Protein AF-A0A1L0GIY5-F1 (afdb_monomer)

Radius of gyration: 40.58 Å; Cα contacts (8 Å, |Δi|>4): 1093; chains: 1; bounding box: 91×111×116 Å

Mean predicted aligned error: 19.53 Å

Sequence (770 aa):
MSSISDRIKELSIFRSFFSQDEVTMVINGRSQLIVASSNVVKTSLVTDKHNSYKVFQSSTNEFNVVDVSFNESGNLLALIGLRSVTICDTRSLPRFDGQSSHWEPFNFQIGPFDSDIKSVLWHPVNRLSSELVILTETEILLYDAVISFSSPMLILKLMDYEQLKGQKVESISFGSKDNFAGSITLYLTTSQGEVFAIYPFVYEGSKITAKKSLVVLFIRESIEALDAVQNSFPPVALVNDAHVLALRQHCSFAQDLEYQLRSPSNSALESDDIITLTHRGEDFGHVLQGPLAVIGQVPEIIQIRSGEDVAVMAAVHSEKSKAVFTHLAQLQPLIMGWKNPQQLLNPPVEPIKSEKRKEEKYSKPRRGFGYIVDSGSESEDEDVEYLKSLVDYKEDMEIYKIKTELLTYFKTNFNKLSVLAVDETSMNHDLSRRMYFRNVDGEKLLCGRDGQVLLVDVLDAIKLIFTDDRQYEPKYKMTHASSKANCFAYFNDTLEGLGEYAIAFSPGSPVDMILFEAPADKVSSVVLDPELPLKFSEETFESGFLTAEMSSILESVSTKPIHKVSSFNPEDTASMSQILEVTDTVAERTSELLKFMLALQLKVCTQLEVLRIQVDDLNHINESSESSDDFTKNNTKIEELTERQAKLLEKAKRIKGSVSERFENMKLSLNLPLSAAEKDWFREINHLNKVVNIGDKDDKCLIELIKSLKLEVLEFSNNMKKETTTSNKLTNTIEHFSLSNELVRLRQFLISESKQIESIKKQAEMCNLK

InterPro domains:
  IPR037700 Nucleoporin NUP88/NUP82 [PTHR13257] (44-299)

Organism: NCBI:txid45354

Foldseek 3Di:
DDDLQVVVLVQPQFADPDFPWDKAWEDQPFFWIWIFTFQKIKIDGSDPPDSAIAIDGDPDNNFTFPYKDAQPVSQWIWRFGFFKIKIFGCVQPPPSPDPHSYDDTDIDIADRHPFTWQDKDFQLFAPVSQWIWTDGQFWIFICGNVFDRHHTLDIGGLCVAPVCVPWTWREKEAQAQLALQSSQKIWTATQAQFIKIFGRNAGAFGKTKHFQQRLVVQLVVLVVVLVVLPVPADVVLLPPDPQSVLSVVSNVQSVLVVVVCPPPFNVPDDRGAIAIDTHHDPGQVRHMADSQDGGGGNKYKYWFHFHNHKGKIWIWDDDPQFTKIWIKIPPFAAGHRHPDPPPDLDQDDQDDLDPPPPPQDDDDDPDDDDDDGPPDDPVVVSVVVNVVVNVVNVVSNVSSVSNVVVVVCCVVRYRHMDTQDMDTDPDGHDPPDDWDWDDDPSAWIWTDFQFKIKIKGQHVLSVDVPPDDDRRDIDIDIDGWPGGFPYKYKHAPPPVQQGIWMWGGRNPDRITIDHDDGDDDDDDDDDDDDDDDRAYGDDDDDPPDPVVVLVVLVVVLVDDDQDDPPDDDPVDPVSVVSVVVSVVNVVVSVVSVVVSVVVVVVVVVVVVVVVVSVVVNVVVVVVVVPPCVVVVVVVVVVVVVVVVVVVVVVVVVVVVVVVVVVVVVVVVVPPDDDDPVVVVVVVVVVVVCCQAPPDDPPDDHPVVVVVVVVVVVVVVVVVVVVVVPPPDDPDCPPVVVVCVVVVVVVVVVVVVVVVVVVVVVVVVVVVVVD

Structure (mmCIF, N/CA/C/O backbone):
data_AF-A0A1L0GIY5-F1
#
_entry.id   AF-A0A1L0GIY5-F1
#
loop_
_atom_site.group_PDB
_atom_site.id
_atom_site.type_symbol
_atom_site.label_atom_id
_atom_site.label_alt_id
_atom_site.label_comp_id
_atom_site.label_asym_id
_atom_site.label_entity_id
_atom_site.label_seq_id
_atom_site.pdbx_PDB_ins_code
_atom_site.Cartn_x
_atom_site.Cartn_y
_atom_site.Cartn_z
_atom_site.occupancy
_atom_site.B_iso_or_equiv
_atom_site.auth_seq_id
_atom_site.auth_comp_id
_atom_site.auth_asym_id
_atom_site.auth_atom_id
_atom_site.pdbx_PDB_model_num
ATOM 1 N N . MET A 1 1 ? 0.403 16.448 -43.360 1.00 36.62 1 MET A N 1
ATOM 2 C CA . MET A 1 1 ? 1.261 16.088 -42.212 1.00 36.62 1 MET A CA 1
ATOM 3 C C . MET A 1 1 ? 0.852 14.685 -41.813 1.00 36.62 1 MET A C 1
ATOM 5 O O . MET A 1 1 ? -0.346 14.429 -41.851 1.00 36.62 1 MET A O 1
ATOM 9 N N . SER A 1 2 ? 1.789 13.771 -41.557 1.00 46.78 2 SER A N 1
ATOM 10 C CA . SER A 1 2 ? 1.435 12.461 -40.994 1.00 46.78 2 SER A CA 1
ATOM 11 C C . SER A 1 2 ? 0.931 12.672 -39.571 1.00 46.78 2 SER A C 1
ATOM 13 O O . SER A 1 2 ? 1.559 13.416 -38.813 1.00 46.78 2 SER A O 1
ATOM 15 N N . SER A 1 3 ? -0.197 12.048 -39.238 1.00 61.06 3 SER A N 1
ATOM 16 C CA . SER A 1 3 ? -0.727 12.014 -37.872 1.00 61.06 3 SER A CA 1
ATOM 17 C C . SER A 1 3 ? 0.314 11.401 -36.930 1.00 61.06 3 SER A C 1
ATOM 19 O O . SER A 1 3 ? 1.050 10.499 -37.356 1.00 61.06 3 SER A O 1
ATOM 21 N N . ILE A 1 4 ? 0.345 11.809 -35.655 1.00 64.75 4 ILE A N 1
ATOM 22 C CA . ILE A 1 4 ? 1.048 11.067 -34.591 1.00 64.75 4 ILE A CA 1
ATOM 23 C C . ILE A 1 4 ? 0.796 9.548 -34.693 1.00 64.75 4 ILE A C 1
ATOM 25 O O . ILE A 1 4 ? 1.726 8.760 -34.509 1.00 64.75 4 ILE A O 1
ATOM 29 N N . SER A 1 5 ? -0.408 9.124 -35.101 1.00 62.56 5 SER A N 1
ATOM 30 C CA . SER A 1 5 ? -0.752 7.705 -35.263 1.00 62.56 5 SER A CA 1
ATOM 31 C C . SER A 1 5 ? 0.066 6.952 -36.309 1.00 62.56 5 SER A C 1
ATOM 33 O O . SER A 1 5 ? 0.332 5.766 -36.128 1.00 62.56 5 SER A O 1
ATOM 35 N N . ASP A 1 6 ? 0.461 7.608 -37.398 1.00 63.53 6 ASP A N 1
ATOM 36 C CA . ASP A 1 6 ? 1.286 6.977 -38.432 1.00 63.53 6 ASP A CA 1
ATOM 37 C C . ASP A 1 6 ? 2.759 6.995 -38.008 1.00 63.53 6 ASP A C 1
ATOM 39 O O . ASP A 1 6 ? 3.486 6.027 -38.226 1.00 63.53 6 ASP A O 1
ATOM 43 N N . ARG A 1 7 ? 3.182 8.050 -37.296 1.00 67.00 7 ARG A N 1
ATOM 44 C CA . ARG A 1 7 ? 4.549 8.173 -36.769 1.00 67.00 7 ARG A CA 1
ATOM 45 C C . ARG A 1 7 ? 4.855 7.142 -35.686 1.00 67.00 7 ARG A C 1
ATOM 47 O O . ARG A 1 7 ? 5.937 6.565 -35.719 1.00 67.00 7 ARG A O 1
ATOM 54 N N . ILE A 1 8 ? 3.922 6.865 -34.767 1.00 67.44 8 ILE A N 1
ATOM 55 C CA . ILE A 1 8 ? 4.110 5.830 -33.733 1.00 67.44 8 ILE A CA 1
ATOM 56 C C . ILE A 1 8 ? 4.280 4.445 -34.377 1.00 67.44 8 ILE A C 1
ATOM 58 O O . ILE A 1 8 ? 5.163 3.691 -33.971 1.00 67.44 8 ILE A O 1
ATOM 62 N N . LYS A 1 9 ? 3.532 4.135 -35.444 1.00 67.19 9 LYS A N 1
ATOM 63 C CA . LYS A 1 9 ? 3.700 2.886 -36.215 1.00 67.19 9 LYS A CA 1
ATOM 64 C C . LYS A 1 9 ? 5.054 2.785 -36.924 1.00 67.19 9 LYS A C 1
ATOM 66 O O . LYS A 1 9 ? 5.560 1.684 -37.128 1.00 67.19 9 LYS A O 1
ATOM 71 N N . GLU A 1 10 ? 5.649 3.921 -37.283 1.00 66.19 10 GLU A N 1
ATOM 72 C CA . GLU A 1 10 ? 6.984 4.020 -37.885 1.00 66.19 10 GLU A CA 1
ATOM 73 C C . GLU A 1 10 ? 8.133 4.095 -36.855 1.00 66.19 10 GLU A C 1
ATOM 75 O O . GLU A 1 10 ? 9.308 4.133 -37.250 1.00 66.19 10 GLU A O 1
ATOM 80 N N . LEU A 1 11 ? 7.845 4.095 -35.543 1.00 68.81 11 LEU A N 1
ATOM 81 C CA . LEU A 1 11 ? 8.890 4.140 -34.518 1.00 68.81 11 LEU A CA 1
ATOM 82 C C . LEU A 1 11 ? 9.757 2.879 -34.555 1.00 68.81 11 LEU A C 1
ATOM 84 O O . LEU A 1 11 ? 9.301 1.740 -34.429 1.00 68.81 11 LEU A O 1
ATOM 88 N N . SER A 1 12 ? 11.063 3.102 -34.656 1.00 67.81 12 SER A N 1
ATOM 89 C CA . SER A 1 12 ? 12.077 2.048 -34.757 1.00 67.81 12 SER A CA 1
ATOM 90 C C . SER A 1 12 ? 12.173 1.147 -33.511 1.00 67.81 12 SER A C 1
ATOM 92 O O . SER A 1 12 ? 12.667 0.020 -33.606 1.00 67.81 12 SER A O 1
ATOM 94 N N . ILE A 1 13 ? 11.616 1.587 -32.376 1.00 72.88 13 ILE A N 1
ATOM 95 C CA . ILE A 1 13 ? 11.498 0.819 -31.128 1.00 72.88 13 ILE A CA 1
ATOM 96 C C . ILE A 1 13 ? 10.766 -0.525 -31.325 1.00 72.88 13 ILE A C 1
ATOM 98 O O . ILE A 1 13 ? 11.227 -1.552 -30.821 1.00 72.88 13 ILE A O 1
ATOM 102 N N . PHE A 1 14 ? 9.708 -0.556 -32.144 1.00 70.44 14 PHE A N 1
ATOM 103 C CA . PHE A 1 14 ? 8.846 -1.728 -32.357 1.00 70.44 14 PHE A CA 1
ATOM 104 C C . PHE A 1 14 ? 9.454 -2.814 -33.255 1.00 70.44 14 PHE A C 1
ATOM 106 O O . PHE A 1 14 ? 8.871 -3.879 -33.431 1.00 70.44 14 PHE A O 1
ATOM 113 N N . ARG A 1 15 ? 10.643 -2.597 -33.828 1.00 68.25 15 ARG A N 1
ATOM 114 C CA . ARG A 1 15 ? 11.319 -3.626 -34.632 1.00 68.25 15 ARG A CA 1
ATOM 115 C C . ARG A 1 15 ? 11.904 -4.707 -33.718 1.00 68.25 15 ARG A C 1
ATOM 117 O O . ARG A 1 15 ? 13.004 -4.531 -33.187 1.00 68.25 15 ARG A O 1
ATOM 124 N N . SER A 1 16 ? 11.175 -5.799 -33.491 1.00 60.97 16 SER A N 1
ATOM 125 C CA . SER A 1 16 ? 11.719 -6.987 -32.820 1.00 60.97 16 SER A CA 1
ATOM 126 C C . SER A 1 16 ? 12.688 -7.727 -33.753 1.00 60.97 16 SER A C 1
ATOM 128 O O . SER A 1 16 ? 12.506 -7.743 -34.970 1.00 60.97 16 SER A O 1
ATOM 130 N N . PHE A 1 17 ? 13.749 -8.310 -33.189 1.00 52.56 17 PHE A N 1
ATOM 131 C CA . PHE A 1 17 ? 14.700 -9.140 -33.946 1.00 52.56 17 PHE A CA 1
ATOM 132 C C . PHE A 1 17 ? 14.278 -10.613 -33.989 1.00 52.56 17 PHE A C 1
ATOM 134 O O . PHE A 1 17 ? 14.675 -11.345 -34.894 1.00 52.56 17 PHE A O 1
ATOM 141 N N . PHE A 1 18 ? 13.429 -11.019 -33.047 1.00 56.84 18 PHE A N 1
ATOM 142 C CA . PHE A 1 18 ? 12.855 -12.350 -32.934 1.00 56.84 18 PHE A CA 1
ATOM 143 C C . PHE A 1 18 ? 11.324 -12.259 -33.014 1.00 56.84 18 PHE A C 1
ATOM 145 O O . PHE A 1 18 ? 10.725 -11.223 -32.706 1.00 56.84 18 PHE A O 1
ATOM 152 N N . SER A 1 19 ? 10.692 -13.327 -33.499 1.00 52.91 19 SER A N 1
ATOM 153 C CA . SER A 1 19 ? 9.249 -13.397 -33.782 1.00 52.91 19 SER A CA 1
ATOM 154 C C . SER A 1 19 ? 8.462 -14.260 -32.788 1.00 52.91 19 SER A C 1
ATOM 156 O O . SER A 1 19 ? 7.270 -14.480 -32.988 1.00 52.91 19 SER A O 1
ATOM 158 N N . GLN A 1 20 ? 9.121 -14.777 -31.746 1.00 56.12 20 GLN A N 1
ATOM 159 C CA . GLN A 1 20 ? 8.528 -15.680 -30.749 1.00 56.12 20 GLN A CA 1
ATOM 160 C C . GLN A 1 20 ? 8.646 -15.172 -29.303 1.00 56.12 20 GLN A C 1
ATOM 162 O O . GLN A 1 20 ? 8.092 -15.805 -28.409 1.00 56.12 20 GLN A O 1
ATOM 167 N N . ASP A 1 21 ? 9.332 -14.051 -29.077 1.00 63.22 21 ASP A N 1
ATOM 168 C CA . ASP A 1 21 ? 9.585 -13.510 -27.740 1.00 63.22 21 ASP A CA 1
ATOM 169 C C . ASP A 1 21 ? 8.307 -12.937 -27.113 1.00 63.22 21 ASP A C 1
ATOM 171 O O . ASP A 1 21 ? 7.475 -12.324 -27.789 1.00 63.22 21 ASP A O 1
ATOM 175 N N . GLU A 1 22 ? 8.174 -13.075 -25.796 1.00 68.62 22 GLU A N 1
ATOM 176 C CA . GLU A 1 22 ? 7.202 -12.289 -25.039 1.00 68.62 22 GLU A CA 1
ATOM 177 C C . GLU A 1 22 ? 7.670 -10.826 -24.986 1.00 68.62 22 GLU A C 1
ATOM 179 O O . GLU A 1 22 ? 8.857 -10.534 -24.815 1.00 68.62 22 GLU A O 1
ATOM 184 N N . VAL A 1 23 ? 6.729 -9.902 -25.199 1.00 73.88 23 VAL A N 1
ATOM 185 C CA . VAL A 1 23 ? 6.990 -8.460 -25.252 1.00 73.88 23 VAL A CA 1
ATOM 186 C C . VAL A 1 23 ? 6.023 -7.746 -24.328 1.00 73.88 23 VAL A C 1
ATOM 188 O O . VAL A 1 23 ? 4.807 -7.906 -24.455 1.00 73.88 23 VAL A O 1
ATOM 191 N N . THR A 1 24 ? 6.561 -6.898 -23.459 1.00 77.25 24 THR A N 1
ATOM 192 C CA . THR A 1 24 ? 5.785 -5.999 -22.600 1.00 77.25 24 THR A CA 1
ATOM 193 C C . THR A 1 24 ? 6.128 -4.544 -22.880 1.00 77.25 24 THR A C 1
ATOM 195 O O . THR A 1 24 ? 7.197 -4.208 -23.395 1.00 77.25 24 THR A O 1
ATOM 198 N N . MET A 1 25 ? 5.166 -3.664 -22.616 1.00 80.31 25 MET A N 1
ATOM 199 C CA . MET A 1 25 ? 5.230 -2.261 -22.996 1.00 80.31 25 MET A CA 1
ATOM 200 C C . MET A 1 25 ? 4.565 -1.410 -21.926 1.00 80.31 25 MET A C 1
ATOM 202 O O . MET A 1 25 ? 3.477 -1.732 -21.456 1.00 80.31 25 MET A O 1
ATOM 206 N N . VAL A 1 26 ? 5.217 -0.311 -21.559 1.00 78.06 26 VAL A N 1
ATOM 207 C CA . VAL A 1 26 ? 4.703 0.654 -20.583 1.00 78.06 26 VAL A CA 1
ATOM 208 C C . VAL A 1 26 ? 5.053 2.060 -21.046 1.00 78.06 26 VAL A C 1
ATOM 210 O O . VAL A 1 26 ? 6.104 2.284 -21.651 1.00 78.06 26 VAL A O 1
ATOM 213 N N . ILE A 1 27 ? 4.171 3.010 -20.755 1.00 74.19 27 ILE A N 1
ATOM 214 C CA . ILE A 1 27 ? 4.403 4.432 -20.995 1.00 74.19 27 ILE A CA 1
ATOM 215 C C . ILE A 1 27 ? 4.616 5.112 -19.643 1.00 74.19 27 ILE A C 1
ATOM 217 O O . ILE A 1 27 ? 3.831 4.910 -18.720 1.00 74.19 27 ILE A O 1
ATOM 221 N N . ASN A 1 28 ? 5.696 5.883 -19.517 1.00 70.62 28 ASN A N 1
ATOM 222 C CA . ASN A 1 28 ? 5.953 6.722 -18.350 1.00 70.62 28 ASN A CA 1
ATOM 223 C C . ASN A 1 28 ? 5.345 8.105 -18.595 1.00 70.62 28 ASN A C 1
ATOM 225 O O . ASN A 1 28 ? 5.764 8.828 -19.512 1.00 70.62 28 ASN A O 1
ATOM 229 N N . GLY A 1 29 ? 4.338 8.460 -17.797 1.00 66.50 29 GLY A N 1
ATOM 230 C CA . GLY A 1 29 ? 3.570 9.687 -17.979 1.00 66.50 29 GLY A CA 1
ATOM 231 C C . GLY A 1 29 ? 3.009 9.809 -19.400 1.00 66.50 29 GLY A C 1
ATOM 232 O O . GLY A 1 29 ? 2.315 8.924 -19.886 1.00 66.50 29 GLY A O 1
ATOM 233 N N . ARG A 1 30 ? 3.312 10.925 -20.075 1.00 64.31 30 ARG A N 1
ATOM 234 C CA . ARG A 1 30 ? 2.678 11.313 -21.353 1.00 64.31 30 ARG A CA 1
ATOM 235 C C . ARG A 1 30 ? 3.583 11.231 -22.587 1.00 64.31 30 ARG A C 1
ATOM 237 O O . ARG A 1 30 ? 3.159 11.637 -23.662 1.00 64.31 30 ARG A O 1
ATOM 244 N N . SER A 1 31 ? 4.839 10.789 -22.464 1.00 67.31 31 SER A N 1
ATOM 245 C CA . SER A 1 31 ? 5.793 10.913 -23.585 1.00 67.31 31 SER A CA 1
ATOM 246 C C . SER A 1 31 ? 6.925 9.890 -23.663 1.00 67.31 31 SER A C 1
ATOM 248 O O . SER A 1 31 ? 7.545 9.797 -24.720 1.00 67.31 31 SER A O 1
ATOM 250 N N . GLN A 1 32 ? 7.230 9.107 -22.626 1.00 75.12 32 GLN A N 1
ATOM 251 C CA . GLN A 1 32 ? 8.305 8.111 -22.706 1.00 75.12 32 GLN A CA 1
ATOM 252 C C . GLN A 1 32 ? 7.724 6.710 -22.885 1.00 75.12 32 GLN A C 1
ATOM 254 O O . GLN A 1 32 ? 7.019 6.206 -22.018 1.00 75.12 32 GLN A O 1
ATOM 259 N N . LEU A 1 33 ? 8.071 6.066 -23.996 1.00 79.12 33 LEU A N 1
ATOM 260 C CA . LEU A 1 33 ? 7.681 4.699 -24.314 1.00 79.12 33 LEU A CA 1
ATOM 261 C C . LEU A 1 33 ? 8.821 3.738 -23.966 1.00 79.12 33 LEU A C 1
ATOM 263 O O . LEU A 1 33 ? 9.948 3.925 -24.438 1.00 79.12 33 LEU A O 1
ATOM 267 N N . ILE A 1 34 ? 8.517 2.691 -23.198 1.00 81.69 34 ILE A N 1
ATOM 268 C CA . ILE A 1 34 ? 9.434 1.588 -22.908 1.00 81.69 34 ILE A CA 1
ATOM 269 C C . ILE A 1 34 ? 8.842 0.280 -23.429 1.00 81.69 34 ILE A C 1
ATOM 271 O O . ILE A 1 34 ? 7.686 -0.040 -23.160 1.00 81.69 34 ILE A O 1
ATOM 275 N N . VAL A 1 35 ? 9.651 -0.476 -24.173 1.00 82.69 35 VAL A N 1
ATOM 276 C CA . VAL A 1 35 ? 9.313 -1.799 -24.714 1.00 82.69 35 VAL A CA 1
ATOM 277 C C . VAL A 1 35 ? 10.398 -2.780 -24.284 1.00 82.69 35 VAL A C 1
ATOM 279 O O . VAL A 1 35 ? 11.563 -2.603 -24.647 1.00 82.69 35 VAL A O 1
ATOM 282 N N . ALA A 1 36 ? 10.025 -3.810 -23.530 1.00 81.88 36 ALA A N 1
ATOM 283 C CA . ALA A 1 36 ? 10.902 -4.909 -23.146 1.00 81.88 36 ALA A CA 1
ATOM 284 C C . ALA A 1 36 ? 10.616 -6.142 -24.014 1.00 81.88 36 ALA A C 1
ATOM 286 O O . ALA A 1 36 ? 9.461 -6.492 -24.244 1.00 81.88 36 ALA A O 1
ATOM 287 N N . SER A 1 37 ? 11.674 -6.780 -24.512 1.00 79.62 37 SER A N 1
ATOM 288 C CA . SER A 1 37 ? 11.639 -8.009 -25.311 1.00 79.62 37 SER A CA 1
ATOM 289 C C . SER A 1 37 ? 12.794 -8.883 -24.843 1.00 79.62 37 SER A C 1
ATOM 291 O O . SER A 1 37 ? 13.961 -8.515 -25.013 1.00 79.62 37 SER A O 1
ATOM 293 N N . SER A 1 38 ? 12.483 -10.017 -24.227 1.00 79.31 38 SER A N 1
ATOM 294 C CA . SER A 1 38 ? 13.479 -10.877 -23.583 1.00 79.31 38 SER A CA 1
ATOM 295 C C . SER A 1 38 ? 14.384 -10.127 -22.591 1.00 79.31 38 SER A C 1
ATOM 297 O O . SER A 1 38 ? 13.881 -9.548 -21.634 1.00 79.31 38 SER A O 1
ATOM 299 N N . ASN A 1 39 ? 15.706 -10.116 -22.786 1.00 78.94 39 ASN A N 1
ATOM 300 C CA . ASN A 1 39 ? 16.665 -9.410 -21.925 1.00 78.94 39 ASN A CA 1
ATOM 301 C C . ASN A 1 39 ? 16.971 -7.967 -22.389 1.00 78.94 39 ASN A C 1
ATOM 303 O O . ASN A 1 39 ? 17.852 -7.307 -21.825 1.00 78.94 39 ASN A O 1
ATOM 307 N N . VAL A 1 40 ? 16.273 -7.483 -23.425 1.00 81.00 40 VAL A N 1
ATOM 308 C CA . VAL A 1 40 ? 16.512 -6.188 -24.074 1.00 81.00 40 VAL A CA 1
ATOM 309 C C . VAL A 1 40 ? 15.357 -5.229 -23.797 1.00 81.00 40 VAL A C 1
ATOM 311 O O . VAL A 1 40 ? 14.222 -5.451 -24.218 1.00 81.00 40 VAL A O 1
ATOM 314 N N . VAL A 1 41 ? 15.664 -4.106 -23.155 1.00 83.38 41 VAL A N 1
ATOM 315 C CA . VAL A 1 41 ? 14.724 -3.015 -22.888 1.00 8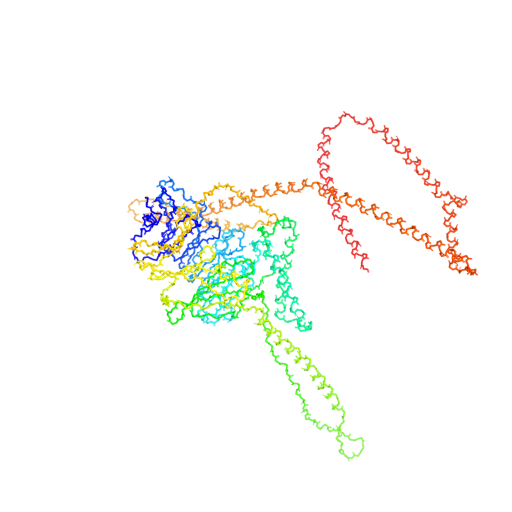3.38 41 VAL A CA 1
ATOM 316 C C . VAL A 1 41 ? 15.062 -1.835 -23.786 1.00 83.38 41 VAL A C 1
ATOM 318 O O . VAL A 1 41 ? 16.179 -1.318 -23.782 1.00 83.38 41 VAL A O 1
ATOM 321 N N . LYS A 1 42 ? 14.090 -1.374 -24.564 1.00 83.88 42 LYS A N 1
ATOM 322 C CA . LYS A 1 42 ? 14.227 -0.192 -25.412 1.00 83.88 42 LYS A CA 1
ATOM 323 C C . LYS A 1 42 ? 13.420 0.956 -24.828 1.00 83.88 42 LYS A C 1
ATOM 325 O O . LYS A 1 42 ? 12.279 0.755 -24.426 1.00 83.88 42 LYS A O 1
ATOM 330 N N . THR A 1 43 ? 13.974 2.163 -24.854 1.00 80.56 43 THR A N 1
ATOM 331 C CA . THR A 1 43 ? 13.267 3.399 -24.486 1.00 80.56 43 THR A CA 1
ATOM 332 C C . THR A 1 43 ? 13.315 4.400 -25.637 1.00 80.56 43 THR A C 1
ATOM 334 O O . THR A 1 43 ? 14.352 4.562 -26.283 1.00 80.56 43 THR A O 1
ATOM 337 N N . SER A 1 44 ? 12.207 5.093 -25.889 1.00 76.44 44 SER A N 1
ATOM 338 C CA . SER A 1 44 ? 12.095 6.162 -26.891 1.00 76.44 44 SER A CA 1
ATOM 339 C C . SER A 1 44 ? 11.195 7.275 -26.366 1.00 76.44 44 SER A C 1
ATOM 341 O O . SER A 1 44 ? 10.294 7.021 -25.568 1.00 76.44 44 SER A O 1
ATOM 343 N N . LEU A 1 45 ? 11.422 8.505 -26.824 1.00 73.56 45 LEU A N 1
ATOM 344 C CA . LEU A 1 45 ? 10.579 9.650 -26.490 1.00 73.56 45 LEU A CA 1
ATOM 345 C C . LEU A 1 45 ? 9.603 9.934 -27.641 1.00 73.56 45 LEU A C 1
ATOM 347 O O . LEU A 1 45 ? 10.028 10.181 -28.769 1.00 73.56 45 LEU A O 1
ATOM 351 N N . VAL A 1 46 ? 8.303 9.918 -27.361 1.00 69.12 46 VAL A N 1
ATOM 352 C CA . VAL A 1 46 ? 7.226 10.266 -28.295 1.00 69.12 46 VAL A CA 1
ATOM 353 C C . VAL A 1 46 ? 7.211 11.789 -28.468 1.00 69.12 46 VAL A C 1
ATOM 355 O O . VAL A 1 46 ? 6.535 12.511 -27.743 1.00 69.12 46 VAL A O 1
ATOM 358 N N . THR A 1 47 ? 8.025 12.291 -29.400 1.00 62.97 47 THR A N 1
ATOM 359 C CA . THR A 1 47 ? 8.115 13.719 -29.760 1.00 62.97 47 THR A CA 1
ATOM 360 C C . THR A 1 47 ? 8.315 13.901 -31.262 1.00 62.97 47 THR A C 1
ATOM 362 O O . THR A 1 47 ? 8.897 13.048 -31.929 1.00 62.97 47 THR A O 1
ATOM 365 N N . ASP A 1 48 ? 7.911 15.059 -31.792 1.00 53.97 48 ASP A N 1
ATOM 366 C CA . ASP A 1 48 ? 7.944 15.383 -33.230 1.00 53.97 48 ASP A CA 1
ATOM 367 C C . ASP A 1 48 ? 9.319 15.298 -33.917 1.00 53.97 48 ASP A C 1
ATOM 369 O O . ASP A 1 48 ? 9.394 15.344 -35.145 1.00 53.97 48 ASP A O 1
ATOM 373 N N . LYS A 1 49 ? 10.418 15.246 -33.152 1.00 53.78 49 LYS A N 1
ATOM 374 C CA . LYS A 1 49 ? 11.778 15.497 -33.659 1.00 53.78 49 LYS A CA 1
ATOM 375 C C . LYS A 1 49 ? 12.714 14.287 -33.634 1.00 53.78 49 LYS A C 1
ATOM 377 O O . LYS A 1 49 ? 13.759 14.345 -34.279 1.00 53.78 49 LYS A O 1
ATOM 382 N N . HIS A 1 50 ? 12.369 13.202 -32.933 1.00 57.09 50 HIS A N 1
ATOM 383 C CA . HIS A 1 50 ? 13.301 12.098 -32.673 1.00 57.09 50 HIS A CA 1
ATOM 384 C C . HIS A 1 50 ? 12.651 10.717 -32.878 1.00 57.09 50 HIS A C 1
ATOM 386 O O . HIS A 1 50 ? 11.826 10.287 -32.084 1.00 57.09 50 HIS A O 1
ATOM 392 N N . ASN A 1 51 ? 13.087 9.982 -33.911 1.00 61.41 51 ASN A N 1
ATOM 393 C CA . ASN A 1 51 ? 12.827 8.536 -34.077 1.00 61.41 51 ASN A CA 1
ATOM 394 C C . ASN A 1 51 ? 14.047 7.711 -33.603 1.00 61.41 51 ASN A C 1
ATOM 396 O O . ASN A 1 51 ? 14.427 6.715 -34.217 1.00 61.41 51 ASN A O 1
ATOM 400 N N . SER A 1 52 ? 14.730 8.182 -32.553 1.00 67.06 52 SER A N 1
ATOM 401 C CA . SER A 1 52 ? 15.840 7.479 -31.911 1.00 67.06 52 SER A CA 1
ATOM 402 C C . SER A 1 52 ? 15.346 6.742 -30.667 1.00 67.06 52 SER A C 1
ATOM 404 O O . SER A 1 52 ? 14.721 7.325 -29.786 1.00 67.06 52 SER A O 1
ATOM 406 N N . TYR A 1 53 ? 15.684 5.458 -30.577 1.00 73.06 53 TYR A N 1
ATOM 407 C CA . TYR A 1 53 ? 15.540 4.664 -29.361 1.00 73.06 53 TYR A CA 1
ATOM 408 C C . TYR A 1 53 ? 16.916 4.431 -28.741 1.00 73.06 53 TYR A C 1
ATOM 410 O O . TYR A 1 53 ? 17.929 4.387 -29.447 1.00 73.06 53 TYR A O 1
ATOM 418 N N . LYS A 1 54 ? 16.948 4.245 -27.423 1.00 76.75 54 LYS A N 1
ATOM 419 C CA . LYS A 1 54 ? 18.112 3.702 -26.722 1.00 76.75 54 LYS A CA 1
ATOM 420 C C . LYS A 1 54 ? 17.817 2.308 -26.201 1.00 76.75 54 LYS A C 1
ATOM 422 O O . LYS A 1 54 ? 16.664 1.979 -25.925 1.00 76.75 54 LYS A O 1
ATOM 427 N N . VAL A 1 55 ? 18.865 1.504 -26.076 1.00 80.50 55 VAL A N 1
ATOM 428 C CA . VAL A 1 55 ? 18.803 0.107 -25.653 1.00 80.50 55 VAL A CA 1
ATOM 429 C C . VAL A 1 55 ? 19.547 -0.067 -24.338 1.00 80.50 55 VAL A C 1
ATOM 431 O O . VAL A 1 55 ? 20.754 0.161 -24.276 1.00 80.50 55 VAL A O 1
ATOM 434 N N . PHE A 1 56 ? 18.825 -0.511 -23.319 1.00 80.69 56 PHE A N 1
ATOM 435 C CA . PHE A 1 56 ? 19.376 -1.134 -22.127 1.00 80.69 56 PHE A CA 1
ATOM 436 C C . PHE A 1 56 ? 19.313 -2.655 -22.300 1.00 80.69 56 PHE A C 1
ATOM 438 O O . PHE A 1 56 ? 18.303 -3.200 -22.745 1.00 80.69 56 PHE A O 1
ATOM 445 N N . GLN A 1 57 ? 20.395 -3.344 -21.964 1.00 75.62 57 GLN A N 1
ATOM 446 C CA . GLN A 1 57 ? 20.420 -4.798 -21.843 1.00 75.62 57 GLN A CA 1
ATOM 447 C C . GLN A 1 57 ? 20.746 -5.113 -20.388 1.00 75.62 57 GLN A C 1
ATOM 449 O O . GLN A 1 57 ? 21.683 -4.529 -19.838 1.00 75.62 57 GLN A O 1
ATOM 454 N N . SER A 1 58 ? 19.976 -6.011 -19.770 1.00 67.19 58 SER A N 1
ATOM 455 C CA . SER A 1 58 ? 20.279 -6.442 -18.404 1.00 67.19 58 SER A CA 1
ATOM 456 C C . SER A 1 58 ? 21.678 -7.062 -18.344 1.00 67.19 58 SER A C 1
ATOM 458 O O . SER A 1 58 ? 22.101 -7.754 -19.272 1.00 67.19 58 SER A O 1
ATOM 460 N N . SER A 1 59 ? 22.394 -6.831 -17.244 1.00 58.66 59 SER A N 1
ATOM 461 C CA . SER A 1 59 ? 23.757 -7.345 -17.045 1.00 58.66 59 SER A CA 1
ATOM 462 C C . SER A 1 59 ? 23.819 -8.880 -16.973 1.00 58.66 59 SER A C 1
ATOM 464 O O . SER A 1 59 ? 24.878 -9.467 -17.189 1.00 58.66 59 SER A O 1
ATOM 466 N N . THR A 1 60 ? 22.683 -9.536 -16.726 1.00 59.41 60 THR A N 1
ATOM 467 C CA . THR A 1 60 ? 22.508 -10.992 -16.720 1.00 59.41 60 THR A CA 1
ATOM 468 C C . THR A 1 60 ? 21.802 -11.477 -17.992 1.00 59.41 60 THR A C 1
ATOM 470 O O . THR A 1 60 ? 20.631 -11.192 -18.232 1.00 59.41 60 THR A O 1
ATOM 473 N N . ASN A 1 61 ? 22.501 -12.276 -18.810 1.00 57.41 61 ASN A N 1
ATOM 474 C CA . ASN A 1 61 ? 21.959 -12.814 -20.071 1.00 57.41 61 ASN A CA 1
ATOM 475 C C . ASN A 1 61 ? 20.786 -13.797 -19.890 1.00 57.41 61 ASN A C 1
ATOM 477 O O . ASN A 1 61 ? 20.033 -14.013 -20.834 1.00 57.41 61 ASN A O 1
ATOM 481 N N . GLU A 1 62 ? 20.622 -14.377 -18.700 1.00 64.12 62 GLU A N 1
ATOM 482 C CA . GLU A 1 62 ? 19.531 -15.308 -18.367 1.00 64.12 62 GLU A CA 1
ATOM 483 C C . GLU A 1 62 ? 18.239 -14.590 -17.928 1.00 64.12 62 GLU A C 1
ATOM 485 O O . GLU A 1 62 ? 17.206 -15.226 -17.716 1.00 64.12 62 GLU A O 1
ATOM 490 N N . PHE A 1 63 ? 18.269 -13.259 -17.793 1.00 76.38 63 PHE A N 1
ATOM 491 C CA . PHE A 1 63 ? 17.133 -12.476 -17.321 1.00 76.38 63 PHE A CA 1
ATOM 492 C C . PHE A 1 63 ? 16.130 -12.179 -18.447 1.00 76.38 63 PHE A C 1
ATOM 494 O O . PHE A 1 63 ? 16.261 -11.197 -19.177 1.00 76.38 63 PHE A O 1
ATOM 501 N N . ASN A 1 64 ? 15.108 -13.028 -18.576 1.00 81.00 64 ASN A N 1
ATOM 502 C CA . ASN A 1 64 ? 13.952 -12.787 -19.441 1.00 81.00 64 ASN A CA 1
ATOM 503 C C . ASN A 1 64 ? 12.917 -11.899 -18.723 1.00 81.00 64 ASN A C 1
ATOM 505 O O . ASN A 1 64 ? 12.409 -12.298 -17.672 1.00 81.00 64 ASN A O 1
ATOM 509 N N . VAL A 1 65 ? 12.601 -10.726 -19.281 1.00 82.81 65 VAL A N 1
ATOM 510 C CA . VAL A 1 65 ? 11.575 -9.810 -18.756 1.00 82.81 65 VAL A CA 1
ATOM 511 C C . VAL A 1 65 ? 10.186 -10.319 -19.140 1.00 82.81 65 VAL A C 1
ATOM 513 O O . VAL A 1 65 ? 9.804 -10.298 -20.306 1.00 82.81 65 VAL A O 1
ATOM 516 N N . VAL A 1 66 ? 9.426 -10.740 -18.132 1.00 83.00 66 VAL A N 1
ATOM 517 C CA . VAL A 1 66 ? 8.026 -11.172 -18.244 1.00 83.00 66 VAL A CA 1
ATOM 518 C C . VAL A 1 66 ? 7.082 -9.983 -18.108 1.00 83.00 66 VAL A C 1
ATOM 520 O O . VAL A 1 66 ? 6.066 -9.938 -18.791 1.00 83.00 66 VAL A O 1
ATOM 523 N N . ASP A 1 67 ? 7.406 -9.013 -17.245 1.00 84.19 67 ASP A N 1
ATOM 524 C CA . ASP A 1 67 ? 6.574 -7.826 -17.044 1.00 84.19 67 ASP A CA 1
ATOM 525 C C . ASP A 1 67 ? 7.369 -6.581 -16.613 1.00 84.19 67 ASP A C 1
ATOM 527 O O . ASP A 1 67 ? 8.541 -6.667 -16.248 1.00 84.19 67 ASP A O 1
ATOM 531 N N . VAL A 1 68 ? 6.751 -5.400 -16.685 1.00 86.19 68 VAL A N 1
ATOM 532 C CA . VAL A 1 68 ? 7.391 -4.107 -16.385 1.00 86.19 68 VAL A CA 1
ATOM 533 C C . VAL A 1 68 ? 6.431 -3.182 -15.632 1.00 86.19 68 VAL A C 1
ATOM 535 O O . VAL A 1 68 ? 5.302 -2.980 -16.076 1.00 86.19 68 VAL A O 1
ATOM 538 N N . SER A 1 69 ? 6.864 -2.568 -14.528 1.00 86.88 69 SER A N 1
ATOM 539 C CA . SER A 1 69 ? 6.026 -1.660 -13.725 1.00 86.88 69 SER A CA 1
ATOM 540 C C . SER A 1 69 ? 6.790 -0.434 -13.220 1.00 86.88 69 SER A C 1
ATOM 542 O O . SER A 1 69 ? 7.858 -0.558 -12.619 1.00 86.88 69 SER A O 1
ATOM 544 N N . PHE A 1 70 ? 6.233 0.758 -13.435 1.00 85.31 70 PHE A N 1
ATOM 545 C CA . PHE A 1 70 ? 6.746 2.007 -12.867 1.00 85.31 70 PHE A CA 1
ATOM 546 C C . PHE A 1 70 ? 6.266 2.209 -11.433 1.00 85.31 70 PHE A C 1
ATOM 548 O O . PHE A 1 70 ? 5.138 1.847 -11.101 1.00 85.31 70 PHE A O 1
ATOM 555 N N . ASN A 1 71 ? 7.098 2.846 -10.609 1.00 83.56 71 ASN A N 1
ATOM 556 C CA . ASN A 1 71 ? 6.624 3.430 -9.361 1.00 83.56 71 ASN A CA 1
ATOM 557 C C . ASN A 1 71 ? 5.776 4.683 -9.639 1.00 83.56 71 ASN A C 1
ATOM 559 O O . ASN A 1 71 ? 5.852 5.288 -10.707 1.00 83.56 71 ASN A O 1
ATOM 563 N N . GLU A 1 72 ? 4.981 5.103 -8.658 1.00 75.88 72 GLU A N 1
ATOM 564 C CA . GLU A 1 72 ? 4.004 6.189 -8.834 1.00 75.88 72 GLU A CA 1
ATOM 565 C C . GLU A 1 72 ? 4.627 7.544 -9.197 1.00 75.88 72 GLU A C 1
ATOM 567 O O . GLU A 1 72 ? 3.976 8.378 -9.821 1.00 75.88 72 GLU A O 1
ATOM 572 N N . SER A 1 73 ? 5.888 7.773 -8.819 1.00 73.25 73 SER A N 1
ATOM 573 C CA . SER A 1 73 ? 6.622 8.995 -9.160 1.00 73.25 73 SER A CA 1
ATOM 574 C C . SER A 1 73 ? 7.341 8.931 -10.517 1.00 73.25 73 SER A C 1
ATOM 576 O O . SER A 1 73 ? 7.993 9.900 -10.897 1.00 73.25 73 SER A O 1
ATOM 578 N N . GLY A 1 74 ? 7.248 7.812 -11.250 1.00 75.75 74 GLY A N 1
ATOM 579 C CA . GLY A 1 74 ? 7.875 7.614 -12.565 1.00 75.75 74 GLY A CA 1
ATOM 580 C C . GLY A 1 74 ? 9.411 7.547 -12.550 1.00 75.75 74 GLY A C 1
ATOM 581 O O . GLY A 1 74 ? 10.032 7.547 -13.618 1.00 75.75 74 GLY A O 1
ATOM 582 N N . ASN A 1 75 ? 10.013 7.498 -11.355 1.00 77.88 75 ASN A N 1
ATOM 583 C CA . ASN A 1 75 ? 11.454 7.595 -11.082 1.00 77.88 75 ASN A CA 1
ATOM 584 C C . ASN A 1 75 ? 12.161 6.234 -10.978 1.00 77.88 75 ASN A C 1
ATOM 586 O O . ASN A 1 75 ? 13.381 6.159 -11.134 1.00 77.88 75 ASN A O 1
ATOM 590 N N . LEU A 1 76 ? 11.413 5.171 -10.673 1.00 83.81 76 LEU A N 1
ATOM 591 C CA . LEU A 1 76 ? 11.915 3.803 -10.588 1.00 83.81 76 LEU A CA 1
ATOM 592 C C . LEU A 1 76 ? 11.094 2.899 -11.505 1.00 83.81 76 LEU A C 1
ATOM 594 O O . LEU A 1 76 ? 9.864 2.970 -11.543 1.00 83.81 76 LEU A O 1
ATOM 598 N N . LEU A 1 77 ? 11.793 2.025 -12.221 1.00 86.56 77 LEU A N 1
ATOM 599 C CA . LEU A 1 77 ? 11.224 1.046 -13.136 1.00 86.56 77 LEU A CA 1
ATOM 600 C C . LEU A 1 77 ? 11.577 -0.360 -12.660 1.00 86.56 77 LEU A C 1
ATOM 602 O O . LEU A 1 77 ? 12.746 -0.735 -12.696 1.00 86.56 77 LEU A O 1
ATOM 606 N N . ALA A 1 78 ? 10.587 -1.150 -12.256 1.00 88.44 78 ALA A N 1
ATOM 607 C CA . ALA A 1 78 ? 10.761 -2.574 -12.005 1.00 88.44 78 ALA A CA 1
ATOM 608 C C . ALA A 1 78 ? 10.638 -3.347 -13.326 1.00 88.44 78 ALA A C 1
ATOM 610 O O . ALA A 1 78 ? 9.579 -3.359 -13.954 1.00 88.44 78 ALA A O 1
ATOM 611 N N . LEU A 1 79 ? 11.717 -4.009 -13.732 1.00 88.38 79 LEU A N 1
ATOM 612 C CA . LEU A 1 79 ? 11.724 -5.057 -14.748 1.00 88.38 79 LEU A CA 1
ATOM 613 C C . LEU A 1 79 ? 11.554 -6.393 -14.024 1.00 88.38 79 LEU A C 1
ATOM 615 O O . LEU A 1 79 ? 12.369 -6.747 -13.172 1.00 88.38 79 LEU A O 1
ATOM 619 N N . ILE A 1 80 ? 10.501 -7.131 -14.339 1.00 88.81 80 ILE A N 1
ATOM 620 C CA . ILE A 1 80 ? 10.081 -8.333 -13.618 1.00 88.81 80 ILE A CA 1
ATOM 621 C C . ILE A 1 80 ? 10.401 -9.537 -14.501 1.00 88.81 80 ILE A C 1
ATOM 623 O O . ILE A 1 80 ? 9.871 -9.657 -15.603 1.00 88.81 80 ILE A O 1
ATOM 627 N N . GLY A 1 81 ? 11.281 -10.421 -14.035 1.00 87.12 81 GLY A N 1
ATOM 628 C CA . GLY A 1 81 ? 11.519 -11.717 -14.671 1.00 87.12 81 GLY A CA 1
ATOM 629 C C . GLY A 1 81 ? 10.784 -12.844 -13.952 1.00 87.12 81 GLY A C 1
ATOM 630 O O . GLY A 1 81 ? 10.020 -12.609 -13.022 1.00 87.12 81 GLY A O 1
ATOM 631 N N . LEU A 1 82 ? 11.054 -14.091 -14.343 1.00 86.12 82 LEU A N 1
ATOM 632 C CA . LEU A 1 82 ? 10.429 -15.267 -13.718 1.00 86.12 82 LEU A CA 1
ATOM 633 C C . LEU A 1 82 ? 10.815 -15.448 -12.237 1.00 86.12 82 LEU A C 1
ATOM 635 O O . LEU A 1 82 ? 9.984 -15.877 -11.443 1.00 86.12 82 LEU A O 1
ATOM 639 N N . ARG A 1 83 ? 12.069 -15.145 -11.863 1.00 88.38 83 ARG A N 1
ATOM 640 C CA . ARG A 1 83 ? 12.637 -15.402 -10.517 1.00 88.38 83 ARG A CA 1
ATOM 641 C C . ARG A 1 83 ? 13.504 -14.279 -9.952 1.00 88.38 83 ARG A C 1
ATOM 643 O O . ARG A 1 83 ? 14.201 -14.473 -8.964 1.00 88.38 83 ARG A O 1
ATOM 650 N N . SER A 1 84 ? 13.500 -13.107 -10.567 1.00 88.44 84 SER A N 1
ATOM 651 C CA . SER A 1 84 ? 14.179 -11.927 -10.026 1.00 88.44 84 SER A CA 1
ATOM 652 C C . SER A 1 84 ? 13.510 -10.662 -10.540 1.00 88.44 84 SER A C 1
ATOM 654 O O . SER A 1 84 ? 12.835 -10.692 -11.570 1.00 88.44 84 SER A O 1
ATOM 656 N N . VAL A 1 85 ? 13.737 -9.545 -9.860 1.00 89.31 85 VAL A N 1
ATOM 657 C CA . VAL A 1 85 ? 13.288 -8.220 -10.303 1.00 89.31 85 VAL A CA 1
ATOM 658 C C . VAL A 1 85 ? 14.511 -7.327 -10.436 1.00 89.31 85 VAL A C 1
ATOM 660 O O . VAL A 1 85 ? 15.296 -7.228 -9.501 1.00 89.31 85 VAL A O 1
ATOM 663 N N . THR A 1 86 ? 14.691 -6.678 -11.582 1.00 87.00 86 THR A N 1
ATOM 664 C CA . THR A 1 86 ? 15.734 -5.664 -11.771 1.00 87.00 86 THR A CA 1
ATOM 665 C C . THR A 1 86 ? 15.086 -4.291 -11.716 1.00 87.00 86 THR A C 1
ATOM 667 O O . THR A 1 86 ? 14.262 -3.974 -12.570 1.00 87.00 86 THR A O 1
ATOM 670 N N . ILE A 1 87 ? 15.435 -3.474 -10.727 1.00 86.50 87 ILE A N 1
ATOM 671 C CA . ILE A 1 87 ? 14.938 -2.100 -10.622 1.00 86.50 87 ILE A CA 1
ATOM 672 C C . ILE A 1 87 ? 15.950 -1.160 -11.278 1.00 86.50 87 ILE A C 1
ATOM 674 O O . ILE A 1 87 ? 17.149 -1.258 -11.017 1.00 86.50 87 ILE A O 1
ATOM 678 N N . CYS A 1 88 ? 15.473 -0.251 -12.127 1.00 82.88 88 CYS A N 1
ATOM 679 C CA . CYS A 1 88 ? 16.270 0.754 -12.828 1.00 82.88 88 CYS A CA 1
ATOM 680 C C . CYS A 1 88 ? 15.856 2.176 -12.417 1.00 82.88 88 CYS A C 1
ATOM 682 O O . CYS A 1 88 ? 14.663 2.478 -12.362 1.00 82.88 88 CYS A O 1
ATOM 684 N N . ASP A 1 89 ? 16.828 3.062 -12.188 1.00 80.25 89 ASP A N 1
ATOM 685 C CA . ASP A 1 89 ? 16.584 4.487 -11.918 1.00 80.25 89 ASP A CA 1
ATOM 686 C C . ASP A 1 89 ? 16.417 5.270 -13.230 1.00 80.25 89 ASP A C 1
ATOM 688 O O . ASP A 1 89 ? 17.363 5.438 -14.011 1.00 80.25 89 ASP A O 1
ATOM 692 N N . THR A 1 90 ? 15.209 5.775 -13.473 1.00 73.12 90 THR A N 1
ATOM 693 C CA . THR A 1 90 ? 14.855 6.495 -14.704 1.00 73.12 90 THR A CA 1
ATOM 694 C C . THR A 1 90 ? 15.156 7.989 -14.645 1.00 73.12 90 THR A C 1
ATOM 696 O O . THR A 1 90 ? 15.170 8.629 -15.699 1.00 73.12 90 THR A O 1
ATOM 699 N N . ARG A 1 91 ? 15.508 8.544 -13.473 1.00 63.31 91 ARG A N 1
ATOM 700 C CA . ARG A 1 91 ? 15.989 9.936 -13.334 1.00 63.31 91 ARG A CA 1
ATOM 701 C C . ARG A 1 91 ? 17.304 10.150 -14.078 1.00 63.31 91 ARG A C 1
ATOM 703 O O . ARG A 1 91 ? 17.595 11.256 -14.530 1.00 63.31 91 ARG A O 1
ATOM 710 N N . SER A 1 92 ? 18.063 9.071 -14.288 1.00 53.94 92 SER A N 1
ATOM 711 C CA . SER A 1 92 ? 19.187 8.999 -15.228 1.00 53.94 92 SER A CA 1
ATOM 712 C C . SER A 1 92 ? 18.721 8.977 -16.700 1.00 53.94 92 SER A C 1
ATOM 714 O O . SER A 1 92 ? 19.135 8.133 -17.500 1.00 53.94 92 SER A O 1
ATOM 716 N N . LEU A 1 93 ? 17.834 9.916 -17.063 1.00 54.78 93 LEU A N 1
ATOM 717 C CA . LEU A 1 93 ? 17.230 10.012 -18.391 1.00 54.78 93 LEU A CA 1
ATOM 718 C C . LEU A 1 93 ? 18.320 9.999 -19.476 1.00 54.78 93 LEU A C 1
ATOM 720 O O . LEU A 1 93 ? 19.231 10.839 -19.453 1.00 54.78 93 LEU A O 1
ATOM 724 N N . PRO A 1 94 ? 18.243 9.085 -20.460 1.00 55.78 94 PRO A N 1
ATOM 725 C CA . PRO A 1 94 ? 19.217 9.057 -21.532 1.00 55.78 94 PRO A CA 1
ATOM 726 C C . PRO A 1 94 ? 19.099 10.340 -22.354 1.00 55.78 94 PRO A C 1
ATOM 728 O O . PRO A 1 94 ? 18.079 10.583 -22.992 1.00 55.78 94 PRO A O 1
ATOM 731 N N . ARG A 1 95 ? 20.168 11.145 -22.414 1.00 55.41 95 ARG A N 1
ATOM 732 C CA . ARG A 1 95 ? 20.240 12.271 -23.361 1.00 55.41 95 ARG A CA 1
ATOM 733 C C . ARG A 1 95 ? 20.118 11.726 -24.788 1.00 55.41 95 ARG A C 1
ATOM 735 O O . ARG A 1 95 ? 21.058 11.106 -25.302 1.00 55.41 95 ARG A O 1
ATOM 742 N N . PHE A 1 96 ? 18.958 11.935 -25.410 1.00 61.06 96 PHE A N 1
ATOM 743 C CA . PHE A 1 96 ? 18.651 11.480 -26.772 1.00 61.06 96 PHE A CA 1
ATOM 744 C C . PHE A 1 96 ? 19.467 12.223 -27.850 1.00 61.06 96 PHE A C 1
ATOM 746 O O . PHE A 1 96 ? 19.556 11.740 -28.975 1.00 61.06 96 PHE A O 1
ATOM 753 N N . ASP A 1 97 ? 20.146 13.315 -27.478 1.00 55.44 97 ASP A N 1
ATOM 754 C CA . ASP A 1 97 ? 21.093 14.069 -28.318 1.00 55.44 97 ASP A CA 1
ATOM 755 C C . ASP A 1 97 ? 22.473 13.392 -28.477 1.00 55.44 97 ASP A C 1
ATOM 757 O O . ASP A 1 97 ? 23.303 13.828 -29.275 1.00 55.44 97 ASP A O 1
ATOM 761 N N . GLY A 1 98 ? 22.768 12.355 -27.684 1.00 57.56 98 GLY A N 1
ATOM 762 C CA . GLY A 1 98 ? 24.059 11.661 -27.705 1.00 57.56 98 GLY A CA 1
ATOM 763 C C . GLY A 1 98 ? 24.151 10.574 -28.781 1.00 57.56 98 GLY A C 1
ATOM 764 O O . GLY A 1 98 ? 23.199 9.831 -28.992 1.00 57.56 98 GLY A O 1
ATOM 765 N N . GLN A 1 99 ? 25.336 10.402 -29.382 1.00 55.44 99 GLN A N 1
ATOM 766 C CA . GLN A 1 99 ? 25.609 9.358 -30.389 1.00 55.44 99 GLN A CA 1
ATOM 767 C C . GLN A 1 99 ? 25.500 7.912 -29.861 1.00 55.44 99 GLN A C 1
ATOM 769 O O . GLN A 1 99 ? 25.478 6.977 -30.658 1.00 55.44 99 GLN A O 1
ATOM 774 N N . SER A 1 100 ? 25.446 7.697 -28.541 1.00 61.59 100 SER A N 1
ATOM 775 C CA . SER A 1 100 ? 25.292 6.360 -27.963 1.00 61.59 100 SER A CA 1
ATOM 776 C C . SER A 1 100 ? 23.859 5.841 -28.116 1.00 61.59 100 SER A C 1
ATOM 778 O O . SER A 1 100 ? 22.915 6.413 -27.568 1.00 61.59 100 SER A O 1
ATOM 780 N N . SER A 1 101 ? 23.717 4.707 -28.806 1.00 67.00 101 SER A N 1
ATOM 781 C CA . SER A 1 101 ? 22.492 3.895 -28.858 1.00 67.00 101 SER A CA 1
ATOM 782 C C . SER A 1 101 ? 22.230 3.116 -27.566 1.00 67.00 101 SER A C 1
ATOM 784 O O . SER A 1 101 ? 21.127 2.617 -27.370 1.00 67.00 101 SER A O 1
ATOM 786 N N . HIS A 1 102 ? 23.226 3.000 -26.688 1.00 73.19 102 HIS A N 1
ATOM 787 C CA . HIS A 1 102 ? 23.103 2.315 -25.405 1.00 73.19 102 HIS A CA 1
ATOM 788 C C . HIS A 1 102 ? 22.608 3.255 -24.301 1.00 73.19 102 HIS A C 1
ATOM 790 O O . HIS A 1 102 ? 22.973 4.435 -24.243 1.00 73.19 102 HIS A O 1
ATOM 796 N N . TRP A 1 103 ? 21.760 2.708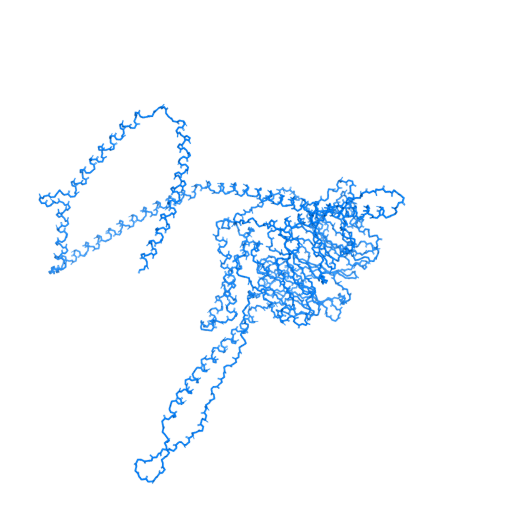 -23.435 1.00 72.19 103 TRP A N 1
ATOM 797 C CA . TRP A 1 103 ? 21.324 3.291 -22.174 1.00 72.19 103 TRP A CA 1
ATOM 798 C C . TRP A 1 103 ? 21.821 2.378 -21.058 1.00 72.19 103 TRP A C 1
ATOM 800 O O . TRP A 1 103 ? 21.483 1.200 -21.023 1.00 72.19 103 TRP A O 1
ATOM 810 N N . GLU A 1 104 ? 22.639 2.930 -20.168 1.00 69.75 104 GLU A N 1
ATOM 811 C CA . GLU A 1 104 ? 23.160 2.251 -18.981 1.00 69.75 104 GLU A CA 1
ATOM 812 C C . GLU A 1 104 ? 22.552 2.933 -17.742 1.00 69.75 104 GLU A C 1
ATOM 814 O O . GLU A 1 104 ? 23.222 3.738 -17.093 1.00 69.75 104 GLU A O 1
ATOM 819 N N . PRO A 1 105 ? 21.254 2.709 -17.445 1.00 71.31 105 PRO A N 1
ATOM 820 C CA . PRO A 1 105 ? 20.667 3.184 -16.204 1.00 71.31 105 PRO A CA 1
ATOM 821 C C . PRO A 1 105 ? 21.347 2.496 -15.026 1.00 71.31 105 PRO A C 1
ATOM 823 O O . PRO A 1 105 ? 21.696 1.311 -15.096 1.00 71.31 105 PRO A O 1
ATOM 826 N N . PHE A 1 106 ? 21.451 3.211 -13.907 1.00 70.94 106 PHE A N 1
ATOM 827 C CA . PHE A 1 106 ? 21.735 2.554 -12.638 1.00 70.94 106 PHE A CA 1
ATOM 828 C C . PHE A 1 106 ? 20.645 1.511 -12.378 1.00 70.94 106 PHE A C 1
ATOM 830 O O . PHE A 1 106 ? 19.454 1.830 -12.411 1.00 70.94 106 PHE A O 1
ATOM 837 N N . ASN A 1 107 ? 21.057 0.262 -12.173 1.00 77.06 107 ASN A N 1
ATOM 838 C CA . ASN A 1 107 ? 20.158 -0.858 -11.962 1.00 77.06 107 ASN A CA 1
ATOM 839 C C . ASN A 1 107 ? 20.693 -1.796 -10.880 1.00 77.06 107 ASN A C 1
ATOM 841 O O . ASN A 1 107 ? 21.905 -1.933 -10.703 1.00 77.06 107 ASN A O 1
ATOM 845 N N . PHE A 1 108 ? 19.775 -2.438 -10.167 1.00 77.75 108 PHE A N 1
ATOM 846 C CA . PHE A 1 108 ? 20.071 -3.451 -9.161 1.00 77.75 108 PHE A CA 1
ATOM 847 C C . PHE A 1 108 ? 19.061 -4.595 -9.262 1.00 77.75 108 PHE A C 1
ATOM 849 O O . PHE A 1 108 ? 17.895 -4.379 -9.591 1.00 77.75 108 PHE A O 1
ATOM 856 N N . GLN A 1 109 ? 19.520 -5.816 -8.995 1.00 82.75 109 GLN A N 1
ATOM 857 C CA . GLN A 1 109 ? 18.722 -7.034 -9.096 1.00 82.75 109 GLN A CA 1
ATOM 858 C C . GLN A 1 109 ? 18.370 -7.533 -7.690 1.00 82.75 109 GLN A C 1
ATOM 860 O O . GLN A 1 109 ? 19.260 -7.740 -6.868 1.00 82.75 109 GLN A O 1
ATOM 865 N N . ILE A 1 110 ? 17.077 -7.726 -7.437 1.00 84.50 110 ILE A N 1
ATOM 866 C CA . ILE A 1 110 ? 16.516 -8.372 -6.250 1.00 84.50 110 ILE A CA 1
ATOM 867 C C . ILE A 1 110 ? 16.243 -9.842 -6.599 1.00 84.50 110 ILE A C 1
ATOM 869 O O . ILE A 1 110 ? 15.659 -10.143 -7.648 1.00 84.50 110 ILE A O 1
ATOM 873 N N . GLY A 1 111 ? 16.668 -10.751 -5.722 1.00 79.19 111 GLY A N 1
ATOM 874 C CA . GLY A 1 111 ? 16.672 -12.197 -5.951 1.00 79.19 111 GLY A CA 1
ATOM 875 C C . GLY A 1 111 ? 18.072 -12.733 -6.308 1.00 79.19 111 GLY A C 1
ATOM 876 O O . GLY A 1 111 ? 19.065 -12.040 -6.082 1.00 79.19 111 GLY A O 1
ATOM 877 N N . PRO A 1 112 ? 18.182 -13.951 -6.871 1.00 83.00 112 PRO A N 1
ATOM 878 C CA . PRO A 1 112 ? 17.085 -14.810 -7.319 1.00 83.00 112 PRO A CA 1
ATOM 879 C C . PRO A 1 112 ? 16.217 -15.343 -6.170 1.00 83.00 112 PRO A C 1
ATOM 881 O O . PRO A 1 112 ? 16.705 -15.574 -5.069 1.00 83.00 112 PRO A O 1
ATOM 884 N N . PHE A 1 113 ? 14.930 -15.546 -6.449 1.00 86.56 113 PHE A N 1
ATOM 885 C CA . PHE A 1 113 ? 13.969 -16.186 -5.550 1.00 86.56 113 PHE A CA 1
ATOM 886 C C . PHE A 1 113 ? 13.885 -17.697 -5.819 1.00 86.56 113 PHE A C 1
ATOM 888 O O . PHE A 1 113 ? 14.065 -18.149 -6.954 1.00 86.56 113 PHE A O 1
ATOM 895 N N . ASP A 1 114 ? 13.569 -18.476 -4.781 1.00 84.88 114 ASP A N 1
ATOM 896 C CA . ASP A 1 114 ? 13.441 -19.939 -4.872 1.00 84.88 114 ASP A CA 1
ATOM 897 C C . ASP A 1 114 ? 12.233 -20.389 -5.716 1.00 84.88 114 ASP A C 1
ATOM 899 O O . ASP A 1 114 ? 12.265 -21.445 -6.359 1.00 84.88 114 ASP A O 1
ATOM 903 N N . SER A 1 115 ? 11.169 -19.582 -5.728 1.00 87.62 115 SER A N 1
ATOM 904 C CA . SER A 1 115 ? 9.911 -19.827 -6.436 1.00 87.62 115 SER A CA 1
ATOM 905 C C . SER A 1 115 ? 9.589 -18.714 -7.440 1.00 87.62 115 SER A C 1
ATOM 907 O O . SER A 1 115 ? 10.145 -17.616 -7.393 1.00 87.62 115 SER A O 1
ATOM 909 N N . ASP A 1 116 ? 8.714 -19.025 -8.398 1.00 88.94 116 ASP A N 1
ATOM 910 C CA . ASP A 1 116 ? 8.395 -18.122 -9.503 1.00 88.94 116 ASP A CA 1
ATOM 911 C C . ASP A 1 116 ? 7.535 -16.933 -9.024 1.00 88.94 116 ASP A C 1
ATOM 913 O O . ASP A 1 116 ? 6.626 -17.085 -8.198 1.00 88.94 116 ASP A O 1
ATOM 917 N N . ILE A 1 117 ? 7.811 -15.744 -9.566 1.00 90.19 117 ILE A N 1
ATOM 918 C CA . ILE A 1 117 ? 7.090 -14.501 -9.265 1.00 90.19 117 ILE A CA 1
ATOM 919 C C . ILE A 1 117 ? 5.716 -14.527 -9.948 1.00 90.19 117 ILE A C 1
ATOM 921 O O . ILE A 1 117 ? 5.607 -14.759 -11.154 1.00 90.19 117 ILE A O 1
ATOM 925 N N . LYS A 1 118 ? 4.652 -14.247 -9.188 1.00 88.31 118 LYS A N 1
ATOM 926 C CA . LYS A 1 118 ? 3.276 -14.168 -9.705 1.00 88.31 118 LYS A CA 1
ATOM 927 C C . LYS A 1 118 ? 2.883 -12.751 -10.089 1.00 88.31 118 LYS A C 1
ATOM 929 O O . LYS A 1 118 ? 2.362 -12.563 -11.190 1.00 88.31 118 LYS A O 1
ATOM 934 N N . SER A 1 119 ? 3.134 -11.793 -9.201 1.00 88.50 119 SER A N 1
ATOM 935 C CA . SER A 1 119 ? 2.824 -10.370 -9.371 1.00 88.50 119 SER A CA 1
ATOM 936 C C . SER A 1 119 ? 3.751 -9.506 -8.511 1.00 88.50 119 SER A C 1
ATOM 938 O O . SER A 1 119 ? 4.329 -9.971 -7.526 1.00 88.50 119 SER A O 1
ATOM 940 N N . VAL A 1 120 ? 3.922 -8.247 -8.917 1.00 91.19 120 VAL A N 1
ATOM 941 C CA . VAL A 1 120 ? 4.781 -7.260 -8.253 1.00 91.19 120 VAL A CA 1
ATOM 942 C C . VAL A 1 120 ? 4.056 -5.919 -8.237 1.00 91.19 120 VAL A C 1
ATOM 944 O O . VAL A 1 120 ? 3.540 -5.490 -9.268 1.00 91.19 120 VAL A O 1
ATOM 947 N N . LEU A 1 121 ? 4.034 -5.255 -7.084 1.00 91.44 121 LEU A N 1
ATOM 948 C CA . LEU A 1 121 ? 3.368 -3.970 -6.871 1.00 91.44 121 LEU A CA 1
ATOM 949 C C . LEU A 1 121 ? 4.305 -2.988 -6.171 1.00 91.44 121 LEU A C 1
ATOM 951 O O . LEU A 1 121 ? 5.119 -3.381 -5.341 1.00 91.44 121 LEU A O 1
ATOM 955 N N . TRP A 1 122 ? 4.137 -1.700 -6.445 1.00 90.19 122 TRP A N 1
ATOM 956 C CA . TRP A 1 122 ? 4.735 -0.639 -5.636 1.00 90.19 122 TRP A CA 1
ATOM 957 C C . TRP A 1 122 ? 3.800 -0.293 -4.474 1.00 90.19 122 TRP A C 1
ATOM 959 O O . TRP A 1 122 ? 2.583 -0.253 -4.658 1.00 90.19 122 TRP A O 1
ATOM 969 N N . HIS A 1 123 ? 4.352 -0.057 -3.284 1.00 89.69 123 HIS A N 1
ATOM 970 C CA . HIS A 1 123 ? 3.558 0.329 -2.117 1.00 89.69 123 HIS A CA 1
ATOM 971 C C . HIS A 1 123 ? 3.094 1.797 -2.256 1.00 89.69 123 HIS A C 1
ATOM 973 O O . HIS A 1 123 ? 3.946 2.682 -2.400 1.00 89.69 123 HIS A O 1
ATOM 979 N N . PRO A 1 124 ? 1.779 2.093 -2.205 1.00 83.50 124 PRO A N 1
ATOM 980 C CA . PRO A 1 124 ? 1.243 3.411 -2.577 1.00 83.50 124 PRO A CA 1
ATOM 981 C C . PRO A 1 124 ? 1.498 4.512 -1.533 1.00 83.50 124 PRO A C 1
ATOM 983 O O . PRO A 1 124 ? 1.255 5.692 -1.791 1.00 83.50 124 PRO A O 1
ATOM 986 N N . VAL A 1 125 ? 1.971 4.136 -0.339 1.00 79.12 125 VAL A N 1
ATOM 987 C CA . VAL A 1 125 ? 2.058 5.021 0.837 1.00 79.12 125 VAL A CA 1
ATOM 988 C C . VAL A 1 125 ? 3.494 5.302 1.282 1.00 79.12 125 VAL A C 1
ATOM 990 O O . VAL A 1 125 ? 3.685 5.877 2.344 1.00 79.12 125 VAL A O 1
ATOM 993 N N . ASN A 1 126 ? 4.522 4.929 0.514 1.00 76.94 126 ASN A N 1
ATOM 994 C CA . ASN A 1 126 ? 5.913 5.248 0.869 1.00 76.94 126 ASN A CA 1
ATOM 995 C C . ASN A 1 126 ? 6.328 6.644 0.371 1.00 76.94 126 ASN A C 1
ATOM 997 O O . ASN A 1 126 ? 6.228 6.933 -0.825 1.00 76.94 126 ASN A O 1
ATOM 1001 N N . ARG A 1 127 ? 6.925 7.448 1.267 1.00 64.31 127 ARG A N 1
ATOM 1002 C CA . ARG A 1 127 ? 7.504 8.784 1.007 1.00 64.31 127 ARG A CA 1
ATOM 1003 C C . ARG A 1 127 ? 8.353 8.899 -0.260 1.00 64.31 127 ARG A C 1
ATOM 1005 O O . ARG A 1 127 ? 8.350 9.955 -0.887 1.00 64.31 127 ARG A O 1
ATOM 1012 N N . LEU A 1 128 ? 9.129 7.871 -0.594 1.00 65.38 128 LEU A N 1
ATOM 1013 C CA . LEU A 1 128 ? 10.040 7.877 -1.747 1.00 65.38 128 LEU A CA 1
ATOM 1014 C C . LEU A 1 128 ? 9.555 6.979 -2.896 1.00 65.38 128 LEU A C 1
ATOM 1016 O O . LEU A 1 128 ? 10.266 6.821 -3.889 1.00 65.38 128 LEU A O 1
ATOM 1020 N N . SER A 1 129 ? 8.359 6.387 -2.768 1.00 75.25 129 SER A N 1
ATOM 1021 C CA . SER A 1 129 ? 7.824 5.366 -3.682 1.00 75.25 129 SER A CA 1
ATOM 1022 C C . SER A 1 129 ? 8.860 4.269 -3.992 1.00 75.25 129 SER A C 1
ATOM 1024 O O . SER A 1 129 ? 9.004 3.854 -5.143 1.00 75.25 129 SER A O 1
ATOM 1026 N N . SER A 1 130 ? 9.636 3.862 -2.980 1.00 81.38 130 SER A N 1
ATOM 1027 C CA . SER A 1 130 ? 10.770 2.930 -3.084 1.00 81.38 130 SER A CA 1
ATOM 1028 C C . SER A 1 130 ? 10.470 1.529 -2.543 1.00 81.38 130 SER A C 1
ATOM 1030 O O . SER A 1 130 ? 11.281 0.620 -2.707 1.00 81.38 130 SER A O 1
ATOM 1032 N N . GLU A 1 131 ? 9.299 1.346 -1.932 1.00 89.00 131 GLU A N 1
ATOM 1033 C CA . GLU A 1 131 ? 8.825 0.069 -1.403 1.00 89.00 131 GLU A CA 1
ATOM 1034 C C . GLU A 1 131 ? 8.170 -0.770 -2.505 1.00 89.00 131 GLU A C 1
ATOM 1036 O O . GLU A 1 131 ? 7.244 -0.317 -3.185 1.00 89.00 131 GLU A O 1
ATOM 1041 N N . LEU A 1 132 ? 8.643 -2.005 -2.654 1.00 90.81 132 LEU A N 1
ATOM 1042 C CA . LEU A 1 132 ? 8.202 -2.974 -3.647 1.00 90.81 132 LEU A CA 1
ATOM 1043 C C . LEU A 1 132 ? 7.694 -4.242 -2.951 1.00 90.81 132 LEU A C 1
ATOM 1045 O O . LEU A 1 132 ? 8.425 -4.880 -2.191 1.00 90.81 132 LEU A O 1
ATOM 1049 N N . VAL A 1 133 ? 6.456 -4.625 -3.248 1.00 93.38 133 VAL A N 1
ATOM 1050 C CA . VAL A 1 133 ? 5.824 -5.871 -2.805 1.00 93.38 133 VAL A CA 1
ATOM 1051 C C . VAL A 1 133 ? 5.932 -6.908 -3.914 1.00 93.38 133 VAL A C 1
ATOM 1053 O O . VAL A 1 133 ? 5.529 -6.657 -5.050 1.00 93.38 133 VAL A O 1
ATOM 1056 N N . ILE A 1 134 ? 6.451 -8.086 -3.585 1.00 93.31 134 ILE A N 1
ATOM 1057 C CA . ILE A 1 134 ? 6.634 -9.207 -4.508 1.00 93.31 134 ILE A CA 1
ATOM 1058 C C . ILE A 1 134 ? 5.821 -10.396 -3.991 1.00 93.31 134 ILE A C 1
ATOM 1060 O O . ILE A 1 134 ? 6.058 -10.875 -2.882 1.00 93.31 134 ILE A O 1
ATOM 1064 N N . LEU A 1 135 ? 4.884 -10.890 -4.806 1.00 93.50 135 LEU A N 1
ATOM 1065 C CA . LEU A 1 135 ? 4.197 -12.161 -4.580 1.00 93.50 135 LEU A CA 1
ATOM 1066 C C . LEU A 1 135 ? 4.945 -13.279 -5.314 1.00 93.50 135 LEU A C 1
ATOM 1068 O O . LEU A 1 135 ? 5.037 -13.279 -6.546 1.00 93.50 135 LEU A O 1
ATOM 1072 N N . THR A 1 136 ? 5.421 -14.263 -4.560 1.00 91.62 136 THR A N 1
ATOM 1073 C CA . THR A 1 136 ? 5.931 -15.541 -5.086 1.00 91.62 136 THR A CA 1
ATOM 1074 C C . THR A 1 136 ? 4.867 -16.640 -4.940 1.00 91.62 136 THR A C 1
ATOM 1076 O O . THR A 1 136 ? 3.814 -16.405 -4.350 1.00 91.62 136 THR A O 1
ATOM 1079 N N . GLU A 1 137 ? 5.116 -17.864 -5.426 1.00 87.56 137 GLU A N 1
ATOM 1080 C CA . GLU A 1 137 ? 4.191 -18.999 -5.198 1.00 87.56 137 GLU A CA 1
ATOM 1081 C C . GLU A 1 137 ? 3.940 -19.318 -3.707 1.00 87.56 137 GLU A C 1
ATOM 1083 O O . GLU A 1 137 ? 2.973 -20.010 -3.383 1.00 87.56 137 GLU A O 1
ATOM 1088 N N . THR A 1 138 ? 4.834 -18.887 -2.811 1.00 86.94 138 THR A N 1
ATOM 1089 C CA . THR A 1 138 ? 4.928 -19.371 -1.423 1.00 86.94 138 THR A CA 1
ATOM 1090 C C . THR A 1 138 ? 4.898 -18.268 -0.367 1.00 86.94 138 THR A C 1
ATOM 1092 O O . THR A 1 138 ? 4.469 -18.516 0.761 1.00 86.94 138 THR A O 1
ATOM 1095 N N . GLU A 1 139 ? 5.376 -17.070 -0.701 1.00 92.44 139 GLU A N 1
ATOM 1096 C CA . GLU A 1 139 ? 5.636 -15.979 0.246 1.00 92.44 139 GLU A CA 1
ATOM 1097 C C . GLU A 1 139 ? 5.358 -14.607 -0.392 1.00 92.44 139 GLU A C 1
ATOM 1099 O O . GLU A 1 139 ? 5.541 -14.423 -1.602 1.00 92.44 139 GLU A O 1
ATOM 1104 N N . ILE A 1 140 ? 4.954 -13.639 0.433 1.00 93.44 140 ILE A N 1
ATOM 1105 C CA . ILE A 1 140 ? 4.896 -12.213 0.091 1.00 93.44 140 ILE A CA 1
ATOM 1106 C C . ILE A 1 140 ? 6.098 -11.528 0.738 1.00 93.44 140 ILE A C 1
ATOM 1108 O O . ILE A 1 140 ? 6.319 -11.664 1.944 1.00 93.44 140 ILE A O 1
ATOM 1112 N N . LEU A 1 141 ? 6.858 -10.791 -0.067 1.00 92.50 141 LEU A N 1
ATOM 1113 C CA . LEU A 1 141 ? 8.083 -10.107 0.339 1.00 92.50 141 LEU A CA 1
ATOM 1114 C C . LEU A 1 141 ? 7.930 -8.601 0.120 1.00 92.50 141 LEU A C 1
ATOM 1116 O O . LEU A 1 141 ? 7.536 -8.179 -0.967 1.00 92.50 141 LEU A O 1
ATOM 1120 N N . LEU A 1 142 ? 8.275 -7.793 1.122 1.00 91.31 142 LEU A N 1
ATOM 1121 C CA . LEU A 1 142 ? 8.381 -6.337 0.999 1.00 91.31 142 LEU A CA 1
ATOM 1122 C C . LEU A 1 142 ? 9.857 -5.935 1.009 1.00 91.31 142 LEU A C 1
ATOM 1124 O O . LEU A 1 142 ? 10.563 -6.224 1.973 1.00 91.31 142 LEU A O 1
ATOM 1128 N N . TYR A 1 143 ? 10.308 -5.234 -0.023 1.00 88.88 143 TYR A N 1
ATOM 1129 C CA . TYR A 1 143 ? 11.638 -4.624 -0.100 1.00 88.88 143 TYR A CA 1
ATOM 1130 C C . TYR A 1 143 ? 11.508 -3.102 -0.084 1.00 88.88 143 TYR A C 1
ATOM 1132 O O . TYR A 1 143 ? 10.597 -2.578 -0.714 1.00 88.88 143 TYR A O 1
ATOM 1140 N N . ASP A 1 144 ? 12.437 -2.388 0.556 1.00 83.81 144 ASP A N 1
ATOM 1141 C CA . ASP A 1 144 ? 12.598 -0.942 0.357 1.00 83.81 144 ASP A CA 1
ATOM 1142 C C . ASP A 1 144 ? 13.937 -0.667 -0.333 1.00 83.81 144 ASP A C 1
ATOM 1144 O O . ASP A 1 144 ? 15.005 -0.839 0.259 1.00 83.81 144 ASP A O 1
ATOM 1148 N N . ALA A 1 145 ? 13.865 -0.176 -1.572 1.00 75.12 145 ALA A N 1
ATOM 1149 C CA . ALA A 1 145 ? 15.006 0.214 -2.396 1.00 75.12 145 ALA A CA 1
ATOM 1150 C C . ALA A 1 145 ? 15.846 1.381 -1.826 1.00 75.12 145 ALA A C 1
ATOM 1152 O O . ALA A 1 145 ? 16.834 1.782 -2.442 1.00 75.12 145 ALA A O 1
ATOM 1153 N N . VAL A 1 146 ? 15.472 1.957 -0.682 1.00 72.38 146 VAL A N 1
ATOM 1154 C CA . VAL A 1 146 ? 16.292 2.941 0.044 1.00 72.38 146 VAL A CA 1
ATOM 1155 C C . VAL A 1 146 ? 17.022 2.319 1.239 1.00 72.38 146 VAL A C 1
ATOM 1157 O O . VAL A 1 146 ? 18.095 2.810 1.595 1.00 72.38 146 VAL A O 1
ATOM 1160 N N . ILE A 1 147 ? 16.491 1.242 1.832 1.00 68.31 147 ILE A N 1
ATOM 1161 C CA . ILE A 1 147 ? 17.041 0.607 3.043 1.00 68.31 147 ILE A CA 1
ATOM 1162 C C . ILE A 1 147 ? 17.880 -0.630 2.702 1.00 68.31 147 ILE A C 1
ATOM 1164 O O . ILE A 1 147 ? 19.033 -0.696 3.119 1.00 68.31 147 ILE A O 1
ATOM 1168 N N . SER A 1 148 ? 17.344 -1.601 1.950 1.00 66.38 148 SER A N 1
ATOM 1169 C CA . SER A 1 148 ? 18.102 -2.798 1.553 1.00 66.38 148 SER A CA 1
ATOM 1170 C C . SER A 1 148 ? 17.601 -3.418 0.251 1.00 66.38 148 SER A C 1
ATOM 1172 O O . SER A 1 148 ? 16.406 -3.591 0.020 1.00 66.38 148 SER A O 1
ATOM 1174 N N . PHE A 1 149 ? 18.557 -3.809 -0.591 1.00 69.44 149 PHE A N 1
ATOM 1175 C CA . PHE A 1 149 ? 18.320 -4.509 -1.857 1.00 69.44 149 PHE A CA 1
ATOM 1176 C C . PHE A 1 149 ? 18.406 -6.035 -1.721 1.00 69.44 149 PHE A C 1
ATOM 1178 O O . PHE A 1 149 ? 17.954 -6.763 -2.604 1.00 69.44 149 PHE A O 1
ATOM 1185 N N . SER A 1 150 ? 19.029 -6.516 -0.643 1.00 70.06 150 SER A N 1
ATOM 1186 C CA . SER A 1 150 ? 19.387 -7.923 -0.435 1.00 70.06 150 SER A CA 1
ATOM 1187 C C . SER A 1 150 ? 18.473 -8.635 0.558 1.00 70.06 150 SER A C 1
ATOM 1189 O O . SER A 1 150 ? 18.167 -9.809 0.356 1.00 70.06 150 SER A O 1
ATOM 1191 N N . SER A 1 151 ? 18.008 -7.945 1.603 1.00 80.38 151 SER A N 1
ATOM 1192 C CA . SER A 1 151 ? 17.073 -8.486 2.593 1.00 80.38 151 SER A CA 1
ATOM 1193 C C . SER A 1 151 ? 15.710 -7.786 2.494 1.00 80.38 151 SER A C 1
ATOM 1195 O O . SER A 1 151 ? 15.658 -6.557 2.441 1.00 80.38 151 SER A O 1
ATOM 1197 N N . PRO A 1 152 ? 14.593 -8.536 2.465 1.00 86.62 152 PRO A N 1
ATOM 1198 C CA . PRO A 1 152 ? 13.266 -7.944 2.581 1.00 86.62 152 PRO A CA 1
ATOM 1199 C C . PRO A 1 152 ? 13.050 -7.399 4.002 1.00 86.62 152 PRO A C 1
ATOM 1201 O O . PRO A 1 152 ? 13.545 -7.966 4.977 1.00 86.62 152 PRO A O 1
ATOM 1204 N N . MET A 1 153 ? 12.281 -6.316 4.114 1.00 86.06 153 MET A N 1
ATOM 1205 C CA . MET A 1 153 ? 11.854 -5.718 5.386 1.00 86.06 153 MET A CA 1
ATOM 1206 C C . MET A 1 153 ? 10.752 -6.548 6.060 1.00 86.06 153 MET A C 1
ATOM 1208 O O . MET A 1 153 ? 10.701 -6.629 7.283 1.00 86.06 153 MET A O 1
ATOM 1212 N N . LEU A 1 154 ? 9.886 -7.186 5.263 1.00 88.00 154 LEU A N 1
ATOM 1213 C CA . LEU A 1 154 ? 8.811 -8.060 5.738 1.00 88.00 154 LEU A CA 1
ATOM 1214 C C . LEU A 1 154 ? 8.737 -9.329 4.878 1.00 88.00 154 LEU A C 1
ATOM 1216 O O . LEU A 1 154 ? 8.800 -9.256 3.649 1.00 88.00 154 LEU A O 1
ATOM 1220 N N . ILE A 1 155 ? 8.574 -10.481 5.535 1.00 90.75 155 ILE A N 1
ATOM 1221 C CA . ILE A 1 155 ? 8.367 -11.796 4.915 1.00 90.75 155 ILE A CA 1
ATOM 1222 C C . ILE A 1 155 ? 7.090 -12.396 5.501 1.00 90.75 155 ILE A C 1
ATOM 1224 O O . ILE A 1 155 ? 7.055 -12.713 6.690 1.00 90.75 155 ILE A O 1
ATOM 1228 N N . LEU A 1 156 ? 6.065 -12.603 4.673 1.00 89.88 156 LEU A N 1
ATOM 1229 C CA . LEU A 1 156 ? 4.841 -13.307 5.061 1.00 89.88 156 LEU A CA 1
ATOM 1230 C C . LEU A 1 156 ? 4.746 -14.631 4.303 1.00 89.88 156 LEU A C 1
ATOM 1232 O O . LEU A 1 156 ? 4.587 -14.651 3.081 1.00 89.88 156 LEU A O 1
ATOM 1236 N N . LYS A 1 157 ? 4.827 -15.753 5.022 1.00 89.75 157 LYS A N 1
ATOM 1237 C CA . LYS A 1 157 ? 4.731 -17.089 4.423 1.00 89.75 157 LYS A CA 1
ATOM 1238 C C . LYS A 1 157 ? 3.268 -17.482 4.279 1.00 89.75 157 LYS A C 1
ATOM 1240 O O . LYS A 1 157 ? 2.551 -17.597 5.270 1.00 89.75 157 LYS A O 1
ATOM 1245 N N . LEU A 1 158 ? 2.821 -17.749 3.052 1.00 87.50 158 LEU A N 1
ATOM 1246 C CA . LEU A 1 158 ? 1.415 -18.072 2.776 1.00 87.50 158 LEU A CA 1
ATOM 1247 C C . LEU A 1 158 ? 0.968 -19.369 3.477 1.00 87.50 158 LEU A C 1
ATOM 1249 O O . LEU A 1 158 ? -0.193 -19.506 3.848 1.00 87.50 158 LEU A O 1
ATOM 1253 N N . MET A 1 159 ? 1.910 -20.288 3.711 1.00 84.31 159 MET A N 1
ATOM 1254 C CA . MET A 1 159 ? 1.691 -21.577 4.380 1.00 84.31 159 MET A CA 1
ATOM 1255 C C . MET A 1 159 ? 1.414 -21.466 5.890 1.00 84.31 159 MET A C 1
ATOM 1257 O O . MET A 1 159 ? 0.863 -22.407 6.466 1.00 84.31 159 MET A O 1
ATOM 1261 N N . ASP A 1 160 ? 1.780 -20.347 6.526 1.00 85.94 160 ASP A N 1
ATOM 1262 C CA . ASP A 1 160 ? 1.572 -20.137 7.965 1.00 85.94 160 ASP A CA 1
ATOM 1263 C C . ASP A 1 160 ? 0.108 -19.761 8.277 1.00 85.94 160 ASP A C 1
ATOM 1265 O O . ASP A 1 160 ? -0.369 -19.975 9.394 1.00 85.94 160 ASP A O 1
ATOM 1269 N N . TYR A 1 161 ? -0.636 -19.264 7.282 1.00 85.62 161 TYR A N 1
ATOM 1270 C CA . TYR A 1 161 ? -2.057 -18.941 7.402 1.00 85.62 161 TYR A CA 1
ATOM 1271 C C . TYR A 1 161 ? -2.927 -20.185 7.222 1.00 85.62 161 TYR A C 1
ATOM 1273 O O . TYR A 1 161 ? -2.975 -20.795 6.152 1.00 85.62 161 TYR A O 1
ATOM 1281 N N . GLU A 1 162 ? -3.684 -20.548 8.259 1.00 83.06 162 GLU A N 1
ATOM 1282 C CA . GLU A 1 162 ? -4.537 -21.740 8.227 1.00 83.06 162 GLU A CA 1
ATOM 1283 C C . GLU A 1 162 ? -5.632 -21.667 7.158 1.00 83.06 162 GLU A C 1
ATOM 1285 O O . GLU A 1 162 ? -5.985 -22.689 6.572 1.00 83.06 162 GLU A O 1
ATOM 1290 N N . GLN A 1 163 ? -6.113 -20.458 6.869 1.00 82.56 163 GLN A N 1
ATOM 1291 C CA . GLN A 1 163 ? -7.143 -20.170 5.874 1.00 82.56 163 GLN A CA 1
ATOM 1292 C C . GLN A 1 163 ? -6.681 -20.460 4.435 1.00 82.56 163 GLN A C 1
ATOM 1294 O O . GLN A 1 163 ? -7.511 -20.767 3.587 1.00 82.56 163 GLN A O 1
ATOM 1299 N N . LEU A 1 164 ? -5.370 -20.402 4.158 1.00 83.38 164 LEU A N 1
ATOM 1300 C CA . LEU A 1 164 ? -4.800 -20.647 2.825 1.00 83.38 164 LEU A CA 1
ATOM 1301 C C . LEU A 1 164 ? -4.315 -22.093 2.630 1.00 83.38 164 LEU A C 1
ATOM 1303 O O . LEU A 1 164 ? -3.825 -22.440 1.555 1.00 83.38 164 LEU A O 1
ATOM 1307 N N . LYS A 1 165 ? -4.451 -22.973 3.634 1.00 78.69 165 LYS A N 1
ATOM 1308 C CA . LYS A 1 165 ? -3.978 -24.366 3.554 1.00 78.69 165 LYS A CA 1
ATOM 1309 C C . LYS A 1 165 ? -4.693 -25.133 2.432 1.00 78.69 165 LYS A C 1
ATOM 1311 O O . LYS A 1 165 ? -5.825 -25.580 2.583 1.00 78.69 165 LYS A O 1
ATOM 1316 N N . GLY A 1 166 ? -3.988 -25.332 1.317 1.00 77.38 166 GLY A N 1
ATOM 1317 C CA . GLY A 1 166 ? -4.497 -26.015 0.121 1.00 77.38 166 GLY A CA 1
ATOM 1318 C C . GLY A 1 166 ? -5.039 -25.088 -0.976 1.00 77.38 166 GLY A C 1
ATOM 1319 O O . GLY A 1 166 ? -5.481 -25.587 -2.010 1.00 77.38 166 GLY A O 1
ATOM 1320 N N . GLN A 1 167 ? -4.974 -23.768 -0.791 1.00 83.19 167 GLN A N 1
ATOM 1321 C CA . GLN A 1 167 ? -5.250 -22.769 -1.825 1.00 83.19 167 GLN A CA 1
ATOM 1322 C C . GLN A 1 167 ? -3.940 -22.134 -2.324 1.00 83.19 167 GLN A C 1
ATOM 1324 O O . GLN A 1 167 ? -2.961 -22.052 -1.584 1.00 83.19 167 GLN A O 1
ATOM 1329 N N . LYS A 1 168 ? -3.917 -21.673 -3.580 1.00 86.44 168 LYS A N 1
ATOM 1330 C CA . LYS A 1 168 ? -2.842 -20.819 -4.112 1.00 86.44 168 LYS A CA 1
ATOM 1331 C C . LYS A 1 168 ? -3.351 -19.388 -4.261 1.00 86.44 168 LYS A C 1
ATOM 1333 O O . LYS A 1 168 ? -4.499 -19.194 -4.660 1.00 86.44 168 LYS A O 1
ATOM 1338 N N . VAL A 1 169 ? -2.499 -18.410 -3.957 1.00 89.75 169 VAL A N 1
ATOM 1339 C CA . VAL A 1 169 ? -2.740 -16.988 -4.246 1.00 89.75 169 VAL A CA 1
ATOM 1340 C C . VAL A 1 169 ? -2.277 -16.709 -5.677 1.00 89.75 169 VAL A C 1
ATOM 1342 O O . VAL A 1 169 ? -1.155 -17.063 -6.035 1.00 89.75 169 VAL A O 1
ATOM 1345 N N . GLU A 1 170 ? -3.138 -16.106 -6.495 1.00 88.88 170 GLU A N 1
ATOM 1346 C CA . GLU A 1 170 ? -2.865 -15.840 -7.917 1.00 88.88 170 GLU A CA 1
ATOM 1347 C C . GLU A 1 170 ? -2.487 -14.372 -8.166 1.00 88.88 170 GLU A C 1
ATOM 1349 O O . GLU A 1 170 ? -1.550 -14.090 -8.918 1.00 88.88 170 GLU A O 1
ATOM 1354 N N . SER A 1 171 ? -3.174 -13.433 -7.505 1.00 90.19 171 SER A N 1
ATOM 1355 C CA . SER A 1 171 ? -2.948 -11.992 -7.653 1.00 90.19 171 SER A CA 1
ATOM 1356 C C . SER A 1 171 ? -3.142 -11.233 -6.333 1.00 90.19 171 SER A C 1
ATOM 1358 O O . SER A 1 171 ? -3.911 -11.653 -5.460 1.00 90.19 171 SER A O 1
ATOM 1360 N N . ILE A 1 172 ? -2.434 -10.111 -6.199 1.00 93.75 172 ILE A N 1
ATOM 1361 C CA . ILE A 1 172 ? -2.551 -9.145 -5.101 1.00 93.75 172 ILE A CA 1
ATOM 1362 C C . ILE A 1 172 ? -2.871 -7.750 -5.650 1.00 93.75 172 ILE A C 1
ATOM 1364 O O . ILE A 1 172 ? -2.514 -7.426 -6.782 1.00 93.75 172 ILE A O 1
ATOM 1368 N N . SER A 1 173 ? -3.504 -6.905 -4.835 1.00 92.50 173 SER A N 1
ATOM 1369 C CA . SER A 1 173 ? -3.643 -5.465 -5.096 1.00 92.50 173 SER A CA 1
ATOM 1370 C C . SER A 1 173 ? -3.780 -4.663 -3.812 1.00 92.50 173 SER A C 1
ATOM 1372 O O . SER A 1 173 ? -4.227 -5.190 -2.800 1.00 92.50 173 SER A O 1
ATOM 1374 N N . PHE A 1 174 ? -3.442 -3.377 -3.857 1.00 91.44 174 PHE A N 1
ATOM 1375 C CA . PHE A 1 174 ? -3.869 -2.431 -2.823 1.00 91.44 174 PHE A CA 1
ATOM 1376 C C . PHE A 1 174 ? -5.325 -2.001 -3.062 1.00 91.44 174 PHE A C 1
ATOM 1378 O O . PHE A 1 174 ? -5.896 -2.301 -4.109 1.00 91.44 174 PHE A O 1
ATOM 1385 N N . GLY A 1 175 ? -5.960 -1.345 -2.090 1.00 83.31 175 GLY A N 1
ATOM 1386 C CA . GLY A 1 175 ? -7.346 -0.891 -2.244 1.00 83.31 175 GLY A CA 1
ATOM 1387 C C . GLY A 1 175 ? -7.469 0.317 -3.169 1.00 83.31 175 GLY A C 1
ATOM 1388 O O . GLY A 1 175 ? -8.082 0.249 -4.227 1.00 83.31 175 GLY A O 1
ATOM 1389 N N . SER A 1 176 ? -6.919 1.444 -2.724 1.00 81.56 176 SER A N 1
ATOM 1390 C CA . SER A 1 176 ? -6.821 2.703 -3.468 1.00 81.56 176 SER A CA 1
ATOM 1391 C C . SER A 1 176 ? -5.859 3.619 -2.721 1.00 81.56 176 SER A C 1
ATOM 1393 O O . SER A 1 176 ? -5.874 3.635 -1.492 1.00 81.56 176 SER A O 1
ATOM 1395 N N . LYS A 1 177 ? -5.053 4.408 -3.435 1.00 76.31 177 LYS A N 1
ATOM 1396 C CA . LYS A 1 177 ? -4.212 5.450 -2.824 1.00 76.31 177 LYS A CA 1
ATOM 1397 C C . LYS A 1 177 ? -5.035 6.608 -2.251 1.00 76.31 177 LYS A C 1
ATOM 1399 O O . LYS A 1 177 ? -4.644 7.202 -1.248 1.00 76.31 177 LYS A O 1
ATOM 1404 N N . ASP A 1 178 ? -6.174 6.903 -2.875 1.00 80.19 178 ASP A N 1
ATOM 1405 C CA . ASP A 1 178 ? -7.001 8.067 -2.547 1.00 80.19 178 ASP A CA 1
ATOM 1406 C C . ASP A 1 178 ? -7.867 7.844 -1.289 1.00 80.19 178 ASP A C 1
ATOM 1408 O O . ASP A 1 178 ? -8.515 8.776 -0.838 1.00 80.19 178 ASP A O 1
ATOM 1412 N N . ASN A 1 179 ? -7.817 6.660 -0.659 1.00 85.06 179 ASN A N 1
ATOM 1413 C CA . ASN A 1 179 ? -8.346 6.398 0.687 1.00 85.06 179 ASN A CA 1
ATOM 1414 C C . ASN A 1 179 ? -7.213 5.845 1.578 1.00 85.06 179 ASN A C 1
ATOM 1416 O O . ASN A 1 179 ? -6.553 4.872 1.216 1.00 85.06 179 ASN A O 1
ATOM 1420 N N . PHE A 1 180 ? -7.002 6.423 2.767 1.00 88.38 180 PHE A N 1
ATOM 1421 C CA . PHE A 1 180 ? -5.905 6.029 3.664 1.00 88.38 180 PHE A CA 1
ATOM 1422 C C . PHE A 1 180 ? -5.974 4.569 4.148 1.00 88.38 180 PHE A C 1
ATOM 1424 O O . PHE A 1 180 ? -4.962 3.874 4.143 1.00 88.38 180 PHE A O 1
ATOM 1431 N N . ALA A 1 181 ? -7.152 4.074 4.536 1.00 88.69 181 ALA A N 1
ATOM 1432 C CA . ALA A 1 181 ? -7.313 2.676 4.939 1.00 88.69 181 ALA A CA 1
ATOM 1433 C C . ALA A 1 181 ? -7.104 1.729 3.744 1.00 88.69 181 ALA A C 1
ATOM 1435 O O . ALA A 1 181 ? -6.458 0.687 3.872 1.00 88.69 181 ALA A O 1
ATOM 1436 N N . GLY A 1 182 ? -7.595 2.117 2.562 1.00 87.44 182 GLY A N 1
ATOM 1437 C CA . GLY A 1 182 ? -7.387 1.387 1.311 1.00 87.44 182 GLY A CA 1
ATOM 1438 C C . GLY A 1 182 ? -5.920 1.298 0.890 1.00 87.44 182 GLY A C 1
ATOM 1439 O O . GLY A 1 182 ? -5.513 0.277 0.334 1.00 87.44 182 GLY A O 1
ATOM 1440 N N . SER A 1 183 ? -5.126 2.329 1.176 1.00 88.38 183 SER A N 1
ATOM 1441 C CA . SER A 1 183 ? -3.730 2.419 0.748 1.00 88.38 183 SER A CA 1
ATOM 1442 C C . SER A 1 183 ? -2.788 1.557 1.599 1.00 88.38 183 SER A C 1
ATOM 1444 O O . SER A 1 183 ? -1.822 1.016 1.070 1.00 88.38 183 SER A O 1
ATOM 1446 N N . ILE A 1 184 ? -3.123 1.324 2.876 1.00 90.31 184 ILE A N 1
ATOM 1447 C CA . ILE A 1 184 ? -2.423 0.380 3.772 1.00 90.31 184 ILE A CA 1
ATOM 1448 C C . ILE A 1 184 ? -3.093 -1.009 3.853 1.00 90.31 184 ILE A C 1
ATOM 1450 O O . ILE A 1 184 ? -2.768 -1.796 4.745 1.00 90.31 184 ILE A O 1
ATOM 1454 N N . THR A 1 185 ? -4.033 -1.328 2.954 1.00 92.44 185 THR A N 1
ATOM 1455 C CA . THR A 1 185 ? -4.669 -2.657 2.858 1.00 92.44 185 THR A CA 1
ATOM 1456 C C . THR A 1 185 ? -4.164 -3.407 1.632 1.00 92.44 185 THR A C 1
ATOM 1458 O O . THR A 1 185 ? -4.375 -2.954 0.507 1.00 92.44 185 THR A O 1
ATOM 1461 N N . LEU A 1 186 ? -3.578 -4.589 1.838 1.00 93.62 186 LEU A N 1
ATOM 1462 C CA . LEU A 1 186 ? -3.214 -5.505 0.756 1.00 93.62 186 LEU A CA 1
ATOM 1463 C C . LEU A 1 186 ? -4.303 -6.571 0.586 1.00 93.62 186 LEU A C 1
ATOM 1465 O O . LEU A 1 186 ? -4.499 -7.401 1.471 1.00 93.62 186 LEU A O 1
ATOM 1469 N N . TYR A 1 187 ? -4.989 -6.571 -0.551 1.00 93.75 187 TYR A N 1
ATOM 1470 C CA . TYR A 1 187 ? -5.950 -7.596 -0.955 1.00 93.75 187 TYR A CA 1
ATOM 1471 C C . TYR A 1 187 ? -5.252 -8.734 -1.702 1.00 93.75 187 TYR A C 1
ATOM 1473 O O . TYR A 1 187 ? -4.305 -8.518 -2.461 1.00 93.75 187 TYR A O 1
ATOM 1481 N N . LEU A 1 188 ? -5.746 -9.953 -1.501 1.00 93.31 188 LEU A N 1
ATOM 1482 C CA . LEU A 1 188 ? -5.226 -11.191 -2.071 1.00 93.31 188 LEU A CA 1
ATOM 1483 C C . LEU A 1 188 ? -6.375 -11.961 -2.717 1.00 93.31 188 LEU A C 1
ATOM 1485 O O . LEU A 1 188 ? -7.460 -12.045 -2.144 1.00 93.31 188 LEU A O 1
ATOM 1489 N N . THR A 1 189 ? -6.128 -12.571 -3.870 1.00 92.00 189 THR A N 1
ATOM 1490 C CA . THR A 1 189 ? -7.101 -13.428 -4.565 1.00 92.00 189 THR A CA 1
ATOM 1491 C C . THR A 1 189 ? -6.572 -14.842 -4.698 1.00 92.00 189 THR A C 1
ATOM 1493 O O . THR A 1 189 ? -5.415 -15.050 -5.072 1.00 92.00 189 THR A O 1
ATOM 1496 N N . THR A 1 190 ? -7.413 -15.826 -4.388 1.00 90.94 190 THR A N 1
ATOM 1497 C CA . THR A 1 190 ? -7.035 -17.239 -4.492 1.00 90.94 190 THR A CA 1
ATOM 1498 C C . THR A 1 190 ? -7.562 -17.874 -5.768 1.00 90.94 190 THR A C 1
ATOM 1500 O O . THR A 1 190 ? -8.548 -17.427 -6.355 1.00 90.94 190 THR A O 1
ATOM 1503 N N . SER A 1 191 ? -6.937 -18.971 -6.189 1.00 87.25 191 SER A N 1
ATOM 1504 C CA . SER A 1 191 ? -7.335 -19.749 -7.367 1.00 87.25 191 SER A CA 1
ATOM 1505 C C . SER A 1 191 ? -8.800 -20.227 -7.329 1.00 87.25 191 SER A C 1
ATOM 1507 O O . SER A 1 191 ? -9.387 -20.494 -8.378 1.00 87.25 191 SER A O 1
ATOM 1509 N N . GLN A 1 192 ? -9.399 -20.327 -6.133 1.00 84.88 192 GLN A N 1
ATOM 1510 C CA . GLN A 1 192 ? -10.811 -20.687 -5.925 1.00 84.88 192 GLN A CA 1
ATOM 1511 C C . GLN A 1 192 ? -11.779 -19.501 -6.087 1.00 84.88 192 GLN A C 1
ATOM 1513 O O . GLN A 1 192 ? -12.985 -19.719 -6.189 1.00 84.88 192 GLN A O 1
ATOM 1518 N N . GLY A 1 193 ? -11.266 -18.271 -6.151 1.00 84.56 193 GLY A N 1
ATOM 1519 C CA . GLY A 1 193 ? -12.055 -17.053 -6.319 1.00 84.56 193 GLY A CA 1
ATOM 1520 C C . GLY A 1 193 ? -12.364 -16.288 -5.044 1.00 84.56 193 GLY A C 1
ATOM 1521 O O . GLY A 1 193 ? -13.196 -15.385 -5.081 1.00 84.56 193 GLY A O 1
ATOM 1522 N N . GLU A 1 194 ? -11.732 -16.643 -3.930 1.00 90.50 194 GLU A N 1
ATOM 1523 C CA . GLU A 1 194 ? -11.925 -15.979 -2.644 1.00 90.50 194 GLU A CA 1
ATOM 1524 C C . GLU A 1 194 ? -10.988 -14.772 -2.515 1.00 90.50 194 GLU A C 1
ATOM 1526 O O . GLU A 1 194 ? -9.804 -14.851 -2.858 1.00 90.50 194 GLU A O 1
ATOM 1531 N N . VAL A 1 195 ? -11.525 -13.654 -2.019 1.00 91.38 195 VAL A N 1
ATOM 1532 C CA . VAL A 1 195 ? -10.754 -12.446 -1.699 1.00 91.38 195 VAL A CA 1
ATOM 1533 C C . VAL A 1 195 ? -10.443 -12.420 -0.212 1.00 91.38 195 VAL A C 1
ATOM 1535 O O . VAL A 1 195 ? -11.357 -12.464 0.612 1.00 91.38 195 VAL A O 1
ATOM 1538 N N . PHE A 1 196 ? -9.174 -12.263 0.132 1.00 92.31 196 PHE A N 1
ATOM 1539 C CA . PHE A 1 196 ? -8.707 -11.991 1.489 1.00 92.31 196 PHE A CA 1
ATOM 1540 C C . PHE A 1 196 ? -8.050 -10.608 1.549 1.00 92.31 196 PHE A C 1
ATOM 1542 O O . PHE A 1 196 ? -7.737 -10.022 0.513 1.00 92.31 196 PHE A O 1
ATOM 1549 N N . ALA A 1 197 ? -7.816 -10.088 2.752 1.00 92.38 197 ALA A N 1
ATOM 1550 C CA . ALA A 1 197 ? -7.013 -8.888 2.962 1.00 92.38 197 ALA A CA 1
ATOM 1551 C C . ALA A 1 197 ? -6.054 -9.038 4.145 1.00 92.38 197 ALA A C 1
ATOM 1553 O O . ALA A 1 197 ? -6.335 -9.749 5.110 1.00 92.38 197 ALA A O 1
ATOM 1554 N N . ILE A 1 198 ? -4.939 -8.319 4.083 1.00 92.44 198 ILE A N 1
ATOM 1555 C CA . ILE A 1 198 ? -4.033 -8.066 5.200 1.00 92.44 198 ILE A CA 1
ATOM 1556 C C . ILE A 1 198 ? -4.112 -6.566 5.480 1.00 92.44 198 ILE A C 1
ATOM 1558 O O . ILE A 1 198 ? -3.768 -5.744 4.629 1.00 92.44 198 ILE A O 1
ATOM 1562 N N . TYR A 1 199 ? -4.609 -6.220 6.667 1.00 91.06 199 TYR A N 1
ATOM 1563 C CA . TYR A 1 199 ? -4.835 -4.842 7.092 1.00 91.06 199 TYR A CA 1
ATOM 1564 C C . TYR A 1 199 ? -4.440 -4.675 8.570 1.00 91.06 199 TYR A C 1
ATOM 1566 O O . TYR A 1 199 ? -5.024 -5.365 9.411 1.00 91.06 199 TYR A O 1
ATOM 1574 N N . PRO A 1 200 ? -3.492 -3.784 8.913 1.00 90.12 200 PRO A N 1
ATOM 1575 C CA . PRO A 1 200 ? -2.658 -3.001 8.003 1.00 90.12 200 PRO A CA 1
ATOM 1576 C C . PRO A 1 200 ? -1.490 -3.827 7.429 1.00 90.12 200 PRO A C 1
ATOM 1578 O O . PRO A 1 200 ? -0.999 -4.782 8.041 1.00 90.12 200 PRO A O 1
ATOM 1581 N N . PHE A 1 201 ? -1.019 -3.436 6.248 1.00 90.88 201 PHE A N 1
ATOM 1582 C CA . PHE A 1 201 ? 0.177 -3.970 5.597 1.00 90.88 201 PHE A CA 1
ATOM 1583 C C . PHE A 1 201 ? 1.322 -2.945 5.682 1.00 90.88 201 PHE A C 1
ATOM 1585 O O . PHE A 1 201 ? 1.690 -2.320 4.697 1.00 90.88 201 PHE A O 1
ATOM 1592 N N . VAL A 1 202 ? 1.856 -2.724 6.889 1.00 87.19 202 VAL A N 1
ATOM 1593 C CA . VAL A 1 202 ? 2.992 -1.815 7.154 1.00 87.19 202 VAL A CA 1
ATOM 1594 C C . VAL A 1 202 ? 3.915 -2.405 8.228 1.00 87.19 202 VAL A C 1
ATOM 1596 O O . VAL A 1 202 ? 3.427 -3.055 9.147 1.00 87.19 202 VAL A O 1
ATOM 1599 N N . TYR A 1 203 ? 5.228 -2.183 8.129 1.00 84.06 203 TYR A N 1
ATOM 1600 C CA . TYR A 1 203 ? 6.235 -2.727 9.059 1.00 84.06 203 TYR A CA 1
ATOM 1601 C C . TYR A 1 203 ? 6.659 -1.710 10.137 1.00 84.06 203 TYR A C 1
ATOM 1603 O O . TYR A 1 203 ? 6.416 -0.505 10.003 1.00 84.06 203 TYR A O 1
ATOM 1611 N N . GLU A 1 204 ? 7.302 -2.180 11.211 1.00 79.19 204 GLU A N 1
ATOM 1612 C CA . GLU A 1 204 ? 7.830 -1.333 12.293 1.00 79.19 204 GLU A CA 1
ATOM 1613 C C . GLU A 1 204 ? 8.829 -0.287 11.756 1.00 79.19 204 GLU A C 1
ATOM 1615 O O . GLU A 1 204 ? 9.754 -0.613 11.016 1.00 79.19 204 GLU A O 1
ATOM 1620 N N . GLY A 1 205 ? 8.634 0.992 12.095 1.00 75.56 205 GLY A N 1
ATOM 1621 C CA . GLY A 1 205 ? 9.482 2.092 11.615 1.00 75.56 205 GLY A CA 1
ATOM 1622 C C . GLY A 1 205 ? 9.197 2.577 10.185 1.00 75.56 205 GLY A C 1
ATOM 1623 O O . GLY A 1 205 ? 9.850 3.522 9.732 1.00 75.56 205 GLY A O 1
ATOM 1624 N N . SER A 1 206 ? 8.218 1.993 9.484 1.00 80.25 206 SER A N 1
ATOM 1625 C CA . SER A 1 206 ? 7.806 2.428 8.139 1.00 80.25 206 SER A CA 1
ATOM 1626 C C . SER A 1 206 ? 7.327 3.889 8.087 1.00 80.25 206 SER A C 1
ATOM 1628 O O . SER A 1 206 ? 6.769 4.434 9.050 1.00 80.25 206 SER A O 1
ATOM 1630 N N . LYS A 1 207 ? 7.551 4.535 6.931 1.00 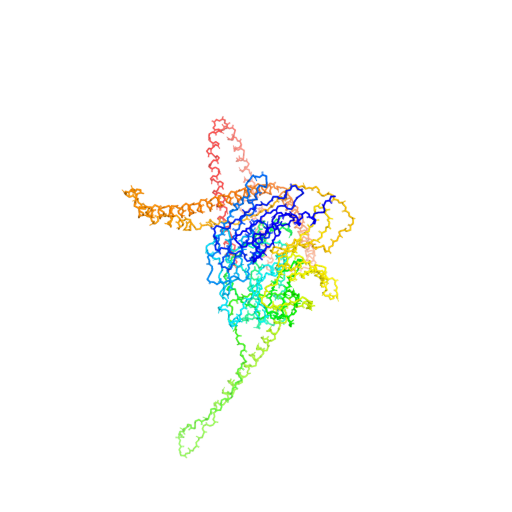79.62 207 LYS A N 1
ATOM 1631 C CA . LYS A 1 207 ? 7.197 5.938 6.651 1.00 79.62 207 LYS A CA 1
ATOM 1632 C C . LYS A 1 207 ? 5.987 6.026 5.732 1.00 79.62 207 LYS A C 1
ATOM 1634 O O . LYS A 1 207 ? 6.113 5.942 4.512 1.00 79.62 207 LYS A O 1
ATOM 1639 N N . ILE A 1 208 ? 4.838 6.275 6.339 1.00 84.62 208 ILE A N 1
ATOM 1640 C CA . ILE A 1 208 ? 3.535 6.338 5.690 1.00 84.62 208 ILE A CA 1
ATOM 1641 C C . ILE A 1 208 ? 3.277 7.789 5.249 1.00 84.62 208 ILE A C 1
ATOM 1643 O O . ILE A 1 208 ? 3.100 8.668 6.092 1.00 84.62 208 ILE A O 1
ATOM 1647 N N . THR A 1 209 ? 3.258 8.064 3.945 1.00 83.06 209 THR A N 1
ATOM 1648 C CA . THR A 1 209 ? 2.878 9.364 3.372 1.00 83.06 209 THR A CA 1
ATOM 1649 C C . THR A 1 209 ? 1.490 9.371 2.765 1.00 83.06 209 THR A C 1
ATOM 1651 O O . THR A 1 209 ? 1.225 8.655 1.802 1.00 83.06 209 THR A O 1
ATOM 1654 N N . ALA A 1 210 ? 0.638 10.256 3.272 1.00 84.81 210 ALA A N 1
ATOM 1655 C CA . ALA A 1 210 ? -0.726 10.461 2.800 1.00 84.81 210 ALA A CA 1
ATOM 1656 C C . ALA A 1 210 ? -1.099 11.949 2.877 1.00 84.81 210 ALA A C 1
ATOM 1658 O O . ALA A 1 210 ? -0.402 12.728 3.529 1.00 84.81 210 ALA A O 1
ATOM 1659 N N . LYS A 1 211 ? -2.204 12.356 2.241 1.00 86.38 211 LYS A N 1
ATOM 1660 C CA . LYS A 1 211 ? -2.784 13.689 2.471 1.00 86.38 211 LYS A CA 1
ATOM 1661 C C . LYS A 1 211 ? -3.276 13.817 3.915 1.00 86.38 211 LYS A C 1
ATOM 1663 O O . LYS A 1 211 ? -3.866 12.875 4.454 1.00 86.38 211 LYS A O 1
ATOM 1668 N N . LYS A 1 212 ? -3.139 15.005 4.507 1.00 86.25 212 LYS A N 1
ATOM 1669 C CA . LYS A 1 212 ? -3.678 15.317 5.842 1.00 86.25 212 LYS A CA 1
ATOM 1670 C C . LYS A 1 212 ? -5.196 15.091 5.935 1.00 86.25 212 LYS A C 1
ATOM 1672 O O . LYS A 1 212 ? -5.656 14.532 6.930 1.00 86.25 212 LYS A O 1
ATOM 1677 N N . SER A 1 213 ? -5.958 15.450 4.899 1.00 87.06 213 SER A N 1
ATOM 1678 C CA . SER A 1 213 ? -7.411 15.231 4.799 1.00 87.06 213 SER A CA 1
ATOM 1679 C C . SER A 1 213 ? -7.810 13.763 4.985 1.00 87.06 213 SER A C 1
ATOM 1681 O O . SER A 1 213 ? -8.658 13.462 5.824 1.00 87.06 213 SER A O 1
ATOM 1683 N N . LEU A 1 214 ? -7.152 12.850 4.266 1.00 87.25 214 LEU A N 1
ATOM 1684 C CA . LEU A 1 214 ? -7.442 11.411 4.283 1.00 87.25 214 LEU A CA 1
ATOM 1685 C C . LEU A 1 214 ? -7.141 10.768 5.642 1.00 87.25 214 LEU A C 1
ATOM 1687 O O . LEU A 1 214 ? -7.877 9.893 6.093 1.00 87.25 214 LEU A O 1
ATOM 1691 N N . VAL A 1 215 ? -6.089 11.221 6.330 1.00 89.06 215 VAL A N 1
ATOM 1692 C CA . VAL A 1 215 ? -5.756 10.721 7.675 1.00 89.06 215 VAL A CA 1
ATOM 1693 C C . VAL A 1 215 ? -6.751 11.242 8.716 1.00 89.06 215 VAL A C 1
ATOM 1695 O O . VAL A 1 215 ? -7.163 10.491 9.597 1.00 89.06 215 VAL A O 1
ATOM 1698 N N . VAL A 1 216 ? -7.201 12.496 8.602 1.00 89.38 216 VAL A N 1
ATOM 1699 C CA . VAL A 1 216 ? -8.259 13.045 9.472 1.00 89.38 216 VAL A CA 1
ATOM 1700 C C . VAL A 1 216 ? -9.598 12.330 9.249 1.00 89.38 216 VAL A C 1
ATOM 1702 O O . VAL A 1 216 ? -10.289 12.030 10.225 1.00 89.38 216 VAL A O 1
ATOM 1705 N N . LEU A 1 217 ? -9.947 12.015 7.995 1.00 88.75 217 LEU A N 1
ATOM 1706 C CA . LEU A 1 217 ? -11.120 11.204 7.648 1.00 88.75 217 LEU A CA 1
ATOM 1707 C C . LEU A 1 217 ? -11.049 9.824 8.319 1.00 88.75 217 LEU A C 1
ATOM 1709 O O . LEU A 1 217 ? -11.952 9.458 9.068 1.00 88.75 217 LEU A O 1
ATOM 1713 N N . PHE A 1 218 ? -9.928 9.123 8.145 1.00 90.25 218 PHE A N 1
ATOM 1714 C CA . PHE A 1 218 ? -9.679 7.813 8.744 1.00 90.25 218 PHE A CA 1
ATOM 1715 C C . PHE A 1 218 ? -9.770 7.805 10.284 1.00 90.25 218 PHE A C 1
ATOM 1717 O O . PHE A 1 218 ? -10.355 6.894 10.876 1.00 90.25 218 PHE A O 1
ATOM 1724 N N . ILE A 1 219 ? -9.225 8.828 10.954 1.00 90.94 219 ILE A N 1
ATOM 1725 C CA . ILE A 1 219 ? -9.317 8.959 12.419 1.00 90.94 219 ILE A CA 1
ATOM 1726 C C . ILE A 1 219 ? -10.777 9.132 12.856 1.00 90.94 219 ILE A C 1
ATOM 1728 O O . ILE A 1 219 ? -11.203 8.501 13.825 1.00 90.94 219 ILE A O 1
ATOM 1732 N N . ARG A 1 220 ? -11.556 9.946 12.130 1.00 90.69 220 ARG A N 1
ATOM 1733 C CA . ARG A 1 220 ? -12.986 10.137 12.404 1.00 90.69 220 ARG A CA 1
ATOM 1734 C C . ARG A 1 220 ? -13.761 8.826 12.255 1.00 90.69 220 ARG A C 1
ATOM 1736 O O . ARG A 1 220 ? -14.453 8.437 13.190 1.00 90.69 220 ARG A O 1
ATOM 1743 N N . GLU A 1 221 ? -13.588 8.124 11.137 1.00 88.69 221 GLU A N 1
ATOM 1744 C CA . GLU A 1 221 ? -14.237 6.829 10.874 1.00 88.69 221 GLU A CA 1
ATOM 1745 C C . GLU A 1 221 ? -13.886 5.774 11.932 1.00 88.69 221 GLU A C 1
ATOM 1747 O O . GLU A 1 221 ? -14.756 5.028 12.383 1.00 88.69 221 GLU A O 1
ATOM 1752 N N . SER A 1 222 ? -12.628 5.746 12.385 1.00 90.81 222 SER A N 1
ATOM 1753 C CA . SER A 1 222 ? -12.168 4.838 13.445 1.00 90.81 222 SER A CA 1
ATOM 1754 C C . SER A 1 222 ? -12.909 5.069 14.767 1.00 90.81 222 SER A C 1
ATOM 1756 O O . SER A 1 222 ? -13.322 4.111 15.424 1.00 90.81 222 SER A O 1
ATOM 1758 N N . ILE A 1 223 ? -13.110 6.335 15.151 1.00 90.00 223 ILE A N 1
ATOM 1759 C CA . ILE A 1 223 ? -13.836 6.712 16.373 1.00 90.00 223 ILE A CA 1
ATOM 1760 C C . ILE A 1 223 ? -15.333 6.409 16.221 1.00 90.00 223 ILE A C 1
ATOM 1762 O O . ILE A 1 223 ? -15.916 5.764 17.092 1.00 90.00 223 ILE A O 1
ATOM 1766 N N . GLU A 1 224 ? -15.942 6.793 15.095 1.00 89.94 224 GLU A N 1
ATOM 1767 C CA . GLU A 1 224 ? -17.362 6.544 14.804 1.00 89.94 224 GLU A CA 1
ATOM 1768 C C . GLU A 1 224 ? -17.696 5.039 14.801 1.00 89.94 224 GLU A C 1
ATOM 1770 O O . GLU A 1 224 ? -18.722 4.630 15.352 1.00 89.94 224 GLU A O 1
ATOM 1775 N N . ALA A 1 225 ? -16.806 4.193 14.270 1.00 87.75 225 ALA A N 1
ATOM 1776 C CA . ALA A 1 225 ? -16.943 2.737 14.306 1.00 87.75 225 ALA A CA 1
ATOM 1777 C C . ALA A 1 225 ? -16.935 2.166 15.736 1.00 87.75 225 ALA A C 1
ATOM 1779 O O . ALA A 1 225 ? -17.720 1.267 16.055 1.00 87.75 225 ALA A O 1
ATOM 1780 N N . LEU A 1 226 ? -16.064 2.682 16.610 1.00 89.19 226 LEU A N 1
ATOM 1781 C CA . LEU A 1 226 ? -16.003 2.267 18.012 1.00 89.19 226 LEU A CA 1
ATOM 1782 C C . LEU A 1 226 ? -17.239 2.730 18.792 1.00 89.19 226 LEU A C 1
ATOM 1784 O O . LEU A 1 226 ? -17.818 1.933 19.536 1.00 89.19 226 LEU A O 1
ATOM 1788 N N . ASP A 1 227 ? -17.669 3.975 18.594 1.00 89.69 227 ASP A N 1
ATOM 1789 C CA . ASP A 1 227 ? -18.865 4.529 19.229 1.00 89.69 227 ASP A CA 1
ATOM 1790 C C . ASP A 1 227 ? -20.132 3.785 18.780 1.00 89.69 227 ASP A C 1
ATOM 1792 O O . ASP A 1 227 ? -20.999 3.490 19.606 1.00 89.69 227 ASP A O 1
ATOM 1796 N N . ALA A 1 228 ? -20.240 3.395 17.506 1.00 88.25 228 ALA A N 1
ATOM 1797 C CA . ALA A 1 228 ? -21.356 2.587 17.009 1.00 88.25 228 ALA A CA 1
ATOM 1798 C C . ALA A 1 228 ? -21.474 1.234 17.741 1.00 88.25 228 ALA A C 1
ATOM 1800 O O . ALA A 1 228 ? -22.576 0.836 18.133 1.00 88.25 228 ALA A O 1
ATOM 1801 N N . VAL A 1 229 ? -20.349 0.555 17.998 1.00 87.44 229 VAL A N 1
ATOM 1802 C CA . VAL A 1 229 ? -20.318 -0.702 18.770 1.00 87.44 229 VAL A CA 1
ATOM 1803 C C . VAL A 1 229 ? -20.636 -0.457 20.250 1.00 87.44 229 VAL A C 1
ATOM 1805 O O . VAL A 1 229 ? -21.445 -1.188 20.824 1.00 87.44 229 VAL A O 1
ATOM 1808 N N . GLN A 1 230 ? -20.054 0.577 20.869 1.00 87.75 230 GLN A N 1
ATOM 1809 C CA . GLN A 1 230 ? -20.278 0.887 22.290 1.00 87.75 230 GLN A CA 1
ATOM 1810 C C . GLN A 1 230 ? -21.718 1.314 22.598 1.00 87.75 230 GLN A C 1
ATOM 1812 O O . GLN A 1 230 ? -22.238 0.977 23.660 1.00 87.75 230 GLN A O 1
ATOM 1817 N N . ASN A 1 231 ? -22.380 2.012 21.674 1.00 87.94 231 ASN A N 1
ATOM 1818 C CA . ASN A 1 231 ? -23.780 2.409 21.822 1.00 87.94 231 ASN A CA 1
ATOM 1819 C C . ASN A 1 231 ? -24.767 1.256 21.554 1.00 87.94 231 ASN A C 1
ATOM 1821 O O . ASN A 1 231 ? -25.902 1.310 22.026 1.00 87.94 231 ASN A O 1
ATOM 1825 N N . SER A 1 232 ? -24.357 0.223 20.808 1.00 86.44 232 SER A N 1
ATOM 1826 C CA . SER A 1 232 ? -25.232 -0.899 20.423 1.00 86.44 232 SER A CA 1
ATOM 1827 C C . SER A 1 232 ? -25.266 -2.045 21.442 1.00 86.44 232 SER A C 1
ATOM 1829 O O . SER A 1 232 ? -26.245 -2.788 21.477 1.00 86.44 232 SER A O 1
ATOM 1831 N N . PHE A 1 233 ? -24.225 -2.207 22.268 1.00 86.62 233 PHE A N 1
ATOM 1832 C CA . PHE A 1 233 ? -24.060 -3.370 23.151 1.00 86.62 233 PHE A CA 1
ATOM 1833 C C . PHE A 1 233 ? -23.707 -2.983 24.598 1.00 86.62 233 PHE A C 1
ATOM 1835 O O . PHE A 1 233 ? -22.969 -2.025 24.824 1.00 86.62 233 PHE A O 1
ATOM 1842 N N . PRO A 1 234 ? -24.176 -3.740 25.611 1.00 83.12 234 PRO A N 1
ATOM 1843 C CA . PRO A 1 234 ? -23.882 -3.441 27.009 1.00 83.12 234 PRO A CA 1
ATOM 1844 C C . PRO A 1 234 ? -22.385 -3.635 27.329 1.00 83.12 234 PRO A C 1
ATOM 1846 O O . PRO A 1 234 ? -21.793 -4.621 26.878 1.00 83.12 234 PRO A O 1
ATOM 1849 N N . PRO A 1 235 ? -21.769 -2.790 28.186 1.00 81.38 235 PRO A N 1
ATOM 1850 C CA . PRO A 1 235 ? -20.330 -2.838 28.466 1.00 81.38 235 PRO A CA 1
ATOM 1851 C C . PRO A 1 235 ? -19.794 -4.205 28.906 1.00 81.38 235 PRO A C 1
ATOM 1853 O O . PRO A 1 235 ? -18.668 -4.550 28.565 1.00 81.38 235 PRO A O 1
ATOM 1856 N N . VAL A 1 236 ? -20.599 -4.999 29.621 1.00 74.81 236 VAL A N 1
ATOM 1857 C CA . VAL A 1 236 ? -20.228 -6.342 30.105 1.00 74.81 236 VAL A CA 1
ATOM 1858 C C . VAL A 1 236 ? -19.891 -7.296 28.951 1.00 74.81 236 VAL A C 1
ATOM 1860 O O . VAL A 1 236 ? -18.942 -8.067 29.061 1.00 74.81 236 VAL A O 1
ATOM 1863 N N . ALA A 1 237 ? -20.603 -7.209 27.824 1.00 72.31 237 ALA A N 1
ATOM 1864 C CA . ALA A 1 237 ? -20.349 -8.047 26.650 1.00 72.31 237 ALA A CA 1
ATOM 1865 C C . ALA A 1 237 ? -19.132 -7.585 25.825 1.00 72.31 237 ALA A C 1
ATOM 1867 O O . ALA A 1 237 ? -18.551 -8.377 25.090 1.00 72.31 237 ALA A O 1
ATOM 1868 N N . LEU A 1 238 ? -18.729 -6.317 25.974 1.00 78.88 238 LEU A N 1
ATOM 1869 C CA . LEU A 1 238 ? -17.582 -5.710 25.289 1.00 78.88 238 LEU A CA 1
ATOM 1870 C C . LEU A 1 238 ? -16.238 -6.003 25.981 1.00 78.88 238 LEU A C 1
ATOM 1872 O O . LEU A 1 238 ? -15.176 -5.678 25.444 1.00 78.88 238 LEU A O 1
ATOM 1876 N N . VAL A 1 239 ? -16.253 -6.566 27.193 1.00 74.50 239 VAL A N 1
ATOM 1877 C CA . VAL A 1 239 ? -15.037 -6.932 27.930 1.00 74.50 239 VAL A CA 1
ATOM 1878 C C . VAL A 1 239 ? -14.511 -8.278 27.423 1.00 74.50 239 VAL A C 1
ATOM 1880 O O . VAL A 1 239 ? -15.210 -9.287 27.446 1.00 74.50 239 VAL A O 1
ATOM 1883 N N . ASN A 1 240 ? -13.241 -8.287 27.009 1.00 73.12 240 ASN A N 1
ATOM 1884 C CA . ASN A 1 240 ? -12.490 -9.457 26.534 1.00 73.12 240 ASN A CA 1
ATOM 1885 C C . ASN A 1 240 ? -13.012 -10.124 25.242 1.00 73.12 240 ASN A C 1
ATOM 1887 O O . ASN A 1 240 ? -12.611 -11.249 24.947 1.00 73.12 240 ASN A O 1
ATOM 1891 N N . ASP A 1 241 ? -13.862 -9.460 24.453 1.00 81.31 241 ASP A N 1
ATOM 1892 C CA . ASP A 1 241 ? -14.205 -9.933 23.106 1.00 81.31 241 ASP A CA 1
ATOM 1893 C C . ASP A 1 241 ? -13.086 -9.622 22.092 1.00 81.31 241 ASP A C 1
ATOM 1895 O O . ASP A 1 241 ? -12.562 -8.509 22.052 1.00 81.31 241 ASP A O 1
ATOM 1899 N N . ALA A 1 242 ? -12.725 -10.598 21.254 1.00 79.06 242 ALA A N 1
ATOM 1900 C CA . ALA A 1 242 ? -11.594 -10.488 20.330 1.00 79.06 242 ALA A CA 1
ATOM 1901 C C . ALA A 1 242 ? -11.799 -9.447 19.211 1.00 79.06 242 ALA A C 1
ATOM 1903 O O . ALA A 1 242 ? -10.828 -8.803 18.802 1.00 79.06 242 ALA A O 1
ATOM 1904 N N . HIS A 1 243 ? -13.034 -9.249 18.736 1.00 80.88 243 HIS A N 1
ATOM 1905 C CA . HIS A 1 243 ? -13.353 -8.261 17.699 1.00 80.88 243 HIS A CA 1
ATOM 1906 C C . HIS A 1 243 ? -13.381 -6.846 18.280 1.00 80.88 243 HIS A C 1
ATOM 1908 O O . HIS A 1 243 ? -12.851 -5.913 17.675 1.00 80.88 243 HIS A O 1
ATOM 1914 N N . VAL A 1 244 ? -13.921 -6.691 19.493 1.00 84.44 244 VAL A N 1
ATOM 1915 C CA . VAL A 1 244 ? -13.900 -5.409 20.216 1.00 84.44 244 VAL A CA 1
ATOM 1916 C C . VAL A 1 244 ? -12.473 -5.019 20.614 1.00 84.44 244 VAL A C 1
ATOM 1918 O O . VAL A 1 244 ? -12.119 -3.844 20.528 1.00 84.44 244 VAL A O 1
ATOM 1921 N N . LEU A 1 245 ? -11.630 -5.980 21.008 1.00 84.19 245 LEU A N 1
ATOM 1922 C CA . LEU A 1 245 ? -10.207 -5.737 21.265 1.00 84.19 245 LEU A CA 1
ATOM 1923 C C . LEU A 1 245 ? -9.478 -5.278 19.994 1.00 84.19 245 LEU A C 1
ATOM 1925 O O . LEU A 1 245 ? -8.818 -4.243 20.038 1.00 84.19 245 LEU A O 1
ATOM 1929 N N . ALA A 1 246 ? -9.678 -5.957 18.859 1.00 84.75 246 ALA A N 1
ATOM 1930 C CA . ALA A 1 246 ? -9.106 -5.541 17.576 1.00 84.75 246 ALA A CA 1
ATOM 1931 C C . ALA A 1 246 ? -9.559 -4.124 17.159 1.00 84.75 246 ALA A C 1
ATOM 1933 O O . ALA A 1 246 ? -8.743 -3.321 16.708 1.00 84.75 246 ALA A O 1
ATOM 1934 N N . LEU A 1 247 ? -10.833 -3.774 17.381 1.00 87.56 247 LEU A N 1
ATOM 1935 C CA . LEU A 1 247 ? -11.356 -2.427 17.122 1.00 87.56 247 LEU A CA 1
ATOM 1936 C C . LEU A 1 247 ? -10.772 -1.368 18.075 1.00 87.56 247 LEU A C 1
ATOM 1938 O O . LEU A 1 247 ? -10.470 -0.256 17.648 1.00 87.56 247 LEU A O 1
ATOM 1942 N N . ARG A 1 248 ? -10.541 -1.701 19.351 1.00 87.12 248 ARG A N 1
ATOM 1943 C CA . ARG A 1 248 ? -9.836 -0.807 20.291 1.00 87.12 248 ARG A CA 1
ATOM 1944 C C . ARG A 1 248 ? -8.374 -0.598 19.898 1.00 87.12 248 ARG A C 1
ATOM 1946 O O . ARG A 1 248 ? -7.892 0.525 19.987 1.00 87.12 248 ARG A O 1
ATOM 1953 N N . GLN A 1 249 ? -7.688 -1.641 19.433 1.00 86.62 249 GLN A N 1
ATOM 1954 C CA . GLN A 1 249 ? -6.311 -1.542 18.938 1.00 86.62 249 GLN A CA 1
ATOM 1955 C C . GLN A 1 249 ? -6.238 -0.719 17.635 1.00 86.62 249 GLN A C 1
ATOM 1957 O O . GLN A 1 249 ? -5.357 0.125 17.496 1.00 86.62 249 GLN A O 1
ATOM 1962 N N . HIS A 1 250 ? -7.220 -0.863 16.734 1.00 89.00 250 HIS A N 1
ATOM 1963 C CA . HIS A 1 250 ? -7.407 0.013 15.566 1.00 89.00 250 HIS A CA 1
ATOM 1964 C C . HIS A 1 250 ? -7.560 1.490 15.987 1.00 89.00 250 HIS A C 1
ATOM 1966 O O . HIS A 1 250 ? -6.865 2.360 15.466 1.00 89.00 250 HIS A O 1
ATOM 1972 N N . CYS A 1 251 ? -8.390 1.778 16.995 1.00 88.88 251 CYS A N 1
ATOM 1973 C CA . CYS A 1 251 ? -8.541 3.138 17.523 1.00 88.88 251 CYS A CA 1
ATOM 1974 C C . CYS A 1 251 ? -7.272 3.665 18.209 1.00 88.88 251 CYS A C 1
ATOM 1976 O O . CYS A 1 251 ? -6.997 4.857 18.114 1.00 88.88 251 CYS A O 1
ATOM 1978 N N . SER A 1 252 ? -6.485 2.803 18.863 1.00 88.56 252 SER A N 1
ATOM 1979 C CA . SER A 1 252 ? -5.176 3.180 19.418 1.00 88.56 252 SER A CA 1
ATOM 1980 C C . SER A 1 252 ? -4.228 3.640 18.311 1.00 88.56 252 SER A C 1
ATOM 1982 O O . SER A 1 252 ? -3.654 4.718 18.414 1.00 88.56 252 SER A O 1
ATOM 1984 N N . PHE A 1 253 ? -4.143 2.889 17.208 1.00 88.38 253 PHE A N 1
ATOM 1985 C CA . PHE A 1 253 ? -3.357 3.292 16.041 1.00 88.38 253 PHE A CA 1
ATOM 1986 C C . PHE A 1 253 ? -3.841 4.633 15.459 1.00 88.38 253 PHE A C 1
ATOM 1988 O O . PHE A 1 253 ? -3.028 5.512 15.180 1.00 88.38 253 PHE A O 1
ATOM 1995 N N . ALA A 1 254 ? -5.157 4.844 15.341 1.00 89.69 254 ALA A N 1
ATOM 1996 C CA . ALA A 1 254 ? -5.709 6.128 14.903 1.00 89.69 254 ALA A CA 1
ATOM 1997 C C . ALA A 1 254 ? -5.349 7.288 15.861 1.00 89.69 254 ALA A C 1
ATOM 1999 O O . ALA A 1 254 ? -5.015 8.381 15.403 1.00 89.69 254 ALA A O 1
ATOM 2000 N N . GLN A 1 255 ? -5.343 7.056 17.178 1.00 88.94 255 GLN A N 1
ATOM 2001 C CA . GLN A 1 255 ? -4.903 8.038 18.181 1.00 88.94 255 GLN A CA 1
ATOM 2002 C C . GLN A 1 255 ? -3.398 8.340 18.090 1.00 88.94 255 GLN A C 1
ATOM 2004 O O . GLN A 1 255 ? -3.003 9.498 18.242 1.00 88.94 255 GLN A O 1
ATOM 2009 N N . ASP A 1 256 ? -2.562 7.347 17.774 1.00 88.62 256 ASP A N 1
ATOM 2010 C CA . ASP A 1 256 ? -1.128 7.550 17.531 1.00 88.62 256 ASP A CA 1
ATOM 2011 C C . ASP A 1 256 ? -0.882 8.413 16.281 1.00 88.62 256 ASP A C 1
ATOM 2013 O O . ASP A 1 256 ? 0.006 9.274 16.281 1.00 88.62 256 ASP A O 1
ATOM 2017 N N . LEU A 1 257 ? -1.692 8.244 15.226 1.00 87.75 257 LEU A N 1
ATOM 2018 C CA . LEU A 1 257 ? -1.673 9.140 14.065 1.00 87.75 257 LEU A CA 1
ATOM 2019 C C . LEU A 1 257 ? -2.177 10.545 14.427 1.00 87.75 257 LEU A C 1
ATOM 2021 O O . LEU A 1 257 ? -1.577 11.535 14.008 1.00 87.75 257 LEU A O 1
ATOM 2025 N N . GLU A 1 258 ? -3.224 10.661 15.249 1.00 89.19 258 GLU A N 1
ATOM 2026 C CA . GLU A 1 258 ? -3.729 11.957 15.715 1.00 89.19 258 GLU A CA 1
ATOM 2027 C C . GLU A 1 258 ? -2.678 12.720 16.541 1.00 89.19 258 GLU A C 1
ATOM 2029 O O . GLU A 1 258 ? -2.496 13.930 16.374 1.00 89.19 258 GLU A O 1
ATOM 2034 N N . TYR A 1 259 ? -1.924 12.021 17.393 1.00 87.19 259 TYR A N 1
ATOM 2035 C CA . TYR A 1 259 ? -0.805 12.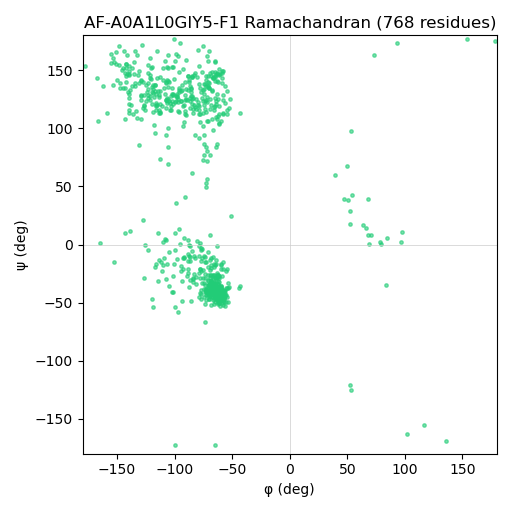606 18.128 1.00 87.19 259 TYR A CA 1
ATOM 2036 C C . TYR A 1 259 ? 0.286 13.133 17.179 1.00 87.19 259 TYR A C 1
ATOM 2038 O O . TYR A 1 259 ? 0.782 14.248 17.364 1.00 87.19 259 TYR A O 1
ATOM 2046 N N . GLN A 1 260 ? 0.611 12.387 16.118 1.00 85.62 260 GLN A N 1
ATOM 2047 C CA . GLN A 1 260 ? 1.571 12.818 15.094 1.00 85.62 260 GLN A CA 1
ATOM 2048 C C . GLN A 1 260 ? 1.059 13.991 14.239 1.00 85.62 260 GLN A C 1
ATOM 2050 O O . GLN A 1 260 ? 1.855 14.858 13.865 1.00 85.62 260 GLN A O 1
ATOM 2055 N N . LEU A 1 261 ? -0.249 14.083 13.977 1.00 85.25 261 LEU A N 1
ATOM 2056 C CA . LEU A 1 261 ? -0.885 15.236 13.318 1.00 85.25 261 LEU A CA 1
ATOM 2057 C C . LEU A 1 261 ? -0.827 16.512 14.168 1.00 85.25 261 LEU A C 1
ATOM 2059 O O . LEU A 1 261 ? -0.666 17.607 13.631 1.00 85.25 261 LEU A O 1
ATOM 2063 N N . ARG A 1 262 ? -0.955 16.372 15.492 1.00 82.88 262 ARG A N 1
ATOM 2064 C CA . ARG A 1 262 ? -0.896 17.479 16.462 1.00 82.88 262 ARG A CA 1
ATOM 2065 C C . ARG A 1 262 ? 0.531 17.973 16.744 1.00 82.88 262 ARG A C 1
ATOM 2067 O O . ARG A 1 262 ? 0.688 18.958 17.465 1.00 82.88 262 ARG A O 1
ATOM 2074 N N . SER A 1 263 ? 1.563 17.323 16.198 1.00 79.69 263 SER A N 1
ATOM 2075 C CA . SER A 1 263 ? 2.943 17.825 16.258 1.00 79.69 263 SER A CA 1
ATOM 2076 C C . SER A 1 263 ? 3.064 19.191 15.560 1.00 79.69 263 SER A C 1
ATOM 2078 O O . SER A 1 263 ? 2.358 19.430 14.577 1.00 79.69 263 SER A O 1
ATOM 2080 N N . PRO A 1 264 ? 3.942 20.105 16.024 1.00 66.75 264 PRO A N 1
ATOM 2081 C CA . PRO A 1 264 ? 4.051 21.447 15.449 1.00 66.75 264 PRO A CA 1
ATOM 2082 C C . PRO A 1 264 ? 4.306 21.411 13.935 1.00 66.75 264 PRO A C 1
ATOM 2084 O O . PRO A 1 264 ? 3.598 22.096 13.195 1.00 66.75 264 PRO A O 1
ATOM 2087 N N . SER A 1 265 ? 5.203 20.531 13.475 1.00 65.38 265 SER A N 1
ATOM 2088 C CA . SER A 1 265 ? 5.575 20.360 12.066 1.00 65.38 265 SER A CA 1
ATOM 2089 C C . SER A 1 265 ? 4.403 19.977 11.155 1.00 65.38 265 SER A C 1
ATOM 2091 O O . SER A 1 265 ? 4.322 20.458 10.030 1.00 65.38 265 SER A O 1
ATOM 2093 N N . ASN A 1 266 ? 3.473 19.142 11.636 1.00 68.75 266 ASN A N 1
ATOM 2094 C CA . ASN A 1 266 ? 2.302 18.716 10.858 1.00 68.75 266 ASN A CA 1
ATOM 2095 C C . ASN A 1 266 ? 1.070 19.606 11.095 1.00 68.75 266 ASN A C 1
ATOM 2097 O O . ASN A 1 266 ? 0.165 19.665 10.257 1.00 68.75 266 ASN A O 1
ATOM 2101 N N . SER A 1 267 ? 1.025 20.329 12.217 1.00 65.25 267 SER A N 1
ATOM 2102 C CA . SER A 1 267 ? -0.090 21.212 12.570 1.00 65.25 267 SER A CA 1
ATOM 2103 C C . SER A 1 267 ? -0.229 22.400 11.611 1.00 65.25 267 SER A C 1
ATOM 2105 O O . SER A 1 267 ? -1.356 22.751 11.264 1.00 65.25 267 SER A O 1
ATOM 2107 N N . ALA A 1 268 ? 0.897 22.941 11.127 1.00 65.44 268 ALA A N 1
ATOM 2108 C CA . ALA A 1 268 ? 0.971 24.114 10.252 1.00 65.44 268 ALA A CA 1
ATOM 2109 C C . ALA A 1 268 ? 0.611 23.848 8.775 1.00 65.44 268 ALA A C 1
ATOM 2111 O O . ALA A 1 268 ? 0.396 24.797 8.027 1.00 65.44 268 ALA A O 1
ATOM 2112 N N . LEU A 1 269 ? 0.554 22.579 8.359 1.00 71.50 269 LEU A N 1
ATOM 2113 C CA . LEU A 1 269 ? 0.243 22.168 6.985 1.00 71.50 269 LEU A CA 1
ATOM 2114 C C . LEU A 1 269 ? -1.257 22.296 6.662 1.00 71.50 269 LEU A C 1
ATOM 2116 O O . LEU A 1 269 ? -2.108 22.099 7.539 1.00 71.50 269 LEU A O 1
ATOM 2120 N N . GLU A 1 270 ? -1.594 22.587 5.408 1.00 74.62 270 GLU A N 1
ATOM 2121 C CA . GLU A 1 270 ? -2.975 22.657 4.917 1.00 74.62 270 GLU A CA 1
ATOM 2122 C C . GLU A 1 270 ? -3.592 21.255 4.730 1.00 74.62 270 GLU A C 1
ATOM 2124 O O . GLU A 1 270 ? -2.929 20.227 4.869 1.00 74.62 270 GLU A O 1
ATOM 2129 N N . SER A 1 271 ? -4.900 21.180 4.465 1.00 71.75 271 SER A N 1
ATOM 2130 C CA . SER A 1 271 ? -5.626 19.899 4.415 1.00 71.75 271 SER A CA 1
ATOM 2131 C C . SER A 1 271 ? -5.206 18.984 3.257 1.00 71.75 271 SER A C 1
ATOM 2133 O O . SER A 1 271 ? -5.290 17.766 3.400 1.00 71.75 271 SER A O 1
ATOM 2135 N N . ASP A 1 272 ? -4.758 19.549 2.133 1.00 74.19 272 ASP A N 1
ATOM 2136 C CA . ASP A 1 272 ? -4.291 18.796 0.958 1.00 74.19 272 ASP A CA 1
ATOM 2137 C C . ASP A 1 272 ? -2.792 18.449 1.002 1.00 74.19 272 ASP A C 1
ATOM 2139 O O . ASP A 1 272 ? -2.318 17.673 0.169 1.00 74.19 272 ASP A O 1
ATOM 2143 N N . ASP A 1 273 ? -2.043 18.982 1.973 1.00 78.06 273 ASP A N 1
ATOM 2144 C CA . ASP A 1 273 ? -0.606 18.737 2.084 1.00 78.06 273 ASP A CA 1
ATOM 2145 C C . ASP A 1 273 ? -0.309 17.268 2.428 1.00 78.06 273 ASP A C 1
ATOM 2147 O O . ASP A 1 273 ? -1.007 16.613 3.216 1.00 78.06 273 ASP A O 1
ATOM 2151 N N . ILE A 1 274 ? 0.775 16.752 1.842 1.00 77.81 274 ILE A N 1
ATOM 2152 C CA . ILE A 1 274 ? 1.265 15.395 2.086 1.00 77.81 274 ILE A CA 1
ATOM 2153 C C . ILE A 1 274 ? 2.079 15.388 3.381 1.00 77.81 274 ILE A C 1
ATOM 2155 O O . ILE A 1 274 ? 3.143 15.998 3.473 1.00 77.81 274 ILE A O 1
ATOM 2159 N N . ILE A 1 275 ? 1.602 14.642 4.371 1.00 82.19 275 ILE A N 1
ATOM 2160 C CA . ILE A 1 275 ? 2.278 14.430 5.654 1.00 82.19 275 ILE A CA 1
ATOM 2161 C C . ILE A 1 275 ? 3.064 13.121 5.637 1.00 82.19 275 ILE A C 1
ATOM 2163 O O . ILE A 1 275 ? 2.643 12.157 5.006 1.00 82.19 275 ILE A O 1
ATOM 2167 N N . THR A 1 276 ? 4.189 13.061 6.359 1.00 79.81 276 THR A N 1
ATOM 2168 C CA . THR A 1 276 ? 4.875 11.793 6.669 1.00 79.81 276 THR A CA 1
ATOM 2169 C C . THR A 1 276 ? 4.555 11.383 8.102 1.00 79.81 276 THR A C 1
ATOM 2171 O O . THR A 1 276 ? 4.834 12.127 9.040 1.00 79.81 276 THR A O 1
ATOM 2174 N N . LEU A 1 277 ? 4.010 10.185 8.270 1.00 81.31 277 LEU A N 1
ATOM 2175 C CA . LEU A 1 277 ? 3.714 9.550 9.549 1.00 81.31 277 LEU A CA 1
ATOM 2176 C C . LEU A 1 277 ? 4.676 8.375 9.742 1.00 81.31 277 LEU A C 1
ATOM 2178 O O . LEU A 1 277 ? 5.012 7.677 8.787 1.00 81.31 277 LEU A O 1
ATOM 2182 N N . THR A 1 278 ? 5.148 8.161 10.967 1.00 82.19 278 THR A N 1
ATOM 2183 C CA . THR A 1 278 ? 6.024 7.028 11.302 1.00 82.19 278 THR A CA 1
ATOM 2184 C C . THR A 1 278 ? 5.230 6.009 12.101 1.00 82.19 278 THR A C 1
ATOM 2186 O O . THR A 1 278 ? 4.654 6.356 13.137 1.00 82.19 278 THR A O 1
ATOM 2189 N N . HIS A 1 279 ? 5.217 4.751 11.668 1.00 80.00 279 HIS A N 1
ATOM 2190 C CA . HIS A 1 279 ? 4.658 3.690 12.497 1.00 80.00 279 HIS A CA 1
ATOM 2191 C C . HIS A 1 279 ? 5.635 3.334 13.636 1.00 80.00 279 HIS A C 1
ATOM 2193 O O . HIS A 1 279 ? 6.798 3.021 13.390 1.00 80.00 279 HIS A O 1
ATOM 2199 N N . ARG A 1 280 ? 5.164 3.427 14.887 1.00 68.38 280 ARG A N 1
ATOM 2200 C CA . ARG A 1 280 ? 5.946 3.223 16.127 1.00 68.38 280 ARG A CA 1
ATOM 2201 C C . ARG A 1 280 ? 5.296 2.206 17.086 1.00 68.38 280 ARG A C 1
ATOM 2203 O O . ARG A 1 280 ? 5.507 2.293 18.292 1.00 68.38 280 ARG A O 1
ATOM 2210 N N . GLY A 1 281 ? 4.420 1.341 16.572 1.00 61.72 281 GLY A N 1
ATOM 2211 C CA . GLY A 1 281 ? 3.641 0.396 17.377 1.00 61.72 281 GLY A CA 1
ATOM 2212 C C . GLY A 1 281 ? 4.284 -0.986 17.474 1.00 61.72 281 GLY A C 1
ATOM 2213 O O . GLY A 1 281 ? 5.273 -1.267 16.805 1.00 61.72 281 GLY A O 1
ATOM 2214 N N . GLU A 1 282 ? 3.693 -1.850 18.303 1.00 62.25 282 GLU A N 1
ATOM 2215 C CA . GLU A 1 282 ? 4.017 -3.279 18.309 1.00 62.25 282 GLU A CA 1
ATOM 2216 C C . GLU A 1 282 ? 3.632 -3.931 16.972 1.00 62.25 282 GLU A C 1
ATOM 2218 O O . GLU A 1 282 ? 2.630 -3.565 16.355 1.00 62.25 282 GLU A O 1
ATOM 2223 N N . ASP A 1 283 ? 4.416 -4.931 16.567 1.00 67.44 283 ASP A N 1
ATOM 2224 C CA . ASP A 1 283 ? 4.239 -5.687 15.329 1.00 67.44 283 ASP A CA 1
ATOM 2225 C C . ASP A 1 283 ? 2.808 -6.253 15.203 1.00 67.44 283 ASP A C 1
ATOM 2227 O O . ASP A 1 283 ? 2.363 -7.076 16.011 1.00 67.44 283 ASP A O 1
ATOM 2231 N N . PHE A 1 284 ? 2.071 -5.816 14.172 1.00 70.25 284 PHE A N 1
ATOM 2232 C CA . PHE A 1 284 ? 0.657 -6.164 13.962 1.00 70.25 284 PHE A CA 1
ATOM 2233 C C . PHE A 1 284 ? 0.428 -7.679 13.814 1.00 70.25 284 PHE A C 1
ATOM 2235 O O . PHE A 1 284 ? -0.695 -8.171 13.973 1.00 70.25 284 PHE A O 1
ATOM 2242 N N . GLY A 1 285 ? 1.478 -8.432 13.466 1.00 70.69 285 GLY A N 1
ATOM 2243 C CA . GLY A 1 285 ? 1.416 -9.871 13.211 1.00 70.69 285 GLY A CA 1
ATOM 2244 C C . GLY A 1 285 ? 0.676 -10.247 11.922 1.00 70.69 285 GLY A C 1
ATOM 2245 O O . GLY A 1 285 ? 0.428 -11.432 11.704 1.00 70.69 285 GLY A O 1
ATOM 2246 N N . HIS A 1 286 ? 0.317 -9.247 11.103 1.00 81.81 286 HIS A N 1
ATOM 2247 C CA . HIS A 1 286 ? -0.260 -9.343 9.758 1.00 81.81 286 HIS A CA 1
ATOM 2248 C C . HIS A 1 286 ? -1.289 -10.467 9.586 1.00 81.81 286 HIS A C 1
ATOM 2250 O O . HIS A 1 286 ? -1.114 -11.380 8.776 1.00 81.81 286 HIS A O 1
ATOM 2256 N N . VAL A 1 287 ? -2.372 -10.421 10.366 1.00 86.00 287 VAL A N 1
ATOM 2257 C CA . VAL A 1 287 ? -3.405 -11.462 10.323 1.00 86.00 287 VAL A CA 1
ATOM 2258 C C . VAL A 1 287 ? -4.223 -11.369 9.035 1.00 86.00 287 VAL A C 1
ATOM 2260 O O . VAL A 1 287 ? -4.798 -10.327 8.719 1.00 86.00 287 VAL A O 1
ATOM 2263 N N . LEU A 1 288 ? -4.317 -12.494 8.325 1.00 88.38 288 LEU A N 1
ATOM 2264 C CA . LEU A 1 288 ? -5.139 -12.637 7.130 1.00 88.38 288 LEU A CA 1
ATOM 2265 C C . LEU A 1 288 ? -6.635 -12.610 7.480 1.00 88.38 288 LEU A C 1
ATOM 2267 O O . LEU A 1 288 ? -7.121 -13.411 8.285 1.00 88.38 288 LEU A O 1
ATOM 2271 N N . GLN A 1 289 ? -7.364 -11.706 6.836 1.00 87.50 289 GLN A N 1
ATOM 2272 C CA . GLN A 1 289 ? -8.798 -11.497 7.001 1.00 87.50 289 GLN A CA 1
ATOM 2273 C C . GLN A 1 289 ? -9.564 -12.005 5.782 1.00 87.50 289 GLN A C 1
ATOM 2275 O O . GLN A 1 289 ? -9.153 -11.769 4.649 1.00 87.50 289 GLN A O 1
ATOM 2280 N N . GLY A 1 290 ? -10.709 -12.647 6.006 1.00 82.56 290 GLY A N 1
ATOM 2281 C CA . GLY A 1 290 ? -11.622 -13.061 4.943 1.00 82.56 290 GLY A CA 1
ATOM 2282 C C . GLY A 1 290 ? -12.161 -14.488 5.114 1.00 82.56 290 GLY A C 1
ATOM 2283 O O . GLY A 1 290 ? -11.982 -15.083 6.181 1.00 82.56 290 GLY A O 1
ATOM 2284 N N . PRO A 1 291 ? -12.826 -15.033 4.078 1.00 87.81 291 PRO A N 1
ATOM 2285 C CA . PRO A 1 291 ? -13.042 -14.403 2.771 1.00 87.81 291 PRO A CA 1
ATOM 2286 C C . PRO A 1 291 ? -13.976 -13.178 2.849 1.00 87.81 291 PRO A C 1
ATOM 2288 O O . PRO A 1 291 ? -15.035 -13.233 3.470 1.00 87.81 291 PRO A O 1
ATOM 2291 N N . LEU A 1 292 ? -13.567 -12.065 2.233 1.00 87.31 292 LEU A N 1
ATOM 2292 C CA . LEU A 1 292 ? -14.302 -10.790 2.186 1.00 87.31 292 LEU A CA 1
ATOM 2293 C C . LEU A 1 292 ? -15.350 -10.754 1.062 1.00 87.31 292 LEU A C 1
ATOM 2295 O O . LEU A 1 292 ? -16.381 -10.094 1.195 1.00 87.31 292 LEU A O 1
ATOM 2299 N N . ALA A 1 293 ? -15.057 -11.441 -0.045 1.00 86.50 293 ALA A N 1
ATOM 2300 C CA . ALA A 1 293 ? -15.917 -11.632 -1.211 1.00 86.50 293 ALA A CA 1
ATOM 2301 C C . ALA A 1 293 ? -15.516 -12.917 -1.957 1.00 86.50 293 ALA A C 1
ATOM 2303 O O . ALA A 1 293 ? -14.421 -13.448 -1.757 1.00 86.50 293 ALA A O 1
ATOM 2304 N N . VAL A 1 294 ? -16.402 -13.396 -2.834 1.00 87.62 294 VAL A N 1
ATOM 2305 C CA . VAL A 1 294 ? -16.166 -14.533 -3.735 1.00 87.62 294 VAL A CA 1
ATOM 2306 C C . VAL A 1 294 ? -16.536 -14.101 -5.150 1.00 87.62 294 VAL A C 1
ATOM 2308 O O . VAL A 1 294 ? -17.620 -13.556 -5.353 1.00 87.62 294 VAL A O 1
ATOM 2311 N N . ILE A 1 295 ? -15.622 -14.300 -6.099 1.00 79.56 295 ILE A N 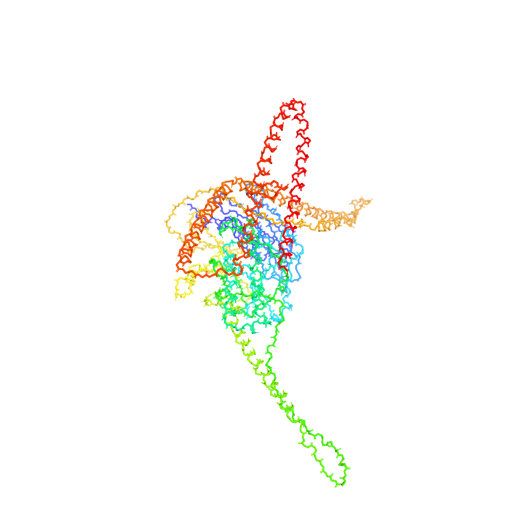1
ATOM 2312 C CA . ILE A 1 295 ? -15.659 -13.669 -7.427 1.00 79.56 295 ILE A CA 1
ATOM 2313 C C . ILE A 1 295 ? -15.766 -14.713 -8.547 1.00 79.56 295 ILE A C 1
ATOM 2315 O O . ILE A 1 295 ? -16.691 -14.648 -9.349 1.00 79.56 295 ILE A O 1
ATOM 2319 N N . GLY A 1 296 ? -14.860 -15.694 -8.584 1.00 77.19 296 GLY A N 1
ATOM 2320 C CA . GLY A 1 296 ? -14.823 -16.734 -9.621 1.00 77.19 296 GLY A CA 1
ATOM 2321 C C . GLY A 1 296 ? -13.423 -17.317 -9.821 1.00 77.19 296 GLY A C 1
ATOM 2322 O O . GLY A 1 296 ? -12.479 -16.901 -9.161 1.00 77.19 296 GLY A O 1
ATOM 2323 N N . GLN A 1 297 ? -13.261 -18.313 -10.694 1.00 80.25 297 GLN A N 1
ATOM 2324 C CA . GLN A 1 297 ? -11.985 -19.035 -10.802 1.00 80.25 297 GLN A CA 1
ATOM 2325 C C . GLN A 1 297 ? -10.868 -18.181 -11.414 1.00 80.25 297 GLN A C 1
ATOM 2327 O O . GLN A 1 297 ? -11.056 -17.552 -12.457 1.00 80.25 297 GLN A O 1
ATOM 2332 N N . VAL A 1 298 ? -9.690 -18.248 -10.780 1.00 70.62 298 VAL A N 1
ATOM 2333 C CA . VAL A 1 298 ? -8.459 -17.526 -11.155 1.00 70.62 298 VAL A CA 1
ATOM 2334 C C . VAL A 1 298 ? -8.712 -16.020 -11.376 1.00 70.62 298 VAL A C 1
ATOM 2336 O O . VAL A 1 298 ? -8.630 -15.551 -12.512 1.00 70.62 298 VAL A O 1
ATOM 2339 N N . PRO A 1 299 ? -9.048 -15.247 -10.321 1.00 78.94 299 PRO A N 1
ATOM 2340 C CA . PRO A 1 299 ? -9.172 -13.803 -10.443 1.00 78.94 299 PRO A CA 1
ATOM 2341 C C . PRO A 1 299 ? -7.798 -13.143 -10.563 1.00 78.94 299 PRO A C 1
ATOM 2343 O O . PRO A 1 299 ? -6.885 -13.445 -9.795 1.00 78.94 299 PRO A O 1
ATOM 2346 N N . GLU A 1 300 ? -7.687 -12.164 -11.451 1.00 86.06 300 GLU A N 1
ATOM 2347 C CA . GLU A 1 300 ? -6.676 -11.112 -11.366 1.00 86.06 300 GLU A CA 1
ATOM 2348 C C . GLU A 1 300 ? -7.349 -9.844 -10.830 1.00 86.06 300 GLU A C 1
ATOM 2350 O O . GLU A 1 300 ? -8.404 -9.464 -11.337 1.00 86.06 300 GLU A O 1
ATOM 2355 N N . ILE A 1 301 ? -6.784 -9.209 -9.797 1.00 89.62 301 ILE A N 1
ATOM 2356 C CA . ILE A 1 301 ? -7.374 -8.043 -9.121 1.00 89.62 301 ILE A CA 1
ATOM 2357 C C . ILE A 1 301 ? -6.489 -6.806 -9.268 1.00 89.62 301 ILE A C 1
ATOM 2359 O O . ILE A 1 301 ? -5.269 -6.876 -9.114 1.00 89.62 301 ILE A O 1
ATOM 2363 N N . ILE A 1 302 ? -7.111 -5.659 -9.543 1.00 89.25 302 ILE A N 1
ATOM 2364 C CA . ILE A 1 302 ? -6.420 -4.382 -9.681 1.00 89.25 302 ILE A CA 1
ATOM 2365 C C . ILE A 1 302 ? -7.135 -3.252 -8.938 1.00 89.25 302 ILE A C 1
ATOM 2367 O O . ILE A 1 302 ? -8.363 -3.140 -8.977 1.00 89.25 302 ILE A O 1
ATOM 2371 N N . GLN A 1 303 ? -6.350 -2.395 -8.284 1.00 87.25 303 GLN A N 1
ATOM 2372 C CA . GLN A 1 303 ? -6.836 -1.139 -7.717 1.00 87.25 303 GLN A CA 1
ATOM 2373 C C . GLN A 1 303 ? -7.394 -0.213 -8.803 1.00 87.25 303 GLN A C 1
ATOM 2375 O O . GLN A 1 303 ? -6.876 -0.169 -9.925 1.00 87.25 303 GLN A O 1
ATOM 2380 N N . ILE A 1 304 ? -8.421 0.558 -8.459 1.00 83.19 304 ILE A N 1
ATOM 2381 C CA . ILE A 1 304 ? -8.952 1.661 -9.263 1.00 83.19 304 ILE A CA 1
ATOM 2382 C C . ILE A 1 304 ? -8.861 2.930 -8.430 1.00 83.19 304 ILE A C 1
ATOM 2384 O O . ILE A 1 304 ? -9.081 2.922 -7.219 1.00 83.19 304 ILE A O 1
ATOM 2388 N N . ARG A 1 305 ? -8.555 4.042 -9.093 1.00 74.69 305 ARG A N 1
ATOM 2389 C CA . ARG A 1 305 ? -8.629 5.359 -8.487 1.00 74.69 305 ARG A CA 1
ATOM 2390 C C . ARG A 1 305 ? -10.083 5.696 -8.173 1.00 74.69 305 ARG A C 1
ATOM 2392 O O . ARG A 1 305 ? -10.860 6.116 -9.029 1.00 74.69 305 ARG A O 1
ATOM 2399 N N . SER A 1 306 ? -10.432 5.488 -6.918 1.00 64.50 306 SER A N 1
ATOM 2400 C CA . SER A 1 306 ? -11.611 6.062 -6.297 1.00 64.50 306 SER A CA 1
ATOM 2401 C C . SER A 1 306 ? -11.451 7.568 -6.090 1.00 64.50 306 SER A C 1
ATOM 2403 O O . SER A 1 306 ? -10.339 8.084 -6.105 1.00 64.50 306 SER A O 1
ATOM 2405 N N . GLY A 1 307 ? -12.552 8.262 -5.792 1.00 62.78 307 GLY A N 1
ATOM 2406 C CA . GLY A 1 307 ? -12.457 9.533 -5.069 1.00 62.78 307 GLY A CA 1
ATOM 2407 C C . GLY A 1 307 ? -11.920 9.342 -3.640 1.00 62.78 307 GLY A C 1
ATOM 2408 O O . GLY A 1 307 ? -11.540 8.236 -3.247 1.00 62.78 307 GLY A O 1
ATOM 2409 N N . GLU A 1 308 ? -11.945 10.422 -2.859 1.00 64.81 308 GLU A N 1
ATOM 2410 C CA . GLU A 1 308 ? -11.297 10.508 -1.538 1.00 64.81 308 GLU A CA 1
ATOM 2411 C C . GLU A 1 308 ? -11.912 9.594 -0.449 1.00 64.81 308 GLU A C 1
ATOM 2413 O O . GLU A 1 308 ? -11.314 9.411 0.609 1.00 64.81 308 GLU A O 1
ATOM 2418 N N . ASP A 1 309 ? -13.081 8.988 -0.704 1.00 68.81 309 ASP A N 1
ATOM 2419 C CA . ASP A 1 309 ? -13.893 8.341 0.338 1.00 68.81 309 ASP A CA 1
ATOM 2420 C C . ASP A 1 309 ? -13.788 6.799 0.407 1.00 68.81 309 ASP A C 1
ATOM 2422 O O . ASP A 1 309 ? -13.741 6.242 1.497 1.00 68.81 309 ASP A O 1
ATOM 2426 N N . VAL A 1 310 ? -13.750 6.050 -0.708 1.00 78.06 310 VAL A N 1
ATOM 2427 C CA . VAL A 1 310 ? -13.945 4.572 -0.689 1.00 78.06 310 VAL A CA 1
ATOM 2428 C C . VAL A 1 310 ? -12.996 3.849 -1.632 1.00 78.06 310 VAL A C 1
ATOM 2430 O O . VAL A 1 310 ? -13.048 4.093 -2.826 1.00 78.06 310 VAL A O 1
ATOM 2433 N N . ALA A 1 311 ? -12.227 2.868 -1.152 1.00 83.62 311 ALA A N 1
ATOM 2434 C CA . ALA A 1 311 ? -11.403 2.028 -2.026 1.00 83.62 311 ALA A CA 1
ATOM 2435 C C . ALA A 1 311 ? -12.246 1.218 -3.036 1.00 83.62 311 ALA A C 1
ATOM 2437 O O . ALA A 1 311 ? -13.131 0.456 -2.635 1.00 83.62 311 ALA A O 1
ATOM 2438 N N . VAL A 1 312 ? -11.938 1.354 -4.333 1.00 85.25 312 VAL A N 1
ATOM 2439 C CA . VAL A 1 312 ? -12.592 0.646 -5.449 1.00 85.25 312 VAL A CA 1
ATOM 2440 C C . VAL A 1 312 ? -11.559 -0.208 -6.181 1.00 85.25 312 VAL A C 1
ATOM 2442 O O . VAL A 1 312 ? -10.449 0.237 -6.452 1.00 85.25 312 VAL A O 1
ATOM 2445 N N . MET A 1 313 ? -11.929 -1.435 -6.529 1.00 88.81 313 MET A N 1
ATOM 2446 C CA . MET A 1 313 ? -11.091 -2.390 -7.256 1.00 88.81 313 MET A CA 1
ATOM 2447 C C . MET A 1 313 ? -11.911 -3.054 -8.364 1.00 88.81 313 MET A C 1
ATOM 2449 O O . MET A 1 313 ? -13.134 -3.165 -8.259 1.00 88.81 313 MET A O 1
ATOM 2453 N N . ALA A 1 314 ? -11.247 -3.569 -9.394 1.00 87.75 314 ALA A N 1
ATOM 2454 C CA . ALA A 1 314 ? -11.860 -4.518 -10.320 1.00 87.75 314 ALA A CA 1
ATOM 2455 C C . ALA A 1 314 ? -11.084 -5.828 -10.330 1.00 87.75 314 ALA A C 1
ATOM 2457 O O . ALA A 1 314 ? -9.855 -5.841 -10.293 1.00 87.75 314 ALA A O 1
ATOM 2458 N N . ALA A 1 315 ? -11.821 -6.926 -10.426 1.00 87.81 315 ALA A N 1
ATOM 2459 C CA . ALA A 1 315 ? -11.275 -8.243 -10.682 1.00 87.81 315 ALA A CA 1
ATOM 2460 C C . ALA A 1 315 ? -11.762 -8.765 -12.034 1.00 87.81 315 ALA A C 1
ATOM 2462 O O . ALA A 1 315 ? -12.923 -8.556 -12.396 1.00 87.81 315 ALA A O 1
ATOM 2463 N N . VAL A 1 316 ? -10.904 -9.486 -12.754 1.00 87.19 316 VAL A N 1
ATOM 2464 C CA . VAL A 1 316 ? -11.308 -10.279 -13.921 1.00 87.19 316 VAL A CA 1
ATOM 2465 C C . VAL A 1 316 ? -11.098 -11.747 -13.628 1.00 87.19 316 VAL A C 1
ATOM 2467 O O . VAL A 1 316 ? -10.036 -12.139 -13.156 1.00 87.19 316 VAL A O 1
ATOM 2470 N N . HIS A 1 317 ? -12.108 -12.556 -13.924 1.00 85.75 317 HIS A N 1
ATOM 2471 C CA . HIS A 1 317 ? -12.074 -14.007 -13.760 1.00 85.75 317 HIS A CA 1
ATOM 2472 C C . HIS A 1 317 ? -12.646 -14.712 -14.991 1.00 85.75 317 HIS A C 1
ATOM 2474 O O . HIS A 1 317 ? -13.266 -14.092 -15.864 1.00 85.75 317 HIS A O 1
ATOM 2480 N N . SER A 1 318 ? -12.414 -16.023 -15.071 1.00 81.25 318 SER A N 1
ATOM 2481 C CA . SER A 1 318 ? -12.979 -16.860 -16.127 1.00 81.25 318 SER A CA 1
ATOM 2482 C C . SER A 1 318 ? -14.273 -17.516 -15.661 1.00 81.25 318 SER A C 1
ATOM 2484 O O . SER A 1 318 ? -14.266 -18.310 -14.718 1.00 81.25 318 SER A O 1
ATOM 2486 N N . GLU A 1 319 ? -15.364 -17.294 -16.394 1.00 79.75 319 GLU A N 1
ATOM 2487 C CA . GLU A 1 319 ? -16.556 -18.132 -16.281 1.00 79.75 319 GLU A CA 1
ATOM 2488 C C . GLU A 1 319 ? -16.942 -18.692 -17.653 1.00 79.75 319 GLU A C 1
ATOM 2490 O O . GLU A 1 319 ? -17.142 -17.952 -18.616 1.00 79.75 319 GLU A O 1
ATOM 2495 N N . LYS A 1 320 ? -17.040 -20.026 -17.767 1.00 74.31 320 LYS A N 1
ATOM 2496 C CA . LYS A 1 320 ? -17.425 -20.734 -19.011 1.00 74.31 320 LYS A CA 1
ATOM 2497 C C . LYS A 1 320 ? -16.605 -20.279 -20.240 1.00 74.31 320 LYS A C 1
ATOM 2499 O O . LYS A 1 320 ? -17.145 -20.153 -21.338 1.00 74.31 320 LYS A O 1
ATOM 2504 N N . SER A 1 321 ? -15.307 -20.026 -20.041 1.00 72.38 321 SER A N 1
ATOM 2505 C CA . SER A 1 321 ? -14.356 -19.512 -21.046 1.00 72.38 321 SER A CA 1
ATOM 2506 C C . SER A 1 321 ? -14.604 -18.078 -21.545 1.00 72.38 321 SER A C 1
ATOM 2508 O O . SER A 1 321 ? -13.984 -17.671 -22.528 1.00 72.38 321 SER A O 1
ATOM 2510 N N . LYS A 1 322 ? -15.442 -17.286 -20.867 1.00 78.38 322 LYS A N 1
ATOM 2511 C CA . LYS A 1 322 ? -15.557 -15.830 -21.059 1.00 78.38 322 LYS A CA 1
ATOM 2512 C C . LYS A 1 322 ? -14.811 -15.070 -19.961 1.00 78.38 322 LYS A C 1
ATOM 2514 O O . LYS A 1 322 ? -14.707 -15.567 -18.841 1.00 78.38 322 LYS A O 1
ATOM 2519 N N . ALA A 1 323 ? -14.353 -13.858 -20.267 1.00 80.00 323 ALA A N 1
ATOM 2520 C CA . ALA A 1 323 ? -13.890 -12.900 -19.265 1.00 80.00 323 ALA A CA 1
ATOM 2521 C C . ALA A 1 323 ? -15.086 -12.196 -18.601 1.00 80.00 323 ALA A C 1
ATOM 2523 O O . ALA A 1 323 ? -15.898 -11.558 -19.287 1.00 80.00 323 ALA A O 1
ATOM 2524 N N . VAL A 1 324 ? -15.172 -12.295 -17.276 1.00 83.19 324 VAL A N 1
ATOM 2525 C CA . VAL A 1 324 ? -16.181 -11.621 -16.450 1.00 83.19 324 VAL A CA 1
ATOM 2526 C C . VAL A 1 324 ? -15.486 -10.589 -15.569 1.00 83.19 324 VAL A C 1
ATOM 2528 O O . VAL A 1 324 ? -14.511 -10.908 -14.889 1.00 83.19 324 VAL A O 1
ATOM 2531 N N . PHE A 1 325 ? -15.982 -9.354 -15.596 1.00 85.06 325 PHE A N 1
ATOM 2532 C CA . PHE A 1 325 ? -15.458 -8.237 -14.814 1.00 85.06 325 PHE A CA 1
ATOM 2533 C C . PHE A 1 325 ? -16.326 -8.056 -13.575 1.00 85.06 325 PHE A C 1
ATOM 2535 O O . PHE A 1 325 ? -17.538 -7.877 -13.679 1.00 85.06 325 PHE A O 1
ATOM 2542 N N . THR A 1 326 ? -15.720 -8.097 -12.395 1.00 86.31 326 THR A N 1
ATOM 2543 C CA . THR A 1 326 ? -16.400 -7.867 -11.121 1.00 86.31 326 THR A CA 1
ATOM 2544 C C . THR A 1 326 ? -15.827 -6.617 -10.475 1.00 86.31 326 THR A C 1
ATOM 2546 O O . THR A 1 326 ? -14.652 -6.579 -10.115 1.00 86.31 326 THR A O 1
ATOM 2549 N N . HIS A 1 327 ? -16.667 -5.597 -10.325 1.00 87.12 327 HIS A N 1
ATOM 2550 C CA . HIS A 1 327 ? -16.308 -4.342 -9.666 1.00 87.12 327 HIS A CA 1
ATOM 2551 C C . HIS A 1 327 ? -16.618 -4.432 -8.176 1.00 87.12 327 HIS A C 1
ATOM 2553 O O . HIS A 1 327 ? -17.690 -4.896 -7.779 1.00 87.12 327 HIS A O 1
ATOM 2559 N N . LEU A 1 328 ? -15.671 -3.998 -7.355 1.00 88.12 328 LEU A N 1
ATOM 2560 C CA . LEU A 1 328 ? -15.637 -4.199 -5.912 1.00 88.12 328 LEU A CA 1
ATOM 2561 C C . LEU A 1 328 ? -15.404 -2.855 -5.222 1.00 88.12 328 LEU A C 1
ATOM 2563 O O . LEU A 1 328 ? -14.584 -2.065 -5.683 1.00 88.12 328 LEU A O 1
ATOM 2567 N N . ALA A 1 329 ? -16.062 -2.614 -4.093 1.00 87.88 329 ALA A N 1
ATOM 2568 C CA . ALA A 1 329 ? -15.816 -1.433 -3.277 1.00 87.88 329 ALA A CA 1
ATOM 2569 C C . ALA A 1 329 ? -15.887 -1.733 -1.781 1.00 87.88 329 ALA A C 1
ATOM 2571 O O . ALA A 1 329 ? -16.769 -2.459 -1.306 1.00 87.88 329 ALA A O 1
ATOM 2572 N N . GLN A 1 330 ? -14.979 -1.127 -1.020 1.00 88.19 330 GLN A N 1
ATOM 2573 C CA . GLN A 1 330 ? -14.910 -1.271 0.431 1.00 88.19 330 GLN A CA 1
ATOM 2574 C C . GLN A 1 330 ? -15.857 -0.272 1.123 1.00 88.19 330 GLN A C 1
ATOM 2576 O O . GLN A 1 330 ? -15.431 0.604 1.864 1.00 88.19 330 GLN A O 1
ATOM 2581 N N . LEU A 1 331 ? -17.163 -0.396 0.845 1.00 84.25 331 LEU A N 1
ATOM 2582 C CA . LEU A 1 331 ? -18.222 0.472 1.396 1.00 84.25 331 LEU A CA 1
ATOM 2583 C C . LEU A 1 331 ? -18.444 0.292 2.908 1.00 84.25 331 LEU A C 1
ATOM 2585 O O . LEU A 1 331 ? -19.050 1.144 3.549 1.00 84.25 331 LEU A O 1
ATOM 2589 N N . GLN A 1 332 ? -18.019 -0.843 3.463 1.00 84.19 332 GLN A N 1
ATOM 2590 C CA . GLN A 1 332 ? -18.055 -1.121 4.897 1.00 84.19 332 GLN A CA 1
ATOM 2591 C C . GLN A 1 332 ? -16.636 -1.011 5.462 1.00 84.19 332 GLN A C 1
ATOM 2593 O O . GLN A 1 332 ? -15.706 -1.486 4.809 1.00 84.19 332 GLN A O 1
ATOM 2598 N N . PRO A 1 333 ? -16.426 -0.430 6.653 1.00 84.38 333 PRO A N 1
ATOM 2599 C CA . PRO A 1 333 ? -15.086 -0.289 7.209 1.00 84.38 333 PRO A CA 1
ATOM 2600 C C . PRO A 1 333 ? -14.420 -1.649 7.480 1.00 84.38 333 PRO A C 1
ATOM 2602 O O . PRO A 1 333 ? -15.047 -2.603 7.955 1.00 84.38 333 PRO A O 1
ATOM 2605 N N . LEU A 1 334 ? -13.120 -1.725 7.190 1.00 86.19 334 LEU A N 1
ATOM 2606 C CA . LEU A 1 334 ? -12.251 -2.818 7.623 1.00 86.19 334 LEU A CA 1
ATOM 2607 C C . LEU A 1 334 ? -11.730 -2.536 9.034 1.00 86.19 334 LEU A C 1
ATOM 2609 O O . LEU A 1 334 ? -11.436 -1.395 9.394 1.00 86.19 334 LEU A O 1
ATOM 2613 N N . ILE A 1 335 ? -11.581 -3.586 9.836 1.00 87.75 335 ILE A N 1
ATOM 2614 C CA . ILE A 1 335 ? -10.972 -3.512 11.168 1.00 87.75 335 ILE A CA 1
ATOM 2615 C C . ILE A 1 335 ? -9.585 -4.129 11.100 1.00 87.75 335 ILE A C 1
ATOM 2617 O O . ILE A 1 335 ? -9.419 -5.199 10.525 1.00 87.75 335 ILE A O 1
ATOM 2621 N N . MET A 1 336 ? -8.591 -3.481 11.705 1.00 87.69 336 MET A N 1
ATOM 2622 C CA . MET A 1 336 ? -7.219 -3.992 11.733 1.00 87.69 336 MET A CA 1
ATOM 2623 C C . MET A 1 336 ? -7.134 -5.400 12.340 1.00 87.69 336 MET A C 1
ATOM 2625 O O . MET A 1 336 ? -7.778 -5.709 13.345 1.00 87.69 336 MET A O 1
ATOM 2629 N N . GLY A 1 337 ? -6.350 -6.263 11.698 1.00 79.75 337 GLY A N 1
ATOM 2630 C CA . GLY A 1 337 ? -6.215 -7.679 12.016 1.00 79.75 337 GLY A CA 1
ATOM 2631 C C . GLY A 1 337 ? -5.064 -7.916 12.978 1.00 79.75 337 GLY A C 1
ATOM 2632 O O . GLY A 1 337 ? -3.911 -7.959 12.562 1.00 79.75 337 GLY A O 1
ATOM 2633 N N . TRP A 1 338 ? -5.395 -8.114 14.251 1.00 76.62 338 TRP A N 1
ATOM 2634 C CA . TRP A 1 338 ? -4.430 -8.360 15.322 1.00 76.62 338 TRP A CA 1
ATOM 2635 C C . TRP A 1 338 ? -4.367 -9.840 15.691 1.00 76.62 338 TRP A C 1
ATOM 2637 O O . TRP A 1 338 ? -5.360 -10.563 15.573 1.00 76.62 338 TRP A O 1
ATOM 2647 N N . LYS A 1 339 ? -3.208 -10.282 16.193 1.00 68.00 339 LYS A N 1
ATOM 2648 C CA . LYS A 1 339 ? -2.905 -11.673 16.583 1.00 68.00 339 LYS A CA 1
ATOM 2649 C C . LYS A 1 339 ? -3.610 -12.114 17.880 1.00 68.00 339 LYS A C 1
ATOM 2651 O O . LYS A 1 339 ? -2.987 -12.620 18.812 1.00 68.00 339 LYS A O 1
ATOM 2656 N N . ASN A 1 340 ? -4.928 -11.940 17.933 1.00 60.06 340 ASN A N 1
ATOM 2657 C CA . ASN A 1 340 ? -5.780 -12.399 19.022 1.00 60.06 340 ASN A CA 1
ATOM 2658 C C . ASN A 1 340 ? -6.194 -13.863 18.777 1.00 60.06 340 ASN A C 1
ATOM 2660 O O . ASN A 1 340 ? -6.604 -14.201 17.663 1.00 60.06 340 ASN A O 1
ATOM 2664 N N . PRO A 1 341 ? -6.129 -14.751 19.788 1.00 50.38 341 PRO A N 1
ATOM 2665 C CA . PRO A 1 341 ? -6.638 -16.107 19.644 1.00 50.38 341 PRO A CA 1
ATOM 2666 C C . PRO A 1 341 ? -8.151 -16.051 19.418 1.00 50.38 341 PRO A C 1
ATOM 2668 O O . PRO A 1 341 ? -8.884 -15.509 20.248 1.00 50.38 341 PRO A O 1
ATOM 2671 N N . GLN A 1 342 ? -8.630 -16.629 18.313 1.00 54.22 342 GLN A N 1
ATOM 2672 C CA . GLN A 1 342 ? -10.063 -16.801 18.086 1.00 54.22 342 GLN A CA 1
ATOM 2673 C C . GLN A 1 342 ? -10.634 -17.686 19.199 1.00 54.22 342 GLN A C 1
ATOM 2675 O O . GLN A 1 342 ? -10.428 -18.901 19.217 1.00 54.22 342 GLN A O 1
ATOM 2680 N N . GLN A 1 343 ? -11.344 -17.081 20.152 1.00 54.31 343 GLN A N 1
ATOM 2681 C CA . GLN A 1 343 ? -12.065 -17.838 21.167 1.00 54.31 343 GLN A CA 1
ATOM 2682 C C . GLN A 1 343 ? -13.273 -18.499 20.506 1.00 54.31 343 GLN A C 1
ATOM 2684 O O . GLN A 1 343 ? -14.260 -17.840 20.180 1.00 54.31 343 GLN A O 1
ATOM 2689 N N . LEU A 1 344 ? -13.191 -19.816 20.310 1.00 57.31 344 LEU A N 1
ATOM 2690 C CA . LEU A 1 344 ? -14.335 -20.627 19.912 1.00 57.31 344 LEU A CA 1
ATOM 2691 C C . LEU A 1 344 ? -15.440 -20.476 20.965 1.00 57.31 344 LEU A C 1
ATOM 2693 O O . LEU A 1 344 ? -15.290 -20.891 22.115 1.00 57.31 344 LEU A O 1
ATOM 2697 N N . LEU A 1 345 ? -16.545 -19.855 20.553 1.00 64.38 345 LEU A N 1
ATOM 2698 C CA . LEU A 1 345 ? -17.725 -19.613 21.377 1.00 64.38 345 LEU A CA 1
ATOM 2699 C C . LEU A 1 345 ? -18.490 -20.923 21.597 1.00 64.38 345 LEU A C 1
ATOM 2701 O O . LEU A 1 345 ? -19.453 -21.247 20.899 1.00 64.38 345 LEU A O 1
ATOM 2705 N N . ASN A 1 346 ? -18.036 -21.678 22.593 1.00 71.38 346 ASN A N 1
ATOM 2706 C CA . ASN A 1 346 ? -18.715 -22.873 23.072 1.00 71.38 346 ASN A CA 1
ATOM 2707 C C . ASN A 1 346 ? -19.980 -22.479 23.857 1.00 71.38 346 ASN A C 1
ATOM 2709 O O . ASN A 1 346 ? -19.914 -21.553 24.669 1.00 71.38 346 ASN A O 1
ATOM 2713 N N . PRO A 1 347 ? -21.122 -23.161 23.650 1.00 75.31 347 PRO A N 1
ATOM 2714 C CA . PRO A 1 347 ? -22.302 -22.950 24.480 1.00 75.31 347 PRO A CA 1
ATOM 2715 C C . PRO A 1 347 ? -22.010 -23.395 25.925 1.00 75.31 347 PRO A C 1
ATOM 2717 O O . PRO A 1 347 ? -21.345 -24.421 26.114 1.00 75.31 347 PRO A O 1
ATOM 2720 N N . PRO A 1 348 ? -22.491 -22.667 26.950 1.00 79.19 348 PRO A N 1
ATOM 2721 C CA . PRO A 1 348 ? -22.329 -23.088 28.337 1.00 79.19 348 PRO A CA 1
ATOM 2722 C C . PRO A 1 348 ? -23.090 -24.397 28.592 1.00 79.19 348 PRO A C 1
ATOM 2724 O O . PRO A 1 348 ? -24.120 -24.683 27.974 1.00 79.19 348 PRO A O 1
ATOM 2727 N N . VAL A 1 349 ? -22.559 -25.218 29.497 1.00 79.88 349 VAL A N 1
ATOM 2728 C CA . VAL A 1 349 ? -23.094 -26.554 29.795 1.00 79.88 349 VAL A CA 1
ATOM 2729 C C . VAL A 1 349 ? -24.220 -26.436 30.819 1.00 79.88 349 VAL A C 1
ATOM 2731 O O . VAL A 1 349 ? -24.028 -25.850 31.880 1.00 79.88 349 VAL A O 1
ATOM 2734 N N . GLU A 1 350 ? -25.386 -27.009 30.517 1.00 78.56 350 GLU A N 1
ATOM 2735 C CA . GLU A 1 350 ? -26.518 -27.037 31.449 1.00 78.56 350 GLU A CA 1
ATOM 2736 C C . GLU A 1 350 ? -26.155 -27.849 32.712 1.00 78.56 350 GLU A C 1
ATOM 2738 O O . GLU A 1 350 ? -25.654 -28.975 32.588 1.00 78.56 350 GLU A O 1
ATOM 2743 N N . PRO A 1 351 ? -26.378 -27.318 33.932 1.00 75.69 351 PRO A N 1
ATOM 2744 C CA . PRO A 1 351 ? -26.033 -28.020 35.161 1.00 75.69 351 PRO A CA 1
ATOM 2745 C C . PRO A 1 351 ? -26.893 -29.279 35.321 1.00 75.69 351 PRO A C 1
ATOM 2747 O O . PRO A 1 351 ? -28.109 -29.220 35.492 1.00 75.69 351 PRO A O 1
ATOM 2750 N N . ILE A 1 352 ? -26.251 -30.448 35.301 1.00 73.75 352 ILE A N 1
ATOM 2751 C CA . ILE A 1 352 ? -26.921 -31.730 35.532 1.00 73.75 352 ILE A CA 1
ATOM 2752 C C . ILE A 1 352 ? -27.124 -31.900 37.037 1.00 73.75 352 ILE A C 1
ATOM 2754 O O . ILE A 1 352 ? -26.152 -31.983 37.790 1.00 73.75 352 ILE A O 1
ATOM 2758 N N . LYS A 1 353 ? -28.381 -32.008 37.486 1.00 67.31 353 LYS A N 1
ATOM 2759 C CA . LYS A 1 353 ? -28.680 -32.276 38.896 1.00 67.31 353 LYS A CA 1
ATOM 2760 C C . LYS A 1 353 ? -28.135 -33.653 39.284 1.00 67.31 353 LYS A C 1
ATOM 2762 O O . LYS A 1 353 ? -28.630 -34.680 38.821 1.00 67.31 353 LYS A O 1
ATOM 2767 N N . SER A 1 354 ? -27.090 -33.683 40.107 1.00 58.31 354 SER A N 1
ATOM 2768 C CA . SER A 1 354 ? -26.415 -34.929 40.456 1.00 58.31 354 SER A CA 1
ATOM 2769 C C . SER A 1 354 ? -27.245 -35.744 41.449 1.00 58.31 354 SER A C 1
ATOM 2771 O O . SER A 1 354 ? -27.212 -35.483 42.650 1.00 58.31 354 SER A O 1
ATOM 2773 N N . GLU A 1 355 ? -27.931 -36.782 40.973 1.00 54.06 355 GLU A N 1
ATOM 2774 C CA . GLU A 1 355 ? -28.476 -37.834 41.838 1.00 54.06 355 GLU A CA 1
ATOM 2775 C C . GLU A 1 355 ? -27.329 -38.673 42.428 1.00 54.06 355 GLU A C 1
ATOM 2777 O O . GLU A 1 355 ? -27.061 -39.804 42.005 1.00 54.06 355 GLU A O 1
ATOM 2782 N N . LYS A 1 356 ? -26.632 -38.137 43.437 1.00 53.00 356 LYS A N 1
ATOM 2783 C CA . LYS A 1 356 ? -25.792 -38.974 44.295 1.00 53.00 356 LYS A CA 1
ATOM 2784 C C . LYS A 1 356 ? -26.715 -39.970 44.989 1.00 53.00 356 LYS A C 1
ATOM 2786 O O . LYS A 1 356 ? -27.513 -39.611 45.854 1.00 53.00 356 LYS A O 1
ATOM 2791 N N . ARG A 1 357 ? -26.609 -41.247 44.611 1.00 51.03 357 ARG A N 1
ATOM 2792 C CA . ARG A 1 357 ? -27.235 -42.336 45.367 1.00 51.03 357 ARG A CA 1
ATOM 2793 C C . ARG A 1 357 ? -26.749 -42.228 46.807 1.00 51.03 357 ARG A C 1
ATOM 2795 O O . ARG A 1 357 ? -25.555 -42.385 47.047 1.00 51.03 357 ARG A O 1
ATOM 2802 N N . LYS A 1 358 ? -27.668 -41.960 47.738 1.00 54.91 358 LYS A N 1
ATOM 2803 C CA . LYS A 1 358 ? -27.366 -41.912 49.170 1.00 54.91 358 LYS A CA 1
ATOM 2804 C C . LYS A 1 358 ? -26.699 -43.226 49.566 1.00 54.91 358 LYS A C 1
ATOM 2806 O O . LYS A 1 358 ? -27.340 -44.275 49.537 1.00 54.91 358 LYS A O 1
ATOM 2811 N N . GLU A 1 359 ? -25.418 -43.178 49.919 1.00 53.56 359 GLU A N 1
ATOM 2812 C CA . GLU A 1 359 ? -24.779 -44.306 50.583 1.00 53.56 359 GLU A CA 1
ATOM 2813 C C . GLU A 1 359 ? -25.408 -44.428 51.971 1.00 53.56 359 GLU A C 1
ATOM 2815 O O . GLU A 1 359 ? -25.178 -43.581 52.835 1.00 53.56 359 GLU A O 1
ATOM 2820 N N . GLU A 1 360 ? -26.227 -45.461 52.179 1.00 54.91 360 GLU A N 1
ATOM 2821 C CA . GLU A 1 360 ? -26.877 -45.742 53.460 1.00 54.91 360 GLU A CA 1
ATOM 2822 C C . GLU A 1 360 ? -25.828 -46.052 54.544 1.00 54.91 360 GLU A C 1
ATOM 2824 O O . GLU A 1 360 ? -25.462 -47.204 54.796 1.00 54.91 360 GLU A O 1
ATOM 2829 N N . LYS A 1 361 ? -25.309 -45.009 55.198 1.00 59.56 361 LYS A N 1
ATOM 2830 C CA . LYS A 1 361 ? -24.342 -45.148 56.288 1.00 59.56 361 LYS A CA 1
ATOM 2831 C C . LYS A 1 361 ? -25.060 -45.532 57.576 1.00 59.56 361 LYS A C 1
ATOM 2833 O O . LYS A 1 361 ? -25.803 -44.756 58.164 1.00 59.56 361 LYS A O 1
ATOM 2838 N N . TYR A 1 362 ? -24.791 -46.753 58.025 1.00 61.50 362 TYR A N 1
ATOM 2839 C CA . TYR A 1 362 ? -25.310 -47.312 59.268 1.00 61.50 362 TYR A CA 1
ATOM 2840 C C . TYR A 1 362 ? -24.850 -46.507 60.498 1.00 61.50 362 TYR A C 1
ATOM 2842 O O . TYR A 1 362 ? -23.677 -46.554 60.880 1.00 61.50 362 TYR A O 1
ATOM 2850 N N . SER A 1 363 ? -25.788 -45.827 61.164 1.00 60.00 363 SER A N 1
ATOM 2851 C CA . SER A 1 363 ? -25.592 -45.211 62.479 1.00 60.00 363 SER A CA 1
ATOM 2852 C C . SER A 1 363 ? -26.219 -46.092 63.577 1.00 60.00 363 SER A C 1
ATOM 2854 O O . SER A 1 363 ? -27.352 -46.562 63.483 1.00 60.00 363 SER A O 1
ATOM 2856 N N . LYS A 1 364 ? -25.455 -46.402 64.637 1.00 60.56 364 LYS A N 1
ATOM 2857 C CA . LYS A 1 364 ? -25.922 -47.292 65.718 1.00 60.56 364 LYS A CA 1
ATOM 2858 C C . LYS A 1 364 ? -26.735 -46.498 66.758 1.00 60.56 364 LYS A C 1
ATOM 2860 O O . LYS A 1 364 ? -26.181 -45.565 67.345 1.00 60.56 364 LYS A O 1
ATOM 2865 N N . PRO A 1 365 ? -27.984 -46.886 67.087 1.00 62.94 365 PRO A N 1
ATOM 2866 C CA . PRO A 1 365 ? -28.789 -46.175 68.080 1.00 62.94 365 PRO A CA 1
ATOM 2867 C C . PRO A 1 365 ? -28.181 -46.256 69.490 1.00 62.94 365 PRO A C 1
ATOM 2869 O O . PRO A 1 365 ? -27.607 -47.272 69.893 1.00 62.94 365 PRO A O 1
ATOM 2872 N N . ARG A 1 366 ? -28.334 -45.180 70.277 1.00 66.75 366 ARG A N 1
ATOM 2873 C CA . ARG A 1 366 ? -27.703 -45.049 71.609 1.00 66.75 366 ARG A CA 1
ATOM 2874 C C . ARG A 1 366 ? -28.217 -46.049 72.658 1.00 66.75 366 ARG A C 1
ATOM 2876 O O . ARG A 1 366 ? -27.470 -46.370 73.580 1.00 66.75 366 ARG A O 1
ATOM 2883 N N . ARG A 1 367 ? -29.456 -46.546 72.540 1.00 59.47 367 ARG A N 1
ATOM 2884 C CA . ARG A 1 367 ? -30.017 -47.660 73.335 1.00 59.47 367 ARG A CA 1
ATOM 2885 C C . ARG A 1 367 ? -31.068 -48.422 72.519 1.00 59.47 367 ARG A C 1
ATOM 2887 O O . ARG A 1 367 ? -31.873 -47.797 71.841 1.00 59.47 367 ARG A O 1
ATOM 2894 N N . GLY A 1 368 ? -31.091 -49.750 72.658 1.00 66.25 368 GLY A N 1
ATOM 2895 C CA . GLY A 1 368 ? -32.018 -50.649 71.956 1.00 66.25 368 GLY A CA 1
ATOM 2896 C C . GLY A 1 368 ? -31.467 -51.212 70.639 1.00 66.25 368 GLY A C 1
ATOM 2897 O O . GLY A 1 368 ? -30.387 -50.833 70.193 1.00 66.25 368 GLY A O 1
ATOM 2898 N N . PHE A 1 369 ? -32.221 -52.133 70.035 1.00 62.91 369 PHE A N 1
ATOM 2899 C CA . PHE A 1 369 ? -32.002 -52.627 68.674 1.00 62.91 369 PHE A CA 1
ATOM 2900 C C . PHE A 1 369 ? -33.100 -52.052 67.776 1.00 62.91 369 PHE A C 1
ATOM 2902 O O . PHE A 1 369 ? -34.280 -52.220 68.076 1.00 62.91 369 PHE A O 1
ATOM 2909 N N . GLY A 1 370 ? -32.720 -51.369 66.699 1.00 61.00 370 GLY A N 1
ATOM 2910 C CA . GLY A 1 370 ? -33.654 -50.728 65.778 1.00 61.00 370 GLY A CA 1
ATOM 2911 C C . GLY A 1 370 ? -32.926 -50.072 64.607 1.00 61.00 370 GLY A C 1
ATOM 2912 O O . GLY A 1 370 ? -31.756 -49.714 64.725 1.00 61.00 370 GLY A O 1
ATOM 2913 N N . TYR A 1 371 ? -33.629 -49.955 63.485 1.00 61.09 371 TYR A N 1
ATOM 2914 C CA . TYR A 1 371 ? -33.171 -49.313 62.254 1.00 61.09 371 TYR A CA 1
ATOM 2915 C C . TYR A 1 371 ? -33.559 -47.832 62.286 1.00 61.09 371 TYR A C 1
ATOM 2917 O O . TYR A 1 371 ? -34.718 -47.508 62.546 1.00 61.09 371 TYR A O 1
ATOM 2925 N N . ILE A 1 372 ? -32.594 -46.950 62.037 1.00 57.00 372 ILE A N 1
ATOM 2926 C CA . ILE A 1 372 ? -32.819 -45.524 61.794 1.00 57.00 372 ILE A CA 1
ATOM 2927 C C . ILE A 1 372 ? -32.122 -45.216 60.473 1.00 57.00 372 ILE A C 1
ATOM 2929 O O . ILE A 1 372 ? -30.918 -45.430 60.350 1.00 57.00 372 ILE A O 1
ATOM 2933 N N . VAL A 1 373 ? -32.886 -44.745 59.489 1.00 53.38 373 VAL A N 1
ATOM 2934 C CA . VAL A 1 373 ? -32.320 -44.077 58.316 1.00 53.38 373 VAL A CA 1
ATOM 2935 C C . VAL A 1 373 ? -32.165 -42.619 58.701 1.00 53.38 373 VAL A C 1
ATOM 2937 O O . VAL A 1 373 ? -33.168 -41.954 58.961 1.00 53.38 373 VAL A O 1
ATOM 2940 N N . ASP A 1 374 ? -30.936 -42.114 58.725 1.00 52.03 374 ASP A N 1
ATOM 2941 C CA . ASP A 1 374 ? -30.694 -40.674 58.788 1.00 52.03 374 ASP A CA 1
ATOM 2942 C C . ASP A 1 374 ? -31.069 -40.062 57.425 1.00 52.03 374 ASP A C 1
ATOM 2944 O O . ASP A 1 374 ? -30.243 -39.844 56.543 1.00 52.03 374 ASP A O 1
ATOM 2948 N N . SER A 1 375 ? -32.367 -39.831 57.219 1.00 51.69 375 SER A N 1
ATOM 2949 C CA . SER A 1 375 ? -32.925 -39.213 56.012 1.00 51.69 375 SER A CA 1
ATOM 2950 C C . SER A 1 375 ? -33.026 -37.686 56.151 1.00 51.69 375 SER A C 1
ATOM 2952 O O . SER A 1 375 ? -34.041 -37.105 55.765 1.00 51.69 375 SER A O 1
ATOM 2954 N N . GLY A 1 376 ? -32.014 -37.045 56.747 1.00 52.78 376 GLY A N 1
ATOM 2955 C CA . GLY A 1 376 ? -32.040 -35.633 57.139 1.00 52.78 376 GLY A CA 1
ATOM 2956 C C . GLY A 1 376 ? -30.862 -34.798 56.618 1.00 52.78 376 GLY A C 1
ATOM 2957 O O . GLY A 1 376 ? -29.721 -35.238 56.640 1.00 52.78 376 GLY A O 1
ATOM 2958 N N . SER A 1 377 ? -31.193 -33.573 56.200 1.00 48.84 377 SER A N 1
ATOM 2959 C CA . SER A 1 377 ? -30.355 -32.361 56.107 1.00 48.84 377 SER A CA 1
ATOM 2960 C C . SER A 1 377 ? -29.202 -32.212 55.097 1.00 48.84 377 SER A C 1
ATOM 2962 O O . SER A 1 377 ? -28.642 -31.129 55.076 1.00 48.84 377 SER A O 1
ATOM 2964 N N . GLU A 1 378 ? -28.871 -33.162 54.215 1.00 51.62 378 GLU A N 1
ATOM 2965 C CA . GLU A 1 378 ? -27.936 -32.862 53.092 1.00 51.62 378 GLU A CA 1
ATOM 2966 C C . GLU A 1 378 ? -28.635 -32.288 51.837 1.00 51.62 378 GLU A C 1
ATOM 2968 O O . GLU A 1 378 ? -27.984 -31.730 50.962 1.00 51.62 378 GLU A O 1
ATOM 2973 N N . SER A 1 379 ? -29.968 -32.382 51.735 1.00 54.78 379 SER A N 1
ATOM 2974 C CA . SER A 1 379 ? -30.703 -31.993 50.518 1.00 54.78 379 SER A CA 1
ATOM 2975 C C . SER A 1 379 ? -30.858 -30.486 50.304 1.00 54.78 379 SER A C 1
ATOM 2977 O O . SER A 1 379 ? -30.979 -30.062 49.162 1.00 54.78 379 SER A O 1
ATOM 2979 N N . GLU A 1 380 ? -30.889 -29.681 51.370 1.00 54.81 380 GLU A N 1
ATOM 2980 C CA . GLU A 1 380 ? -31.086 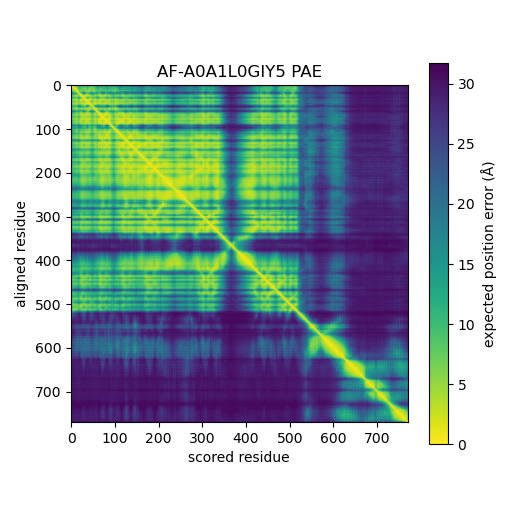-28.228 51.239 1.00 54.81 380 GLU A CA 1
ATOM 2981 C C . GLU A 1 380 ? -29.832 -27.541 50.675 1.00 54.81 380 GLU A C 1
ATOM 2983 O O . GLU A 1 380 ? -29.954 -26.682 49.805 1.00 54.81 380 GLU A O 1
ATOM 2988 N N . ASP A 1 381 ? -28.634 -27.979 51.076 1.00 56.97 381 ASP A N 1
ATOM 2989 C CA . ASP A 1 381 ? -27.371 -27.439 50.558 1.00 56.97 381 ASP A CA 1
ATOM 2990 C C . ASP A 1 381 ? -27.130 -27.841 49.087 1.00 56.97 381 ASP A C 1
ATOM 2992 O O . ASP A 1 381 ? -26.752 -26.992 48.278 1.00 56.97 381 ASP A O 1
ATOM 2996 N N . GLU A 1 382 ? -27.423 -29.094 48.700 1.00 58.66 382 GLU A N 1
ATOM 2997 C CA . GLU A 1 382 ? -27.326 -29.534 47.293 1.00 58.66 382 GLU A CA 1
ATOM 2998 C C . GLU A 1 382 ? -28.349 -28.819 46.383 1.00 58.66 382 GLU A C 1
ATOM 3000 O O . GLU A 1 382 ? -28.032 -28.488 45.237 1.00 58.66 382 GLU A O 1
ATOM 3005 N N . ASP A 1 383 ? -29.557 -28.522 46.881 1.00 66.62 383 ASP A N 1
ATOM 3006 C CA . ASP A 1 383 ? -30.544 -27.722 46.143 1.00 66.62 383 ASP A CA 1
ATOM 3007 C C . ASP A 1 383 ? -30.124 -26.245 46.020 1.00 66.62 383 ASP A C 1
ATOM 3009 O O . ASP A 1 383 ? -30.361 -25.635 44.975 1.00 66.62 383 ASP A O 1
ATOM 3013 N N . VAL A 1 384 ? -29.460 -25.666 47.028 1.00 73.00 384 VAL A N 1
ATOM 3014 C CA . VAL A 1 384 ? -28.920 -24.293 46.963 1.00 73.00 384 VAL A CA 1
ATOM 3015 C C . VAL A 1 384 ? -27.740 -24.193 45.989 1.00 73.00 384 VAL A C 1
ATOM 3017 O O . VAL A 1 384 ? -27.684 -23.240 45.208 1.00 73.00 384 VAL A O 1
ATOM 3020 N N . GLU A 1 385 ? -26.828 -25.167 45.970 1.00 75.88 385 GLU A N 1
ATOM 3021 C CA . GLU A 1 385 ? -25.702 -25.199 45.022 1.00 75.88 385 GLU A CA 1
ATOM 3022 C C . GLU A 1 385 ? -26.179 -25.435 43.572 1.00 75.88 385 GLU A C 1
ATOM 3024 O O . GLU A 1 385 ? -25.703 -24.781 42.635 1.00 75.88 385 GLU A O 1
ATOM 3029 N N . TYR A 1 386 ? -27.205 -26.273 43.382 1.00 77.50 386 TYR A N 1
ATOM 3030 C CA . TYR A 1 386 ? -27.883 -26.432 42.092 1.00 77.50 386 TYR A CA 1
ATOM 3031 C C . TYR A 1 386 ? -28.615 -25.153 41.649 1.00 77.50 386 TYR A C 1
ATOM 3033 O O . TYR A 1 386 ? -28.499 -24.738 40.499 1.00 77.50 386 TYR A O 1
ATOM 3041 N N . LEU A 1 387 ? -29.346 -24.484 42.547 1.00 80.38 387 LEU A N 1
ATOM 3042 C CA . LEU A 1 387 ? -30.023 -23.223 42.225 1.00 80.38 387 LEU A CA 1
ATOM 3043 C C . LEU A 1 387 ? -29.031 -22.109 41.881 1.00 80.38 387 LEU A C 1
ATOM 3045 O O . LEU A 1 387 ? -29.308 -21.323 40.976 1.00 80.38 387 LEU A O 1
ATOM 3049 N N . LYS A 1 388 ? -27.880 -22.057 42.559 1.00 82.56 388 LYS A N 1
ATOM 3050 C CA . LYS A 1 388 ? -26.818 -21.095 42.258 1.00 82.56 388 LYS A CA 1
ATOM 3051 C C . LYS A 1 388 ? -26.203 -21.353 40.881 1.00 82.56 388 LYS A C 1
ATOM 3053 O O . LYS A 1 388 ? -26.220 -20.457 40.049 1.00 82.56 388 LYS A O 1
ATOM 3058 N N . SER A 1 389 ? -25.792 -22.589 40.595 1.00 81.62 389 SER A N 1
ATOM 3059 C CA . SER A 1 389 ? -25.266 -22.954 39.268 1.00 81.62 389 SER A CA 1
ATOM 3060 C C . SER A 1 389 ? -26.296 -22.800 38.135 1.00 81.62 389 SER A C 1
ATOM 3062 O O . SER A 1 389 ? -25.917 -22.522 37.001 1.00 81.62 389 SER A O 1
ATOM 3064 N N . LEU A 1 390 ? -27.601 -22.893 38.422 1.00 84.94 390 LEU A N 1
ATOM 3065 C CA . LEU A 1 390 ? -28.673 -22.569 37.471 1.00 84.94 390 LEU A CA 1
ATOM 3066 C C . LEU A 1 390 ? -28.835 -21.054 37.226 1.00 84.94 390 LEU A C 1
ATOM 3068 O O . LEU A 1 390 ? -29.306 -20.661 36.157 1.00 84.94 390 LEU A O 1
ATOM 3072 N N .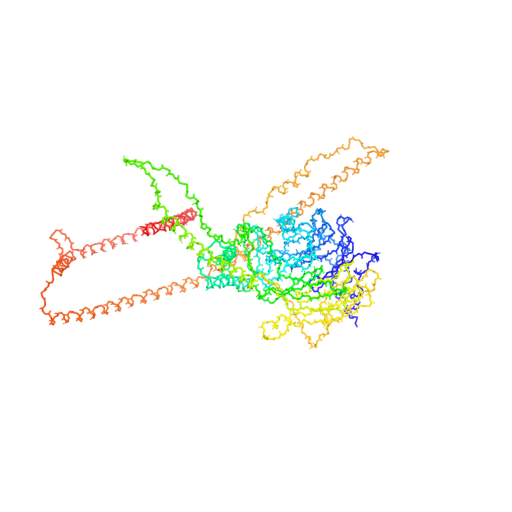 VAL A 1 391 ? -28.498 -20.202 38.200 1.00 84.00 391 VAL A N 1
ATOM 3073 C CA . VAL A 1 391 ? -28.425 -18.741 38.014 1.00 84.00 391 VAL A CA 1
ATOM 3074 C C . VAL A 1 391 ? -27.183 -18.397 37.199 1.00 84.00 391 VAL A C 1
ATOM 3076 O O . VAL A 1 391 ? -27.331 -17.777 36.148 1.00 84.00 391 VAL A O 1
ATOM 3079 N N . ASP A 1 392 ? -26.014 -18.907 37.597 1.00 83.06 392 ASP A N 1
ATOM 3080 C CA . ASP A 1 392 ? -24.746 -18.720 36.881 1.00 83.06 392 ASP A CA 1
ATOM 3081 C C . ASP A 1 392 ? -24.884 -19.156 35.398 1.00 83.06 392 ASP A C 1
ATOM 3083 O O . ASP A 1 392 ? -24.558 -18.400 34.486 1.00 83.06 392 ASP A O 1
ATOM 3087 N N . TYR A 1 393 ? -25.507 -20.315 35.131 1.00 85.56 393 TYR A N 1
ATOM 3088 C CA . TYR A 1 393 ? -25.808 -20.796 33.771 1.00 85.56 393 TYR A CA 1
ATOM 3089 C C . TYR A 1 393 ? -26.712 -19.852 32.957 1.00 85.56 393 TYR A C 1
ATOM 3091 O O . TYR A 1 393 ? -26.551 -19.736 31.740 1.00 85.56 393 TYR A O 1
ATOM 3099 N N . LYS A 1 394 ? -27.687 -19.185 33.590 1.00 85.12 394 LYS A N 1
ATOM 3100 C CA . LYS A 1 394 ? -28.563 -18.226 32.894 1.00 85.12 394 LYS A CA 1
ATOM 3101 C C . LYS A 1 394 ? -27.812 -16.954 32.528 1.00 85.12 394 LYS A C 1
ATOM 3103 O O . LYS A 1 394 ? -27.977 -16.485 31.405 1.00 85.12 394 LYS A O 1
ATOM 3108 N N . GLU A 1 395 ? -26.983 -16.445 33.435 1.00 82.81 395 GLU A N 1
ATOM 3109 C CA . GLU A 1 395 ? -26.123 -15.286 33.179 1.00 82.81 395 GLU A CA 1
ATOM 3110 C C . GLU A 1 395 ? -25.123 -15.595 32.047 1.00 82.81 395 GLU A C 1
ATOM 3112 O O . GLU A 1 395 ? -25.044 -14.843 31.072 1.00 82.81 395 GLU A O 1
ATOM 3117 N N . ASP A 1 396 ? -24.472 -16.764 32.079 1.00 82.50 396 ASP A N 1
ATOM 3118 C CA . ASP A 1 396 ? -23.592 -17.237 30.999 1.00 82.50 396 ASP A CA 1
ATOM 3119 C C . ASP A 1 396 ? -24.333 -17.413 29.659 1.00 82.50 396 ASP A C 1
ATOM 3121 O O . ASP A 1 396 ? -23.798 -17.070 28.601 1.00 82.50 396 ASP A O 1
ATOM 3125 N N . MET A 1 397 ? -25.577 -17.909 29.668 1.00 85.00 397 MET A N 1
ATOM 3126 C CA . MET A 1 397 ? -26.410 -18.030 28.462 1.00 85.00 397 MET A CA 1
ATOM 3127 C C . MET A 1 397 ? -26.842 -16.676 27.885 1.00 85.00 397 MET A C 1
ATOM 3129 O O . MET A 1 397 ? -26.992 -16.554 26.665 1.00 85.00 397 MET A O 1
ATOM 3133 N N . GLU A 1 398 ? -27.060 -15.660 28.720 1.00 83.38 398 GLU A N 1
ATOM 3134 C CA . GLU A 1 398 ? -27.332 -14.292 28.266 1.00 83.38 398 GLU A CA 1
ATOM 3135 C C . GLU A 1 398 ? -26.072 -13.662 27.657 1.00 83.38 398 GLU A C 1
ATOM 3137 O O . GLU A 1 398 ? -26.131 -13.146 26.538 1.00 83.38 398 GLU A O 1
ATOM 3142 N N . ILE A 1 399 ? -24.913 -13.812 28.307 1.00 81.88 399 ILE A N 1
ATOM 3143 C CA . ILE A 1 399 ? -23.614 -13.380 27.762 1.00 81.88 399 ILE A CA 1
ATOM 3144 C C . ILE A 1 399 ? -23.314 -14.091 26.432 1.00 81.88 399 ILE A C 1
ATOM 3146 O O . ILE A 1 399 ? -22.885 -13.442 25.476 1.00 81.88 399 ILE A O 1
ATOM 3150 N N . TYR A 1 400 ? -23.575 -15.399 26.334 1.00 83.81 400 TYR A N 1
ATOM 3151 C CA . TYR A 1 400 ? -23.399 -16.173 25.103 1.00 83.81 400 TYR A CA 1
ATOM 3152 C C . TYR A 1 400 ? -24.248 -15.616 23.953 1.00 83.81 400 TYR A C 1
ATOM 3154 O O . TYR A 1 400 ? -23.721 -15.379 22.865 1.00 83.81 400 TYR A O 1
ATOM 3162 N N . LYS A 1 401 ? -25.538 -15.338 24.195 1.00 85.19 401 LYS A N 1
ATOM 3163 C CA . LYS A 1 401 ? -26.430 -14.739 23.187 1.00 85.19 401 LYS A CA 1
ATOM 3164 C C . LYS A 1 401 ? -25.912 -13.388 22.707 1.00 85.19 401 LYS A C 1
ATOM 3166 O O . LYS A 1 401 ? -25.749 -13.215 21.500 1.00 85.19 401 LYS A O 1
ATOM 3171 N N . ILE A 1 402 ? -25.569 -12.482 23.625 1.00 83.38 402 ILE A N 1
ATOM 3172 C CA . ILE A 1 402 ? -25.069 -11.147 23.263 1.00 83.38 402 ILE A CA 1
ATOM 3173 C C . ILE A 1 402 ? -23.755 -11.260 22.471 1.00 83.38 402 ILE A C 1
ATOM 3175 O O . ILE A 1 402 ? -23.571 -10.549 21.487 1.00 83.38 402 ILE A O 1
ATOM 3179 N N . LYS A 1 403 ? -22.867 -12.204 22.816 1.00 82.62 403 LYS A N 1
ATOM 3180 C CA . LYS A 1 403 ? -21.658 -12.486 22.021 1.00 82.62 403 LYS A CA 1
ATOM 3181 C C . LYS A 1 403 ? -21.976 -13.031 20.624 1.00 82.62 403 LYS A C 1
ATOM 3183 O O . LYS A 1 403 ? -21.315 -12.643 19.665 1.00 82.62 403 LYS A O 1
ATOM 3188 N N . THR A 1 404 ? -22.993 -13.883 20.464 1.00 82.81 404 THR A N 1
ATOM 3189 C CA . THR A 1 404 ? -23.423 -14.324 19.122 1.00 82.81 404 THR A CA 1
ATOM 3190 C C . THR A 1 404 ? -24.044 -13.191 18.301 1.00 82.81 404 THR A C 1
ATOM 3192 O O . THR A 1 404 ? -23.744 -13.082 17.113 1.00 82.81 404 THR A O 1
ATOM 3195 N N . GLU A 1 405 ? -24.829 -12.305 18.922 1.00 85.31 405 GLU A N 1
ATOM 3196 C CA . GLU A 1 405 ? -25.376 -11.104 18.275 1.00 85.31 405 GLU A CA 1
ATOM 3197 C C . GLU A 1 405 ? -24.251 -10.154 17.840 1.00 85.31 405 GLU A C 1
ATOM 3199 O O . GLU A 1 405 ? -24.227 -9.711 16.689 1.00 85.31 405 GLU A O 1
ATOM 3204 N N . LEU A 1 406 ? -23.258 -9.934 18.706 1.00 85.12 406 LEU A N 1
ATOM 3205 C CA . LEU A 1 406 ? -22.049 -9.170 18.407 1.00 85.12 406 LEU A CA 1
ATOM 3206 C C . LEU A 1 406 ? -21.288 -9.773 17.214 1.00 85.12 406 LEU A C 1
ATOM 3208 O O . LEU A 1 406 ? -21.011 -9.059 16.253 1.00 85.12 406 LEU A O 1
ATOM 3212 N N . LEU A 1 407 ? -21.037 -11.088 17.191 1.00 82.81 407 LEU A N 1
ATOM 3213 C CA . LEU A 1 407 ? -20.425 -11.750 16.029 1.00 82.81 407 LEU A CA 1
ATOM 3214 C C . LEU A 1 407 ? -21.222 -11.538 14.734 1.00 82.81 407 LEU A C 1
ATOM 3216 O O . LEU A 1 407 ? -20.621 -11.344 13.675 1.00 82.81 407 LEU A O 1
ATOM 3220 N N . THR A 1 408 ? -22.558 -11.578 14.788 1.00 84.31 408 THR A N 1
ATOM 3221 C CA . THR A 1 408 ? -23.381 -11.293 13.601 1.00 84.31 408 THR A CA 1
ATOM 3222 C C . THR A 1 408 ? -23.294 -9.828 13.181 1.00 84.31 408 THR A C 1
ATOM 3224 O O . THR A 1 408 ? -23.128 -9.562 11.996 1.00 84.31 408 THR A O 1
ATOM 3227 N N . TYR A 1 409 ? -23.284 -8.887 14.129 1.00 86.31 409 TYR A N 1
ATOM 3228 C CA . TYR A 1 409 ? -23.110 -7.458 13.861 1.00 86.31 409 TYR A CA 1
ATOM 3229 C C . TYR A 1 409 ? -21.770 -7.170 13.173 1.00 86.31 409 TYR A C 1
ATOM 3231 O O . TYR A 1 409 ? -21.747 -6.512 12.132 1.00 86.31 409 TYR A O 1
ATOM 3239 N N . PHE A 1 410 ? -20.665 -7.728 13.684 1.00 84.06 410 PHE A N 1
ATOM 3240 C CA . PHE A 1 410 ? -19.349 -7.577 13.055 1.00 84.06 410 PHE A CA 1
ATOM 3241 C C . PHE A 1 410 ? -19.311 -8.175 11.641 1.00 84.06 410 PHE A C 1
ATOM 3243 O O . PHE A 1 410 ? -18.804 -7.522 10.738 1.00 84.06 410 PHE A O 1
ATOM 3250 N N . LYS A 1 411 ? -19.909 -9.353 11.405 1.00 80.12 411 LYS A N 1
ATOM 3251 C CA . LYS A 1 411 ? -19.991 -9.966 10.059 1.00 80.12 411 LYS A CA 1
ATOM 3252 C C . LYS A 1 411 ? -20.912 -9.234 9.075 1.00 80.12 411 LYS A C 1
ATOM 3254 O O . LYS A 1 411 ? -20.804 -9.456 7.872 1.00 80.12 411 LYS A O 1
ATOM 3259 N N . THR A 1 412 ? -21.870 -8.448 9.563 1.00 82.50 412 THR A N 1
ATOM 3260 C CA . THR A 1 412 ? -22.833 -7.726 8.717 1.00 82.50 412 THR A CA 1
ATOM 3261 C C . THR A 1 412 ? -22.383 -6.305 8.393 1.00 82.50 412 THR A C 1
ATOM 3263 O O . THR A 1 412 ? -22.716 -5.826 7.311 1.00 82.50 412 THR A O 1
ATOM 3266 N N . ASN A 1 413 ? -21.642 -5.652 9.294 1.00 84.00 413 ASN A N 1
ATOM 3267 C CA . ASN A 1 413 ? -21.296 -4.228 9.197 1.00 84.00 413 ASN A CA 1
ATOM 3268 C C . ASN A 1 413 ? -19.807 -3.947 8.942 1.00 84.00 413 ASN A C 1
ATOM 3270 O O . ASN A 1 413 ? -19.472 -2.825 8.570 1.00 84.00 413 ASN A O 1
ATOM 3274 N N . PHE A 1 414 ? -18.928 -4.933 9.135 1.00 83.62 414 PHE A N 1
ATOM 3275 C CA . PHE A 1 414 ? -17.480 -4.809 8.959 1.00 83.62 414 PHE A CA 1
ATOM 3276 C C . PHE A 1 414 ? -16.929 -5.976 8.135 1.00 83.62 414 PHE A C 1
ATOM 3278 O O . PHE A 1 414 ? -17.558 -7.028 8.017 1.00 83.62 414 PHE A O 1
ATOM 3285 N N . ASN A 1 415 ? -15.709 -5.813 7.618 1.00 82.62 415 ASN A N 1
ATOM 3286 C CA . ASN A 1 415 ? -14.920 -6.895 7.013 1.00 82.62 415 ASN A CA 1
ATOM 3287 C C . ASN A 1 415 ? -15.649 -7.663 5.893 1.00 82.62 415 ASN A C 1
ATOM 3289 O O . ASN A 1 415 ? -15.569 -8.889 5.795 1.00 82.62 415 ASN A O 1
ATOM 3293 N N . LYS A 1 416 ? -16.339 -6.922 5.025 1.00 84.81 416 LYS A N 1
ATOM 3294 C CA . LYS A 1 416 ? -16.980 -7.431 3.813 1.00 84.81 416 LYS A CA 1
ATOM 3295 C C . LYS A 1 416 ? -16.661 -6.504 2.650 1.00 84.81 416 LYS A C 1
ATOM 3297 O O . LYS A 1 416 ? -16.743 -5.286 2.798 1.00 84.81 416 LYS A O 1
ATOM 3302 N N . LEU A 1 417 ? -16.331 -7.077 1.498 1.00 85.19 417 LEU A N 1
ATOM 3303 C CA . LEU A 1 417 ? -16.105 -6.325 0.270 1.00 85.19 417 LEU A CA 1
ATOM 3304 C C . LEU A 1 417 ? -17.395 -6.349 -0.564 1.00 85.19 417 LEU A C 1
ATOM 3306 O O . LEU A 1 417 ? -17.958 -7.415 -0.828 1.00 85.19 417 LEU A O 1
ATOM 3310 N N . SER A 1 418 ? -17.907 -5.176 -0.938 1.00 86.06 418 SER A N 1
ATOM 3311 C CA . SER A 1 418 ? -19.184 -5.063 -1.650 1.00 86.06 418 SER A CA 1
ATOM 3312 C C . SER A 1 418 ? -18.977 -5.206 -3.152 1.00 86.06 418 SER A C 1
ATOM 3314 O O . SER A 1 418 ? -18.199 -4.466 -3.746 1.00 86.06 418 SER A O 1
ATOM 3316 N N . VAL A 1 419 ? -19.706 -6.129 -3.779 1.00 85.62 419 VAL A N 1
ATOM 3317 C CA . VAL A 1 419 ? -19.760 -6.252 -5.241 1.00 85.62 419 VAL A CA 1
ATOM 3318 C C . VAL A 1 419 ? -20.717 -5.192 -5.787 1.00 85.62 419 VAL A C 1
ATOM 3320 O O . VAL A 1 419 ? -21.893 -5.190 -5.424 1.00 85.62 419 VAL A O 1
ATOM 3323 N N . LEU A 1 420 ? -20.213 -4.298 -6.640 1.00 82.00 420 LEU A N 1
ATOM 3324 C CA . LEU A 1 420 ? -20.987 -3.222 -7.268 1.00 82.00 420 LEU A CA 1
ATOM 3325 C C . LEU A 1 420 ? -21.690 -3.694 -8.546 1.00 82.00 420 LEU A C 1
ATOM 3327 O O . LEU A 1 420 ? -22.882 -3.459 -8.721 1.00 82.00 420 LEU A O 1
ATOM 3331 N N . ALA A 1 421 ? -20.948 -4.373 -9.424 1.00 81.06 421 ALA A N 1
ATOM 3332 C CA . ALA A 1 421 ? -21.441 -4.923 -10.684 1.00 81.06 421 ALA A CA 1
ATOM 3333 C C . ALA A 1 421 ? -20.644 -6.168 -11.095 1.00 81.06 421 ALA A C 1
ATOM 3335 O O . ALA A 1 421 ? -19.484 -6.340 -10.704 1.00 81.06 421 ALA A O 1
ATOM 3336 N N . VAL A 1 422 ? -21.281 -7.025 -11.895 1.00 82.75 422 VAL A N 1
ATOM 3337 C CA . VAL A 1 422 ? -20.684 -8.215 -12.513 1.00 82.75 422 VAL A CA 1
ATOM 3338 C C . VAL A 1 422 ? -21.075 -8.219 -13.987 1.00 82.75 422 VAL A C 1
ATOM 3340 O O . VAL A 1 422 ? -22.233 -8.466 -14.319 1.00 82.75 422 VAL A O 1
ATOM 3343 N N . ASP A 1 423 ? -20.107 -7.952 -14.858 1.00 81.69 423 ASP A N 1
ATOM 3344 C CA . ASP A 1 423 ? -20.315 -7.763 -16.291 1.00 81.69 423 ASP A CA 1
ATOM 3345 C C . ASP A 1 423 ? -19.657 -8.898 -17.093 1.00 81.69 423 ASP A C 1
ATOM 3347 O O . ASP A 1 423 ? -18.430 -9.035 -17.139 1.00 81.69 423 ASP A O 1
ATOM 3351 N N . GLU A 1 424 ? -20.471 -9.729 -17.753 1.00 78.88 424 GLU A N 1
ATOM 3352 C CA . GLU A 1 424 ? -19.979 -10.734 -18.703 1.00 78.88 424 GLU A CA 1
ATOM 3353 C C . GLU A 1 424 ? -19.573 -10.077 -20.031 1.00 78.88 424 GLU A C 1
ATOM 3355 O O . GLU A 1 424 ? -20.396 -9.441 -20.694 1.00 78.88 424 GLU A O 1
ATOM 3360 N N . THR A 1 425 ? -18.344 -10.315 -20.497 1.00 73.69 425 THR A N 1
ATOM 3361 C CA . THR A 1 425 ? -17.901 -9.853 -21.824 1.00 73.69 425 THR A CA 1
ATOM 3362 C C . THR A 1 425 ? -17.815 -10.991 -22.840 1.00 73.69 425 THR A C 1
ATOM 3364 O O . THR A 1 425 ? -17.782 -12.175 -22.507 1.00 73.69 425 THR A O 1
ATOM 3367 N N . SER A 1 426 ? -17.776 -10.636 -24.124 1.00 65.19 426 SER A N 1
ATOM 3368 C CA . SER A 1 426 ? -17.581 -11.573 -25.237 1.00 65.19 426 SER A CA 1
ATOM 3369 C C . SER A 1 426 ? -16.117 -11.976 -25.467 1.00 65.19 426 SER A C 1
ATOM 3371 O O . SER A 1 426 ? -15.846 -12.698 -26.428 1.00 65.19 426 SER A O 1
ATOM 3373 N N . MET A 1 427 ? -15.173 -11.522 -24.630 1.00 66.75 427 MET A N 1
ATOM 3374 C CA . MET A 1 427 ? -13.763 -11.886 -24.776 1.00 66.75 427 MET A CA 1
ATOM 3375 C C . MET A 1 427 ? -13.505 -13.301 -24.259 1.00 66.75 427 MET A C 1
ATOM 3377 O O . MET A 1 427 ? -13.905 -13.659 -23.150 1.00 66.75 427 MET A O 1
ATOM 3381 N N . ASN A 1 428 ? -12.818 -14.109 -25.069 1.00 65.88 428 ASN A N 1
ATOM 3382 C CA . ASN A 1 428 ? -12.481 -15.487 -24.721 1.00 65.88 428 ASN A CA 1
ATOM 3383 C C . ASN A 1 428 ? -11.373 -15.513 -23.661 1.00 65.88 428 ASN A C 1
ATOM 3385 O O . ASN A 1 428 ? -10.239 -15.128 -23.941 1.00 65.88 428 ASN A O 1
ATOM 3389 N N . HIS A 1 429 ? -11.671 -16.038 -22.476 1.00 63.75 429 HIS A N 1
ATOM 3390 C CA . HIS A 1 429 ? -10.700 -16.222 -21.401 1.00 63.75 429 HIS A CA 1
ATOM 3391 C C . HIS A 1 429 ? -10.325 -17.701 -21.255 1.00 63.75 429 HIS A C 1
ATOM 3393 O O . HIS A 1 429 ? -10.876 -18.413 -20.414 1.00 63.75 429 HIS A O 1
ATOM 3399 N N . ASP A 1 430 ? -9.375 -18.166 -22.071 1.00 60.53 430 ASP A N 1
ATOM 3400 C CA . ASP A 1 430 ? -8.748 -19.481 -21.894 1.00 60.53 430 ASP A CA 1
ATOM 3401 C C . ASP A 1 430 ? -7.570 -19.399 -20.904 1.00 60.53 430 ASP A C 1
ATOM 3403 O O . ASP A 1 430 ? -6.725 -18.504 -21.006 1.00 60.53 430 ASP A O 1
ATOM 3407 N N . LEU A 1 431 ? -7.520 -20.355 -19.973 1.00 59.94 431 LEU A N 1
ATOM 3408 C CA . LEU A 1 431 ? -6.610 -20.434 -18.820 1.00 59.94 431 LEU A CA 1
ATOM 3409 C C . LEU A 1 431 ? -5.135 -20.631 -19.213 1.00 59.94 431 LEU A C 1
ATOM 3411 O O . LEU A 1 431 ? -4.243 -20.427 -18.396 1.00 59.94 431 LEU A O 1
ATOM 3415 N N . SER A 1 432 ? -4.870 -21.040 -20.456 1.00 53.41 432 SER A N 1
ATOM 3416 C CA . SER A 1 432 ? -3.529 -21.367 -20.959 1.00 53.41 432 SER A CA 1
ATOM 3417 C C . SER A 1 432 ? -2.610 -20.159 -21.200 1.00 53.41 432 SER A C 1
ATOM 3419 O O . SER A 1 432 ? -1.404 -20.338 -21.373 1.00 53.41 432 SER A O 1
ATOM 3421 N N . ARG A 1 433 ? -3.157 -18.936 -21.241 1.00 62.53 433 ARG A N 1
ATOM 3422 C CA . ARG A 1 433 ? -2.409 -17.684 -21.448 1.00 62.53 433 ARG A CA 1
ATOM 3423 C C . ARG A 1 433 ? -3.004 -16.562 -20.609 1.00 62.53 433 ARG A C 1
ATOM 3425 O O . ARG A 1 433 ? -4.222 -16.373 -20.626 1.00 62.53 433 ARG A O 1
ATOM 3432 N N . ARG A 1 434 ? -2.134 -15.802 -19.932 1.00 66.75 434 ARG A N 1
ATOM 3433 C CA . ARG A 1 434 ? -2.514 -14.585 -19.202 1.00 66.75 434 ARG A CA 1
ATOM 3434 C C . ARG A 1 434 ? -3.160 -13.580 -20.155 1.00 66.75 434 ARG A C 1
ATOM 3436 O O . ARG A 1 434 ? -2.740 -13.423 -21.300 1.00 66.75 434 ARG A O 1
ATOM 3443 N N . MET A 1 435 ? -4.208 -12.935 -19.668 1.00 73.31 435 MET A N 1
ATOM 3444 C CA . MET A 1 435 ? -4.840 -11.799 -20.321 1.00 73.31 435 MET A CA 1
ATOM 3445 C C . MET A 1 435 ? -4.047 -10.541 -19.951 1.00 73.31 435 MET A C 1
ATOM 3447 O O . MET A 1 435 ? -3.532 -10.461 -18.841 1.00 73.31 435 MET A O 1
ATOM 3451 N N . TYR A 1 436 ? -3.927 -9.557 -20.844 1.00 76.06 436 TYR A N 1
ATOM 3452 C CA . TYR A 1 436 ? -3.361 -8.272 -20.435 1.00 76.06 436 TYR A CA 1
ATOM 3453 C C . TYR A 1 436 ? -4.450 -7.495 -19.694 1.00 76.06 436 TYR A C 1
ATOM 3455 O O . TYR A 1 436 ? -5.468 -7.166 -20.308 1.00 76.06 436 TYR A O 1
ATOM 3463 N N . PHE A 1 437 ? -4.263 -7.219 -18.404 1.00 82.25 437 PHE A N 1
ATOM 3464 C CA . PHE A 1 437 ? -5.192 -6.443 -17.583 1.00 82.25 437 PHE A CA 1
ATOM 3465 C C . PHE A 1 437 ? -4.422 -5.402 -16.775 1.00 82.25 437 PHE A C 1
ATOM 3467 O O . PHE A 1 437 ? -3.591 -5.750 -15.939 1.00 82.25 437 PHE A O 1
ATOM 3474 N N . ARG A 1 438 ? -4.657 -4.112 -17.043 1.00 81.62 438 ARG A N 1
ATOM 3475 C CA . ARG A 1 438 ? -3.988 -3.020 -16.325 1.00 81.62 438 ARG A CA 1
ATOM 3476 C C . ARG A 1 438 ? -4.887 -1.823 -16.072 1.00 81.62 438 ARG A C 1
ATOM 3478 O O . ARG A 1 438 ? -5.726 -1.466 -16.895 1.00 81.62 438 ARG A O 1
ATOM 3485 N N . ASN A 1 439 ? -4.623 -1.166 -14.950 1.00 80.56 439 ASN A N 1
ATOM 3486 C CA . ASN A 1 439 ? -5.076 0.182 -14.674 1.00 80.56 439 ASN A CA 1
ATOM 3487 C C . ASN A 1 439 ? -4.236 1.169 -15.505 1.00 80.56 439 ASN A C 1
ATOM 3489 O O . ASN A 1 439 ? -3.022 1.005 -15.656 1.00 80.56 439 ASN A O 1
ATOM 3493 N N . VAL A 1 440 ? -4.912 2.165 -16.060 1.00 76.44 440 VAL A N 1
ATOM 3494 C CA . VAL A 1 440 ? -4.382 3.242 -16.885 1.00 76.44 440 VAL A CA 1
ATOM 3495 C C . VAL A 1 440 ? -4.837 4.575 -16.293 1.00 76.44 440 VAL A C 1
ATOM 3497 O O . VAL A 1 440 ? -6.028 4.772 -16.049 1.00 76.44 440 VAL A O 1
ATOM 3500 N N . ASP A 1 441 ? -3.886 5.489 -16.077 1.00 69.00 441 ASP A N 1
ATOM 3501 C CA . ASP A 1 441 ? -4.088 6.825 -15.488 1.00 69.00 441 ASP A CA 1
ATOM 3502 C C . ASP A 1 441 ? -4.835 6.832 -14.130 1.00 69.00 441 ASP A C 1
ATOM 3504 O O . ASP A 1 441 ? -5.349 7.858 -13.694 1.00 69.00 441 ASP A O 1
ATOM 3508 N N . GLY A 1 442 ? -4.908 5.690 -13.438 1.00 68.88 442 GLY A N 1
ATOM 3509 C CA . GLY A 1 442 ? -5.700 5.489 -12.221 1.00 68.88 442 GLY A CA 1
ATOM 3510 C C . GLY A 1 442 ? -7.169 5.148 -12.502 1.00 68.88 442 GLY A C 1
ATOM 3511 O O . GLY A 1 442 ? -7.772 4.360 -11.773 1.00 68.88 442 GLY A O 1
ATOM 3512 N N . GLU A 1 443 ? -7.747 5.720 -13.553 1.00 73.56 443 GLU A N 1
ATOM 3513 C CA . GLU A 1 443 ? -9.198 5.901 -13.706 1.00 73.56 443 GLU A CA 1
ATOM 3514 C C . GLU A 1 443 ? -9.835 4.949 -14.737 1.00 73.56 443 GLU A C 1
ATOM 3516 O O . GLU A 1 443 ? -11.055 4.752 -14.735 1.00 73.56 443 GLU A O 1
ATOM 3521 N N . LYS A 1 444 ? -9.020 4.337 -15.608 1.00 78.81 444 LYS A N 1
ATOM 3522 C CA . LYS A 1 444 ? -9.469 3.473 -16.712 1.00 78.81 444 LYS A CA 1
ATOM 3523 C C . LYS A 1 444 ? -8.849 2.082 -16.617 1.00 78.81 444 LYS A C 1
ATOM 3525 O O . LYS A 1 444 ? -7.708 1.920 -16.190 1.00 78.81 444 LYS A O 1
ATOM 3530 N N . LEU A 1 445 ? -9.584 1.064 -17.060 1.00 81.62 445 LEU A N 1
ATOM 3531 C CA . LEU A 1 445 ? -9.066 -0.302 -17.193 1.00 81.62 445 LEU A CA 1
ATOM 3532 C C . LEU A 1 445 ? -8.814 -0.611 -18.666 1.00 81.62 445 LEU A C 1
ATOM 3534 O O . LEU A 1 445 ? -9.738 -0.544 -19.479 1.00 81.62 445 LEU A O 1
ATOM 3538 N N . LEU A 1 446 ? -7.585 -0.998 -18.999 1.00 82.25 446 LEU A N 1
ATOM 3539 C CA . LEU A 1 446 ? -7.235 -1.546 -20.302 1.00 82.25 446 LEU A CA 1
ATOM 3540 C C . LEU A 1 446 ? -7.129 -3.065 -20.195 1.00 82.25 446 LEU A C 1
ATOM 3542 O O . LEU A 1 446 ? -6.305 -3.598 -19.449 1.00 82.25 446 LEU A O 1
ATOM 3546 N N . CYS A 1 447 ? -7.940 -3.756 -20.987 1.00 80.69 447 CYS A N 1
ATOM 3547 C CA . CYS A 1 447 ? -7.904 -5.200 -21.116 1.00 80.69 447 CYS A CA 1
ATOM 3548 C C . CYS A 1 447 ? -7.690 -5.608 -22.581 1.00 80.69 447 CYS A C 1
ATOM 3550 O O . CYS A 1 447 ? -8.340 -5.063 -23.474 1.00 80.69 447 CYS A O 1
ATOM 3552 N N . GLY A 1 448 ? -6.784 -6.551 -22.849 1.00 75.12 448 GLY A N 1
ATOM 3553 C CA . GLY A 1 448 ? -6.450 -6.956 -24.217 1.00 75.12 448 GLY A CA 1
ATOM 3554 C C . GLY A 1 448 ? -6.076 -8.429 -24.364 1.00 75.12 448 GLY A C 1
ATOM 3555 O O . GLY A 1 448 ? -5.350 -8.986 -23.535 1.00 75.12 448 GLY A O 1
ATOM 3556 N N . ARG A 1 449 ? -6.565 -9.066 -25.439 1.00 74.44 449 ARG A N 1
ATOM 3557 C CA . ARG A 1 449 ? -6.256 -10.463 -25.788 1.00 74.44 449 ARG A CA 1
ATOM 3558 C C . ARG A 1 449 ? -6.576 -10.806 -27.244 1.00 74.44 449 ARG A C 1
ATOM 3560 O O . ARG A 1 449 ? -7.653 -10.482 -27.728 1.00 74.44 449 ARG A O 1
ATOM 3567 N N . ASP A 1 450 ? -5.675 -11.522 -27.924 1.00 69.19 450 ASP A N 1
ATOM 3568 C CA . ASP A 1 450 ? -5.885 -12.104 -29.267 1.00 69.19 450 ASP A CA 1
ATOM 3569 C C . ASP A 1 450 ? -6.390 -11.095 -30.334 1.00 69.19 450 ASP A C 1
ATOM 3571 O O . ASP A 1 450 ? -7.070 -11.463 -31.294 1.00 69.19 450 ASP A O 1
ATOM 3575 N N . GLY A 1 451 ? -6.041 -9.811 -30.182 1.00 67.00 451 GLY A N 1
ATOM 3576 C CA . GLY A 1 451 ? -6.516 -8.711 -31.033 1.00 67.00 451 GLY A CA 1
ATOM 3577 C C . GLY A 1 451 ? -7.874 -8.105 -30.640 1.00 67.00 451 GLY A C 1
ATOM 3578 O O . GLY A 1 451 ? -8.375 -7.234 -31.344 1.00 67.00 451 GLY A O 1
ATOM 3579 N N . GLN A 1 452 ? -8.485 -8.507 -29.527 1.00 76.56 452 GLN A N 1
ATOM 3580 C CA . GLN A 1 452 ? -9.606 -7.799 -28.899 1.00 76.56 452 GLN A CA 1
ATOM 3581 C C . GLN A 1 452 ? -9.061 -6.847 -27.828 1.00 76.56 452 GLN A C 1
ATOM 3583 O O . GLN A 1 452 ? -8.205 -7.246 -27.038 1.00 76.56 452 GLN A O 1
ATOM 3588 N N . VAL A 1 453 ? -9.535 -5.598 -27.815 1.00 76.12 453 VAL A N 1
ATOM 3589 C CA . VAL A 1 453 ? -9.148 -4.580 -26.825 1.00 76.12 453 VAL A CA 1
ATOM 3590 C C . VAL A 1 453 ? -10.400 -3.950 -26.236 1.00 76.12 453 VAL A C 1
ATOM 3592 O O . VAL A 1 453 ? -11.247 -3.423 -26.961 1.00 76.12 453 VAL A O 1
ATOM 3595 N N . LEU A 1 454 ? -10.503 -4.000 -24.915 1.00 80.75 454 LEU A N 1
ATOM 3596 C CA . LEU A 1 454 ? -11.576 -3.431 -24.120 1.00 80.75 454 LEU A CA 1
ATOM 3597 C C . LEU A 1 454 ? -11.001 -2.316 -23.245 1.00 80.75 454 LEU A C 1
ATOM 3599 O O . LEU A 1 454 ? -10.127 -2.563 -22.415 1.00 80.75 454 LEU A O 1
ATOM 3603 N N . LEU A 1 455 ? -11.513 -1.103 -23.424 1.00 80.62 455 LEU A N 1
ATOM 3604 C CA . LEU A 1 455 ? -11.297 0.009 -22.505 1.00 80.62 455 LEU A CA 1
ATOM 3605 C C . LEU A 1 455 ? -12.555 0.163 -21.646 1.00 80.62 455 LEU A C 1
ATOM 3607 O O . LEU A 1 455 ? -13.663 0.233 -22.189 1.00 80.62 455 LEU A O 1
ATOM 3611 N N . VAL A 1 456 ? -12.392 0.205 -20.326 1.00 79.19 456 VAL A N 1
ATOM 3612 C CA . VAL A 1 456 ? -13.481 0.460 -19.373 1.00 79.19 456 VAL A CA 1
ATOM 3613 C C . VAL A 1 456 ? -13.231 1.801 -18.702 1.00 79.19 456 VAL A C 1
ATOM 3615 O O . VAL A 1 456 ? -12.192 1.983 -18.066 1.00 79.19 456 VAL A O 1
ATOM 3618 N N . ASP A 1 457 ? -14.177 2.725 -18.841 1.00 80.00 457 ASP A N 1
ATOM 3619 C CA . ASP A 1 457 ? -14.196 3.972 -18.077 1.00 80.00 457 ASP A CA 1
ATOM 3620 C C . ASP A 1 457 ? -15.128 3.806 -16.872 1.00 80.00 457 ASP A C 1
ATOM 3622 O O . ASP A 1 457 ? -16.298 3.423 -17.010 1.00 80.00 457 ASP A O 1
ATOM 3626 N N . VAL A 1 458 ? -14.564 4.031 -15.687 1.00 76.88 458 VAL A N 1
ATOM 3627 C CA . VAL A 1 458 ? -15.164 3.692 -14.393 1.00 76.88 458 VAL A CA 1
ATOM 3628 C C . VAL A 1 458 ? -15.441 4.950 -13.556 1.00 76.88 458 VAL A C 1
ATOM 3630 O O . VAL A 1 458 ? -16.259 4.923 -12.636 1.00 76.88 458 VAL A O 1
ATOM 3633 N N . LEU A 1 459 ? -14.831 6.089 -13.895 1.00 76.56 459 LEU A N 1
ATOM 3634 C CA . LEU A 1 459 ? -14.838 7.292 -13.058 1.00 76.56 459 LEU A CA 1
ATOM 3635 C C . LEU A 1 459 ? -16.224 7.943 -12.947 1.00 76.56 459 LEU A C 1
ATOM 3637 O O . LEU A 1 459 ? -16.630 8.361 -11.860 1.00 76.56 459 LEU A O 1
ATOM 3641 N N . ASP A 1 460 ? -16.981 7.989 -14.045 1.00 74.56 460 ASP A N 1
ATOM 3642 C CA . ASP A 1 460 ? -18.375 8.450 -14.014 1.00 74.56 460 ASP A CA 1
ATOM 3643 C C . ASP A 1 460 ? -19.262 7.517 -13.173 1.00 74.56 460 ASP A C 1
ATOM 3645 O O . ASP A 1 460 ? -20.123 7.993 -12.434 1.00 74.56 460 ASP A O 1
ATOM 3649 N N . ALA A 1 461 ? -19.032 6.201 -13.240 1.00 73.38 461 ALA A N 1
ATOM 3650 C CA . ALA A 1 461 ? -19.791 5.212 -12.475 1.00 73.38 461 ALA A CA 1
ATOM 3651 C C . ALA A 1 461 ? -19.513 5.323 -10.966 1.00 73.38 461 ALA A C 1
ATOM 3653 O O . ALA A 1 461 ? -20.448 5.273 -10.170 1.00 73.38 461 ALA A O 1
ATOM 3654 N N . ILE A 1 462 ? -18.256 5.564 -10.569 1.00 75.62 462 ILE A N 1
ATOM 3655 C CA . ILE A 1 462 ? -17.872 5.791 -9.164 1.00 75.62 462 ILE A CA 1
ATOM 3656 C C . ILE A 1 462 ? -18.559 7.042 -8.600 1.00 75.62 462 ILE A C 1
ATOM 3658 O O . ILE A 1 462 ? -19.105 6.995 -7.501 1.00 75.62 462 ILE A O 1
ATOM 3662 N N . LYS A 1 463 ? -18.600 8.150 -9.353 1.00 76.19 463 LYS A N 1
ATOM 3663 C CA . LYS A 1 463 ? -19.284 9.385 -8.914 1.00 76.19 463 LYS A CA 1
ATOM 3664 C C . LYS A 1 463 ? -20.786 9.186 -8.688 1.00 76.19 463 LYS A C 1
ATOM 3666 O O . LYS A 1 463 ? -21.360 9.837 -7.813 1.00 76.19 463 LYS A O 1
ATOM 3671 N N . LEU A 1 464 ? -21.419 8.295 -9.453 1.00 74.94 464 LEU A N 1
ATOM 3672 C CA . LEU A 1 464 ? -22.845 7.992 -9.316 1.00 74.94 464 LEU A CA 1
ATOM 3673 C C . LEU A 1 464 ? -23.179 7.270 -8.001 1.00 74.94 464 LEU A C 1
ATOM 3675 O O . LEU A 1 464 ? -24.234 7.558 -7.445 1.00 74.94 464 LEU A O 1
ATOM 3679 N N . ILE A 1 465 ? -22.267 6.453 -7.450 1.00 71.94 465 ILE A N 1
ATOM 3680 C CA . ILE A 1 465 ? -22.449 5.754 -6.154 1.00 71.94 465 ILE A CA 1
ATOM 3681 C C . ILE A 1 465 ? -22.827 6.732 -5.028 1.00 71.94 465 ILE A C 1
ATOM 3683 O O . ILE A 1 465 ? -23.619 6.398 -4.151 1.00 71.94 465 ILE A O 1
ATOM 3687 N N . PHE A 1 466 ? -22.266 7.944 -5.055 1.00 70.19 466 PHE A N 1
ATOM 3688 C CA . PHE A 1 466 ? -22.403 8.937 -3.986 1.00 70.19 466 PHE A CA 1
ATOM 3689 C C . PHE A 1 466 ? -23.445 10.028 -4.262 1.00 70.19 466 PHE A C 1
ATOM 3691 O O . PHE A 1 466 ? -23.642 10.890 -3.407 1.00 70.19 466 PHE A O 1
ATOM 3698 N N . THR A 1 467 ? -24.072 10.056 -5.448 1.00 68.44 467 THR A N 1
ATOM 3699 C CA . THR A 1 467 ? -24.877 11.219 -5.879 1.00 68.44 467 THR A CA 1
ATOM 3700 C C . THR A 1 467 ? -26.368 10.977 -6.100 1.00 68.44 467 THR A C 1
ATOM 3702 O O . THR A 1 467 ? -27.089 11.968 -6.081 1.00 68.44 467 THR A O 1
ATOM 3705 N N . ASP A 1 468 ? -26.841 9.736 -6.282 1.00 57.81 468 ASP A N 1
ATOM 3706 C CA . ASP A 1 468 ? -28.248 9.310 -6.090 1.00 57.81 468 ASP A CA 1
ATOM 3707 C C . ASP A 1 468 ? -28.419 7.810 -6.440 1.00 57.81 468 ASP A C 1
ATOM 3709 O O . ASP A 1 468 ? -27.498 7.188 -6.956 1.00 57.81 468 ASP A O 1
ATOM 3713 N N . ASP A 1 469 ? -29.625 7.268 -6.213 1.00 53.53 469 ASP A N 1
ATOM 3714 C CA . ASP A 1 469 ? -30.152 5.882 -6.359 1.00 53.53 469 ASP A CA 1
ATOM 3715 C C . ASP A 1 469 ? -29.938 5.136 -7.718 1.00 53.53 469 ASP A C 1
ATOM 3717 O O . ASP A 1 469 ? -30.713 4.252 -8.101 1.00 53.53 469 ASP A O 1
ATOM 3721 N N . ARG A 1 470 ? -28.926 5.495 -8.515 1.00 55.22 470 ARG A N 1
ATOM 3722 C CA . ARG A 1 470 ? -28.631 4.893 -9.826 1.00 55.22 470 ARG A CA 1
ATOM 3723 C C . ARG A 1 470 ? -27.710 3.685 -9.694 1.00 55.22 470 ARG A C 1
ATOM 3725 O O . ARG A 1 470 ? -26.798 3.657 -8.877 1.00 55.22 470 ARG A O 1
ATOM 3732 N N . GLN A 1 471 ? -27.935 2.693 -10.552 1.00 64.56 471 GLN A N 1
ATOM 3733 C CA . GLN A 1 471 ? -27.071 1.520 -10.634 1.00 64.56 471 GLN A CA 1
ATOM 3734 C C . GLN A 1 471 ? -25.680 1.919 -11.145 1.00 64.56 471 GLN A C 1
ATOM 3736 O O . GLN A 1 471 ? -25.535 2.819 -11.974 1.00 64.56 471 GLN A O 1
ATOM 3741 N N . TYR A 1 472 ? -24.656 1.251 -10.621 1.00 71.62 472 TYR A N 1
ATOM 3742 C CA . TYR A 1 472 ? -23.277 1.424 -11.056 1.00 71.62 472 TYR A CA 1
ATOM 3743 C C . TYR A 1 472 ? -23.117 0.811 -12.456 1.00 71.62 472 TYR A C 1
ATOM 3745 O O . TYR A 1 472 ? -23.124 -0.407 -12.610 1.00 71.62 472 TYR A O 1
ATOM 3753 N N . GLU A 1 473 ? -23.009 1.666 -13.474 1.00 74.81 473 GLU A N 1
ATOM 3754 C CA . GLU A 1 473 ? -22.916 1.282 -14.888 1.00 74.81 473 GLU A CA 1
ATOM 3755 C C . GLU A 1 473 ? -21.559 1.731 -15.476 1.00 74.81 473 GLU A C 1
ATOM 3757 O O . GLU A 1 473 ? -21.417 2.892 -15.880 1.00 74.81 473 GLU A O 1
ATOM 3762 N N . PRO A 1 474 ? -20.538 0.851 -15.531 1.00 77.44 474 PRO A N 1
ATOM 3763 C CA . PRO A 1 474 ? -19.262 1.162 -16.172 1.00 77.44 474 PRO A CA 1
ATOM 3764 C C . PRO A 1 474 ? -19.416 1.296 -17.692 1.00 77.44 474 PRO A C 1
ATOM 3766 O O . PRO A 1 474 ? -20.178 0.567 -18.335 1.00 77.44 474 PRO A O 1
ATOM 3769 N N . LYS A 1 475 ? -18.647 2.200 -18.308 1.00 77.31 475 LYS A N 1
ATOM 3770 C CA . LYS A 1 475 ? -18.698 2.427 -19.760 1.00 77.31 475 LYS A CA 1
ATOM 3771 C C . LYS A 1 475 ? -17.674 1.553 -20.476 1.00 77.31 475 LYS A C 1
ATOM 3773 O O . LYS A 1 475 ? -16.481 1.850 -20.487 1.00 77.31 475 LYS A O 1
ATOM 3778 N N . TYR A 1 476 ? -18.158 0.504 -21.132 1.00 78.69 476 TYR A N 1
ATOM 3779 C CA . TYR A 1 476 ? -17.342 -0.427 -21.910 1.00 78.69 476 TYR A CA 1
ATOM 3780 C C . TYR A 1 476 ? -17.198 0.005 -23.378 1.00 78.69 476 TYR A C 1
ATOM 3782 O O . TYR A 1 476 ? -18.191 0.143 -24.096 1.00 78.69 476 TYR A O 1
ATOM 3790 N N . LYS A 1 477 ? -15.958 0.138 -23.860 1.00 75.81 477 LYS A N 1
ATOM 3791 C CA . LYS A 1 477 ? -15.622 0.325 -25.281 1.00 75.81 477 LYS A CA 1
ATOM 3792 C C . LYS A 1 477 ? -14.780 -0.848 -25.777 1.00 75.81 477 LYS A C 1
ATOM 3794 O O . LYS A 1 477 ? -13.582 -0.918 -25.511 1.00 75.81 477 LYS A O 1
ATOM 3799 N N . MET A 1 478 ? -15.409 -1.768 -26.509 1.00 75.31 478 MET A N 1
ATOM 3800 C CA . MET A 1 478 ? -14.721 -2.891 -27.151 1.00 75.31 478 MET A CA 1
ATOM 3801 C C . MET A 1 478 ? -14.332 -2.546 -28.591 1.00 75.31 478 MET A C 1
ATOM 3803 O O . MET A 1 478 ? -15.121 -1.980 -29.346 1.00 75.31 478 MET A O 1
ATOM 3807 N N . THR A 1 479 ? -13.118 -2.924 -28.973 1.00 74.19 479 THR A N 1
ATOM 3808 C CA . THR A 1 479 ? -12.517 -2.685 -30.288 1.00 74.19 479 THR A CA 1
ATOM 3809 C C . THR A 1 479 ? -11.706 -3.904 -30.736 1.00 74.19 479 THR A C 1
ATOM 3811 O O . THR A 1 479 ? -11.372 -4.780 -29.933 1.00 74.19 479 THR A O 1
ATOM 3814 N N . HIS A 1 480 ? -11.394 -3.974 -32.031 1.00 73.50 480 HIS A N 1
ATOM 3815 C CA . HIS A 1 480 ? -10.593 -5.048 -32.615 1.00 73.50 480 HIS A CA 1
ATOM 3816 C C . HIS A 1 480 ? -9.363 -4.475 -33.326 1.00 73.50 480 HIS A C 1
ATOM 3818 O O . HIS A 1 480 ? -9.490 -3.609 -34.193 1.00 73.50 480 HIS A O 1
ATOM 3824 N N . ALA A 1 481 ? -8.182 -4.973 -32.962 1.00 66.50 481 ALA A N 1
ATOM 3825 C CA . ALA A 1 481 ? -6.937 -4.778 -33.694 1.00 66.50 481 ALA A CA 1
ATOM 3826 C C . ALA A 1 481 ? -6.958 -5.581 -35.009 1.00 66.50 481 ALA A C 1
ATOM 3828 O O . ALA A 1 481 ? -7.695 -6.562 -35.144 1.00 66.50 481 ALA A O 1
ATOM 3829 N N . SER A 1 482 ? -6.144 -5.178 -35.989 1.00 60.50 482 SER A N 1
ATOM 3830 C CA . SER A 1 482 ? -6.035 -5.897 -37.268 1.00 60.50 482 SER A CA 1
ATOM 3831 C C . SER A 1 482 ? -5.156 -7.149 -37.155 1.00 60.50 482 SER A C 1
ATOM 3833 O O . SER A 1 482 ? -5.313 -8.109 -37.914 1.00 60.50 482 SER A O 1
ATOM 3835 N N . SER A 1 483 ? -4.256 -7.147 -36.173 1.00 63.62 483 SER A N 1
ATOM 3836 C CA . SER A 1 483 ? -3.324 -8.216 -35.839 1.00 63.62 483 SER A CA 1
ATOM 3837 C C . SER A 1 483 ? -3.697 -8.931 -34.533 1.00 63.62 483 SER A C 1
ATOM 3839 O O . SER A 1 483 ? -4.363 -8.381 -33.654 1.00 63.62 483 SER A O 1
ATOM 3841 N N . LYS A 1 484 ? -3.223 -10.175 -34.370 1.00 66.88 484 LYS A N 1
ATOM 3842 C CA . LYS A 1 484 ? -3.237 -10.870 -33.072 1.00 66.88 484 LYS A CA 1
ATOM 3843 C C . LYS A 1 484 ? -2.149 -10.276 -32.175 1.00 66.88 484 LYS A C 1
ATOM 3845 O O . LYS A 1 484 ? -1.054 -10.829 -32.056 1.00 66.88 484 LYS A O 1
ATOM 3850 N N . ALA A 1 485 ? -2.434 -9.102 -31.628 1.00 66.94 485 ALA A N 1
ATOM 3851 C CA . ALA A 1 485 ? -1.578 -8.438 -30.661 1.00 66.94 485 ALA A CA 1
ATOM 3852 C C . ALA A 1 485 ? -1.595 -9.191 -29.321 1.00 66.94 485 ALA A C 1
ATOM 3854 O O . ALA A 1 485 ? -2.653 -9.631 -28.861 1.00 66.94 485 ALA A O 1
ATOM 3855 N N . ASN A 1 486 ? -0.415 -9.309 -28.711 1.00 68.19 486 ASN A N 1
ATOM 3856 C CA . ASN A 1 486 ? -0.217 -9.890 -27.377 1.00 68.19 486 ASN A CA 1
ATOM 3857 C C . ASN A 1 486 ? 0.181 -8.819 -26.348 1.00 68.19 486 ASN A C 1
ATOM 3859 O O . ASN A 1 486 ? 0.095 -9.061 -25.150 1.00 68.19 486 ASN A O 1
ATOM 3863 N N . CYS A 1 487 ? 0.633 -7.654 -26.817 1.00 69.31 487 CYS A N 1
ATOM 3864 C CA . CYS A 1 487 ? 1.111 -6.548 -26.008 1.00 69.31 487 CYS A CA 1
ATOM 3865 C C . CYS A 1 487 ? 0.246 -5.313 -26.272 1.00 69.31 487 CYS A C 1
ATOM 3867 O O . CYS A 1 487 ? -0.043 -4.998 -27.432 1.00 69.31 487 CYS A O 1
ATOM 3869 N N . PHE A 1 488 ? -0.145 -4.609 -25.213 1.00 76.81 488 PHE A N 1
ATOM 3870 C CA . PHE A 1 488 ? -0.999 -3.428 -25.292 1.00 76.81 488 PHE A CA 1
ATOM 3871 C C . PHE A 1 488 ? -0.450 -2.322 -24.392 1.00 76.81 488 PHE A C 1
ATOM 3873 O O . PHE A 1 488 ? 0.093 -2.606 -23.332 1.00 76.81 488 PHE A O 1
ATOM 3880 N N . ALA A 1 489 ? -0.612 -1.062 -24.781 1.00 74.00 489 ALA A N 1
ATOM 3881 C CA . ALA A 1 489 ? -0.421 0.081 -23.890 1.00 74.00 489 ALA A CA 1
ATOM 3882 C C . ALA A 1 489 ? -1.371 1.209 -24.287 1.00 74.00 489 ALA A C 1
ATOM 3884 O O . ALA A 1 489 ? -1.780 1.303 -25.442 1.00 74.00 489 ALA A O 1
ATOM 3885 N N . TYR A 1 490 ? -1.710 2.070 -23.336 1.00 77.00 490 TYR A N 1
ATOM 3886 C CA . TYR A 1 490 ? -2.539 3.244 -23.573 1.00 77.00 490 TYR A CA 1
ATOM 3887 C C . TYR A 1 490 ? -1.679 4.502 -23.684 1.00 77.00 490 TYR A C 1
ATOM 3889 O O . TYR A 1 490 ? -0.699 4.647 -22.956 1.00 77.00 490 TYR A O 1
ATOM 3897 N N . PHE A 1 491 ? -2.064 5.401 -24.584 1.00 74.38 491 PHE A N 1
ATOM 3898 C CA . PHE A 1 491 ? -1.415 6.676 -24.851 1.00 74.38 491 PHE A CA 1
ATOM 3899 C C . PHE A 1 491 ? -2.475 7.770 -25.031 1.00 74.38 491 PHE A C 1
ATOM 3901 O O . PHE A 1 491 ? -3.299 7.702 -25.943 1.00 74.38 491 PHE A O 1
ATOM 3908 N N . ASN A 1 492 ? -2.432 8.798 -24.186 1.00 70.44 492 ASN A N 1
ATOM 3909 C CA . ASN A 1 492 ? -3.271 9.985 -24.321 1.00 70.44 492 ASN A CA 1
ATOM 3910 C C . ASN A 1 492 ? -2.489 11.083 -25.060 1.00 70.44 492 ASN A C 1
ATOM 3912 O O . ASN A 1 492 ? -1.485 11.580 -24.541 1.00 70.44 492 ASN A O 1
ATOM 3916 N N . ASP A 1 493 ? -2.917 11.447 -26.271 1.00 64.50 493 ASP A N 1
ATOM 3917 C CA . ASP A 1 493 ? -2.230 12.460 -27.074 1.00 64.50 493 ASP A CA 1
ATOM 3918 C C . ASP A 1 493 ? -2.572 13.882 -26.607 1.00 64.50 493 ASP A C 1
ATOM 3920 O O . ASP A 1 493 ? -3.505 14.523 -27.094 1.00 64.50 493 ASP A O 1
ATOM 3924 N N . THR A 1 494 ? -1.750 14.405 -25.698 1.00 60.25 494 THR A N 1
ATOM 3925 C CA . THR A 1 494 ? -1.782 15.818 -25.295 1.00 60.25 494 THR A CA 1
ATOM 3926 C C . THR A 1 494 ? -0.903 16.730 -26.166 1.00 60.25 494 THR A C 1
ATOM 3928 O O . THR A 1 494 ? -0.757 17.903 -25.823 1.00 60.25 494 THR A O 1
ATOM 3931 N N . LEU A 1 495 ? -0.258 16.219 -27.227 1.00 60.00 495 LEU A N 1
ATOM 3932 C CA . LEU A 1 495 ? 0.704 16.968 -28.053 1.00 60.00 495 LEU A CA 1
ATOM 3933 C C . LEU A 1 495 ? 0.061 17.542 -29.320 1.00 60.00 495 LEU A C 1
ATOM 3935 O O . LEU A 1 495 ? 0.084 18.759 -29.506 1.00 60.00 495 LEU A O 1
ATOM 3939 N N . GLU A 1 496 ? -0.527 16.694 -30.172 1.00 58.09 496 GLU A N 1
ATOM 3940 C CA . GLU A 1 496 ? -1.363 17.158 -31.296 1.00 58.09 496 GLU A CA 1
ATOM 3941 C C . GLU A 1 496 ? -2.830 17.326 -30.862 1.00 58.09 496 GLU A C 1
ATOM 3943 O O . GLU A 1 496 ? -3.600 18.001 -31.549 1.00 58.09 496 GLU A O 1
ATOM 3948 N N . GLY A 1 497 ? -3.208 16.785 -29.695 1.00 59.22 497 GLY A N 1
ATOM 3949 C CA . GLY A 1 497 ? -4.570 16.875 -29.178 1.00 59.22 497 GLY A CA 1
ATOM 3950 C C . GLY A 1 497 ? -5.546 16.068 -30.028 1.00 59.22 497 GLY A C 1
ATOM 3951 O O . GLY A 1 497 ? -6.646 16.545 -30.295 1.00 59.22 497 GLY A O 1
ATOM 3952 N N . LEU A 1 498 ? -5.138 14.887 -30.508 1.00 57.53 498 LEU A N 1
ATOM 3953 C CA . LEU A 1 498 ? -5.963 14.025 -31.364 1.00 57.53 498 LEU A CA 1
ATOM 3954 C C . LEU A 1 498 ? -6.788 12.988 -30.585 1.00 57.53 498 LEU A C 1
ATOM 3956 O O . LEU A 1 498 ? -7.704 12.397 -31.162 1.00 57.53 498 LEU A O 1
ATOM 3960 N N . GLY A 1 499 ? -6.518 12.815 -29.286 1.00 64.19 499 GLY A N 1
ATOM 3961 C CA . GLY A 1 499 ? -7.352 12.049 -28.358 1.00 64.19 499 GLY A CA 1
ATOM 3962 C C . GLY A 1 499 ? -6.698 10.807 -27.753 1.00 64.19 499 GLY A C 1
ATOM 3963 O O . GLY A 1 499 ? -5.478 10.716 -27.611 1.00 64.19 499 GLY A O 1
ATOM 3964 N N . GLU A 1 500 ? -7.540 9.857 -27.348 1.00 71.56 500 GLU A N 1
ATOM 3965 C CA . GLU A 1 500 ? -7.133 8.681 -26.572 1.00 71.56 500 GLU A CA 1
ATOM 3966 C C . GLU A 1 500 ? -6.854 7.480 -27.478 1.00 71.56 500 GLU A C 1
ATOM 3968 O O . GLU A 1 500 ? -7.735 7.039 -28.224 1.00 71.56 500 GLU A O 1
ATOM 3973 N N . TYR A 1 501 ? -5.650 6.913 -27.385 1.00 73.62 501 TYR A N 1
ATOM 3974 C CA . TYR A 1 501 ? -5.207 5.787 -28.201 1.00 73.62 501 TYR A CA 1
ATOM 3975 C C . TYR A 1 501 ? -4.795 4.578 -27.352 1.00 73.62 501 TYR A C 1
ATOM 3977 O O . TYR A 1 501 ? -4.162 4.727 -26.311 1.00 73.62 501 TYR A O 1
ATOM 3985 N N . ALA A 1 502 ? -5.042 3.362 -27.845 1.00 73.38 502 ALA A N 1
ATOM 3986 C CA . ALA A 1 502 ? -4.282 2.182 -27.427 1.00 73.38 502 ALA A CA 1
ATOM 3987 C C . ALA A 1 502 ? -3.367 1.707 -28.560 1.00 73.38 502 ALA A C 1
ATOM 3989 O O . ALA A 1 502 ? -3.784 1.597 -29.716 1.00 73.38 502 ALA A O 1
ATOM 3990 N N . ILE A 1 503 ? -2.123 1.408 -28.204 1.00 74.94 503 ILE A N 1
ATOM 3991 C CA . ILE A 1 503 ? -1.115 0.775 -29.048 1.00 74.94 503 ILE A CA 1
ATOM 3992 C C . ILE A 1 503 ? -1.236 -0.733 -28.832 1.00 74.94 503 ILE A C 1
ATOM 3994 O O . ILE A 1 503 ? -1.138 -1.200 -27.698 1.00 74.94 503 ILE A O 1
ATOM 3998 N N . ALA A 1 504 ? -1.430 -1.487 -29.909 1.00 75.38 504 ALA A N 1
ATOM 3999 C CA . ALA A 1 504 ? -1.496 -2.943 -29.907 1.00 75.38 504 ALA A CA 1
ATOM 4000 C C . ALA A 1 504 ? -0.353 -3.505 -30.770 1.00 75.38 504 ALA A C 1
ATOM 4002 O O . ALA A 1 504 ? -0.166 -3.098 -31.920 1.00 75.38 504 ALA A O 1
ATOM 4003 N N . PHE A 1 505 ? 0.438 -4.419 -30.207 1.00 74.81 505 PHE A N 1
ATOM 4004 C CA . PHE A 1 505 ? 1.663 -4.925 -30.825 1.00 74.81 505 PHE A CA 1
ATOM 4005 C C . PHE A 1 505 ? 1.840 -6.440 -30.625 1.00 74.81 505 PHE A C 1
ATOM 4007 O O . PHE A 1 505 ? 1.486 -7.004 -29.583 1.00 74.81 505 PHE A O 1
ATOM 4014 N N . SER A 1 506 ? 2.433 -7.113 -31.613 1.00 72.19 506 SER A N 1
ATOM 4015 C CA . SER A 1 506 ? 3.068 -8.420 -31.430 1.00 72.19 506 SER A CA 1
ATOM 4016 C C . SER A 1 506 ? 4.346 -8.553 -32.274 1.00 72.19 506 SER A C 1
ATOM 4018 O O . SER A 1 506 ? 4.506 -7.857 -33.282 1.00 72.19 506 SER A O 1
ATOM 4020 N N . PRO A 1 507 ? 5.293 -9.427 -31.878 1.00 64.94 507 PRO A N 1
ATOM 4021 C CA . PRO A 1 507 ? 6.547 -9.610 -32.603 1.00 64.94 507 PRO A CA 1
ATOM 4022 C C . PRO A 1 507 ? 6.305 -9.988 -34.070 1.00 64.94 507 PRO A C 1
ATOM 4024 O O . PRO A 1 507 ? 5.671 -10.997 -34.374 1.00 64.94 507 PRO A O 1
ATOM 4027 N N . GLY A 1 508 ? 6.827 -9.183 -34.995 1.00 60.91 508 GLY A N 1
ATOM 4028 C CA . GLY A 1 508 ? 6.675 -9.406 -36.436 1.00 60.91 508 GLY A CA 1
ATOM 4029 C C . GLY A 1 508 ? 5.323 -9.001 -37.045 1.00 60.91 508 GLY A C 1
ATOM 4030 O O . GLY A 1 508 ? 5.158 -9.177 -38.254 1.00 60.91 508 GLY A O 1
ATOM 4031 N N . SER A 1 509 ? 4.380 -8.436 -36.279 1.00 68.00 509 SER A N 1
ATOM 4032 C CA . SER A 1 509 ? 3.190 -7.769 -36.833 1.00 68.00 509 SER A CA 1
ATOM 4033 C C . SER A 1 509 ? 3.458 -6.274 -37.081 1.00 68.00 509 SER A C 1
ATOM 4035 O O . SER A 1 509 ? 4.359 -5.695 -36.467 1.00 68.00 509 SER A O 1
ATOM 4037 N N . PRO A 1 510 ? 2.682 -5.597 -37.951 1.00 66.06 510 PRO A N 1
ATOM 4038 C CA . PRO A 1 510 ? 2.588 -4.142 -37.884 1.00 66.06 510 PRO A CA 1
ATOM 4039 C C . PRO A 1 510 ? 2.015 -3.715 -36.522 1.00 66.06 510 PRO A C 1
ATOM 4041 O O . PRO A 1 510 ? 1.230 -4.445 -35.914 1.00 66.06 510 PRO A O 1
ATOM 4044 N N . VAL A 1 511 ? 2.398 -2.523 -36.065 1.00 71.75 511 VAL A N 1
ATOM 4045 C CA . VAL A 1 511 ? 1.803 -1.879 -34.888 1.00 71.75 511 VAL A CA 1
ATOM 4046 C C . VAL A 1 511 ? 0.404 -1.391 -35.259 1.00 71.75 511 VAL A C 1
ATOM 4048 O O . VAL A 1 511 ? 0.236 -0.612 -36.203 1.00 71.75 511 VAL A O 1
ATOM 4051 N N . ASP A 1 512 ? -0.600 -1.817 -34.504 1.00 69.69 512 ASP A N 1
ATOM 4052 C CA . ASP A 1 512 ? -1.946 -1.265 -34.585 1.00 69.69 512 ASP A CA 1
ATOM 4053 C C . ASP A 1 512 ? -2.078 -0.114 -33.577 1.00 69.69 512 ASP A C 1
ATOM 4055 O O . ASP A 1 512 ? -1.593 -0.193 -32.450 1.00 69.69 512 ASP A O 1
ATOM 4059 N N . MET A 1 513 ? -2.753 0.966 -33.975 1.00 69.12 513 MET A N 1
ATOM 4060 C CA . MET A 1 513 ? -3.213 1.992 -33.037 1.00 69.12 513 MET A CA 1
ATOM 4061 C C . MET A 1 513 ? -4.714 2.167 -33.177 1.00 69.12 513 MET A C 1
ATOM 4063 O O . MET A 1 513 ? -5.218 2.317 -34.293 1.00 69.12 513 MET A O 1
ATOM 4067 N N . ILE A 1 514 ? -5.397 2.156 -32.039 1.00 70.44 514 ILE A N 1
ATOM 4068 C CA . ILE A 1 514 ? -6.851 2.174 -31.915 1.00 70.44 514 ILE A CA 1
ATOM 4069 C C . ILE A 1 514 ? -7.239 3.470 -31.204 1.00 70.44 514 ILE A C 1
ATOM 4071 O O . ILE A 1 514 ? -6.771 3.705 -30.097 1.00 70.44 514 ILE A O 1
ATOM 4075 N N . LEU A 1 515 ? -8.070 4.302 -31.834 1.00 70.12 515 LEU A N 1
ATOM 4076 C CA . LEU A 1 515 ? -8.601 5.545 -31.259 1.00 70.12 515 LEU A CA 1
ATOM 4077 C C . LEU A 1 515 ? -9.904 5.258 -30.489 1.00 70.12 515 LEU A C 1
ATOM 4079 O O . LEU A 1 515 ? -10.794 4.604 -31.035 1.00 70.12 515 LEU A O 1
ATOM 4083 N N . PHE A 1 516 ? -10.036 5.780 -29.267 1.00 64.31 516 PHE A N 1
ATOM 4084 C CA . PHE A 1 516 ? -11.207 5.584 -28.395 1.00 64.31 516 PHE A CA 1
ATOM 4085 C C . PHE A 1 516 ? -12.095 6.825 -28.245 1.00 64.31 516 PHE A C 1
ATOM 4087 O O . PHE A 1 516 ? -13.308 6.669 -28.062 1.00 64.31 516 PHE A O 1
ATOM 4094 N N . GLU A 1 517 ? -11.522 8.029 -28.338 1.00 60.72 517 GLU A N 1
ATOM 4095 C CA . GLU A 1 517 ? -12.232 9.317 -28.411 1.00 60.72 517 GLU A CA 1
ATOM 4096 C C . GLU A 1 517 ? -11.447 10.310 -29.265 1.00 60.72 517 GLU A C 1
ATOM 4098 O O . GLU A 1 517 ? -10.244 10.451 -29.078 1.00 60.72 517 GLU A O 1
ATOM 4103 N N . ALA A 1 518 ? -12.137 11.019 -30.163 1.00 41.22 518 ALA A N 1
ATOM 4104 C CA . ALA A 1 518 ? -11.619 12.221 -30.810 1.00 41.22 518 ALA A CA 1
ATOM 4105 C C . ALA A 1 518 ? -12.128 13.449 -30.030 1.00 41.22 518 ALA A C 1
ATOM 4107 O O . ALA A 1 518 ? -13.334 13.518 -29.765 1.00 41.22 518 ALA A O 1
ATOM 4108 N N . PRO A 1 519 ? -11.271 14.414 -29.659 1.00 40.94 519 PRO A N 1
ATOM 4109 C CA . PRO A 1 519 ? -11.693 15.543 -28.843 1.00 40.94 519 PRO A CA 1
ATOM 4110 C C . PRO A 1 519 ? -12.583 16.508 -29.628 1.00 40.94 519 PRO A C 1
ATOM 4112 O O . PRO A 1 519 ? -12.339 16.820 -30.794 1.00 40.94 519 PRO A O 1
ATOM 4115 N N . ALA A 1 520 ? -13.616 17.017 -28.958 1.00 37.56 520 ALA A N 1
ATOM 4116 C CA . ALA A 1 520 ? -14.420 18.117 -29.471 1.00 37.56 520 ALA A CA 1
ATOM 4117 C C . ALA A 1 520 ? -13.614 19.427 -29.427 1.00 37.56 520 ALA A C 1
ATOM 4119 O O . ALA A 1 520 ? -12.973 19.727 -28.421 1.00 37.56 520 ALA A O 1
ATOM 4120 N N . ASP A 1 521 ? -13.679 20.213 -30.507 1.00 34.56 521 ASP A N 1
ATOM 4121 C CA . ASP A 1 521 ? -12.878 21.424 -30.728 1.00 34.56 521 ASP A CA 1
ATOM 4122 C C . ASP A 1 521 ? -12.747 22.346 -29.500 1.00 34.56 521 ASP A C 1
ATOM 4124 O O . ASP A 1 521 ? -13.701 23.041 -29.124 1.00 34.56 521 ASP A O 1
ATOM 4128 N N . LYS A 1 522 ? -11.522 22.456 -28.963 1.00 32.44 522 LYS A N 1
ATOM 4129 C CA . LYS A 1 522 ? -10.975 23.700 -28.386 1.00 32.44 522 LYS A CA 1
ATOM 4130 C C . LYS A 1 522 ? -9.465 23.625 -28.162 1.00 32.44 522 LYS A C 1
ATOM 4132 O O . LYS A 1 522 ? -8.978 23.040 -27.203 1.00 32.44 522 LYS A O 1
ATOM 4137 N N . VAL A 1 523 ? -8.732 24.322 -29.026 1.00 38.09 523 VAL A N 1
ATOM 4138 C CA . VAL A 1 523 ? -7.315 24.633 -28.821 1.00 38.09 523 VAL A CA 1
ATOM 4139 C C . VAL A 1 523 ? -7.179 25.687 -27.719 1.00 38.09 523 VAL A C 1
ATOM 4141 O O . VAL A 1 523 ? -7.676 26.804 -27.864 1.00 38.09 523 VAL A O 1
ATOM 4144 N N . SER A 1 524 ? -6.429 25.372 -26.666 1.00 29.36 524 SER A N 1
ATOM 4145 C CA . SER A 1 524 ? -5.816 26.376 -25.791 1.00 29.36 524 SER A CA 1
ATOM 4146 C C . SER A 1 524 ? -4.438 25.898 -25.345 1.00 29.36 524 SER A C 1
ATOM 4148 O O . SER A 1 524 ? -4.319 24.980 -24.538 1.00 29.36 524 SER A O 1
ATOM 4150 N N . SER A 1 525 ? -3.398 26.528 -25.888 1.00 30.73 525 SER A N 1
ATOM 4151 C CA . SER A 1 525 ? -2.001 26.298 -25.521 1.00 30.73 525 SER A CA 1
ATOM 4152 C C . SER A 1 525 ? -1.758 26.636 -24.049 1.00 30.73 525 SER A C 1
ATOM 4154 O O . SER A 1 525 ? -1.914 27.796 -23.660 1.00 30.73 525 SER A O 1
ATOM 4156 N N . VAL A 1 526 ? -1.331 25.655 -23.255 1.00 25.48 526 VAL A N 1
ATOM 4157 C CA . VAL A 1 526 ? -0.857 25.880 -21.885 1.00 25.48 526 VAL A CA 1
ATOM 4158 C C . VAL A 1 526 ? 0.643 26.163 -21.925 1.00 25.48 526 VAL A C 1
ATOM 4160 O O . VAL A 1 526 ? 1.419 25.386 -22.478 1.00 25.48 526 VAL A O 1
ATOM 4163 N N . VAL A 1 527 ? 1.038 27.301 -21.357 1.00 26.06 527 VAL A N 1
ATOM 4164 C CA . VAL A 1 527 ? 2.442 27.644 -21.109 1.00 26.06 527 VAL A CA 1
ATOM 4165 C C . VAL A 1 527 ? 2.925 26.820 -19.916 1.00 26.06 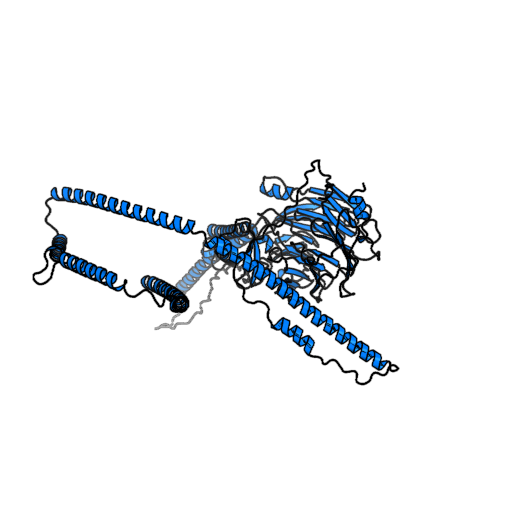527 VAL A C 1
ATOM 4167 O O . VAL A 1 527 ? 2.235 26.739 -18.905 1.00 26.06 527 VAL A O 1
ATOM 4170 N N . LEU A 1 528 ? 4.094 26.194 -20.046 1.00 26.75 528 LEU A N 1
ATOM 4171 C CA . LEU A 1 528 ? 4.757 25.499 -18.945 1.00 26.75 528 LEU A CA 1
ATOM 4172 C C . LEU A 1 528 ? 5.433 26.527 -18.032 1.00 26.75 528 LEU A C 1
ATOM 4174 O O . LEU A 1 528 ? 6.489 27.051 -18.388 1.00 26.75 528 LEU A O 1
ATOM 4178 N N . ASP A 1 529 ? 4.843 26.781 -16.865 1.00 24.48 529 ASP A N 1
ATOM 4179 C CA . ASP A 1 529 ? 5.546 27.421 -15.751 1.00 24.48 529 ASP A CA 1
ATOM 4180 C C . ASP A 1 529 ? 6.406 26.379 -14.999 1.00 24.48 529 ASP A C 1
ATOM 4182 O O . ASP A 1 529 ? 6.009 25.211 -14.897 1.00 24.48 529 ASP A O 1
ATOM 4186 N N . PRO A 1 530 ? 7.598 26.754 -14.500 1.00 32.25 530 PRO A N 1
ATOM 4187 C CA . PRO A 1 530 ? 8.513 25.828 -13.841 1.00 32.25 530 PRO A CA 1
ATOM 4188 C C . PRO A 1 530 ? 8.205 25.635 -12.346 1.00 32.25 530 PRO A C 1
ATOM 4190 O O . PRO A 1 530 ? 7.881 26.583 -11.642 1.00 32.25 530 PRO A O 1
ATOM 4193 N N . GLU A 1 531 ? 8.426 24.400 -11.886 1.00 27.16 531 GLU A N 1
ATOM 4194 C CA . GLU A 1 531 ? 8.742 24.000 -10.502 1.00 27.16 531 GLU A CA 1
ATOM 4195 C C . GLU A 1 531 ? 7.795 24.481 -9.378 1.00 27.16 531 GLU A C 1
ATOM 4197 O O . GLU A 1 531 ? 7.954 25.543 -8.782 1.00 27.16 531 GLU A O 1
ATOM 4202 N N . LEU A 1 532 ? 6.870 23.595 -8.986 1.00 26.38 532 LEU A N 1
ATOM 4203 C CA . LEU A 1 532 ? 6.224 23.625 -7.669 1.00 26.38 532 LEU A CA 1
ATOM 4204 C C . LEU A 1 532 ? 7.257 23.272 -6.577 1.00 26.38 532 LEU A C 1
ATOM 4206 O O . LEU A 1 532 ? 7.778 22.153 -6.602 1.00 26.38 532 LEU A O 1
ATOM 4210 N N . PRO A 1 533 ? 7.536 24.152 -5.596 1.00 26.75 533 PRO A N 1
ATOM 4211 C CA . PRO A 1 533 ? 8.389 23.806 -4.466 1.00 26.75 533 PRO A CA 1
ATOM 4212 C C . PRO A 1 533 ? 7.621 22.906 -3.489 1.00 26.75 533 PRO A C 1
ATOM 4214 O O . PRO A 1 533 ? 6.658 23.329 -2.848 1.00 26.75 533 PRO A O 1
ATOM 4217 N N . LEU A 1 534 ? 8.061 21.653 -3.368 1.00 29.22 534 LEU A N 1
ATOM 4218 C CA . LEU A 1 534 ? 7.574 20.718 -2.354 1.00 29.22 534 LEU A CA 1
ATOM 4219 C C . LEU A 1 534 ? 8.051 21.173 -0.968 1.00 29.22 534 LEU A C 1
ATOM 4221 O O . LEU A 1 534 ? 9.252 21.188 -0.704 1.00 29.22 534 LEU A O 1
ATOM 4225 N N . LYS A 1 535 ? 7.115 21.518 -0.078 1.00 30.31 535 LYS A N 1
ATOM 4226 C CA . LYS A 1 535 ? 7.404 21.734 1.347 1.00 30.31 535 LYS A CA 1
ATOM 4227 C C . LYS A 1 535 ? 7.516 20.385 2.058 1.00 30.31 535 LYS A C 1
ATOM 4229 O O . LYS A 1 535 ? 6.683 19.508 1.833 1.00 30.31 535 LYS A O 1
ATOM 4234 N N . PHE A 1 536 ? 8.498 20.238 2.942 1.00 29.78 536 PHE A N 1
ATOM 4235 C CA . PHE A 1 536 ? 8.660 19.066 3.803 1.00 29.78 536 PHE A CA 1
ATOM 4236 C C . PHE A 1 536 ? 8.805 19.486 5.275 1.00 29.78 536 PHE A C 1
ATOM 4238 O O . PHE A 1 536 ? 8.813 20.672 5.594 1.00 29.78 536 PHE A O 1
ATOM 4245 N N . SER A 1 537 ? 8.797 18.506 6.185 1.00 33.81 537 SER A N 1
ATOM 4246 C CA . SER A 1 537 ? 8.784 18.727 7.634 1.00 33.81 537 SER A CA 1
ATOM 4247 C C . SER A 1 537 ? 9.838 17.900 8.391 1.00 33.81 537 SER A C 1
ATOM 4249 O O . SER A 1 537 ? 10.034 16.707 8.126 1.00 33.81 537 SER A O 1
ATOM 4251 N N . GLU A 1 538 ? 10.476 18.549 9.374 1.00 33.09 538 GLU A N 1
ATOM 4252 C CA . GLU A 1 538 ? 11.237 17.967 10.502 1.00 33.09 538 GLU A CA 1
ATOM 4253 C C . GLU A 1 538 ? 10.302 17.165 11.445 1.00 33.09 538 GLU A C 1
ATOM 4255 O O . GLU A 1 538 ? 9.106 17.448 11.502 1.00 33.09 538 GLU A O 1
ATOM 4260 N N . GLU A 1 539 ? 10.683 16.192 12.283 1.00 29.69 539 GLU A N 1
ATOM 4261 C CA . GLU A 1 539 ? 11.952 15.558 12.708 1.00 29.69 539 GLU A CA 1
ATOM 4262 C C . GLU A 1 539 ? 11.603 14.066 13.031 1.00 29.69 539 GLU A C 1
ATOM 4264 O O . GLU A 1 539 ? 10.425 13.710 13.047 1.00 29.69 539 GLU A O 1
ATOM 4269 N N . THR A 1 540 ? 12.459 13.070 13.292 1.00 29.08 540 THR A N 1
ATOM 4270 C CA . THR A 1 540 ? 13.876 12.915 13.699 1.00 29.08 540 THR A CA 1
ATOM 4271 C C . THR A 1 540 ? 14.497 11.748 12.906 1.00 29.08 540 THR A C 1
ATOM 4273 O O . THR A 1 540 ? 13.763 10.799 12.623 1.00 29.08 540 THR A O 1
ATOM 4276 N N . PHE A 1 541 ? 15.819 11.693 12.664 1.00 33.94 541 PHE A N 1
ATOM 4277 C CA . PHE A 1 541 ? 16.483 10.447 12.215 1.00 33.94 541 PHE A CA 1
ATOM 4278 C C . PHE A 1 541 ? 17.691 10.039 13.059 1.00 33.94 541 PHE A C 1
ATOM 4280 O O . PHE A 1 541 ? 18.727 10.703 13.055 1.00 33.94 541 PHE A O 1
ATOM 4287 N N . GLU A 1 542 ? 17.589 8.863 13.689 1.00 31.86 542 GLU A N 1
ATOM 4288 C CA . GLU A 1 542 ? 18.771 8.042 13.942 1.00 31.86 542 GLU A CA 1
ATOM 4289 C C . GLU A 1 542 ? 19.448 7.711 12.605 1.00 31.86 542 GLU A C 1
ATOM 4291 O O . GLU A 1 542 ? 18.797 7.569 11.565 1.00 31.86 542 GLU A O 1
ATOM 4296 N N . SER A 1 543 ? 20.773 7.585 12.623 1.00 37.12 543 SER A N 1
ATOM 4297 C CA . SER A 1 543 ? 21.595 7.312 11.445 1.00 37.12 543 SER A CA 1
ATOM 4298 C C . SER A 1 543 ? 21.429 5.868 10.943 1.00 37.12 543 SER A C 1
ATOM 4300 O O . SER A 1 543 ? 22.333 5.041 11.086 1.00 37.12 543 SER A O 1
ATOM 4302 N N . GLY A 1 544 ? 20.272 5.568 10.351 1.00 31.98 544 GLY A N 1
ATOM 4303 C CA . GLY A 1 544 ? 19.887 4.257 9.832 1.00 31.98 544 GLY A CA 1
ATOM 4304 C C . GLY A 1 544 ? 20.572 3.895 8.515 1.00 31.98 544 GLY A C 1
ATOM 4305 O O . GLY A 1 544 ? 19.946 3.860 7.464 1.00 31.98 544 GLY A O 1
ATOM 4306 N N . PHE A 1 545 ? 21.865 3.592 8.581 1.00 39.66 545 PHE A N 1
ATOM 4307 C CA . PHE A 1 545 ? 22.457 2.553 7.742 1.00 39.66 545 PHE A CA 1
ATOM 4308 C C . PHE A 1 545 ? 23.442 1.801 8.624 1.00 39.66 545 PHE A C 1
ATOM 4310 O O . PHE A 1 545 ? 24.432 2.386 9.074 1.00 39.66 545 PHE A O 1
ATOM 4317 N N . LEU A 1 546 ? 23.180 0.517 8.871 1.00 45.19 546 LEU A N 1
ATOM 4318 C CA . LEU A 1 546 ? 24.127 -0.348 9.558 1.00 45.19 546 LEU A CA 1
ATOM 4319 C C . LEU A 1 546 ? 25.428 -0.357 8.752 1.00 45.19 546 LEU A C 1
ATOM 4321 O O . LEU A 1 546 ? 25.500 -0.893 7.646 1.00 45.19 546 LEU A O 1
ATOM 4325 N N . THR A 1 547 ? 26.481 0.227 9.326 1.00 52.84 547 THR A N 1
ATOM 4326 C CA . THR A 1 547 ? 27.840 0.189 8.765 1.00 52.84 547 THR A CA 1
ATOM 4327 C C . THR A 1 547 ? 28.311 -1.243 8.506 1.00 52.84 547 THR A C 1
ATOM 4329 O O . THR A 1 547 ? 29.165 -1.432 7.647 1.00 52.84 547 THR A O 1
ATOM 4332 N N . ALA A 1 548 ? 27.690 -2.222 9.177 1.00 52.44 548 ALA A N 1
ATOM 4333 C CA . ALA A 1 548 ? 27.840 -3.659 8.988 1.00 52.44 548 ALA A CA 1
ATOM 4334 C C . ALA A 1 548 ? 27.604 -4.158 7.546 1.00 52.44 548 ALA A C 1
ATOM 4336 O O . ALA A 1 548 ? 28.313 -5.060 7.116 1.00 52.44 548 ALA A O 1
ATOM 4337 N N . GLU A 1 549 ? 26.655 -3.603 6.779 1.00 52.50 549 GLU A N 1
ATOM 4338 C CA . GLU A 1 549 ? 26.434 -4.052 5.387 1.00 52.50 549 GLU A CA 1
ATOM 4339 C C . GLU A 1 549 ? 27.485 -3.474 4.430 1.00 52.50 549 GLU A C 1
ATOM 4341 O O . GLU A 1 549 ? 28.048 -4.174 3.592 1.00 52.50 549 GLU A O 1
ATOM 4346 N N . MET A 1 550 ? 27.836 -2.195 4.595 1.00 54.66 550 MET A N 1
ATOM 4347 C CA . MET A 1 550 ? 28.944 -1.607 3.836 1.00 54.66 550 MET A CA 1
ATOM 4348 C C . MET A 1 550 ? 30.290 -2.246 4.204 1.00 54.66 550 MET A C 1
ATOM 4350 O O . MET A 1 550 ? 31.144 -2.384 3.327 1.00 54.66 550 MET A O 1
ATOM 4354 N N . SER A 1 551 ? 30.486 -2.666 5.461 1.00 57.25 551 SER A N 1
ATOM 4355 C CA . SER A 1 551 ? 31.668 -3.433 5.854 1.00 57.25 551 SER A CA 1
ATOM 4356 C C . SER A 1 551 ? 31.616 -4.876 5.360 1.00 57.25 551 SER A C 1
ATOM 4358 O O . SER A 1 551 ? 32.659 -5.364 4.949 1.00 57.25 551 SER A O 1
ATOM 4360 N N . SER A 1 552 ? 30.454 -5.540 5.291 1.00 57.78 552 SER A N 1
ATOM 4361 C CA . SER A 1 552 ? 30.365 -6.914 4.766 1.00 57.78 552 SER A CA 1
ATOM 4362 C C . SER A 1 552 ? 30.703 -6.994 3.272 1.00 57.78 552 SER A C 1
ATOM 4364 O O . SER A 1 552 ? 31.400 -7.920 2.860 1.00 57.78 552 SER A O 1
ATOM 4366 N N . ILE A 1 553 ? 30.322 -5.984 2.478 1.00 58.78 553 ILE A N 1
ATOM 4367 C CA . ILE A 1 553 ? 30.731 -5.845 1.065 1.00 58.78 553 ILE A CA 1
ATOM 4368 C C . ILE A 1 553 ? 32.242 -5.546 0.946 1.00 58.78 553 ILE A C 1
ATOM 4370 O O . ILE A 1 553 ? 32.915 -6.019 0.033 1.00 58.78 553 ILE A O 1
ATOM 4374 N N . LEU A 1 554 ? 32.819 -4.792 1.886 1.00 62.19 554 LEU A N 1
ATOM 4375 C CA . LEU A 1 554 ? 34.271 -4.562 1.959 1.00 62.19 554 LEU A CA 1
ATOM 4376 C C . LEU A 1 554 ? 35.046 -5.817 2.406 1.00 62.19 554 LEU A C 1
ATOM 4378 O O . LEU A 1 554 ? 36.158 -6.070 1.937 1.00 62.19 554 LEU A O 1
ATOM 4382 N N . GLU A 1 555 ? 34.461 -6.621 3.291 1.00 62.91 555 GLU A N 1
ATOM 4383 C CA . GLU A 1 555 ? 35.016 -7.877 3.792 1.00 62.91 555 GLU A CA 1
ATOM 4384 C C . GLU A 1 555 ? 34.949 -8.981 2.727 1.00 62.91 555 GLU A C 1
ATOM 4386 O O . GLU A 1 555 ? 35.949 -9.680 2.530 1.00 62.91 555 GLU A O 1
ATOM 4391 N N . SER A 1 556 ? 33.858 -9.091 1.958 1.00 59.12 556 SER A N 1
ATOM 4392 C CA . SER A 1 556 ? 33.765 -10.041 0.836 1.00 59.12 556 SER A CA 1
ATOM 4393 C C . SER A 1 556 ? 34.862 -9.785 -0.206 1.00 59.12 556 SER A C 1
ATOM 4395 O O . SER A 1 556 ? 35.585 -10.716 -0.576 1.00 59.12 556 SER A O 1
ATOM 4397 N N . VAL A 1 557 ? 35.098 -8.516 -0.559 1.00 57.09 557 VAL A N 1
ATOM 4398 C CA . VAL A 1 557 ? 36.180 -8.087 -1.468 1.00 57.09 557 VAL A CA 1
ATOM 4399 C C . VAL A 1 557 ? 37.582 -8.412 -0.914 1.00 57.09 557 VAL A C 1
ATOM 4401 O O . VAL A 1 557 ? 38.516 -8.646 -1.686 1.00 57.09 557 VAL A O 1
ATOM 4404 N N . SER A 1 558 ? 37.757 -8.479 0.409 1.00 54.41 558 SER A N 1
ATOM 4405 C CA . SER A 1 558 ? 39.063 -8.657 1.069 1.00 54.41 558 SER A CA 1
ATOM 4406 C C . SER A 1 558 ? 39.534 -10.122 1.178 1.00 54.41 558 SER A C 1
ATOM 4408 O O . SER A 1 558 ? 40.734 -10.401 1.150 1.00 54.41 558 SER A O 1
ATOM 4410 N N . THR A 1 559 ? 38.615 -11.090 1.264 1.00 53.53 559 THR A N 1
ATOM 4411 C CA . THR A 1 559 ? 38.911 -12.449 1.788 1.00 53.53 559 THR A CA 1
ATOM 4412 C C . THR A 1 559 ? 39.723 -13.404 0.898 1.00 53.53 559 THR A C 1
ATOM 4414 O O . THR A 1 559 ? 40.184 -14.434 1.395 1.00 53.53 559 THR A O 1
ATOM 4417 N N . LYS A 1 560 ? 39.954 -13.100 -0.386 1.00 56.72 560 LYS A N 1
ATOM 4418 C CA . LYS A 1 560 ? 40.785 -13.932 -1.288 1.00 56.72 560 LYS A CA 1
ATOM 4419 C C . LYS A 1 560 ? 42.044 -13.177 -1.761 1.00 56.72 560 LYS A C 1
ATOM 4421 O O . LYS A 1 560 ? 41.923 -12.050 -2.245 1.00 56.72 560 LYS A O 1
ATOM 4426 N N . PRO A 1 561 ? 43.261 -13.742 -1.665 1.00 58.75 561 PRO A N 1
ATOM 4427 C CA . PRO A 1 561 ? 44.438 -13.140 -2.287 1.00 58.75 561 PRO A CA 1
ATOM 4428 C C . PRO A 1 561 ? 44.403 -13.358 -3.807 1.00 58.75 561 PRO A C 1
ATOM 4430 O O . PRO A 1 561 ? 44.176 -14.472 -4.268 1.00 58.75 561 PRO A O 1
ATOM 4433 N N . ILE A 1 562 ? 44.676 -12.313 -4.596 1.00 60.41 562 ILE A N 1
ATOM 4434 C CA . ILE A 1 562 ? 44.864 -12.463 -6.049 1.00 60.41 562 ILE A CA 1
ATOM 4435 C C . ILE A 1 562 ? 46.128 -13.304 -6.267 1.00 60.41 562 ILE A C 1
ATOM 4437 O O . ILE A 1 562 ? 47.222 -12.910 -5.846 1.00 60.41 562 ILE A O 1
ATOM 4441 N N . HIS A 1 563 ? 45.988 -14.469 -6.903 1.00 60.22 563 HIS A N 1
ATOM 4442 C CA . HIS A 1 563 ? 47.116 -15.357 -7.166 1.00 60.22 563 HIS A CA 1
ATOM 4443 C C . HIS A 1 563 ? 48.118 -14.688 -8.119 1.00 60.22 563 HIS A C 1
ATOM 4445 O O . HIS A 1 563 ? 47.796 -14.331 -9.250 1.00 60.22 563 HIS A O 1
ATOM 4451 N N . LYS A 1 564 ? 49.368 -14.528 -7.668 1.00 57.50 564 LYS A N 1
ATOM 4452 C CA . LYS A 1 564 ? 50.463 -14.076 -8.534 1.00 57.50 564 LYS A CA 1
ATOM 4453 C C . LYS A 1 564 ? 50.859 -15.202 -9.485 1.00 57.50 564 LYS A C 1
ATOM 4455 O O . LYS A 1 564 ? 51.434 -16.193 -9.039 1.00 57.50 564 LYS A O 1
ATOM 4460 N N . VAL A 1 565 ? 50.630 -15.007 -10.783 1.00 58.34 565 VAL A N 1
ATOM 4461 C CA . VAL A 1 565 ? 51.193 -15.858 -11.842 1.00 58.34 565 VAL A CA 1
ATOM 4462 C C . VAL A 1 565 ? 52.720 -15.729 -11.796 1.00 58.34 565 VAL A C 1
ATOM 4464 O O . VAL A 1 565 ? 53.273 -14.673 -12.101 1.00 58.34 565 VAL A O 1
ATOM 4467 N N . SER A 1 566 ? 53.408 -16.778 -11.344 1.00 57.28 566 SER A N 1
ATOM 4468 C CA . SER A 1 566 ? 54.846 -16.743 -11.032 1.00 57.28 566 SER A CA 1
ATOM 4469 C C . SER A 1 566 ? 55.766 -17.028 -12.225 1.00 57.28 566 SER A C 1
ATOM 4471 O O . SER A 1 566 ? 56.965 -16.773 -12.128 1.00 57.28 566 SER A O 1
ATOM 4473 N N . SER A 1 567 ? 55.226 -17.490 -13.356 1.00 57.09 567 SER A N 1
ATOM 4474 C CA . SER A 1 567 ? 55.950 -17.601 -14.628 1.00 57.09 567 SER A CA 1
ATOM 4475 C C . SER A 1 567 ? 54.974 -17.654 -15.807 1.00 57.09 567 SER A C 1
ATOM 4477 O O . SER A 1 567 ? 54.240 -18.629 -15.950 1.00 57.09 567 SER A O 1
ATOM 4479 N N . PHE A 1 568 ? 54.967 -16.625 -16.658 1.00 56.38 568 PHE A N 1
ATOM 4480 C CA . PHE A 1 568 ? 54.208 -16.635 -17.911 1.00 56.38 568 PHE A CA 1
ATOM 4481 C C . PHE A 1 568 ? 55.042 -17.280 -19.021 1.00 56.38 568 PHE A C 1
ATOM 4483 O O . PHE A 1 568 ? 56.151 -16.822 -19.296 1.00 56.38 568 PHE A O 1
ATOM 4490 N N . ASN A 1 569 ? 54.502 -18.321 -19.655 1.00 65.44 569 ASN A N 1
ATOM 4491 C CA . ASN A 1 569 ? 55.148 -19.039 -20.746 1.00 65.44 569 ASN A CA 1
ATOM 4492 C C . ASN A 1 569 ? 54.141 -19.132 -21.912 1.00 65.44 569 ASN A C 1
ATOM 4494 O O . ASN A 1 569 ? 53.151 -19.851 -21.788 1.00 65.44 569 ASN A O 1
ATOM 4498 N N . PRO A 1 570 ? 54.328 -18.389 -23.021 1.00 61.44 570 PRO A N 1
ATOM 4499 C CA . PRO A 1 570 ? 53.267 -18.142 -24.007 1.00 61.44 570 PRO A CA 1
ATOM 4500 C C . PRO A 1 570 ? 52.867 -19.362 -24.855 1.00 61.44 570 PRO A C 1
ATOM 4502 O O . PRO A 1 570 ? 51.918 -19.270 -25.629 1.00 61.44 570 PRO A O 1
ATOM 4505 N N . GLU A 1 571 ? 53.573 -20.488 -24.728 1.00 62.31 571 GLU A N 1
ATOM 4506 C CA . GLU A 1 571 ? 53.277 -21.744 -25.433 1.00 62.31 571 GLU A CA 1
ATOM 4507 C C . GLU A 1 571 ? 52.478 -22.746 -24.569 1.00 62.31 571 GLU A C 1
ATOM 4509 O O . GLU A 1 571 ? 51.915 -23.702 -25.103 1.00 62.31 571 GLU A O 1
ATOM 4514 N N . ASP A 1 572 ? 52.366 -22.520 -23.252 1.00 66.88 572 ASP A N 1
ATOM 4515 C CA . ASP A 1 572 ? 51.637 -23.399 -22.328 1.00 66.88 572 ASP A CA 1
ATOM 4516 C C . ASP A 1 572 ? 50.168 -22.974 -22.182 1.00 66.88 572 ASP A C 1
ATOM 4518 O O . ASP A 1 572 ? 49.854 -21.964 -21.540 1.00 66.88 572 ASP A O 1
ATOM 4522 N N . THR A 1 573 ? 49.241 -23.800 -22.679 1.00 64.88 573 THR A N 1
ATOM 4523 C CA . THR A 1 573 ? 47.783 -23.572 -22.564 1.00 64.88 573 THR A CA 1
ATOM 4524 C C . THR A 1 573 ? 47.295 -23.464 -21.115 1.00 64.88 573 THR A C 1
ATOM 4526 O O . THR A 1 573 ? 46.328 -22.754 -20.846 1.00 64.88 573 THR A O 1
ATOM 4529 N N . ALA A 1 574 ? 47.996 -24.097 -20.169 1.00 61.69 574 ALA A N 1
ATOM 4530 C CA . ALA A 1 574 ? 47.712 -24.014 -18.736 1.00 61.69 574 ALA A CA 1
ATOM 4531 C C . ALA A 1 574 ? 48.047 -22.641 -18.114 1.00 61.69 574 ALA A C 1
ATOM 4533 O O . ALA A 1 574 ? 47.438 -22.252 -17.118 1.00 61.69 574 ALA A O 1
ATOM 4534 N N . SER A 1 575 ? 48.986 -21.883 -18.696 1.00 64.88 575 SER A N 1
ATOM 4535 C CA . SER A 1 575 ? 49.267 -20.507 -18.253 1.00 64.88 575 SER A CA 1
ATOM 4536 C C . SER A 1 575 ? 48.187 -19.532 -18.741 1.00 64.88 575 SER A C 1
ATOM 4538 O O . SER A 1 575 ? 47.807 -18.606 -18.026 1.00 64.88 575 SER A O 1
ATOM 4540 N N . MET A 1 576 ? 47.620 -19.799 -19.924 1.00 64.62 576 MET A N 1
ATOM 4541 C CA . MET A 1 576 ? 46.510 -19.041 -20.503 1.00 64.62 576 MET A CA 1
ATOM 4542 C C . MET A 1 576 ? 45.231 -19.189 -19.665 1.00 64.62 576 MET A C 1
ATOM 4544 O O . MET A 1 576 ? 44.562 -18.194 -19.396 1.00 64.62 576 MET A O 1
ATOM 4548 N N . SER A 1 577 ? 44.911 -20.402 -19.194 1.00 68.81 577 SER A N 1
ATOM 4549 C CA . SER A 1 577 ? 43.752 -20.628 -18.316 1.00 68.81 577 SER A CA 1
ATOM 4550 C C . SER A 1 577 ? 43.911 -19.966 -16.945 1.00 68.81 577 SER A C 1
ATOM 4552 O O . SER A 1 577 ? 42.945 -19.412 -16.435 1.00 68.81 577 SER A O 1
ATOM 4554 N N . GLN A 1 578 ? 45.124 -19.942 -16.380 1.00 69.62 578 GLN A N 1
ATOM 4555 C CA . GLN A 1 578 ? 45.405 -19.206 -15.138 1.00 69.62 578 GLN A CA 1
ATOM 4556 C C . GLN A 1 578 ? 45.259 -17.688 -15.318 1.00 69.62 578 GLN A C 1
ATOM 4558 O O . GLN A 1 578 ? 44.811 -17.002 -14.404 1.00 69.62 578 GLN A O 1
ATOM 4563 N N . ILE A 1 579 ? 45.606 -17.147 -16.491 1.00 73.00 579 ILE A N 1
ATOM 4564 C CA . ILE A 1 579 ? 45.374 -15.730 -16.804 1.00 73.00 579 ILE A CA 1
ATOM 4565 C C . ILE A 1 579 ? 43.885 -15.433 -16.969 1.00 73.00 579 ILE A C 1
ATOM 4567 O O . ILE A 1 579 ? 43.446 -14.390 -16.496 1.00 73.00 579 ILE A O 1
ATOM 4571 N N . LEU A 1 580 ? 43.109 -16.325 -17.590 1.00 74.31 580 LEU A N 1
ATOM 4572 C CA . LEU A 1 580 ? 41.652 -16.179 -17.677 1.00 74.31 580 LEU A CA 1
ATOM 4573 C C . LEU A 1 580 ? 41.018 -16.194 -16.280 1.00 74.31 580 LEU A C 1
ATOM 4575 O O . LEU A 1 580 ? 40.347 -15.237 -15.930 1.00 74.31 580 LEU A O 1
ATOM 4579 N N . GLU A 1 581 ? 41.358 -17.161 -15.426 1.00 75.06 581 GLU A N 1
ATOM 4580 C CA . GLU A 1 581 ? 40.875 -17.236 -14.036 1.00 75.06 581 GLU A CA 1
ATOM 4581 C C . GLU A 1 581 ? 41.265 -15.996 -13.197 1.00 75.06 581 GLU A C 1
ATOM 4583 O O . GLU A 1 581 ? 40.457 -15.461 -12.433 1.00 75.06 581 GLU A O 1
ATOM 4588 N N . VAL A 1 582 ? 42.482 -15.464 -13.374 1.00 75.62 582 VAL A N 1
ATOM 4589 C CA . VAL A 1 582 ? 42.901 -14.192 -12.753 1.00 75.62 582 VAL A CA 1
ATOM 4590 C C . VAL A 1 582 ? 42.166 -12.987 -13.355 1.00 75.62 582 VAL A C 1
ATOM 4592 O O . VAL A 1 582 ? 41.884 -12.030 -12.639 1.00 75.62 582 VAL A O 1
ATOM 4595 N N . THR A 1 583 ? 41.830 -13.011 -14.645 1.00 78.81 583 THR A N 1
ATOM 4596 C CA . THR A 1 583 ? 41.093 -11.927 -15.315 1.00 78.81 583 THR A CA 1
ATOM 4597 C C . THR A 1 583 ? 39.630 -11.916 -14.884 1.00 78.81 583 THR A C 1
ATOM 4599 O O . THR A 1 583 ? 39.119 -10.851 -14.551 1.00 78.81 583 THR A O 1
ATOM 4602 N N . ASP A 1 584 ? 38.992 -13.082 -14.798 1.00 73.75 584 ASP A N 1
ATOM 4603 C CA . ASP A 1 584 ? 37.609 -13.248 -14.353 1.00 73.75 584 ASP A CA 1
ATOM 4604 C C . ASP A 1 584 ? 37.467 -12.853 -12.876 1.00 73.75 584 ASP A C 1
ATOM 4606 O O . ASP A 1 584 ? 36.627 -12.022 -12.538 1.00 73.75 584 ASP A O 1
ATOM 4610 N N . THR A 1 585 ? 38.367 -13.313 -11.996 1.00 72.00 585 THR A N 1
ATOM 4611 C CA . THR A 1 585 ? 38.361 -12.897 -10.576 1.00 72.00 585 THR A CA 1
ATOM 4612 C C . THR A 1 585 ? 38.700 -11.414 -10.370 1.00 72.00 585 THR A C 1
ATOM 4614 O O . THR A 1 585 ? 38.243 -10.803 -9.399 1.00 72.00 585 THR A O 1
ATOM 4617 N N . VAL A 1 586 ? 39.470 -10.789 -11.270 1.00 75.75 586 VAL A N 1
ATOM 4618 C CA . VAL A 1 586 ? 39.648 -9.326 -11.290 1.00 75.75 586 VAL A CA 1
ATOM 4619 C C . VAL A 1 586 ? 38.384 -8.628 -11.802 1.00 75.75 586 VAL A C 1
ATOM 4621 O O . VAL A 1 586 ? 37.989 -7.623 -11.213 1.00 75.75 586 VAL A O 1
ATOM 4624 N N . ALA A 1 587 ? 37.714 -9.158 -12.827 1.00 71.19 587 ALA A N 1
ATOM 4625 C CA . ALA A 1 587 ? 36.471 -8.609 -13.364 1.00 71.19 587 ALA A CA 1
ATOM 4626 C C . ALA A 1 587 ? 35.344 -8.638 -12.316 1.00 71.19 587 ALA A C 1
ATOM 4628 O O . ALA A 1 587 ? 34.738 -7.596 -12.050 1.00 71.19 587 ALA A O 1
ATOM 4629 N N . GLU A 1 588 ? 35.142 -9.773 -11.640 1.00 71.31 588 GLU A N 1
ATOM 4630 C CA . GLU A 1 588 ? 34.222 -9.924 -10.502 1.00 71.31 588 GLU A CA 1
ATOM 4631 C C . GLU A 1 588 ? 34.506 -8.877 -9.417 1.00 71.31 588 GLU A C 1
ATOM 4633 O O . GLU A 1 588 ? 33.612 -8.123 -9.033 1.00 71.31 588 GLU A O 1
ATOM 4638 N N . ARG A 1 589 ? 35.772 -8.727 -9.002 1.00 69.19 589 ARG A N 1
ATOM 4639 C CA . ARG A 1 589 ? 36.176 -7.710 -8.015 1.00 69.19 589 ARG A CA 1
ATOM 4640 C C . ARG A 1 589 ? 35.932 -6.285 -8.471 1.00 69.19 589 ARG A C 1
ATOM 4642 O O . ARG A 1 589 ? 35.515 -5.457 -7.663 1.00 69.19 589 ARG A O 1
ATOM 4649 N N . THR A 1 590 ? 36.188 -5.973 -9.739 1.00 72.12 590 THR A N 1
ATOM 4650 C CA . THR A 1 590 ? 35.862 -4.644 -10.268 1.00 72.12 590 THR A CA 1
ATOM 4651 C C . THR A 1 590 ? 34.355 -4.413 -10.298 1.00 72.12 590 THR A C 1
ATOM 4653 O O . THR A 1 590 ? 33.936 -3.299 -10.005 1.00 72.12 590 THR A O 1
ATOM 4656 N N . SER A 1 591 ? 33.535 -5.444 -10.542 1.00 65.00 591 SER A N 1
ATOM 4657 C CA . SER A 1 591 ? 32.073 -5.354 -10.446 1.00 65.00 591 SER A CA 1
ATOM 4658 C C . SER A 1 591 ? 31.607 -5.120 -9.005 1.00 65.00 591 SER A C 1
ATOM 4660 O O . SER A 1 591 ? 30.834 -4.197 -8.764 1.00 65.00 591 SER A O 1
ATOM 4662 N N . GLU A 1 592 ? 32.106 -5.884 -8.029 1.00 65.19 592 GLU A N 1
ATOM 4663 C CA . GLU A 1 592 ? 31.777 -5.708 -6.604 1.00 65.19 592 GLU A CA 1
ATOM 4664 C C . GLU A 1 592 ? 32.195 -4.328 -6.077 1.00 65.19 592 GLU A C 1
ATOM 4666 O O . GLU A 1 592 ? 31.408 -3.639 -5.424 1.00 65.19 592 GLU A O 1
ATOM 4671 N N . LEU A 1 593 ? 33.405 -3.877 -6.413 1.00 70.88 593 LEU A N 1
ATOM 4672 C CA . LEU A 1 593 ? 33.920 -2.580 -5.976 1.00 70.88 593 LEU A CA 1
ATOM 4673 C C . LEU A 1 593 ? 33.212 -1.409 -6.679 1.00 70.88 593 LEU A C 1
ATOM 4675 O O . LEU A 1 593 ? 33.016 -0.357 -6.070 1.00 70.88 593 LEU A O 1
ATOM 4679 N N . LEU A 1 594 ? 32.759 -1.595 -7.923 1.00 69.50 594 LEU A N 1
ATOM 4680 C CA . LEU A 1 594 ? 31.934 -0.627 -8.649 1.00 69.50 594 LEU A CA 1
ATOM 4681 C C . LEU A 1 594 ? 30.501 -0.575 -8.091 1.00 69.50 594 LEU A C 1
ATOM 4683 O O . LEU A 1 594 ? 29.984 0.523 -7.894 1.00 69.50 594 LEU A O 1
ATOM 4687 N N . LYS A 1 595 ? 29.898 -1.717 -7.722 1.00 60.56 595 LYS A N 1
ATOM 4688 C CA . LYS A 1 595 ? 28.632 -1.770 -6.960 1.00 60.56 595 LYS A CA 1
ATOM 4689 C C . LYS A 1 595 ? 28.757 -1.015 -5.631 1.00 60.56 595 LYS A C 1
ATOM 4691 O O . LYS A 1 595 ? 27.912 -0.174 -5.336 1.00 60.56 595 LYS A O 1
ATOM 4696 N N . PHE A 1 596 ? 29.832 -1.245 -4.871 1.00 68.56 596 PHE A N 1
ATOM 4697 C CA . PHE A 1 596 ? 30.108 -0.521 -3.624 1.00 68.56 596 PHE A CA 1
ATOM 4698 C C . PHE A 1 596 ? 30.267 0.991 -3.847 1.00 68.56 596 PHE A C 1
ATOM 4700 O O . PHE A 1 596 ? 29.642 1.790 -3.147 1.00 68.56 596 PHE A O 1
ATOM 4707 N N . MET A 1 597 ? 31.069 1.400 -4.837 1.00 65.38 597 MET A N 1
ATOM 4708 C CA . MET A 1 597 ? 31.312 2.815 -5.131 1.00 65.38 597 MET A CA 1
ATOM 4709 C C . MET A 1 597 ? 30.029 3.538 -5.565 1.00 65.38 597 MET A C 1
ATOM 4711 O O . MET A 1 597 ? 29.799 4.670 -5.141 1.00 65.38 597 MET A O 1
ATOM 4715 N N . LEU A 1 598 ? 29.169 2.879 -6.348 1.00 59.34 598 LEU A N 1
ATOM 4716 C CA . LEU A 1 598 ? 27.871 3.420 -6.755 1.00 59.34 598 LEU A CA 1
ATOM 4717 C C . LEU A 1 598 ? 26.862 3.463 -5.601 1.00 59.34 598 LEU A C 1
ATOM 4719 O O . LEU A 1 598 ? 26.165 4.463 -5.466 1.00 59.34 598 LEU A O 1
ATOM 4723 N N . ALA A 1 599 ? 26.813 2.451 -4.730 1.00 58.62 599 ALA A N 1
ATOM 4724 C CA . ALA A 1 599 ? 25.979 2.486 -3.524 1.00 58.62 599 ALA A CA 1
ATOM 4725 C C . ALA A 1 599 ? 26.402 3.624 -2.575 1.00 58.62 599 ALA A C 1
ATOM 4727 O O . ALA A 1 599 ? 25.559 4.331 -2.020 1.00 58.62 599 ALA A O 1
ATOM 4728 N N . LEU A 1 600 ? 27.711 3.861 -2.439 1.00 67.50 600 LEU A N 1
ATOM 4729 C CA . LEU A 1 600 ? 28.250 4.999 -1.696 1.00 67.50 600 LEU A CA 1
ATOM 4730 C C . LEU A 1 600 ? 27.924 6.336 -2.378 1.00 67.50 600 LEU A C 1
ATOM 4732 O O . LEU A 1 600 ? 27.542 7.279 -1.689 1.00 67.50 600 LEU A O 1
ATOM 4736 N N . GLN A 1 601 ? 28.013 6.427 -3.707 1.00 67.81 601 GLN A N 1
ATOM 4737 C CA . GLN A 1 601 ? 27.608 7.625 -4.446 1.00 67.81 601 GLN A CA 1
ATOM 4738 C C . GLN A 1 601 ? 26.109 7.907 -4.284 1.00 67.81 601 GLN A C 1
ATOM 4740 O O . GLN A 1 601 ? 25.746 9.046 -4.004 1.00 67.81 601 GLN A O 1
ATOM 4745 N N . LEU A 1 602 ? 25.248 6.889 -4.396 1.00 56.25 602 LEU A N 1
ATOM 4746 C CA . LEU A 1 602 ? 23.806 7.014 -4.179 1.00 56.25 602 LEU A CA 1
ATOM 4747 C C . LEU A 1 602 ? 23.522 7.529 -2.763 1.00 56.25 602 LEU A C 1
ATOM 4749 O O . LEU A 1 602 ? 22.770 8.486 -2.614 1.00 56.25 602 LEU A O 1
ATOM 4753 N N . LYS A 1 603 ? 24.191 6.965 -1.747 1.00 63.91 603 LYS A N 1
ATOM 4754 C CA . LYS A 1 603 ? 24.119 7.426 -0.353 1.00 63.91 603 LYS A CA 1
ATOM 4755 C C . LYS A 1 603 ? 24.561 8.881 -0.189 1.00 63.91 603 LYS A C 1
ATOM 4757 O O . LYS A 1 603 ? 23.907 9.627 0.526 1.00 63.91 603 LYS A O 1
ATOM 4762 N N . VAL A 1 604 ? 25.642 9.304 -0.845 1.00 66.44 604 VAL A N 1
ATOM 4763 C CA . VAL A 1 604 ? 26.085 10.708 -0.809 1.00 66.44 604 VAL A CA 1
ATOM 4764 C C . VAL A 1 604 ? 25.074 11.615 -1.513 1.00 66.44 604 VAL A C 1
ATOM 4766 O O . VAL A 1 604 ? 24.759 12.675 -0.986 1.00 66.44 604 VAL A O 1
ATOM 4769 N N . CYS A 1 605 ? 24.509 11.207 -2.650 1.00 62.03 605 CYS A N 1
ATOM 4770 C CA . CYS A 1 605 ? 23.477 11.973 -3.350 1.00 62.03 605 CYS A CA 1
ATOM 4771 C C . CYS A 1 605 ? 22.178 12.087 -2.536 1.00 62.03 605 CYS A C 1
ATOM 4773 O O . CYS A 1 605 ? 21.635 13.183 -2.439 1.00 62.03 605 CYS A O 1
ATOM 4775 N N . THR A 1 606 ? 21.699 11.009 -1.905 1.00 55.31 606 THR A N 1
ATOM 4776 C CA . THR A 1 606 ? 20.508 11.070 -1.041 1.00 55.31 606 THR A CA 1
ATOM 4777 C C . THR A 1 606 ? 20.775 11.862 0.235 1.00 55.31 606 THR A C 1
ATOM 4779 O O . THR A 1 606 ? 19.922 12.646 0.637 1.00 55.31 606 THR A O 1
ATOM 4782 N N . GLN A 1 607 ? 21.963 11.746 0.839 1.00 62.28 607 GLN A N 1
ATOM 4783 C CA . GLN A 1 607 ? 22.361 12.584 1.976 1.00 62.28 607 GLN A CA 1
ATOM 4784 C C . GLN A 1 607 ? 22.483 14.065 1.598 1.00 62.28 607 GLN A C 1
ATOM 4786 O O . GLN A 1 607 ? 22.079 14.910 2.389 1.00 62.28 607 GLN A O 1
ATOM 4791 N N . LEU A 1 608 ? 23.001 14.395 0.411 1.00 65.06 608 LEU A N 1
ATOM 4792 C CA . LEU A 1 608 ? 23.066 15.773 -0.083 1.00 65.06 608 LEU A CA 1
ATOM 4793 C C . LEU A 1 608 ? 21.677 16.349 -0.362 1.00 65.06 608 LEU A C 1
ATOM 4795 O O . LEU A 1 608 ? 21.437 17.501 -0.016 1.00 65.06 608 LEU A O 1
ATOM 4799 N N . GLU A 1 609 ? 20.763 15.563 -0.930 1.00 56.59 609 GLU A N 1
ATOM 4800 C CA . GLU A 1 609 ? 19.387 16.012 -1.159 1.00 56.59 609 GLU A CA 1
ATOM 4801 C C . GLU A 1 609 ? 18.641 16.205 0.172 1.00 56.59 609 GLU A C 1
ATOM 4803 O O . GLU A 1 609 ? 17.989 17.225 0.368 1.00 56.59 609 GLU A O 1
ATOM 4808 N N . VAL A 1 610 ? 18.828 15.299 1.142 1.00 57.41 610 VAL A N 1
ATOM 4809 C CA . VAL A 1 610 ? 18.323 15.467 2.517 1.00 57.41 610 VAL A CA 1
ATOM 4810 C C . VAL A 1 610 ? 18.917 16.711 3.189 1.00 57.41 610 VAL A C 1
ATOM 4812 O O . VAL A 1 610 ? 18.172 17.471 3.793 1.00 57.41 610 VAL A O 1
ATOM 4815 N N . LEU A 1 611 ? 20.226 16.959 3.065 1.00 64.94 611 LEU A N 1
ATOM 4816 C CA . LEU A 1 611 ? 20.885 18.157 3.609 1.00 64.94 611 LEU A CA 1
ATOM 4817 C C . LEU A 1 611 ? 20.392 19.448 2.944 1.00 64.94 611 LEU A C 1
ATOM 4819 O O . LEU A 1 611 ? 20.281 20.473 3.609 1.00 64.94 611 LEU A O 1
ATOM 4823 N N . ARG A 1 612 ? 20.103 19.412 1.641 1.00 65.94 612 ARG A N 1
ATOM 4824 C CA . ARG A 1 612 ? 19.538 20.548 0.909 1.00 65.94 612 ARG A CA 1
ATOM 4825 C C . ARG A 1 612 ? 18.136 20.874 1.416 1.00 65.94 612 ARG A C 1
ATOM 4827 O O . ARG A 1 612 ? 17.893 22.015 1.790 1.00 65.94 612 ARG A O 1
ATOM 4834 N N . ILE A 1 613 ? 17.280 19.857 1.525 1.00 55.25 613 ILE A N 1
ATOM 4835 C CA . ILE A 1 613 ? 15.936 19.982 2.102 1.00 55.25 613 ILE A CA 1
ATOM 4836 C C . ILE A 1 613 ? 16.021 20.508 3.546 1.00 55.25 613 ILE A C 1
ATOM 4838 O O . ILE A 1 613 ? 15.325 21.455 3.874 1.00 55.25 613 ILE A O 1
ATOM 4842 N N . GLN A 1 614 ? 16.950 20.013 4.375 1.00 57.09 614 GLN A N 1
ATOM 4843 C CA . GLN A 1 614 ? 17.173 20.528 5.739 1.00 57.09 614 GLN A CA 1
ATOM 4844 C C . GLN A 1 614 ? 17.562 22.015 5.786 1.00 57.09 614 GLN A C 1
ATOM 4846 O O . GLN A 1 614 ? 17.167 22.719 6.712 1.00 57.09 614 GLN A O 1
ATOM 4851 N N . VAL A 1 615 ? 18.351 22.510 4.828 1.00 68.88 615 VAL A N 1
ATOM 4852 C CA . VAL A 1 615 ? 18.689 23.943 4.755 1.00 68.88 615 VAL A CA 1
ATOM 4853 C C . VAL A 1 615 ? 17.451 24.770 4.406 1.00 68.88 615 VAL A C 1
ATOM 4855 O O . VAL A 1 615 ? 17.241 25.824 5.006 1.00 68.88 615 VAL A O 1
ATOM 4858 N N . ASP A 1 616 ? 16.622 24.287 3.483 1.00 64.69 616 ASP A N 1
ATOM 4859 C CA . ASP A 1 616 ? 15.391 24.965 3.074 1.00 64.69 616 ASP A CA 1
ATOM 4860 C C . ASP A 1 616 ? 14.318 24.925 4.190 1.00 64.69 616 ASP A C 1
ATOM 4862 O O . ASP A 1 616 ? 13.686 25.948 4.466 1.00 64.69 616 ASP A O 1
ATOM 4866 N N . ASP A 1 617 ? 14.200 23.809 4.921 1.00 56.75 617 ASP A N 1
ATOM 4867 C CA . ASP A 1 617 ? 13.341 23.653 6.107 1.00 56.75 617 ASP A CA 1
ATOM 4868 C C . ASP A 1 617 ? 13.760 24.623 7.234 1.00 56.75 617 ASP A C 1
ATOM 4870 O O . ASP A 1 617 ? 12.923 25.346 7.780 1.00 56.75 617 ASP A O 1
ATOM 4874 N N . LEU A 1 618 ? 15.063 24.719 7.542 1.00 67.81 618 LEU A N 1
ATOM 4875 C CA . LEU A 1 618 ? 15.594 25.654 8.547 1.00 67.81 618 LEU A CA 1
ATOM 4876 C C . LEU A 1 618 ? 15.349 27.125 8.179 1.00 67.81 618 LEU A C 1
ATOM 4878 O O . LEU A 1 618 ? 15.082 27.942 9.065 1.00 67.81 618 LEU A O 1
ATOM 4882 N N . ASN A 1 619 ? 15.422 27.471 6.889 1.00 71.00 619 ASN A N 1
ATOM 4883 C CA . ASN A 1 619 ? 15.099 28.817 6.414 1.00 71.00 619 ASN A CA 1
ATOM 4884 C C . ASN A 1 619 ? 13.610 29.132 6.636 1.00 71.00 619 ASN A C 1
ATOM 4886 O O . ASN A 1 619 ? 13.290 30.185 7.190 1.00 71.00 619 ASN A O 1
ATOM 4890 N N . HIS A 1 620 ? 12.712 28.199 6.298 1.00 67.38 620 HIS A N 1
ATOM 4891 C CA . HIS A 1 620 ? 11.266 28.351 6.519 1.00 67.38 620 HIS A CA 1
ATOM 4892 C C . HIS A 1 620 ? 10.915 28.438 8.015 1.00 67.38 620 HIS A C 1
ATOM 4894 O O . HIS A 1 620 ? 10.132 29.290 8.438 1.00 67.38 620 HIS A O 1
ATOM 4900 N N . ILE A 1 621 ? 11.564 27.635 8.864 1.00 63.91 621 ILE A N 1
ATOM 4901 C CA . ILE A 1 621 ? 11.384 27.722 10.320 1.00 63.91 621 ILE A CA 1
ATOM 4902 C C . ILE A 1 621 ? 11.844 29.084 10.842 1.00 63.91 621 ILE A C 1
ATOM 4904 O O . ILE A 1 621 ? 11.127 29.683 11.647 1.00 63.91 621 ILE A O 1
ATOM 4908 N N . ASN A 1 622 ? 12.974 29.612 10.362 1.00 70.06 622 ASN A N 1
ATOM 4909 C CA . ASN A 1 622 ? 13.435 30.943 10.749 1.00 70.06 622 ASN A CA 1
ATOM 4910 C C . ASN A 1 622 ? 12.402 32.020 10.364 1.00 70.06 622 ASN A C 1
ATOM 4912 O O . ASN A 1 622 ? 11.990 32.785 11.237 1.00 70.06 622 ASN A O 1
ATOM 4916 N N . GLU A 1 623 ? 11.900 32.004 9.123 1.00 67.56 623 GLU A N 1
ATOM 4917 C CA . GLU A 1 623 ? 10.820 32.894 8.656 1.00 67.56 623 GLU A CA 1
ATOM 4918 C C . GLU A 1 623 ? 9.535 32.768 9.496 1.00 67.56 623 GLU A C 1
ATOM 4920 O O . GLU A 1 623 ? 8.942 33.779 9.878 1.00 67.56 623 GLU A O 1
ATOM 4925 N N . SER A 1 624 ? 9.124 31.548 9.859 1.00 58.53 624 SER A N 1
ATOM 4926 C CA . SER A 1 624 ? 7.947 31.331 10.712 1.00 58.53 624 SER A CA 1
ATOM 4927 C C . SER A 1 624 ? 8.162 31.810 12.155 1.00 58.53 624 SER A C 1
ATOM 4929 O O . SER A 1 624 ? 7.237 32.308 12.792 1.00 58.53 624 SER A O 1
ATOM 4931 N N . SER A 1 625 ? 9.392 31.720 12.672 1.00 56.91 625 SER A N 1
ATOM 4932 C CA . SER A 1 625 ? 9.746 32.176 14.020 1.00 56.91 625 SER A CA 1
ATOM 4933 C C . SER A 1 625 ? 9.846 33.704 14.134 1.00 56.91 625 SER A C 1
ATOM 4935 O O . SER A 1 625 ? 9.673 34.254 15.225 1.00 56.91 625 SER A O 1
ATOM 4937 N N . GLU A 1 626 ? 10.056 34.403 13.012 1.00 54.66 626 GLU A N 1
ATOM 4938 C CA . GLU A 1 626 ? 10.066 35.869 12.939 1.00 54.66 626 GLU A CA 1
ATOM 4939 C C . GLU A 1 626 ? 8.654 36.498 12.946 1.00 54.66 626 GLU A C 1
ATOM 4941 O O . GLU A 1 626 ? 8.529 37.727 12.968 1.00 54.66 626 GLU A O 1
ATOM 4946 N N . SER A 1 627 ? 7.576 35.702 13.040 1.00 56.62 627 SER A N 1
ATOM 4947 C CA . SER A 1 627 ? 6.183 36.174 13.140 1.00 56.62 627 SER A CA 1
ATOM 4948 C C . SER A 1 627 ? 5.834 36.812 14.507 1.00 56.62 627 SER A C 1
ATOM 4950 O O . SER A 1 627 ? 4.885 36.418 15.197 1.00 56.62 627 SER A O 1
ATOM 4952 N N . SER A 1 628 ? 6.584 37.844 14.914 1.00 56.59 628 SER A N 1
ATOM 4953 C CA . SER A 1 628 ? 6.406 38.578 16.184 1.00 56.59 628 SER A CA 1
ATOM 4954 C C . SER A 1 628 ? 5.023 39.238 16.345 1.00 56.59 628 SER A C 1
ATOM 4956 O O . SER A 1 628 ? 4.586 39.545 17.461 1.00 56.59 628 SER A O 1
ATOM 4958 N N . ASP A 1 629 ? 4.296 39.383 15.238 1.00 60.56 629 ASP A N 1
ATOM 4959 C CA . ASP A 1 629 ? 2.915 39.849 15.158 1.00 60.56 629 ASP A CA 1
ATOM 4960 C C . ASP A 1 629 ? 1.942 39.030 16.022 1.00 60.56 629 ASP A C 1
ATOM 4962 O O . ASP A 1 629 ? 1.041 39.599 16.636 1.00 60.56 629 ASP A O 1
ATOM 4966 N N . ASP A 1 630 ? 2.104 37.710 16.132 1.00 61.88 630 ASP A N 1
ATOM 4967 C CA . ASP A 1 630 ? 1.146 36.889 16.890 1.00 61.88 630 ASP A CA 1
ATOM 4968 C C . ASP A 1 630 ? 1.452 36.863 18.393 1.00 61.88 630 ASP A C 1
ATOM 4970 O O . ASP A 1 630 ? 0.535 36.809 19.218 1.00 61.88 630 ASP A O 1
ATOM 4974 N N . PHE A 1 631 ? 2.720 37.022 18.784 1.00 62.81 631 PHE A N 1
ATOM 4975 C CA . PHE A 1 631 ? 3.086 37.242 20.187 1.00 62.81 631 PHE A CA 1
ATOM 4976 C C . PHE A 1 631 ? 2.584 38.606 20.689 1.00 62.81 631 PHE A C 1
ATOM 4978 O O . PHE A 1 631 ? 2.052 38.710 21.798 1.00 62.81 631 PHE A O 1
ATOM 4985 N N . THR A 1 632 ? 2.688 39.650 19.861 1.00 71.56 632 THR A N 1
ATOM 4986 C CA . THR A 1 632 ? 2.189 40.992 20.204 1.00 71.56 632 THR A CA 1
ATOM 4987 C C . THR A 1 632 ? 0.658 41.055 20.240 1.00 71.56 632 THR A C 1
ATOM 4989 O O . THR A 1 632 ? 0.118 41.582 21.216 1.00 71.56 632 THR A O 1
ATOM 4992 N N . LYS A 1 633 ? -0.056 40.440 19.281 1.00 76.75 633 LYS A N 1
ATOM 4993 C CA . LYS A 1 633 ? -1.530 40.281 19.321 1.00 76.75 633 LYS A CA 1
ATOM 4994 C C . LYS A 1 633 ? -2.012 39.505 20.552 1.00 76.75 633 LYS A C 1
ATOM 4996 O O . LYS A 1 633 ? -3.046 39.841 21.127 1.00 76.75 633 LYS A O 1
ATOM 5001 N N . ASN A 1 634 ? -1.295 38.458 20.964 1.00 77.06 634 ASN A N 1
ATOM 5002 C CA . ASN A 1 634 ? -1.689 37.677 22.135 1.00 77.06 634 ASN A CA 1
ATOM 5003 C C . ASN A 1 634 ? -1.447 38.439 23.447 1.00 77.06 634 ASN A C 1
ATOM 5005 O O . ASN A 1 634 ? -2.317 38.409 24.317 1.00 77.06 634 ASN A O 1
ATOM 5009 N N . ASN A 1 635 ? -0.344 39.183 23.579 1.00 78.56 635 ASN A N 1
ATOM 5010 C CA . ASN A 1 635 ? -0.110 40.019 24.763 1.00 78.56 635 ASN A CA 1
ATOM 5011 C C . ASN A 1 635 ? -1.147 41.142 24.907 1.00 78.56 635 ASN A C 1
ATOM 5013 O O . ASN A 1 635 ? -1.706 41.297 25.992 1.00 78.56 635 ASN A O 1
ATOM 5017 N N . THR A 1 636 ? -1.482 41.869 23.835 1.00 84.00 636 THR A N 1
ATOM 5018 C CA . THR A 1 636 ? -2.521 42.918 23.904 1.00 84.00 636 THR A CA 1
ATOM 5019 C C . THR A 1 636 ? -3.886 42.341 24.289 1.00 84.00 636 THR A C 1
ATOM 5021 O O . THR A 1 636 ? -4.578 42.892 25.145 1.00 84.00 636 THR A O 1
ATOM 5024 N N . LYS A 1 637 ? -4.243 41.164 23.761 1.00 86.44 637 LYS A N 1
ATOM 5025 C CA . LYS A 1 637 ? -5.464 40.437 24.145 1.00 86.44 637 LYS A CA 1
ATOM 5026 C C . LYS A 1 637 ? -5.458 39.972 25.610 1.00 86.44 637 LYS A C 1
ATOM 5028 O O . LYS A 1 637 ? -6.509 39.967 26.252 1.00 86.44 637 LYS A O 1
ATOM 5033 N N . ILE A 1 638 ? -4.302 39.593 26.160 1.00 82.69 638 ILE A N 1
ATOM 5034 C CA . ILE A 1 638 ? -4.152 39.270 27.590 1.00 82.69 638 ILE A CA 1
ATOM 5035 C C . ILE A 1 638 ? -4.343 40.532 28.443 1.00 82.69 638 ILE A C 1
ATOM 5037 O O . ILE A 1 638 ? -5.097 40.490 29.418 1.00 82.69 638 ILE A O 1
ATOM 5041 N N . GLU A 1 639 ? -3.742 41.662 28.063 1.00 89.50 639 GLU A N 1
ATOM 5042 C CA . GLU A 1 639 ? -3.922 42.944 28.755 1.00 89.50 639 GLU A CA 1
ATOM 5043 C C . GLU A 1 639 ? -5.407 43.352 28.802 1.00 89.50 639 GLU A C 1
ATOM 5045 O O . GLU A 1 639 ? -5.940 43.579 29.893 1.00 89.50 639 GLU A O 1
ATOM 5050 N N . GLU A 1 640 ? -6.120 43.312 27.670 1.00 91.25 640 GLU A N 1
ATOM 5051 C CA . GLU A 1 640 ? -7.571 43.568 27.607 1.00 91.25 640 GLU A CA 1
ATOM 5052 C C . GLU A 1 640 ? -8.388 42.650 28.537 1.00 91.25 640 GLU A C 1
ATOM 5054 O O . GLU A 1 640 ? -9.319 43.099 29.221 1.00 91.25 640 GLU A O 1
ATOM 5059 N N . LEU A 1 641 ? -8.050 41.356 28.594 1.00 87.00 641 LEU A N 1
ATOM 5060 C CA . LEU A 1 641 ? -8.727 40.392 29.466 1.00 87.00 641 LEU A CA 1
ATOM 5061 C C . LEU A 1 641 ? -8.466 40.675 30.951 1.00 87.00 641 LEU A C 1
ATOM 5063 O O . LEU A 1 641 ? -9.410 40.624 31.748 1.00 87.00 641 LEU A O 1
ATOM 5067 N N . THR A 1 642 ? -7.235 41.029 31.332 1.00 86.94 642 THR A N 1
ATOM 5068 C CA . THR A 1 642 ? -6.916 41.400 32.723 1.00 86.94 642 THR A CA 1
ATOM 5069 C C . THR A 1 642 ? -7.615 42.695 33.145 1.00 86.94 642 THR A C 1
ATOM 5071 O O . THR A 1 642 ? -8.183 42.758 34.241 1.00 86.94 642 THR A O 1
ATOM 5074 N N . GLU A 1 643 ? -7.692 43.697 32.264 1.00 92.38 643 GLU A N 1
ATOM 5075 C CA . GLU A 1 643 ? -8.413 44.944 32.533 1.00 92.38 643 GLU A CA 1
ATOM 5076 C C . GLU A 1 643 ? -9.929 44.696 32.670 1.00 92.38 643 GLU A C 1
ATOM 5078 O O . GLU A 1 643 ? -10.590 45.216 33.580 1.00 92.38 643 GLU A O 1
ATOM 5083 N N . ARG A 1 644 ? -10.495 43.822 31.824 1.00 91.69 644 ARG A N 1
ATOM 5084 C CA . ARG A 1 644 ? -11.890 43.367 31.935 1.00 91.69 644 ARG A CA 1
ATOM 5085 C C . ARG A 1 644 ? -12.144 42.624 33.250 1.00 91.69 644 ARG A C 1
ATOM 5087 O O . ARG A 1 644 ? -13.182 42.851 33.878 1.00 91.69 644 ARG A O 1
ATOM 5094 N N . GLN A 1 645 ? -11.217 41.778 33.695 1.00 87.25 645 GLN A N 1
ATOM 5095 C CA . GLN A 1 645 ? -11.322 41.067 34.971 1.00 87.25 645 GLN A CA 1
ATOM 5096 C C . GLN A 1 645 ? -11.267 42.035 36.165 1.00 87.25 645 GLN A C 1
ATOM 5098 O O . GLN A 1 645 ? -12.079 41.908 37.086 1.00 87.25 645 GLN A O 1
ATOM 5103 N N . ALA A 1 646 ? -10.409 43.059 36.122 1.00 89.75 646 ALA A N 1
ATOM 5104 C CA . ALA A 1 646 ? -10.372 44.121 37.130 1.00 89.75 646 ALA A CA 1
ATOM 5105 C C . ALA A 1 646 ? -11.704 44.897 37.203 1.00 89.75 646 ALA A C 1
ATOM 5107 O O . ALA A 1 646 ? -12.272 45.055 38.289 1.00 89.75 646 ALA A O 1
ATOM 5108 N N . LYS A 1 647 ? -12.271 45.290 36.051 1.00 92.06 647 LYS A N 1
ATOM 5109 C CA . LYS A 1 647 ? -13.592 45.949 35.956 1.00 92.06 647 LYS A CA 1
ATOM 5110 C C . LYS A 1 647 ? -14.727 45.069 36.508 1.00 92.06 647 LYS A C 1
ATOM 5112 O O . LYS A 1 647 ? -15.631 45.569 37.185 1.00 92.06 647 LYS A O 1
ATOM 5117 N N . LEU A 1 648 ? -14.684 43.755 36.271 1.00 87.69 648 LEU A N 1
ATOM 5118 C CA . LEU A 1 648 ? -15.647 42.802 36.839 1.00 87.69 648 LEU A CA 1
ATOM 5119 C C . LEU A 1 648 ? -15.494 42.652 38.360 1.00 87.69 648 LEU A C 1
ATOM 5121 O O . LEU A 1 648 ? -16.506 42.629 39.064 1.00 87.69 648 LEU A O 1
ATOM 5125 N N . LEU A 1 649 ? -14.265 42.622 38.883 1.00 87.81 649 LEU A N 1
ATOM 5126 C CA . LEU A 1 649 ? -13.998 42.592 40.326 1.00 87.81 649 LEU A CA 1
ATOM 5127 C C . LEU A 1 649 ? -14.462 43.876 41.030 1.00 87.81 649 LEU A C 1
ATOM 5129 O O . LEU A 1 649 ? -15.039 43.793 42.117 1.00 87.81 649 LEU A O 1
ATOM 5133 N N . GLU A 1 650 ? -14.296 45.054 40.420 1.00 91.69 650 GLU A N 1
ATOM 5134 C CA . GLU A 1 650 ? -14.909 46.287 40.933 1.00 91.69 650 GLU A CA 1
ATOM 5135 C C . GLU A 1 650 ? -16.436 46.196 40.973 1.00 91.69 650 GLU A C 1
ATOM 5137 O O . GLU A 1 650 ? -17.053 46.533 41.988 1.00 91.69 650 GLU A O 1
ATOM 5142 N N . LYS A 1 651 ? -17.064 45.718 39.891 1.00 90.25 651 LYS A N 1
ATOM 5143 C CA . LYS A 1 651 ? -18.522 45.559 39.829 1.00 90.25 651 LYS A CA 1
ATOM 5144 C C . LYS A 1 651 ? -19.016 44.587 40.905 1.00 90.25 651 LYS A C 1
ATOM 5146 O O . LYS A 1 651 ? -19.995 44.891 41.586 1.00 90.25 651 LYS A O 1
ATOM 5151 N N . ALA A 1 652 ? -18.310 43.477 41.122 1.00 85.31 652 ALA A N 1
ATOM 5152 C CA . ALA A 1 652 ? -18.596 42.528 42.196 1.00 85.31 652 ALA A CA 1
ATOM 5153 C C . ALA A 1 652 ? -18.454 43.168 43.590 1.00 85.31 652 ALA A C 1
ATOM 5155 O O . ALA A 1 652 ? -19.336 42.987 44.430 1.00 85.31 652 ALA A O 1
ATOM 5156 N N . LYS A 1 653 ? -17.411 43.980 43.827 1.00 88.06 653 LYS A N 1
ATOM 5157 C CA . LYS A 1 653 ? -17.252 44.753 45.074 1.00 88.06 653 LYS A CA 1
ATOM 5158 C C . LYS A 1 653 ? -18.400 45.747 45.291 1.00 88.06 653 LYS A C 1
ATOM 5160 O O . LYS A 1 653 ? -18.932 45.792 46.396 1.00 88.06 653 LYS A O 1
ATOM 5165 N N . ARG A 1 654 ? -18.835 46.488 44.260 1.00 90.06 654 ARG A N 1
ATOM 5166 C CA . ARG A 1 654 ? -19.988 47.413 44.354 1.00 90.06 654 ARG A CA 1
ATOM 5167 C C . ARG A 1 654 ? -21.293 46.675 44.651 1.00 90.06 654 ARG A C 1
ATOM 5169 O O . ARG A 1 654 ? -22.043 47.108 45.521 1.00 90.06 654 ARG A O 1
ATOM 5176 N N . ILE A 1 655 ? -21.546 45.546 43.982 1.00 86.31 655 ILE A N 1
ATOM 5177 C CA . ILE A 1 655 ? -22.728 44.713 44.247 1.00 86.31 655 ILE A CA 1
ATOM 5178 C C . ILE A 1 655 ? -22.687 44.197 45.688 1.00 86.31 655 ILE A C 1
ATOM 5180 O O . ILE A 1 655 ? -23.654 44.411 46.417 1.00 86.31 655 ILE A O 1
ATOM 5184 N N . LYS A 1 656 ? -21.563 43.613 46.133 1.00 85.00 656 LYS A N 1
ATOM 5185 C CA . LYS A 1 656 ? -21.378 43.154 47.520 1.00 85.00 656 LYS A CA 1
ATOM 5186 C C . LYS A 1 656 ? -21.611 44.286 48.524 1.00 85.00 656 LYS A C 1
ATOM 5188 O O . LYS A 1 656 ? -22.347 44.075 49.478 1.00 85.00 656 LYS A O 1
ATOM 5193 N N . GLY A 1 657 ? -21.072 45.481 48.270 1.00 86.94 657 GLY A N 1
ATOM 5194 C CA . GLY A 1 657 ? -21.329 46.683 49.068 1.00 86.94 657 GLY A CA 1
ATOM 5195 C C . GLY A 1 657 ? -22.820 47.009 49.164 1.00 86.94 657 GLY A C 1
ATOM 5196 O O . GLY A 1 657 ? -23.349 47.072 50.265 1.00 86.94 657 GLY A O 1
ATOM 5197 N N . SER A 1 658 ? -23.524 47.102 48.031 1.00 85.19 658 SER A N 1
ATOM 5198 C CA . SER A 1 658 ? -24.970 47.389 48.008 1.00 85.19 658 SER A CA 1
ATOM 5199 C C . SER A 1 658 ? -25.831 46.303 48.670 1.00 85.19 658 SER A C 1
ATOM 5201 O O . SER A 1 658 ? -26.886 46.594 49.229 1.00 85.19 658 SER A O 1
ATOM 5203 N N . VAL A 1 659 ? -25.391 45.041 48.626 1.00 80.88 659 VAL A N 1
ATOM 5204 C CA . VAL A 1 659 ? -26.055 43.921 49.301 1.00 80.88 659 VAL A CA 1
ATOM 5205 C C . VAL A 1 659 ? -25.823 44.017 50.806 1.00 80.88 659 VAL A C 1
ATOM 5207 O O . VAL A 1 659 ? -26.790 43.965 51.558 1.00 80.88 659 VAL A O 1
ATOM 5210 N N . SER A 1 660 ? -24.581 44.235 51.248 1.00 81.69 660 SER A N 1
ATOM 5211 C CA . SER A 1 660 ? -24.255 44.483 52.656 1.00 81.69 660 SER A CA 1
ATOM 5212 C C . SER A 1 660 ? -24.991 45.703 53.208 1.00 81.69 660 SER A C 1
ATOM 5214 O O . SER A 1 660 ? -25.557 45.608 54.283 1.00 81.69 660 SER A O 1
ATOM 5216 N N . GLU A 1 661 ? -25.079 46.803 52.464 1.00 82.31 661 GLU A N 1
ATOM 5217 C CA . GLU A 1 661 ? -25.807 48.015 52.861 1.00 82.31 661 GLU A CA 1
ATOM 5218 C C . GLU A 1 661 ? -27.326 47.773 52.958 1.00 82.31 661 GLU A C 1
ATOM 5220 O O . GLU A 1 661 ? -27.980 48.252 53.883 1.00 82.31 661 GLU A O 1
ATOM 5225 N N . ARG A 1 662 ? -27.910 46.959 52.067 1.00 77.44 662 ARG A N 1
ATOM 5226 C CA . ARG A 1 662 ? -29.304 46.494 52.210 1.00 77.44 662 ARG A CA 1
ATOM 5227 C C . ARG A 1 662 ? -29.490 45.598 53.437 1.00 77.44 662 ARG A C 1
ATOM 5229 O O . ARG A 1 662 ? -30.485 45.758 54.137 1.00 77.44 662 ARG A O 1
ATOM 5236 N N . PHE A 1 663 ? -28.548 44.697 53.719 1.00 70.62 663 PHE A N 1
ATOM 5237 C CA . PHE A 1 663 ? -28.574 43.858 54.921 1.00 70.62 663 PHE A CA 1
ATOM 5238 C C . PHE A 1 663 ? -28.396 44.675 56.209 1.00 70.62 663 PHE A C 1
ATOM 5240 O O . PHE A 1 663 ? -29.124 44.427 57.161 1.00 70.62 663 PHE A O 1
ATOM 5247 N N . GLU A 1 664 ? -27.507 45.669 56.238 1.00 71.81 664 GLU A N 1
ATOM 5248 C CA . GLU A 1 664 ? -27.317 46.609 57.355 1.00 71.81 664 GLU A CA 1
ATOM 5249 C C . GLU A 1 664 ? -28.601 47.410 57.614 1.00 71.81 664 GLU A C 1
ATOM 5251 O O . GLU A 1 664 ? -29.094 47.432 58.738 1.00 71.81 664 GLU A O 1
ATOM 5256 N N . ASN A 1 665 ? -29.220 47.975 56.571 1.00 73.19 665 ASN A N 1
ATOM 5257 C CA . ASN A 1 665 ? -30.507 48.671 56.687 1.00 73.19 665 ASN A CA 1
ATOM 5258 C C . ASN A 1 665 ? -31.638 47.743 57.177 1.00 73.19 665 ASN A C 1
ATOM 5260 O O . ASN A 1 665 ? -32.473 48.145 57.989 1.00 73.19 665 ASN A O 1
ATOM 5264 N N . MET A 1 666 ? -31.648 46.479 56.742 1.00 63.56 666 MET A N 1
ATOM 5265 C CA . MET A 1 666 ? -32.596 45.470 57.224 1.00 63.56 666 MET A CA 1
ATOM 5266 C C . MET A 1 666 ? -32.306 45.058 58.681 1.00 63.56 666 MET A C 1
ATOM 5268 O O . MET A 1 666 ? -33.240 44.855 59.456 1.00 63.56 666 MET A O 1
ATOM 5272 N N . LYS A 1 667 ? -31.033 45.017 59.093 1.00 60.06 667 LYS A N 1
ATOM 5273 C CA . LYS A 1 667 ? -30.587 44.729 60.467 1.00 60.06 667 LYS A CA 1
ATOM 5274 C C . LYS A 1 667 ? -30.903 45.885 61.423 1.00 60.06 667 LYS A C 1
ATOM 5276 O O . LYS A 1 667 ? -31.366 45.637 62.528 1.00 60.06 667 LYS A O 1
ATOM 5281 N N . LEU A 1 668 ? -30.781 47.138 60.978 1.00 62.38 668 LEU A N 1
ATOM 5282 C CA . LEU A 1 668 ? -31.226 48.327 61.722 1.00 62.38 668 LEU A CA 1
ATOM 5283 C C . LEU A 1 668 ? -32.746 48.340 61.970 1.00 62.38 668 LEU A C 1
ATOM 5285 O O . LEU A 1 668 ? -33.196 48.906 62.963 1.00 62.38 668 LEU A O 1
ATOM 5289 N N . SER A 1 669 ? -33.541 47.683 61.115 1.00 58.84 669 SER A N 1
ATOM 5290 C CA . SER A 1 669 ? -34.987 47.502 61.339 1.00 58.84 669 SER A CA 1
ATOM 5291 C C . SER A 1 669 ? -35.337 46.384 62.341 1.00 58.84 669 SER A C 1
ATOM 5293 O O . SER A 1 669 ? -36.485 46.280 62.772 1.00 58.84 669 SER A O 1
ATOM 5295 N N . LEU A 1 670 ? -34.356 45.565 62.740 1.00 57.91 670 LEU A N 1
ATOM 5296 C CA . LEU A 1 670 ? -34.512 44.379 63.585 1.00 57.91 670 LEU A CA 1
ATOM 5297 C C . LEU A 1 670 ? -33.484 44.396 64.726 1.00 57.91 670 LEU A C 1
ATOM 5299 O O . LEU A 1 670 ? -32.425 43.776 64.646 1.00 57.91 670 LEU A O 1
ATOM 5303 N N . ASN A 1 671 ? -33.832 45.076 65.825 1.00 54.38 671 ASN A N 1
ATOM 5304 C CA . ASN A 1 671 ? -33.040 45.106 67.060 1.00 54.38 671 ASN A CA 1
ATOM 5305 C C . ASN A 1 671 ? -32.952 43.712 67.717 1.00 54.38 671 ASN A C 1
ATOM 5307 O O . ASN A 1 671 ? -33.701 43.386 68.639 1.00 54.38 671 ASN A O 1
ATOM 5311 N N . LEU A 1 672 ? -32.010 42.898 67.243 1.00 60.97 672 LEU A N 1
ATOM 5312 C CA . LEU A 1 672 ? -31.620 41.603 67.798 1.00 60.97 672 LEU A CA 1
ATOM 5313 C C . LEU A 1 672 ? -30.263 41.724 68.520 1.00 60.97 672 LEU A C 1
ATOM 5315 O O . LEU A 1 672 ? -29.372 42.427 68.038 1.00 60.97 672 LEU A O 1
ATOM 5319 N N . PRO A 1 673 ? -30.068 41.054 69.671 1.00 58.59 673 PRO A N 1
ATOM 5320 C CA . PRO A 1 673 ? -28.804 41.104 70.398 1.00 58.59 673 PRO A CA 1
ATOM 5321 C C . PRO A 1 673 ? -27.689 40.348 69.655 1.00 58.59 673 PRO A C 1
ATOM 5323 O O . PRO A 1 673 ? -27.881 39.218 69.214 1.00 58.59 673 PRO A O 1
ATOM 5326 N N . LEU A 1 674 ? -26.505 40.969 69.577 1.00 59.66 674 LEU A N 1
ATOM 5327 C CA . LEU A 1 674 ? -25.313 40.436 68.901 1.00 59.66 674 LEU A CA 1
ATOM 5328 C C . LEU A 1 674 ? -24.911 39.039 69.399 1.00 59.66 674 LEU A C 1
ATOM 5330 O O . LEU A 1 674 ? -24.752 38.821 70.610 1.00 59.66 674 LEU A O 1
ATOM 5334 N N . SER A 1 675 ? -24.657 38.139 68.448 1.00 67.44 675 SER A N 1
ATOM 5335 C CA . SER A 1 675 ? -24.199 36.767 68.686 1.00 67.44 675 SER A CA 1
ATOM 5336 C C . SER A 1 675 ? -22.799 36.724 69.316 1.00 67.44 675 SER A C 1
ATOM 5338 O O . SER A 1 675 ? -22.002 37.653 69.171 1.00 67.44 675 SER A O 1
ATOM 5340 N N . ALA A 1 676 ? -22.465 35.623 69.999 1.00 65.88 676 ALA A N 1
ATOM 5341 C CA . ALA A 1 676 ? -21.128 35.408 70.560 1.00 65.88 676 ALA A CA 1
ATOM 5342 C C . ALA A 1 676 ? -20.038 35.493 69.474 1.00 65.88 676 ALA A C 1
ATOM 5344 O O . ALA A 1 676 ? -19.083 36.249 69.634 1.00 65.88 676 ALA A O 1
ATOM 5345 N N . ALA A 1 677 ? -20.261 34.844 68.325 1.00 68.81 677 ALA A N 1
ATOM 5346 C CA . ALA A 1 677 ? -19.342 34.876 67.187 1.00 68.81 677 ALA A CA 1
ATOM 5347 C C . ALA A 1 677 ? -19.147 36.293 66.612 1.00 68.81 677 ALA A C 1
ATOM 5349 O O . ALA A 1 677 ? -18.034 36.663 66.251 1.00 68.81 677 ALA A O 1
ATOM 5350 N N . GLU A 1 678 ? -20.193 37.131 66.588 1.00 69.69 678 GLU A N 1
ATOM 5351 C CA . GLU A 1 678 ? -20.053 38.540 66.191 1.00 69.69 678 GLU A CA 1
ATOM 5352 C C . GLU A 1 678 ? -19.219 39.322 67.216 1.00 69.69 678 GLU A C 1
ATOM 5354 O O . GLU A 1 678 ? -18.392 40.145 66.835 1.00 69.69 678 GLU A O 1
ATOM 5359 N N . LYS A 1 679 ? -19.373 39.052 68.520 1.00 74.19 679 LYS A N 1
ATOM 5360 C CA . LYS A 1 679 ? -18.564 39.688 69.578 1.00 74.19 679 LYS A CA 1
ATOM 5361 C C . LYS A 1 679 ? -17.102 39.241 69.581 1.00 74.19 679 LYS A C 1
ATOM 5363 O O . LYS A 1 679 ? -16.267 39.983 70.103 1.00 74.19 679 LYS A O 1
ATOM 5368 N N . ASP A 1 680 ? -16.794 38.046 69.086 1.00 74.56 680 ASP A N 1
ATOM 5369 C CA . ASP A 1 680 ? -15.419 37.586 68.864 1.00 74.56 680 ASP A CA 1
ATOM 5370 C C . ASP A 1 680 ? -14.841 38.236 67.595 1.00 74.56 680 ASP A C 1
ATOM 5372 O O . ASP A 1 680 ? -13.783 38.860 67.662 1.00 74.56 680 ASP A O 1
ATOM 5376 N N . TRP A 1 681 ? -15.591 38.250 66.488 1.00 75.44 681 TRP A N 1
ATOM 5377 C CA . TRP A 1 681 ? -15.198 38.910 65.235 1.00 75.44 681 TRP A CA 1
ATOM 5378 C C . TRP A 1 681 ? -14.983 40.425 65.384 1.00 75.44 681 TRP A C 1
ATOM 5380 O O . TRP A 1 681 ? -13.987 40.967 64.910 1.00 75.44 681 TRP A O 1
ATOM 5390 N N . PHE A 1 682 ? -15.846 41.132 66.122 1.00 77.81 682 PHE A N 1
ATOM 5391 C CA . PHE A 1 682 ? -15.625 42.546 66.445 1.00 77.81 682 PHE A CA 1
ATOM 5392 C C . PHE A 1 682 ? -14.435 42.759 67.392 1.00 77.81 682 PHE A C 1
ATOM 5394 O O . PHE A 1 682 ? -13.820 43.826 67.354 1.00 77.81 682 PHE A O 1
ATOM 5401 N N . ARG A 1 683 ? -14.066 41.781 68.232 1.00 78.31 683 ARG A N 1
ATOM 5402 C CA . ARG A 1 683 ? -12.818 41.846 69.014 1.00 78.31 683 ARG A CA 1
ATOM 5403 C C . ARG A 1 683 ? -11.599 41.679 68.112 1.00 78.31 683 ARG A C 1
ATOM 5405 O O . ARG A 1 683 ? -10.663 42.462 68.246 1.00 78.31 683 ARG A O 1
ATOM 5412 N N . GLU A 1 684 ? -11.641 40.748 67.165 1.00 78.06 684 GLU A N 1
ATOM 5413 C CA . GLU A 1 684 ? -10.586 40.529 66.172 1.00 78.06 684 GLU A CA 1
ATOM 5414 C C . GLU A 1 684 ? -10.405 41.740 65.241 1.00 78.06 684 GLU A C 1
ATOM 5416 O O . GLU A 1 684 ? -9.288 42.230 65.082 1.00 78.06 684 GLU A O 1
ATOM 5421 N N . ILE A 1 685 ? -11.494 42.317 64.717 1.00 80.12 685 ILE A N 1
ATOM 5422 C CA . ILE A 1 685 ? -11.447 43.557 63.925 1.00 80.12 685 ILE A CA 1
ATOM 5423 C C . ILE A 1 685 ? -10.865 44.714 64.736 1.00 80.12 685 ILE A C 1
ATOM 5425 O O . ILE A 1 685 ? -10.016 45.443 64.230 1.00 80.12 685 ILE A O 1
ATOM 5429 N N . ASN A 1 686 ? -11.274 44.891 65.995 1.00 76.88 686 ASN A N 1
ATOM 5430 C CA . ASN A 1 686 ? -10.723 45.959 66.832 1.00 76.88 686 ASN A CA 1
ATOM 5431 C C . ASN A 1 686 ? -9.254 45.710 67.215 1.00 76.88 686 ASN A C 1
ATOM 5433 O O . ASN A 1 686 ? -8.508 46.672 67.390 1.00 76.88 686 ASN A O 1
ATOM 5437 N N . HIS A 1 687 ? -8.816 44.451 67.303 1.00 77.25 687 HIS A N 1
ATOM 5438 C CA . HIS A 1 687 ? -7.409 44.088 67.468 1.00 77.25 687 HIS A CA 1
ATOM 5439 C C . HIS A 1 687 ? -6.597 44.426 66.207 1.00 77.25 687 HIS A C 1
ATOM 5441 O O . HIS A 1 687 ? -5.626 45.175 66.287 1.00 77.25 687 HIS A O 1
ATOM 5447 N N . LEU A 1 688 ? -7.042 43.978 65.029 1.00 73.31 688 LEU A N 1
ATOM 5448 C CA . LEU A 1 688 ? -6.421 44.307 63.740 1.00 73.31 688 LEU A CA 1
ATOM 5449 C C . LEU A 1 688 ? -6.369 45.822 63.495 1.00 73.31 688 LEU A C 1
ATOM 5451 O O . LEU A 1 688 ? -5.341 46.347 63.078 1.00 73.31 688 LEU A O 1
ATOM 5455 N N . ASN A 1 689 ? -7.444 46.547 63.810 1.00 76.38 689 ASN A N 1
ATOM 5456 C CA . ASN A 1 689 ? -7.501 48.000 63.660 1.00 76.38 689 ASN A CA 1
ATOM 5457 C C . ASN A 1 689 ? -6.507 48.716 64.597 1.00 76.38 689 ASN A C 1
ATOM 5459 O O . ASN A 1 689 ? -5.863 49.678 64.180 1.00 76.38 689 ASN A O 1
ATOM 5463 N N . LYS A 1 690 ? -6.301 48.216 65.826 1.00 70.25 690 LYS A N 1
ATOM 5464 C CA . LYS A 1 690 ? -5.231 48.712 66.711 1.00 70.25 690 LYS A CA 1
ATOM 5465 C C . LYS A 1 690 ? -3.844 48.476 66.112 1.00 70.25 690 LYS A C 1
ATOM 5467 O O . LYS A 1 690 ? -3.090 49.436 65.992 1.00 70.25 690 LYS A O 1
ATOM 5472 N N . VAL A 1 691 ? -3.541 47.251 65.676 1.00 71.69 691 VAL A N 1
ATOM 5473 C CA . VAL A 1 691 ? -2.240 46.889 65.074 1.00 71.69 691 VAL A CA 1
ATOM 5474 C C . VAL A 1 691 ? -1.935 47.721 63.817 1.00 71.69 691 VAL A C 1
ATOM 5476 O O . VAL A 1 691 ? -0.804 48.162 63.619 1.00 71.69 691 VAL A O 1
ATOM 5479 N N . VAL A 1 692 ? -2.941 47.983 62.977 1.00 70.50 692 VAL A N 1
ATOM 5480 C CA . VAL A 1 692 ? -2.761 48.731 61.721 1.00 70.50 692 VAL A CA 1
ATOM 5481 C C . VAL A 1 692 ? -2.676 50.248 61.938 1.00 70.50 692 VAL A C 1
ATOM 5483 O O . VAL A 1 692 ? -1.804 50.881 61.341 1.00 70.50 692 VAL A O 1
ATOM 5486 N N . ASN A 1 693 ? -3.551 50.836 62.767 1.00 66.19 693 ASN A N 1
ATOM 5487 C CA . ASN A 1 693 ? -3.738 52.296 62.832 1.00 66.19 693 ASN A CA 1
ATOM 5488 C C . ASN A 1 693 ? -3.250 52.981 64.118 1.00 66.19 693 ASN A C 1
ATOM 5490 O O . ASN A 1 693 ? -3.034 54.190 64.086 1.00 66.19 693 ASN A O 1
ATOM 5494 N N . ILE A 1 694 ? -3.131 52.271 65.245 1.00 64.88 694 ILE A N 1
ATOM 5495 C CA . ILE A 1 694 ? -2.847 52.885 66.560 1.00 64.88 694 ILE A CA 1
ATOM 5496 C C . ILE A 1 694 ? -1.471 52.460 67.098 1.00 64.88 694 ILE A C 1
ATOM 5498 O O . ILE A 1 694 ? -0.818 53.255 67.769 1.00 64.88 694 ILE A O 1
ATOM 5502 N N . GLY A 1 695 ? -1.022 51.245 66.769 1.00 60.22 695 GLY A N 1
ATOM 5503 C CA . GLY A 1 695 ? 0.107 50.593 67.433 1.00 60.22 695 GLY A CA 1
ATOM 5504 C C . GLY A 1 695 ? -0.268 50.103 68.836 1.00 60.22 695 GLY A C 1
ATOM 5505 O O . GLY A 1 695 ? -1.278 50.522 69.412 1.00 60.22 695 GLY A O 1
ATOM 5506 N N . ASP A 1 696 ? 0.54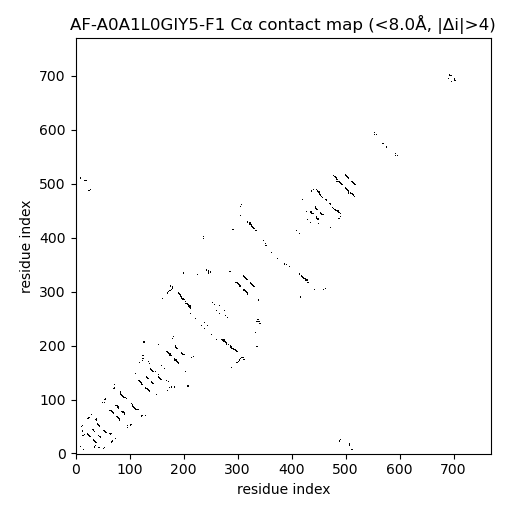4 49.203 69.387 1.00 58.72 696 ASP A N 1
ATOM 5507 C CA . ASP A 1 696 ? 0.604 49.022 70.840 1.00 58.72 696 ASP A CA 1
ATOM 5508 C C . ASP A 1 696 ? 1.797 49.823 71.380 1.00 58.72 696 ASP A C 1
ATOM 5510 O O . ASP A 1 696 ? 2.653 50.245 70.605 1.00 58.72 696 ASP A O 1
ATOM 5514 N N . LYS A 1 697 ? 1.847 50.109 72.683 1.00 58.97 697 LYS A N 1
ATOM 5515 C CA . LYS A 1 697 ? 2.686 51.214 73.208 1.00 58.97 697 LYS A CA 1
ATOM 5516 C C . LYS A 1 697 ? 4.199 51.125 72.945 1.00 58.97 697 LYS A C 1
ATOM 5518 O O . LYS A 1 697 ? 4.851 52.163 73.039 1.00 58.97 697 LYS A O 1
ATOM 5523 N N . ASP A 1 698 ? 4.718 49.949 72.602 1.00 57.94 698 ASP A N 1
ATOM 5524 C CA . ASP A 1 698 ? 6.133 49.720 72.281 1.00 57.94 698 ASP A CA 1
ATOM 5525 C C . ASP A 1 698 ? 6.398 49.444 70.779 1.00 57.94 698 ASP A C 1
ATOM 5527 O O . ASP A 1 698 ? 7.548 49.519 70.346 1.00 57.94 698 ASP A O 1
ATOM 5531 N N . ASP A 1 699 ? 5.360 49.202 69.961 1.00 60.41 699 ASP A N 1
ATOM 5532 C CA . ASP A 1 699 ? 5.480 48.840 68.537 1.00 60.41 699 ASP A CA 1
ATOM 5533 C C . ASP A 1 699 ? 4.923 49.929 67.601 1.00 60.41 699 ASP A C 1
ATOM 5535 O O . ASP A 1 699 ? 3.763 50.342 67.686 1.00 60.41 699 ASP A O 1
ATOM 5539 N N . LYS A 1 700 ? 5.746 50.362 66.635 1.00 61.69 700 LYS A N 1
ATOM 5540 C CA . LYS A 1 700 ? 5.349 51.344 65.608 1.00 61.69 700 LYS A CA 1
ATOM 5541 C C . LYS A 1 700 ? 4.208 50.804 64.749 1.00 61.69 700 LYS A C 1
ATOM 5543 O O . LYS A 1 700 ? 4.244 49.655 64.311 1.00 61.69 700 LYS A O 1
ATOM 5548 N N . CYS A 1 701 ? 3.240 51.660 64.418 1.00 69.19 701 CYS A N 1
ATOM 5549 C CA . CYS A 1 701 ? 2.137 51.251 63.554 1.00 69.19 701 CYS A CA 1
ATOM 5550 C C . CYS A 1 701 ? 2.642 50.838 62.157 1.00 69.19 701 CYS A C 1
ATOM 5552 O O . CYS A 1 701 ? 3.600 51.396 61.608 1.00 69.19 701 CYS A O 1
ATOM 5554 N N . LEU A 1 702 ? 1.965 49.863 61.550 1.00 72.31 702 LEU A N 1
ATOM 5555 C CA . LEU A 1 702 ? 2.405 49.237 60.296 1.00 72.31 702 LEU A CA 1
ATOM 5556 C C . LEU A 1 702 ? 2.489 50.247 59.128 1.00 72.31 702 LEU A C 1
ATOM 5558 O O . LEU A 1 702 ? 3.320 50.119 58.228 1.00 72.31 702 LEU A O 1
ATOM 5562 N N . ILE A 1 703 ? 1.682 51.312 59.189 1.00 77.38 703 ILE A N 1
ATOM 5563 C CA . ILE A 1 703 ? 1.681 52.435 58.240 1.00 77.38 703 ILE A CA 1
ATOM 5564 C C . ILE A 1 703 ? 2.956 53.292 58.353 1.00 77.38 703 ILE A C 1
ATOM 5566 O O . ILE A 1 703 ? 3.447 53.794 57.339 1.00 77.38 703 ILE A O 1
ATOM 5570 N N . GLU A 1 704 ? 3.512 53.474 59.552 1.00 75.19 704 GLU A N 1
ATOM 5571 C CA . GLU A 1 704 ? 4.769 54.209 59.751 1.00 75.19 704 GLU A CA 1
ATOM 5572 C C . GLU A 1 704 ? 5.980 53.394 59.298 1.00 75.19 704 GLU A C 1
ATOM 5574 O O . GLU A 1 704 ? 6.858 53.952 58.640 1.00 75.19 704 GLU A O 1
ATOM 5579 N N . LEU A 1 705 ? 5.984 52.079 59.541 1.00 78.19 705 LEU A N 1
ATOM 5580 C CA . LEU A 1 705 ? 7.024 51.169 59.044 1.00 78.19 705 LEU A CA 1
ATOM 5581 C C . LEU A 1 705 ? 7.094 51.149 57.507 1.00 78.19 705 LEU A C 1
ATOM 5583 O O . LEU A 1 705 ? 8.179 51.230 56.928 1.00 78.19 705 LEU A O 1
ATOM 5587 N N . ILE A 1 706 ? 5.942 51.131 56.826 1.00 80.06 706 ILE A N 1
ATOM 5588 C CA . ILE A 1 706 ? 5.883 51.232 55.356 1.00 80.06 706 ILE A CA 1
ATOM 5589 C C . ILE A 1 706 ? 6.405 52.597 54.869 1.00 80.06 706 ILE A C 1
ATOM 5591 O O . ILE A 1 706 ? 7.078 52.672 53.837 1.00 80.06 706 ILE A O 1
ATOM 5595 N N . LYS A 1 707 ? 6.139 53.688 55.602 1.00 80.75 707 LYS A N 1
ATOM 5596 C CA . LYS A 1 707 ? 6.665 55.022 55.262 1.00 80.75 707 LYS A CA 1
ATOM 5597 C C . LYS A 1 707 ? 8.180 55.119 55.457 1.00 80.75 707 LYS A C 1
ATOM 5599 O O . LYS A 1 707 ? 8.831 55.708 54.596 1.00 80.75 707 LYS A O 1
ATOM 5604 N N . SER A 1 708 ? 8.747 54.540 56.521 1.00 80.44 708 SER A N 1
ATOM 5605 C CA . SER A 1 708 ? 10.204 54.530 56.721 1.00 80.44 708 SER A CA 1
ATOM 5606 C C . SER A 1 708 ? 10.916 53.687 55.663 1.00 80.44 708 SER A C 1
ATOM 5608 O O . SER A 1 708 ? 11.842 54.190 55.033 1.00 80.44 708 SER A O 1
ATOM 5610 N N . LEU A 1 709 ? 10.414 52.481 55.363 1.00 81.38 709 LEU A N 1
ATOM 5611 C CA . LEU A 1 709 ? 10.954 51.634 54.288 1.00 81.38 709 LEU A CA 1
ATOM 5612 C C . LEU A 1 709 ? 10.934 52.345 52.926 1.00 81.38 709 LEU A C 1
ATOM 5614 O O . LEU A 1 709 ? 11.886 52.256 52.155 1.00 81.38 709 LEU A O 1
ATOM 5618 N N . LYS A 1 710 ? 9.874 53.108 52.627 1.00 84.12 710 LYS A N 1
ATOM 5619 C CA . LYS A 1 710 ? 9.791 53.878 51.378 1.00 84.12 710 LYS A CA 1
ATOM 5620 C C . LYS A 1 710 ? 10.843 54.993 51.288 1.00 84.12 710 LYS A C 1
ATOM 5622 O O . LYS A 1 710 ? 11.301 55.284 50.186 1.00 84.12 710 LYS A O 1
ATOM 5627 N N . LEU A 1 711 ? 11.218 55.618 52.406 1.00 81.31 711 LEU A N 1
ATOM 5628 C CA . LEU A 1 711 ? 12.289 56.622 52.443 1.00 81.31 711 LEU A CA 1
ATOM 5629 C C . LEU A 1 711 ? 13.669 55.971 52.271 1.00 81.31 711 LEU A C 1
ATOM 5631 O O . LEU A 1 711 ? 14.464 56.439 51.460 1.00 81.31 711 LEU A O 1
ATOM 5635 N N . GLU A 1 712 ? 13.905 54.851 52.949 1.00 82.38 712 GLU A N 1
ATOM 5636 C CA . GLU A 1 712 ? 15.158 54.087 52.895 1.00 82.38 712 GLU A CA 1
ATOM 5637 C C . GLU A 1 712 ? 15.447 53.554 51.475 1.00 82.38 712 GLU A C 1
ATOM 5639 O O . GLU A 1 712 ? 16.543 53.733 50.939 1.00 82.38 712 GLU A O 1
ATOM 5644 N N . VAL A 1 713 ? 14.427 53.022 50.788 1.00 81.00 713 VAL A N 1
ATOM 5645 C CA . VAL A 1 713 ? 14.518 52.609 49.371 1.00 81.00 713 VAL A CA 1
ATOM 5646 C C . VAL A 1 713 ? 14.807 53.795 48.436 1.00 81.00 713 VAL A C 1
ATOM 5648 O O . VAL A 1 713 ? 15.546 53.648 47.457 1.00 81.00 713 VAL A O 1
ATOM 5651 N N . LEU A 1 714 ? 14.263 54.985 48.720 1.00 78.56 714 LEU A N 1
ATOM 5652 C CA . LEU A 1 714 ? 14.531 56.185 47.920 1.00 78.56 714 LEU A CA 1
ATOM 5653 C C . LEU A 1 714 ? 15.983 56.661 48.072 1.00 78.56 714 LEU A C 1
ATOM 5655 O O . LEU A 1 714 ? 16.610 56.976 47.055 1.00 78.56 714 LEU A O 1
ATOM 5659 N N . GLU A 1 715 ? 16.538 56.665 49.287 1.00 80.19 715 GLU A N 1
ATOM 5660 C CA . GLU A 1 715 ? 17.957 56.976 49.516 1.00 80.19 715 GLU A CA 1
ATOM 5661 C C . GLU A 1 715 ? 18.877 55.975 48.806 1.00 80.19 715 GLU A C 1
ATOM 5663 O O . GLU A 1 715 ? 19.781 56.388 48.070 1.00 80.19 715 GLU A O 1
ATOM 5668 N N . PHE A 1 716 ? 18.593 54.674 48.917 1.00 76.25 716 PHE A N 1
ATOM 5669 C CA . PHE A 1 716 ? 19.378 53.629 48.254 1.00 76.25 716 PHE A CA 1
ATOM 5670 C C . PHE A 1 716 ? 19.391 53.797 46.721 1.00 76.25 716 PHE A C 1
ATOM 5672 O O . PHE A 1 716 ? 20.448 53.735 46.086 1.00 76.25 716 PHE A O 1
ATOM 5679 N N . SER A 1 717 ? 18.235 54.116 46.121 1.00 75.56 717 SER A N 1
ATOM 5680 C CA . SER A 1 717 ? 18.119 54.353 44.671 1.00 75.56 717 SER A CA 1
ATOM 5681 C C . SER A 1 717 ? 18.916 55.571 44.175 1.00 75.56 717 SER A C 1
ATOM 5683 O O . SER A 1 717 ? 19.367 55.598 43.026 1.00 75.56 717 SER A O 1
ATOM 5685 N N . ASN A 1 718 ? 19.107 56.581 45.031 1.00 74.06 718 ASN A N 1
ATOM 5686 C CA . ASN A 1 718 ? 19.841 57.800 44.697 1.00 74.06 718 ASN A CA 1
ATOM 5687 C C . ASN A 1 718 ? 21.360 57.634 44.841 1.00 74.06 718 ASN A C 1
ATOM 5689 O O . ASN A 1 718 ? 22.106 58.333 44.152 1.00 74.06 718 ASN A O 1
ATOM 5693 N N . ASN A 1 719 ? 21.822 56.709 45.686 1.00 71.38 719 ASN A N 1
ATOM 5694 C CA . ASN A 1 719 ? 23.242 56.379 45.807 1.00 71.38 719 ASN A CA 1
ATOM 5695 C C . ASN A 1 719 ? 23.728 55.546 44.609 1.00 71.38 719 ASN A C 1
ATOM 5697 O O . ASN A 1 719 ? 24.710 55.931 43.976 1.00 71.38 719 ASN A O 1
ATOM 5701 N N . MET A 1 720 ? 22.970 54.524 44.191 1.00 64.06 720 MET A N 1
ATOM 5702 C CA . MET A 1 720 ? 23.282 53.712 42.996 1.00 64.06 720 MET A CA 1
ATOM 5703 C C . MET A 1 720 ? 23.479 54.552 41.719 1.00 64.06 720 MET A C 1
ATOM 5705 O O . MET A 1 720 ? 24.386 54.297 40.931 1.00 64.06 720 MET A O 1
ATOM 5709 N N . LYS A 1 721 ? 22.690 55.620 41.535 1.00 63.34 721 LYS A N 1
ATOM 5710 C CA . LYS A 1 721 ? 22.815 56.532 40.379 1.00 63.34 721 LYS A CA 1
ATOM 5711 C C . LYS A 1 721 ? 24.094 57.382 40.375 1.00 63.34 721 LYS A C 1
ATOM 5713 O O . LYS A 1 721 ? 24.430 57.946 39.333 1.00 63.34 721 LYS A O 1
ATOM 5718 N N . LYS A 1 722 ? 24.790 57.513 41.511 1.00 60.09 722 LYS A N 1
ATOM 5719 C CA . LYS A 1 722 ? 26.055 58.264 41.620 1.00 60.09 722 LYS A CA 1
ATOM 5720 C C . LYS A 1 722 ? 27.284 57.400 41.338 1.00 60.09 722 LYS A C 1
ATOM 5722 O O . LYS A 1 722 ? 28.287 57.938 40.888 1.00 60.09 722 LYS A O 1
ATOM 5727 N N . GLU A 1 723 ? 27.206 56.091 41.569 1.00 57.16 723 GLU A N 1
ATOM 5728 C CA . GLU A 1 723 ? 28.317 55.159 41.321 1.00 57.16 723 GLU A CA 1
ATOM 5729 C C . GLU A 1 723 ? 28.412 54.750 39.840 1.00 57.16 723 GLU A C 1
ATOM 5731 O O . GLU A 1 723 ? 29.499 54.518 39.318 1.00 57.16 723 GLU A O 1
ATOM 5736 N N . THR A 1 724 ? 27.292 54.751 39.110 1.00 53.94 724 THR A N 1
ATOM 5737 C CA . THR A 1 724 ? 27.245 54.339 37.694 1.00 53.94 724 THR A CA 1
ATOM 5738 C C . THR A 1 724 ? 27.933 55.284 36.696 1.00 53.94 724 THR A C 1
ATOM 5740 O O . THR A 1 724 ? 28.132 54.901 35.545 1.00 53.94 724 THR A O 1
ATOM 5743 N N . THR A 1 725 ? 28.296 56.514 37.076 1.00 54.69 725 THR A N 1
ATOM 5744 C CA . THR A 1 725 ? 28.885 57.506 36.148 1.00 54.69 725 THR A CA 1
ATOM 5745 C C . THR A 1 725 ? 30.414 57.497 36.078 1.00 54.69 725 THR A C 1
ATOM 5747 O O . THR A 1 725 ? 30.966 58.109 35.163 1.00 54.69 725 THR A O 1
ATOM 5750 N N . THR A 1 726 ? 31.118 56.810 36.985 1.00 52.94 726 THR A N 1
ATOM 5751 C CA . THR A 1 726 ? 32.593 56.860 37.079 1.00 52.94 726 THR A CA 1
ATOM 5752 C C . THR A 1 726 ? 33.330 55.666 36.458 1.00 52.94 726 THR A C 1
ATOM 5754 O O . THR A 1 726 ? 34.521 55.789 36.186 1.00 52.94 726 THR A O 1
ATOM 5757 N N . SER A 1 727 ? 32.658 54.540 36.184 1.00 50.62 727 SER A N 1
ATOM 5758 C CA . SER A 1 727 ? 33.324 53.277 35.795 1.00 50.62 727 SER A CA 1
ATOM 5759 C C . SER A 1 727 ? 33.505 53.032 34.283 1.00 50.62 727 SER A C 1
ATOM 5761 O O . SER A 1 727 ? 34.228 52.117 33.896 1.00 50.62 727 SER A O 1
ATOM 5763 N N . ASN A 1 728 ? 32.868 53.810 33.401 1.00 56.47 728 ASN A N 1
ATOM 5764 C CA . ASN A 1 728 ? 32.742 53.446 31.980 1.00 56.47 728 ASN A CA 1
ATOM 5765 C C . ASN A 1 728 ? 33.618 54.295 31.052 1.00 56.47 728 ASN A C 1
ATOM 5767 O O . ASN A 1 728 ? 33.159 55.343 30.586 1.00 56.47 728 ASN A O 1
ATOM 5771 N N . LYS A 1 729 ? 34.836 53.817 30.716 1.00 56.06 729 LYS A N 1
ATOM 5772 C CA . LYS A 1 729 ? 35.523 54.250 29.473 1.00 56.06 729 LYS A CA 1
ATOM 5773 C C . LYS A 1 729 ? 36.725 53.463 28.916 1.00 56.06 729 LYS A C 1
ATOM 5775 O O . LYS A 1 729 ? 37.240 53.924 27.900 1.00 56.06 729 LYS A O 1
ATOM 5780 N N . LEU A 1 730 ? 37.197 52.344 29.491 1.00 49.88 730 LEU A N 1
ATOM 5781 C CA . LEU A 1 730 ? 38.481 51.756 29.032 1.00 49.88 730 LEU A CA 1
ATOM 5782 C C . LEU A 1 730 ? 38.629 50.219 28.974 1.00 49.88 730 LEU A C 1
ATOM 5784 O O . LEU A 1 730 ? 39.731 49.761 28.688 1.00 49.88 730 LEU A O 1
ATOM 5788 N N . THR A 1 731 ? 37.567 49.418 29.142 1.00 55.53 731 THR A N 1
ATOM 5789 C CA . THR A 1 731 ? 37.659 47.936 29.041 1.00 55.53 731 THR A CA 1
ATOM 5790 C C . THR A 1 731 ? 36.684 47.274 28.041 1.00 55.53 731 THR A C 1
ATOM 5792 O O . THR A 1 731 ? 36.741 46.070 27.798 1.00 55.53 731 THR A O 1
ATOM 5795 N N . ASN A 1 732 ? 35.848 48.066 27.359 1.00 59.69 732 ASN A N 1
ATOM 5796 C CA . ASN A 1 732 ? 34.616 47.633 26.672 1.00 59.69 732 ASN A CA 1
ATOM 5797 C C . ASN A 1 732 ? 34.732 46.751 25.402 1.00 59.69 732 ASN A C 1
ATOM 5799 O O . ASN A 1 732 ? 33.713 46.556 24.744 1.00 59.69 732 ASN A O 1
ATOM 5803 N N . THR A 1 733 ? 35.899 46.238 24.998 1.00 58.00 733 THR A N 1
ATOM 5804 C CA . THR A 1 733 ? 36.015 45.428 23.757 1.00 58.00 733 THR A CA 1
ATOM 5805 C C . THR A 1 733 ? 36.517 44.010 23.992 1.00 58.00 733 THR A C 1
ATOM 5807 O O . THR A 1 733 ? 35.897 43.071 23.504 1.00 58.00 733 THR A O 1
ATOM 5810 N N . ILE A 1 734 ? 37.586 43.823 24.770 1.00 56.00 734 ILE A N 1
ATOM 5811 C CA . ILE A 1 734 ? 38.104 42.479 25.083 1.00 56.00 734 ILE A CA 1
ATOM 5812 C C . ILE A 1 734 ? 37.223 41.802 26.141 1.00 56.00 734 ILE A C 1
ATOM 5814 O O . ILE A 1 734 ? 36.829 40.653 25.948 1.00 56.00 734 ILE A O 1
ATOM 5818 N N . GLU A 1 735 ? 36.808 42.538 27.180 1.00 59.16 735 GLU A N 1
ATOM 5819 C CA . GLU A 1 735 ? 35.820 42.039 28.149 1.00 59.16 735 GLU A CA 1
ATOM 5820 C C . GLU A 1 735 ? 34.483 41.720 27.478 1.00 59.16 735 GLU A C 1
ATOM 5822 O O . GLU A 1 735 ? 33.792 40.813 27.908 1.00 59.16 735 GLU A O 1
ATOM 5827 N N . HIS A 1 736 ? 34.116 42.399 26.387 1.00 61.97 736 HIS A N 1
ATOM 5828 C CA . HIS A 1 736 ? 32.831 42.177 25.720 1.00 61.97 736 HIS A CA 1
ATOM 5829 C C . HIS A 1 736 ? 32.772 40.852 24.935 1.00 61.97 736 HIS A C 1
ATOM 5831 O O . HIS A 1 736 ? 31.685 40.296 24.771 1.00 61.97 736 HIS A O 1
ATOM 5837 N N . PHE A 1 737 ? 33.920 40.321 24.491 1.00 54.91 737 PHE A N 1
ATOM 5838 C CA . PHE A 1 737 ? 34.022 38.995 23.865 1.00 54.91 737 PHE A CA 1
ATOM 5839 C C . PHE A 1 737 ? 34.207 37.858 24.886 1.00 54.91 737 PHE A C 1
ATOM 5841 O O . PHE A 1 737 ? 33.729 36.745 24.649 1.00 54.91 737 PHE A O 1
ATOM 5848 N N . SER A 1 738 ? 34.846 38.109 26.038 1.00 60.38 738 SER A N 1
ATOM 5849 C CA . SER A 1 738 ? 34.814 37.141 27.145 1.00 60.38 738 SER A CA 1
ATOM 5850 C C . SER A 1 738 ? 33.418 37.085 27.766 1.00 60.38 738 SER A C 1
ATOM 5852 O O . SER A 1 738 ? 32.855 35.993 27.855 1.00 60.38 738 SER A O 1
ATOM 5854 N N . LEU A 1 739 ? 32.795 38.242 28.044 1.00 65.56 739 LEU A N 1
ATOM 5855 C CA . LEU A 1 739 ? 31.396 38.317 28.463 1.00 65.56 739 LEU A CA 1
ATOM 5856 C C . LEU A 1 739 ? 30.468 37.690 27.430 1.00 65.56 739 LEU A C 1
ATOM 5858 O O . LEU A 1 739 ? 29.541 37.026 27.851 1.00 65.56 739 LEU A O 1
ATOM 5862 N N . SER A 1 740 ? 30.647 37.840 26.112 1.00 69.12 740 SER A N 1
ATOM 5863 C CA . SER A 1 740 ? 29.696 37.209 25.178 1.00 69.12 740 SER A CA 1
ATOM 5864 C C . SER A 1 740 ? 29.706 35.679 25.295 1.00 69.12 740 SER A C 1
ATOM 5866 O O . SER A 1 740 ? 28.643 35.065 25.318 1.00 69.12 740 SER A O 1
ATOM 5868 N N . ASN A 1 741 ? 30.880 35.055 25.443 1.00 72.62 741 ASN A N 1
ATOM 5869 C CA . ASN A 1 741 ? 30.980 33.609 25.672 1.00 72.62 741 ASN A CA 1
ATOM 5870 C C . ASN A 1 741 ? 30.486 33.196 27.067 1.00 72.62 741 ASN A C 1
ATOM 5872 O O . ASN A 1 741 ? 29.803 32.178 27.201 1.00 72.62 741 ASN A O 1
ATOM 5876 N N . GLU A 1 742 ? 30.789 33.977 28.104 1.00 76.12 742 GLU A N 1
ATOM 5877 C CA . GLU A 1 742 ? 30.292 33.732 29.463 1.00 76.12 742 GLU A CA 1
ATOM 5878 C C . GLU A 1 742 ? 28.774 33.932 29.559 1.00 76.12 742 GLU A C 1
ATOM 5880 O O . GLU A 1 742 ? 28.106 33.123 30.188 1.00 76.12 742 GLU A O 1
ATOM 5885 N N . LEU A 1 743 ? 28.203 34.913 28.856 1.00 75.50 743 LEU A N 1
ATOM 5886 C CA . LEU A 1 743 ? 26.765 35.165 28.736 1.00 75.50 743 LEU A CA 1
ATOM 5887 C C . LEU A 1 743 ? 26.059 34.092 27.906 1.00 75.50 743 LEU A C 1
ATOM 5889 O O . LEU A 1 743 ? 24.933 33.740 28.238 1.00 75.50 743 LEU A O 1
ATOM 5893 N N . VAL A 1 744 ? 26.686 33.530 26.866 1.00 74.88 744 VAL A N 1
ATOM 5894 C CA . VAL A 1 744 ? 26.132 32.365 26.149 1.00 74.88 744 VAL A CA 1
ATOM 5895 C C . VAL A 1 744 ? 26.098 31.142 27.067 1.00 74.88 744 VAL A C 1
ATOM 5897 O O . VAL A 1 744 ? 25.063 30.478 27.148 1.00 74.88 744 VAL A O 1
ATOM 5900 N N . ARG A 1 745 ? 27.170 30.883 27.828 1.00 79.31 745 ARG A N 1
ATOM 5901 C CA . ARG A 1 745 ? 27.196 29.812 28.842 1.00 79.31 745 ARG A CA 1
ATOM 5902 C C . ARG A 1 745 ? 26.187 30.052 29.962 1.00 79.31 745 ARG A C 1
ATOM 5904 O O . ARG A 1 745 ? 25.487 29.124 30.349 1.00 79.31 745 ARG A O 1
ATOM 5911 N N . LEU A 1 746 ? 26.069 31.283 30.451 1.00 80.75 746 LEU A N 1
ATOM 5912 C CA . LEU A 1 746 ? 25.139 31.668 31.511 1.00 80.75 746 LEU A CA 1
ATOM 5913 C C . LEU A 1 746 ? 23.686 31.631 31.008 1.00 80.75 746 LEU A C 1
ATOM 5915 O O . LEU A 1 746 ? 22.809 31.185 31.736 1.00 80.75 746 LEU A O 1
ATOM 5919 N N . ARG A 1 747 ? 23.426 31.968 29.738 1.00 78.38 747 ARG A N 1
ATOM 5920 C CA . ARG A 1 747 ? 22.129 31.760 29.072 1.00 78.38 747 ARG A CA 1
ATOM 5921 C C . ARG A 1 747 ? 21.792 30.273 28.958 1.00 78.38 747 ARG A C 1
ATOM 5923 O O . ARG A 1 747 ? 20.672 29.896 29.282 1.00 78.38 747 ARG A O 1
ATOM 5930 N N . GLN A 1 748 ? 22.733 29.426 28.536 1.00 82.81 748 GLN A N 1
ATOM 5931 C CA . GLN A 1 748 ? 22.535 27.970 28.510 1.00 82.81 748 GLN A CA 1
ATOM 5932 C C . GLN A 1 748 ? 22.280 27.410 29.918 1.00 82.81 748 GLN A C 1
ATOM 5934 O O . GLN A 1 748 ? 21.358 26.614 30.095 1.00 82.81 748 GLN A O 1
ATOM 5939 N N . PHE A 1 749 ? 23.027 27.880 30.921 1.00 86.81 749 PHE A N 1
ATOM 5940 C CA . PHE A 1 749 ? 22.837 27.516 32.322 1.00 86.81 749 PHE A CA 1
ATOM 5941 C C . PHE A 1 749 ? 21.443 27.918 32.823 1.00 86.81 749 PHE A C 1
ATOM 5943 O O . PHE A 1 749 ? 20.695 27.043 33.250 1.00 86.81 749 PHE A O 1
ATOM 5950 N N . LEU A 1 750 ? 21.034 29.182 32.660 1.00 84.44 750 LEU A N 1
ATOM 5951 C CA . LEU A 1 750 ? 19.701 29.669 33.041 1.00 84.44 750 LEU A CA 1
ATOM 5952 C C . LEU A 1 750 ? 18.566 28.938 32.308 1.00 84.44 750 LEU A C 1
ATOM 5954 O O . LEU A 1 750 ? 17.521 28.685 32.900 1.00 84.44 750 LEU A O 1
ATOM 5958 N N . ILE A 1 751 ? 18.749 28.558 31.037 1.00 83.06 751 ILE A N 1
ATOM 5959 C CA . ILE A 1 751 ? 17.773 27.728 30.310 1.00 83.06 751 ILE A CA 1
ATOM 5960 C C . ILE A 1 751 ? 17.688 26.326 30.935 1.00 83.06 751 ILE A C 1
ATOM 5962 O O . ILE A 1 751 ? 16.587 25.796 31.090 1.00 83.06 751 ILE A O 1
ATOM 5966 N N . SER A 1 752 ? 18.820 25.724 31.312 1.00 85.00 752 SER A N 1
ATOM 5967 C CA . SER A 1 752 ? 18.837 24.411 31.972 1.00 85.00 752 SER A CA 1
ATOM 5968 C C . SER A 1 752 ? 18.236 24.452 33.383 1.00 85.00 752 SER A C 1
ATOM 5970 O O . SER A 1 752 ? 17.443 23.579 33.732 1.00 85.00 752 SER A O 1
ATOM 5972 N N . GLU A 1 753 ? 18.522 25.505 34.150 1.00 88.00 753 GLU A N 1
ATOM 5973 C CA . GLU A 1 753 ? 17.985 25.744 35.490 1.00 88.00 753 GLU A CA 1
ATOM 5974 C C . GLU A 1 753 ? 16.479 26.034 35.435 1.00 88.00 753 GLU A C 1
ATOM 5976 O O . GLU A 1 753 ? 15.716 25.439 36.187 1.00 88.00 753 GLU A O 1
ATOM 5981 N N . SER A 1 754 ? 16.016 26.842 34.474 1.00 84.62 754 SER A N 1
ATOM 5982 C CA . SER A 1 754 ? 14.585 27.082 34.234 1.00 84.62 754 SER A CA 1
ATOM 5983 C C . SER A 1 754 ? 13.825 25.777 33.962 1.00 84.62 754 SER A C 1
ATOM 5985 O O . SER A 1 754 ? 12.796 25.521 34.588 1.00 84.62 754 SER A O 1
ATOM 5987 N N . LYS A 1 755 ? 14.374 24.885 33.120 1.00 85.12 755 LYS A N 1
ATOM 5988 C CA . LYS A 1 755 ? 13.792 23.552 32.866 1.00 85.12 755 LYS A CA 1
ATOM 5989 C C . LYS A 1 755 ? 13.760 22.668 34.123 1.00 85.12 755 LYS A C 1
ATOM 5991 O O . LYS A 1 755 ? 12.808 21.908 34.299 1.00 85.12 755 LYS A O 1
ATOM 5996 N N . GLN A 1 756 ? 14.762 22.763 35.001 1.00 84.94 756 GLN A N 1
ATOM 5997 C CA . GLN A 1 756 ? 14.775 22.058 36.292 1.00 84.94 756 GLN A CA 1
ATOM 5998 C C . GLN A 1 756 ? 13.760 22.644 37.285 1.00 84.94 756 GLN A C 1
ATOM 6000 O O . GLN A 1 756 ? 13.042 21.894 37.939 1.00 84.94 756 GLN A O 1
ATOM 6005 N N . ILE A 1 757 ? 13.641 23.970 37.371 1.00 87.81 757 ILE A N 1
ATOM 6006 C CA . ILE A 1 757 ? 12.635 24.637 38.209 1.00 87.81 757 ILE A CA 1
ATOM 6007 C C . ILE A 1 757 ? 11.226 24.269 37.734 1.00 87.81 757 ILE A C 1
ATOM 6009 O O . ILE A 1 757 ? 10.356 23.992 38.557 1.00 87.81 757 ILE A O 1
ATOM 6013 N N . GLU A 1 758 ? 10.991 24.215 36.422 1.00 86.12 758 GLU A N 1
ATOM 6014 C CA . GLU A 1 758 ? 9.687 23.855 35.865 1.00 86.12 758 GLU A CA 1
ATOM 6015 C C . GLU A 1 758 ? 9.326 22.380 36.116 1.00 86.12 758 GLU A C 1
ATOM 6017 O O . GLU A 1 758 ? 8.172 22.079 36.435 1.00 86.12 758 GLU A O 1
ATOM 6022 N N . SER A 1 759 ? 10.292 21.455 36.045 1.00 83.50 759 SER A N 1
ATOM 6023 C CA . SER A 1 759 ? 10.053 20.043 36.375 1.00 83.50 759 SER A CA 1
ATOM 6024 C C . SER A 1 759 ? 9.822 19.829 37.876 1.00 83.50 759 SER A C 1
ATOM 6026 O O . SER A 1 759 ? 8.879 19.126 38.245 1.00 83.50 759 SER A O 1
ATOM 6028 N N . ILE A 1 760 ? 10.586 20.504 38.743 1.00 86.62 760 ILE A N 1
ATOM 6029 C CA . ILE A 1 760 ? 10.371 20.509 40.201 1.00 86.62 760 ILE A CA 1
ATOM 6030 C C . ILE A 1 760 ? 9.006 21.119 40.545 1.00 86.62 760 ILE A C 1
ATOM 6032 O O . ILE A 1 760 ? 8.285 20.574 41.379 1.00 86.62 760 ILE A O 1
ATOM 6036 N N . LYS A 1 761 ? 8.605 22.208 39.879 1.00 86.88 761 LYS A N 1
ATOM 6037 C CA . LYS A 1 761 ? 7.286 22.827 40.063 1.00 86.88 761 LYS A CA 1
ATOM 6038 C C . LYS A 1 761 ? 6.161 21.861 39.684 1.00 86.88 761 LYS A C 1
ATOM 6040 O O . LYS A 1 761 ? 5.255 21.663 40.488 1.00 86.88 761 LYS A O 1
ATOM 6045 N N . LYS A 1 762 ? 6.254 21.199 38.524 1.00 83.38 762 LYS A N 1
ATOM 6046 C CA . LYS A 1 762 ? 5.289 20.170 38.091 1.00 83.38 762 LYS A CA 1
ATOM 6047 C C . LYS A 1 762 ? 5.226 18.989 39.073 1.00 83.38 762 LYS A C 1
ATOM 6049 O O . LYS A 1 762 ? 4.138 18.505 39.373 1.00 83.38 762 LYS A O 1
ATOM 6054 N N . GLN A 1 763 ? 6.360 18.561 39.634 1.00 82.94 763 GLN A N 1
ATOM 6055 C CA . GLN A 1 763 ? 6.392 17.538 40.690 1.00 82.94 763 GLN A CA 1
ATOM 6056 C C . GLN A 1 763 ? 5.740 18.017 41.997 1.00 82.94 763 GLN A C 1
ATOM 6058 O O . GLN A 1 763 ? 4.963 17.275 42.593 1.00 82.94 763 GLN A O 1
ATOM 6063 N N . ALA A 1 764 ? 5.997 19.254 42.432 1.00 75.75 764 ALA A N 1
ATOM 6064 C CA . ALA A 1 764 ? 5.379 19.831 43.627 1.00 75.75 764 ALA A CA 1
ATOM 6065 C C . ALA A 1 764 ? 3.857 20.014 43.468 1.00 75.75 764 ALA A C 1
ATOM 6067 O O . ALA A 1 764 ? 3.103 19.745 44.402 1.00 75.75 764 ALA A O 1
ATOM 6068 N N . GLU A 1 765 ? 3.396 20.410 42.279 1.00 79.81 765 GLU A N 1
ATOM 6069 C CA . GLU A 1 765 ? 1.971 20.493 41.934 1.00 79.81 765 GLU A CA 1
ATOM 6070 C C . GLU A 1 765 ? 1.301 19.108 41.955 1.00 79.81 765 GLU A C 1
ATOM 6072 O O . GLU A 1 765 ? 0.224 18.974 42.533 1.00 79.81 765 GLU A O 1
ATOM 6077 N N . MET A 1 766 ? 1.958 18.055 41.442 1.00 71.31 766 MET A N 1
ATOM 6078 C CA . MET A 1 766 ? 1.460 16.676 41.581 1.00 71.31 766 MET A CA 1
ATOM 6079 C C . MET A 1 766 ? 1.456 16.168 43.032 1.00 71.31 766 MET A C 1
ATOM 6081 O O . MET A 1 766 ? 0.560 15.414 43.409 1.00 71.31 766 MET A O 1
ATOM 6085 N N . CYS A 1 767 ? 2.429 16.563 43.857 1.00 70.06 767 CYS A N 1
ATOM 6086 C CA . CYS A 1 767 ? 2.475 16.174 45.270 1.00 70.06 767 CYS A CA 1
ATOM 6087 C C . CYS A 1 767 ? 1.399 16.865 46.121 1.00 70.06 767 CYS A C 1
ATOM 6089 O O . CYS A 1 767 ? 0.911 16.249 47.059 1.00 70.06 767 CYS A O 1
ATOM 6091 N N . ASN A 1 768 ? 0.989 18.093 45.780 1.00 59.88 768 ASN A N 1
ATOM 6092 C CA . ASN A 1 768 ? -0.112 18.807 46.447 1.00 59.88 768 ASN A CA 1
ATOM 6093 C C . ASN A 1 768 ? -1.520 18.320 46.033 1.00 59.88 768 ASN A C 1
ATOM 6095 O O . ASN A 1 768 ? -2.516 18.826 46.548 1.00 59.88 768 ASN A O 1
ATOM 6099 N N . LEU A 1 769 ? -1.612 17.373 45.093 1.00 50.69 769 LEU A N 1
ATOM 6100 C CA . LEU A 1 769 ? -2.854 16.716 44.658 1.00 50.69 769 LEU A CA 1
ATOM 6101 C C . LEU A 1 769 ? -3.058 15.325 45.300 1.00 50.69 769 LEU A C 1
ATOM 6103 O O . LEU A 1 769 ? -3.966 14.595 44.898 1.00 50.69 769 LEU A O 1
ATOM 6107 N N . LYS A 1 770 ? -2.231 14.967 46.293 1.00 40.16 770 LYS A N 1
ATOM 6108 C CA . LYS A 1 770 ? -2.387 13.804 47.181 1.00 40.16 770 LYS A CA 1
ATOM 6109 C C . LYS A 1 770 ? -2.635 14.251 48.620 1.00 40.16 770 LYS A C 1
ATOM 6111 O O . LYS A 1 770 ? -3.365 13.509 49.308 1.00 40.16 770 LYS A O 1
#

Solvent-accessible surface area (backbone atoms only — not comparable to full-atom values): 43867 Å² total; per-residue (Å²): 130,84,52,71,73,56,50,62,54,67,34,62,74,75,66,58,94,54,67,80,62,60,50,35,51,48,60,52,83,81,40,38,42,36,43,35,43,38,42,38,37,34,39,34,52,74,52,101,86,49,80,60,51,30,38,31,64,58,95,48,89,84,47,43,40,72,40,73,48,67,25,93,81,61,44,39,34,39,38,29,28,57,36,37,36,39,39,32,40,49,78,64,61,72,66,82,88,49,93,63,52,64,38,85,53,61,66,50,68,34,66,80,49,96,50,51,52,63,45,76,46,64,45,72,31,38,78,78,45,39,32,37,37,37,34,36,76,56,36,40,36,32,31,32,74,82,81,37,68,87,54,61,81,42,81,47,55,49,79,78,39,77,90,40,68,91,60,48,70,54,26,58,29,48,26,12,69,48,13,53,71,22,32,37,21,40,34,38,23,22,46,81,12,39,29,33,34,26,30,59,63,77,58,79,69,36,52,43,35,46,40,42,47,36,52,54,49,50,37,50,52,43,51,54,55,51,50,54,52,58,76,73,47,63,71,78,68,57,61,92,33,63,69,54,48,24,46,50,52,40,37,48,52,37,49,56,51,50,55,55,44,68,33,73,61,49,55,78,53,58,58,79,39,73,42,80,44,70,43,84,65,80,81,52,71,61,29,81,40,67,74,28,42,77,82,33,41,55,29,45,46,41,44,28,55,38,62,67,80,42,22,23,32,41,31,41,22,43,53,97,49,20,36,32,40,38,34,34,31,46,83,34,58,74,64,41,31,54,83,63,78,82,76,79,85,71,79,80,76,80,80,74,84,78,81,71,77,78,76,86,73,88,62,81,61,97,74,79,88,74,91,64,80,88,86,69,83,65,64,64,60,56,50,49,53,49,52,49,49,54,49,54,46,50,54,51,49,51,51,49,50,53,48,52,51,48,56,49,48,48,68,73,58,27,61,41,48,40,75,67,42,78,47,82,44,92,48,77,34,57,92,92,53,88,68,48,73,44,68,42,97,46,42,30,40,44,35,42,49,76,16,40,37,37,40,35,46,40,54,72,24,58,56,36,71,79,71,53,102,59,81,63,61,65,49,77,47,78,48,73,54,95,49,69,21,77,25,62,41,72,47,61,40,80,81,88,56,66,28,37,32,36,43,33,31,37,52,82,53,75,58,38,74,46,79,78,45,71,64,78,94,75,94,74,90,78,81,87,79,83,80,85,82,83,82,77,72,75,86,86,78,77,85,87,62,68,64,63,59,65,44,48,58,52,47,64,72,59,76,63,82,84,81,77,84,88,73,89,48,98,86,44,70,70,47,53,52,53,49,48,55,52,47,50,58,47,50,52,48,51,50,54,53,48,52,50,52,49,54,51,48,51,51,50,51,52,49,48,52,52,51,50,50,49,52,54,44,53,51,51,50,51,60,62,69,66,52,57,66,59,61,52,55,49,50,54,54,48,52,55,49,53,53,50,49,52,55,49,52,50,51,50,51,53,50,51,48,56,51,50,51,51,50,50,58,54,45,74,74,49,94,66,84,82,51,71,69,55,59,49,48,54,47,50,51,54,49,52,48,32,50,48,74,68,27,54,101,89,47,81,24,54,61,57,54,55,52,50,52,56,50,53,53,51,55,53,60,56,52,57,66,64,61,69,76,77,78,82,84,88,60,84,62,68,54,48,56,54,45,49,54,50,48,52,51,50,49,54,48,51,54,53,48,51,54,49,53,51,52,51,47,54,51,50,56,57,58,75,74,111

Secondary structure (DSSP, 8-state):
---HHHHHHT-GGG--S-SS--EEEEEETTTEEEEEETTEEEEEE-STT---EEEEE-S-TT--EEEEEE-TTSSEEEEEESS-EEEEETTS---TTSS--B----EEEE---SS-EEEEEE-TTBTTS-EEEEEESSEEEEEETTT-SSS-SEEEEGGG-GGGTT--EEEEEES-TTSHHHHT-EEEEETTSEEEEESS---TT-EEEEEHHHHHHHHHHHHHHHHHHHHHS-TTTTSS-HHHHHHHHHHHHHHHHHHHHTSHHHHTS-TTSEEEEE--SPP----EEEEEEE--EEEEEEEE---SS--EEEEEEEETTEEEEEEEE--S-------------PPPPP------------PPPSSSS-------SSHHHHHHHHHHHHHHHHHHHHHHHHHHHHHHHHHHHSS-PEEEEEEEEEEE--TTS--EEEEETTTEEEEEETTEEEEEE-HHHHHHHTTSS-----EEEEEE-SS---EEEEEEE-SS--EEEEEEE-TTSPPEEEEEEPPPS---PPP-----------------S-HHHHHHHHHHHHSSPPP------TT-HHHHHHHHHHHHHHHHHHHHHHHHHHHHHHHHHHHHHHHHHHHHHHHHHHHHHT-HHHHHHHHHHHHHHHHHHHHHHHHHHHHHHHHHHHHHHHHHTS--PPPHHHHHHHHHHHHHHHHHHT-BTTB--HHHHHHHHHHHHHHHHHHHHHHTTSS-SS-TTHHHHHHHHHHHHHHHHHHHHHHHHHHHHHHHHHHTT-

Nearest PDB structures (foldseek):
  9hcj-assembly1_W0  TM=4.202E-01  e=1.432E-20  Dictyostelium discoideum

pLDDT: mean 73.01, std 14.03, range [24.48, 93.75]